Protein 4PN1 (pdb70)

GO terms:
  GO:0016887 ATP hydrolysis activity (F, IDA)
  GO:0006370 7-methylguanosine mRNA capping (P, IDA)
  GO:0140818 mRNA 5'-triphosphate monophosphatase activity (F, IDA)
  GO:0005634 nucleus (C, HDA)
  GO:0099122 RNA polymerase II C-terminal domain binding (F, IPI)
  GO:0005515 protein binding (F, IPI)

Nearest PDB structures (foldseek):
  4pn1-assembly3_D  TM=1.004E+00  e=8.552E-49  Schizosaccharomyces pombe
  4pn1-assembly1_B  TM=9.919E-01  e=5.821E-44  Schizosaccharomyces pombe
  4pn1-assembly3_A  TM=9.930E-01  e=5.746E-43  Schizosaccharomyces pombe
  4pn0-assembly1_A  TM=9.815E-01  e=4.346E-42  Schizosaccharomyces pombe
  4pn0-assembly2_D  TM=9.730E-01  e=9.659E-42  Schizosaccharomyces pombe

B-factor: mean 56.21, std 18.51, range [17.4, 151.61]

Foldseek 3Di:
DDAPDPVSDDDFDPVLVVVLVVCLCCLPVVDFDQKWKKKKWWFKAAQPVRHGDDDPDAFWAKDDPVDDRRIDTDFFDDPVLLVLLVVVVVVVQVVQVDPPHQHKDKDKAKWKWFWFCDDPPHIWIWIAGPPPRHTDAIWDKAWDDWIWIDGVVFPITMIITMMHTGGDDDDDPPGHTPAMWIKIWIWMAGPQWIKIWMWIWGDDPPDDIDIGTMIMITRRCSVVLSVQSVVVVVPNNVVNSVVSVVSVVVVVVSRRRDD/DDDDPDAPDPVSDDDFDPVLVVVLVVVLCCLPVVDFDQKWKKKWWWFKAQQVPRHGDDDPDAFWDKDDPVDCRRIDTDFFDDPVLLVLLVVVVVVVQVVQVDPPHQHKDKDKFKWKWFWADDCQIWIWIFGPPPTDTPATWRKAWDDKIWIDGVVFPITMIITMMRTHGDDDDPDPDHTPAMKMKIWIWMAGPQWIKIWMWIWGPDPPDHIDIGTMIMITRRCSVVLSVQSVVVVVPPNVVNSVVSVVSVVVVVVSRRRDD/DDAPDPVSDDDFDPVLVVVLVVVLCCLPVVDFPAKWKKKWWWFKAAQPVRHGDDDPDAFKDWDDPVDCRRIDTGQFDDPVLLVLLVVVVVVVQVVQVDPPHQHKDKDKAKKKWFWAADPDPDGWIWIWIAGPPPRDTPATWIKAWDDWIWIDGVVFPITMIITMMHTHGDDDDDPPGDTPAMKIKIWIWMAGPQKIWIWIWICGVPDIGTIIMITRRDSVVLSVLSVVVVVPPNVVNSVVVVVRVVVVVVSRRRDD/DDDPDAPDPVSDDDFDPVLVVVLVVVLCCPPVVDADAKWKKKWWWFKAQQVVRHGDDDPDAFWAKDDPVDDRNIDTGFFDDVVLLVLLVVVVVVVQVVQVDPPHPHKDKDKFKKKWFWADDVPPWIWIWIAGPVPGDTPATWTKDWDDWIWIDGVVFDTTMIITMMHTHGDDDDPDDDHTPAMKMKTWIWMADPQWIWIFIWIDSPIGTIIMITRRCSPVQSVLSVVVVVPNNVVNSVVSVVRVVVVVVSRRRDD/DDDPVD/DDDPVD/DDDPVD/DDDPVD

Radius of gyration: 42.87 Å; Cα contacts (8 Å, |Δi|>4): 2203; chains: 8; bounding box: 129×79×112 Å

InterPro domains:
  IPR004206 mRNA triphosphatase Cet1-like [PF02940] (55-263)
  IPR004206 mRNA triphosphatase Cet1-like [cd07470] (59-298)
  IPR033469 CYTH-like domain superfamily [SSF55154] (10-302)
  IPR037009 mRNA triphosphatase Cet1-like superfamily [G3DSA:3.20.100.10] (40-303)
  IPR040343 RNA 5'-triphosphatase Cet1/Ctl1 [PTHR28118] (26-302)

CATH classification: 3.20.100.10

Solvent-accessible surface area: 50497 Å² total; per-residue (Å²): 172,122,2,90,1,1,47,52,123,107,44,42,60,18,14,0,74,2,1,2,34,2,1,13,30,36,1,28,56,108,91,14,142,69,11,30,0,11,0,31,0,0,36,0,16,25,56,125,84,97,99,73,11,117,25,21,2,6,3,11,0,0,8,10,61,100,73,135,37,121,37,90,31,56,13,45,18,79,59,85,38,19,126,79,1,47,97,38,0,48,84,4,15,104,46,0,34,122,107,16,30,25,26,2,19,16,124,17,22,25,11,23,7,26,34,25,98,23,162,135,110,103,65,18,39,0,2,33,30,52,21,67,93,120,65,79,33,16,10,66,52,144,123,43,13,44,1,48,0,14,0,43,70,20,42,5,0,0,26,0,2,0,2,27,41,75,82,49,95,100,20,78,84,153,74,155,42,73,62,68,60,76,29,41,54,13,6,1,43,0,38,88,0,79,0,5,2,1,72,16,34,54,113,66,135,115,168,127,72,88,90,103,12,12,0,8,0,16,5,38,42,33,78,52,2,66,68,55,0,82,92,15,113,111,57,108,60,41,17,1,22,123,27,0,49,14,1,0,18,0,0,22,9,0,1,80,44,71,107,149,92,20,44,137,108,5,100,2,1,41,56,118,111,44,42,57,17,13,0,84,4,2,1,34,2,1,13,28,37,2,30,58,103,90,12,135,65,13,27,1,11,0,36,0,0,32,0,18,26,60,139,80,116,102,74,14,119,26,22,2,5,2,12,0,0,8,11,65,104,73,125,34,125,38,102,27,57,10,45,15,84,58,78,38,12,126,80,0,42,92,44,0,40,87,6,48,129,50,0,93,123,133,72,50,53,77,10,54,100,128,102,37,102,15,22,7,22,31,24,92,43,211,138,115,17,48,2,2,46,26,86,95,90,88,107,68,90,34,18,10,74,83,138,123,40,19,42,2,52,0,14,0,43,63,19,42,4,0,0,24,2,2,0,2,23,49,84,81,49,98,104,25,112,57,165,79,153,58,65,56,65,64,78,36,13,47,11,6,1,46,2,35,90,0,72,0,6,3,2,74,11,41,51,111,65,135,117,169,128,82,90,90,93,18,11,0,16,0,26,7,37,44,36,77,54,2,63,76,47,0,80,78,13,114,113,56,108,70,57,12,2,25,136,25,0,49,16,2,0,20,0,0,26,9,0,1,80,39,67,107,175,124,5,94,2,0,44,58,124,108,42,41,61,20,13,0,77,2,1,2,31,2,0,13,32,40,1,33,53,114,88,14,141,65,14,29,1,12,0,33,0,0,29,0,18,28,68,118,85,99,99,66,10,131,24,16,4,6,4,12,0,0,10,11,67,105,71,127,33,115,41,97,22,50,6,42,12,80,62,84,39,18,123,83,0,47,94,40,0,46,83,4,14,96,50,0,34,108,130,31,30,21,26,1,20,15,126,14,22,19,8,22,0,23,36,27,76,28,190,71,160,34,183,8,59,32,37,1,1,41,40,50,22,63,76,135,69,79,32,18,14,40,61,100,117,55,15,43,1,51,0,11,0,43,61,23,37,5,0,0,34,0,4,0,3,34,43,76,82,40,98,113,37,77,81,156,95,152,50,67,54,45,48,66,10,43,55,16,6,1,45,1,39,88,0,71,0,6,2,4,60,11,32,75,118,139,92,94,92,15,16,0,11,0,19,8,39,44,36,79,60,2,62,68,50,0,78,85,14,118,110,53,116,62,40,18,2,23,128,29,0,50,16,1,0,20,0,0,26,9,0,1,81,42,66,118,134,26,54,139,106,4,98,3,0,49,58,120,110,44,45,61,21,11,1,77,1,2,2,33,2,1,11,26,38,1,35,53,116,90,11,145,73,14,33,1,6,0,22,0,0,31,0,19,17,86,117,79,100,98,66,20,124,22,17,3,5,3,13,0,0,9,10,69,103,77,143,38,131,40,100,26,55,6,41,11,85,55,89,42,11,123,80,0,43,88,39,0,36,87,3,48,132,44,1,90,129,134,74,46,47,86,11,52,98,127,103,39,110,10,14,5,22,28,22,70,34,193,113,171,62,87,16,36,3,1,53,29,98,103,87,106,115,71,96,29,20,10,70,88,124,123,45,16,38,1,49,0,10,0,44,57,26,39,6,0,0,22,2,2,0,1,22,40,89,76,38,97,108,29,83,81,162,70,150,26,63,74,52,69,77,28,16,44,13,5,1,51,1,38,85,0,75,1,8,2,4,74,11,50,101,138,105,98,14,26,0,17,0,21,7,39,45,37,80,57,3,74,68,51,0,73,79,16,115,106,62,109,62,50,19,1,26,138,29,0,49,15,2,0,18,0,0,26,8,0,1,80,44,66,114,93,90,6,103,33,65,104,84,4,99,30,68,101,86,4,96,31,76,98,86,8,99,34,69

Structure (mmCIF, N/CA/C/O backbone):
data_4PN1
#
_entry.id   4PN1
#
_cell.length_a   95.603
_cell.length_b   251.542
_cell.length_c   75.397
_cell.angle_alpha   90.00
_cell.angle_beta   90.00
_cell.angle_gamma   90.00
#
_symmetry.space_group_name_H-M   'P 21 21 2'
#
loop_
_entity.id
_entity.type
_entity.pdbx_description
1 polymer 'mRNA-capping enzyme subunit beta'
2 polymer 'Synthetic peptide'
3 non-polymer 'FORMIC ACID'
4 non-polymer 1,2-ETHANEDIOL
5 water water
#
loop_
_atom_site.group_PDB
_atom_site.id
_atom_site.type_symbol
_atom_site.label_atom_id
_atom_site.label_alt_id
_atom_site.label_comp_id
_atom_site.label_asym_id
_atom_site.label_entity_id
_atom_site.label_seq_id
_atom_site.pdbx_PDB_ins_code
_atom_site.Cartn_x
_atom_site.Cartn_y
_atom_site.Cartn_z
_atom_site.occupancy
_atom_site.B_iso_or_equiv
_atom_site.auth_seq_id
_atom_site.auth_comp_id
_atom_site.auth_asym_id
_atom_site.auth_atom_id
_atom_site.pdbx_PDB_model_num
ATOM 1 N N . LYS A 1 44 ? 110.966 21.892 198.483 1.00 85.46 43 LYS A N 1
ATOM 2 C CA . LYS A 1 44 ? 110.775 22.566 197.203 1.00 92.93 43 LYS A CA 1
ATOM 3 C C . LYS A 1 44 ? 110.821 24.084 197.389 1.00 89.48 43 LYS A C 1
ATOM 4 O O . LYS A 1 44 ? 110.499 24.597 198.460 1.00 86.81 43 LYS A O 1
ATOM 10 N N . ILE A 1 45 ? 111.245 24.792 196.346 1.00 82.52 44 ILE A N 1
ATOM 11 C CA . ILE A 1 45 ? 111.340 26.248 196.376 1.00 64.64 44 ILE A CA 1
ATOM 12 C C . ILE A 1 45 ? 110.793 26.831 195.078 1.00 73.55 44 ILE A C 1
ATOM 13 O O . ILE A 1 45 ? 111.092 26.332 193.994 1.00 80.04 44 ILE A O 1
ATOM 18 N N . GLU A 1 46 ? 109.981 27.878 195.192 1.00 61.77 45 GLU A N 1
ATOM 19 C CA . GLU A 1 46 ? 109.446 28.564 194.021 1.00 50.77 45 GLU A CA 1
ATOM 20 C C . GLU A 1 46 ? 110.037 29.972 193.892 1.00 54.97 45 GLU A C 1
ATOM 21 O O . GLU A 1 46 ? 110.355 30.613 194.895 1.00 56.38 45 GLU A O 1
ATOM 27 N N . MET A 1 47 ? 110.191 30.440 192.654 1.00 55.13 46 MET A N 1
ATOM 28 C CA . MET A 1 47 ? 110.775 31.754 192.375 1.00 38.62 46 MET 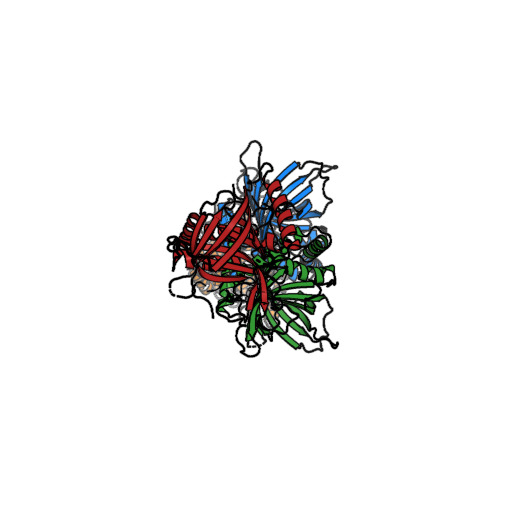A CA 1
ATOM 29 C C . MET A 1 47 ? 109.980 32.881 193.016 1.00 64.01 46 MET A C 1
ATOM 30 O O . MET A 1 47 ? 110.538 33.905 193.412 1.00 62.39 46 MET A O 1
ATOM 35 N N . ASN A 1 48 ? 108.669 32.687 193.079 1.00 59.88 47 ASN A N 1
ATOM 36 C CA . ASN A 1 48 ? 107.739 33.662 193.625 1.00 38.15 47 ASN A CA 1
ATOM 37 C C . ASN A 1 48 ? 106.398 32.970 193.822 1.00 55.05 47 ASN A C 1
ATOM 38 O O . ASN A 1 48 ? 106.256 31.794 193.486 1.00 56.23 47 ASN A O 1
ATOM 43 N N . PHE A 1 49 ? 105.410 33.681 194.353 1.00 54.35 48 PHE A N 1
ATOM 44 C CA . PHE A 1 49 ? 104.138 33.035 194.667 1.00 42.82 48 PHE A CA 1
ATOM 45 C C . PHE A 1 49 ? 103.323 32.638 193.431 1.00 48.30 48 PHE A C 1
ATOM 46 O O . PHE A 1 49 ? 102.255 32.037 193.552 1.00 49.70 48 PHE A O 1
ATOM 54 N N . LEU A 1 50 ? 103.830 32.975 192.249 1.00 45.63 49 LEU A N 1
ATOM 55 C CA . LEU A 1 50 ? 103.199 32.563 190.999 1.00 54.50 49 LEU A CA 1
ATOM 56 C C . LEU A 1 50 ? 103.884 31.331 190.417 1.00 55.95 49 LEU A C 1
ATOM 57 O O . LEU A 1 50 ? 103.307 30.620 189.592 1.00 49.35 49 LEU A O 1
ATOM 62 N N . ASN A 1 51 ? 105.119 31.094 190.855 1.00 59.18 50 ASN A N 1
ATOM 63 C CA . ASN A 1 51 ? 105.963 30.024 190.324 1.00 57.06 50 ASN A CA 1
ATOM 64 C C . ASN A 1 51 ? 106.173 30.130 188.811 1.00 55.74 50 ASN A C 1
ATOM 65 O O . ASN A 1 51 ? 106.380 29.128 188.126 1.00 71.57 50 ASN A O 1
ATOM 70 N N . LYS A 1 52 ? 106.104 31.354 188.298 1.00 59.99 51 LYS A N 1
ATOM 71 C CA . LYS A 1 52 ? 106.445 31.632 186.908 1.00 58.86 51 LYS A CA 1
ATOM 72 C C . LYS A 1 52 ? 107.380 32.834 186.855 1.00 59.81 51 LYS A C 1
ATOM 73 O O . LYS A 1 52 ? 107.178 33.814 187.572 1.00 58.41 51 LYS A O 1
ATOM 79 N N . PRO A 1 53 ? 108.420 32.755 186.013 1.00 72.62 52 PRO A N 1
ATOM 80 C CA . PRO A 1 53 ? 109.422 33.823 185.947 1.00 68.22 52 PRO A CA 1
ATOM 81 C C . PRO A 1 53 ? 108.809 35.121 185.438 1.00 54.02 52 PRO A C 1
ATOM 82 O O . PRO A 1 53 ? 107.874 35.085 184.637 1.00 49.89 52 PRO A O 1
ATOM 86 N N . ILE A 1 54 ? 109.320 36.253 185.911 1.00 51.00 53 ILE A N 1
ATOM 87 C CA . ILE A 1 54 ? 108.800 37.547 185.483 1.00 56.22 53 ILE A CA 1
ATOM 88 C C . ILE A 1 54 ? 109.879 38.444 184.878 1.00 48.37 53 ILE A C 1
ATOM 89 O O . ILE A 1 54 ? 111.044 38.410 185.279 1.00 52.23 53 ILE A O 1
ATOM 94 N N . VAL A 1 55 ? 109.470 39.244 183.903 1.00 48.55 54 VAL A N 1
ATOM 95 C CA . VAL A 1 55 ? 110.378 40.134 183.199 1.00 50.37 54 VAL A CA 1
ATOM 96 C C . VAL A 1 55 ? 110.730 41.338 184.057 1.00 55.54 54 VAL A C 1
ATOM 97 O O . VAL A 1 55 ? 109.839 42.016 184.572 1.00 44.67 54 VAL A O 1
ATOM 101 N N . PRO A 1 56 ? 112.035 41.607 184.219 1.00 51.81 55 PRO A N 1
ATOM 102 C CA . PRO A 1 56 ? 112.481 42.809 184.928 1.00 47.35 55 PRO A CA 1
ATOM 103 C C . PRO A 1 56 ? 111.983 44.057 184.211 1.00 44.28 55 PRO A C 1
ATOM 104 O O . PRO A 1 56 ? 111.726 44.009 183.007 1.00 37.07 55 PRO A O 1
ATOM 108 N N . ASP A 1 57 ? 111.841 45.153 184.946 1.00 40.08 56 ASP A N 1
ATOM 109 C CA . ASP A 1 57 ? 111.318 46.391 184.384 1.00 31.49 56 ASP A CA 1
ATOM 110 C C . ASP A 1 57 ? 112.198 46.896 183.242 1.00 42.50 56 ASP A C 1
ATOM 111 O O . ASP A 1 57 ? 111.695 47.328 182.203 1.00 37.97 56 ASP A O 1
ATOM 116 N N . THR A 1 58 ? 113.511 46.822 183.436 1.00 38.00 57 THR A N 1
ATOM 117 C CA . THR A 1 58 ? 114.469 47.309 182.447 1.00 40.25 57 THR A CA 1
ATOM 118 C C . THR A 1 58 ? 114.415 46.501 181.151 1.00 41.18 57 THR A C 1
ATOM 119 O O . THR A 1 58 ? 114.460 47.064 180.056 1.00 38.68 57 THR A O 1
ATOM 123 N N . THR A 1 59 ? 114.312 45.181 181.280 1.00 45.96 58 THR A N 1
ATOM 124 C CA . THR A 1 59 ? 114.252 44.299 180.118 1.00 41.58 58 THR A CA 1
ATOM 125 C C . THR A 1 59 ? 113.025 44.588 179.259 1.00 39.54 58 THR A C 1
ATOM 126 O O . THR A 1 59 ? 113.108 44.609 178.032 1.00 39.78 58 THR A O 1
ATOM 130 N N . LYS A 1 60 ? 111.890 44.818 179.912 1.00 47.31 59 LYS A N 1
ATOM 131 C CA . LYS A 1 60 ? 110.645 45.118 179.210 1.00 40.83 59 LYS A CA 1
ATOM 132 C C . LYS A 1 60 ? 110.742 46.414 178.411 1.00 45.06 59 LYS A C 1
ATOM 133 O O . LYS A 1 60 ? 110.349 46.463 177.245 1.00 50.26 59 LYS A O 1
ATOM 139 N N . VAL A 1 61 ? 111.269 47.458 179.042 1.00 41.68 60 VAL A N 1
ATOM 140 C CA . VAL A 1 61 ? 111.393 48.764 178.400 1.00 45.13 60 VAL A CA 1
ATOM 141 C C . VAL A 1 61 ? 112.309 48.725 177.178 1.00 44.32 60 VAL A C 1
ATOM 142 O O . VAL A 1 61 ? 111.954 49.226 176.110 1.00 41.53 60 VAL A O 1
ATOM 146 N N . ILE A 1 62 ? 113.486 48.128 177.342 1.00 39.69 61 ILE A N 1
ATOM 147 C CA . ILE A 1 62 ? 114.429 47.968 176.239 1.00 44.02 61 ILE A CA 1
ATOM 148 C C . ILE A 1 62 ? 113.809 47.145 175.110 1.00 43.73 61 ILE A C 1
ATOM 149 O O . ILE A 1 62 ? 114.009 47.441 173.930 1.00 38.38 61 ILE A O 1
ATOM 154 N N . SER A 1 63 ? 113.041 46.123 175.478 1.00 39.65 62 SER A N 1
ATOM 155 C CA . SER A 1 63 ? 112.362 45.285 174.495 1.00 39.81 62 SER A CA 1
ATOM 156 C C . SER A 1 63 ? 111.353 46.084 173.675 1.00 45.60 62 SER A C 1
ATOM 157 O O . SER A 1 63 ? 111.235 45.886 172.466 1.00 43.07 62 SER A O 1
ATOM 160 N N . ASN A 1 64 ? 110.630 46.984 174.337 1.00 49.88 63 ASN A N 1
ATOM 161 C CA . ASN A 1 64 ? 109.717 47.891 173.648 1.00 49.58 63 ASN A CA 1
ATOM 162 C C . ASN A 1 64 ? 110.483 48.777 172.679 1.00 54.41 63 ASN A C 1
ATOM 163 O O . ASN A 1 64 ? 110.058 48.997 171.544 1.00 56.19 63 ASN A O 1
ATOM 168 N N . PHE A 1 65 ? 111.620 49.278 173.151 1.00 52.53 64 PHE A N 1
ATOM 169 C CA . PHE A 1 65 ? 112.494 50.146 172.374 1.00 51.45 64 PHE A CA 1
ATOM 170 C C . PHE A 1 65 ? 112.973 49.457 171.097 1.00 52.88 64 PHE A C 1
ATOM 171 O O . PHE A 1 65 ? 112.964 50.052 170.017 1.00 54.04 64 PHE A O 1
ATOM 179 N N . LEU A 1 66 ? 113.375 48.197 171.224 1.00 39.06 65 LEU A N 1
ATOM 180 C CA . LEU A 1 66 ? 113.853 47.429 170.080 1.00 44.13 65 LEU A CA 1
ATOM 181 C C . LEU A 1 66 ? 112.711 47.031 169.148 1.00 51.63 65 LEU A C 1
ATOM 182 O O . LEU A 1 66 ? 112.859 47.066 167.927 1.00 51.19 65 LEU A O 1
ATOM 187 N N . THR A 1 67 ? 111.575 46.655 169.729 1.00 48.93 66 THR A N 1
ATOM 188 C CA . THR A 1 67 ? 110.407 46.251 168.950 1.00 51.77 66 THR A CA 1
ATOM 189 C C . THR A 1 67 ? 109.918 47.391 168.058 1.00 50.04 66 THR A C 1
ATOM 190 O O . THR A 1 67 ? 109.422 47.162 166.955 1.00 49.94 66 THR A O 1
ATOM 194 N N . HIS A 1 68 ? 110.077 48.621 168.536 1.00 55.65 67 HIS A N 1
ATOM 195 C CA . HIS A 1 68 ? 109.642 49.795 167.787 1.00 50.27 67 HIS A CA 1
ATOM 196 C C . HIS A 1 68 ? 110.403 49.958 166.478 1.00 50.40 67 HIS A C 1
ATOM 197 O O . HIS A 1 68 ? 109.806 50.193 165.429 1.00 63.25 67 HIS A O 1
ATOM 204 N N . TYR A 1 69 ? 111.724 49.833 166.544 1.00 53.93 68 TYR A N 1
ATOM 205 C CA . TYR A 1 69 ? 112.567 50.082 165.381 1.00 53.27 68 TYR A CA 1
ATOM 206 C C . TYR A 1 69 ? 112.861 48.818 164.582 1.00 42.71 68 TYR A C 1
ATOM 207 O O . TYR A 1 69 ? 113.449 48.878 163.503 1.00 50.93 68 TYR A O 1
ATOM 216 N N . LEU A 1 70 ? 112.445 47.675 165.112 1.00 52.41 69 LEU A N 1
ATOM 217 C CA . LEU A 1 70 ? 112.533 46.426 164.369 1.00 55.90 69 LEU A CA 1
ATOM 218 C C . LEU A 1 70 ? 111.219 46.131 163.649 1.00 60.92 69 LEU A C 1
ATOM 219 O O . LEU A 1 70 ? 111.218 45.572 162.553 1.00 62.78 69 LEU A O 1
ATOM 224 N N . ILE A 1 71 ? 110.104 46.521 164.264 1.00 56.92 70 ILE A N 1
ATOM 225 C CA . ILE A 1 71 ? 108.786 46.150 163.752 1.00 58.73 70 ILE A CA 1
ATOM 226 C C . ILE A 1 71 ? 107.877 47.325 163.374 1.00 65.74 70 ILE A C 1
ATOM 227 O O . ILE A 1 71 ? 107.521 47.479 162.206 1.00 61.80 70 ILE A O 1
ATOM 232 N N . THR A 1 72 ? 107.495 48.138 164.356 1.00 52.54 71 THR A N 1
ATOM 233 C CA . THR A 1 72 ? 106.501 49.192 164.134 1.00 59.32 71 THR A CA 1
ATOM 234 C C . THR A 1 72 ? 106.976 50.247 163.135 1.00 58.78 71 THR A C 1
ATOM 235 O O . THR A 1 72 ? 106.257 50.599 162.200 1.00 63.75 71 THR A O 1
ATOM 239 N N . GLU A 1 73 ? 108.187 50.751 163.343 1.00 63.54 72 GLU A N 1
ATOM 240 C CA . GLU A 1 73 ? 108.813 51.675 162.405 1.00 67.44 72 GLU A CA 1
ATOM 241 C C . GLU A 1 73 ? 110.138 51.073 161.959 1.00 61.78 72 GLU A C 1
ATOM 242 O O . GLU A 1 73 ? 111.201 51.568 162.325 1.00 65.08 72 GLU A O 1
ATOM 248 N N . PRO A 1 74 ? 110.073 50.003 161.151 1.00 68.07 73 PRO A N 1
ATOM 249 C CA . PRO A 1 74 ? 111.230 49.143 160.880 1.00 72.72 73 PRO A CA 1
ATOM 250 C C . PRO A 1 74 ? 112.383 49.843 160.168 1.00 69.61 73 PRO A C 1
ATOM 251 O O . PRO A 1 74 ? 112.173 50.621 159.236 1.00 63.09 73 PRO A O 1
ATOM 255 N N . VAL A 1 75 ? 113.596 49.559 160.631 1.00 55.70 74 VAL A N 1
ATOM 256 C CA . VAL A 1 75 ? 114.810 50.025 159.982 1.00 53.31 74 VAL A CA 1
ATOM 257 C C . VAL A 1 75 ? 115.333 48.903 159.093 1.00 58.31 74 VAL A C 1
ATOM 258 O O . VAL A 1 75 ? 115.407 47.751 159.520 1.00 63.37 74 VAL A O 1
ATOM 262 N N . GLU A 1 76 ? 115.683 49.239 157.856 1.00 62.57 75 GLU A N 1
ATOM 263 C CA . GLU A 1 76 ? 116.122 48.239 156.888 1.00 76.50 75 GLU A CA 1
ATOM 264 C C . GLU A 1 76 ? 117.417 47.548 157.309 1.00 74.25 75 GLU A C 1
ATOM 265 O O . GLU A 1 76 ? 117.409 46.384 157.710 1.00 66.27 75 GLU A O 1
ATOM 271 N N . HIS A 1 77 ? 118.527 48.272 157.216 1.00 65.86 76 HIS A N 1
ATOM 272 C CA . HIS A 1 77 ? 119.832 47.722 157.559 1.00 55.62 76 HIS A CA 1
ATOM 273 C C . HIS A 1 77 ? 120.215 48.137 158.973 1.00 64.89 76 HIS A C 1
ATOM 274 O O . HIS A 1 77 ? 121.170 48.886 159.178 1.00 59.31 76 HIS A O 1
ATOM 281 N N . VAL A 1 78 ? 119.463 47.635 159.947 1.00 61.44 77 VAL A N 1
ATOM 282 C CA . VAL A 1 78 ? 119.595 48.069 161.333 1.00 59.23 77 VAL A CA 1
ATOM 283 C C . VAL A 1 78 ? 120.769 47.410 162.062 1.00 59.53 77 VAL A C 1
ATOM 284 O O . VAL A 1 78 ? 121.048 46.224 161.881 1.00 61.32 77 VAL A O 1
ATOM 288 N N . GLU A 1 79 ? 121.463 48.202 162.872 1.00 52.36 78 GLU A N 1
ATOM 289 C CA . GLU A 1 79 ? 122.495 47.693 163.760 1.00 46.12 78 GLU A CA 1
ATOM 290 C C . GLU A 1 79 ? 122.155 48.110 165.186 1.00 55.27 78 GLU A C 1
ATOM 291 O O . GLU A 1 79 ? 121.882 49.283 165.446 1.00 51.41 78 GLU A O 1
ATOM 297 N N . ILE A 1 80 ? 122.167 47.154 166.108 1.00 46.35 79 ILE A N 1
ATOM 298 C CA . ILE A 1 80 ? 121.823 47.439 167.496 1.00 48.72 79 ILE A CA 1
ATOM 299 C C . ILE A 1 80 ? 122.975 47.114 168.439 1.00 37.36 79 ILE A C 1
ATOM 300 O O . ILE A 1 80 ? 123.175 45.959 168.812 1.00 47.26 79 ILE A O 1
ATOM 305 N N . GLU A 1 81 ? 123.732 48.136 168.824 1.00 43.67 80 GLU A N 1
ATOM 306 C CA . GLU A 1 81 ? 124.875 47.938 169.706 1.00 45.49 80 GLU A CA 1
ATOM 307 C C . GLU A 1 81 ? 124.800 48.794 170.959 1.00 42.87 80 GLU A C 1
ATOM 308 O O . GLU A 1 81 ? 124.091 49.798 171.001 1.00 38.48 80 GLU A O 1
ATOM 314 N N . ALA A 1 82 ? 125.541 48.380 171.980 1.00 43.54 81 ALA A N 1
ATOM 315 C CA . ALA A 1 82 ? 125.684 49.162 173.197 1.00 33.59 81 ALA A CA 1
ATOM 316 C C . ALA A 1 82 ? 127.165 49.382 173.464 1.00 36.76 81 ALA A C 1
ATOM 317 O O . ALA A 1 82 ? 127.963 48.453 173.364 1.00 35.61 81 ALA A O 1
ATOM 319 N N . LYS A 1 83 ? 127.534 50.614 173.791 1.00 32.67 82 LYS A N 1
ATOM 320 C CA . LYS A 1 83 ? 128.924 50.919 174.102 1.00 36.08 82 LYS A CA 1
ATOM 321 C C . LYS A 1 83 ? 129.097 51.355 175.549 1.00 33.30 82 LYS A C 1
ATOM 322 O O . LYS A 1 83 ? 128.221 51.998 176.124 1.00 33.27 82 LYS A O 1
ATOM 328 N N . LEU A 1 84 ? 130.233 50.987 176.131 1.00 34.81 83 LEU A N 1
ATOM 329 C CA . LEU A 1 84 ? 130.596 51.433 177.468 1.00 36.08 83 LEU A CA 1
ATOM 330 C C . LEU A 1 84 ? 131.225 52.816 177.381 1.00 36.62 83 LEU A C 1
ATOM 331 O O . LEU A 1 84 ? 132.063 53.074 176.517 1.00 35.94 83 LEU A O 1
ATOM 336 N N . GLY A 1 85 ? 130.818 53.709 178.272 1.00 33.64 84 GLY A N 1
ATOM 337 C CA . GLY A 1 85 ? 131.364 55.048 178.271 1.00 34.63 84 GLY A CA 1
ATOM 338 C C . GLY A 1 85 ? 131.033 55.839 179.515 1.00 39.08 84 GLY A C 1
ATOM 339 O O . GLY A 1 85 ? 130.803 55.277 180.587 1.00 38.12 84 GLY A O 1
ATOM 340 N N . THR A 1 86 ? 131.015 57.158 179.365 1.00 36.18 85 THR A N 1
ATOM 341 C CA . THR A 1 86 ? 130.740 58.055 180.475 1.00 33.17 85 THR A CA 1
ATOM 342 C C . THR A 1 86 ? 129.621 59.019 180.104 1.00 41.21 85 THR A C 1
ATOM 343 O O . THR A 1 86 ? 129.611 59.581 179.009 1.00 41.55 85 THR A O 1
ATOM 347 N N . LEU A 1 87 ? 128.671 59.198 181.016 1.00 43.72 86 LEU A N 1
ATOM 348 C CA . LEU A 1 87 ? 127.603 60.167 180.819 1.00 50.02 86 LEU A CA 1
ATOM 349 C C . LEU A 1 87 ? 128.060 61.515 181.367 1.00 45.24 86 LEU A C 1
ATOM 350 O O . LEU A 1 87 ? 128.266 61.665 182.570 1.00 42.02 86 LEU A O 1
ATOM 355 N N . ILE A 1 88 ? 128.234 62.488 180.479 1.00 41.70 87 ILE A N 1
ATOM 356 C CA . ILE A 1 88 ? 128.790 63.781 180.865 1.00 49.71 87 ILE A CA 1
ATOM 357 C C . ILE A 1 88 ? 127.716 64.847 181.034 1.00 52.40 87 ILE A C 1
ATOM 358 O O . ILE A 1 88 ? 126.889 65.051 180.145 1.00 41.28 87 ILE A O 1
ATOM 363 N N . ASP A 1 89 ? 127.734 65.521 182.181 1.00 55.90 88 ASP A N 1
ATOM 364 C CA . ASP A 1 89 ? 126.845 66.650 182.428 1.00 54.49 88 ASP A CA 1
ATOM 365 C C . ASP A 1 89 ? 127.422 67.889 181.749 1.00 51.54 88 ASP A C 1
ATOM 366 O O . ASP A 1 89 ? 128.552 68.282 182.025 1.00 49.69 88 ASP A O 1
ATOM 371 N N . LEU A 1 90 ? 126.640 68.500 180.865 1.00 55.11 89 LEU A N 1
ATOM 372 C CA . LEU A 1 90 ? 127.121 69.609 180.042 1.00 41.43 89 LEU A CA 1
ATOM 373 C C . LEU A 1 90 ? 127.487 70.856 180.844 1.00 54.63 89 LEU A C 1
ATOM 374 O O . LEU A 1 90 ? 128.241 71.705 180.369 1.00 71.50 89 LEU A O 1
ATOM 379 N N . GLU A 1 91 ? 126.957 70.963 182.059 1.00 64.52 90 GLU A N 1
ATOM 380 C CA . GLU A 1 91 ? 127.241 72.110 182.914 1.00 53.62 90 GLU A CA 1
ATOM 381 C C . GLU A 1 91 ? 128.566 71.939 183.655 1.00 56.02 90 GLU A C 1
ATOM 382 O O . GLU A 1 91 ? 129.452 72.786 183.561 1.00 70.68 90 GLU A O 1
ATOM 388 N N . THR A 1 92 ? 128.693 70.834 184.384 1.00 63.19 91 THR A N 1
ATOM 389 C CA . THR A 1 92 ? 129.874 70.580 185.206 1.00 60.56 91 THR A CA 1
ATOM 390 C C . THR A 1 92 ? 131.015 69.963 184.403 1.00 58.31 91 THR A C 1
ATOM 391 O O . THR A 1 92 ? 132.158 69.928 184.862 1.00 61.52 91 THR A O 1
ATOM 395 N N . GLN A 1 93 ? 130.689 69.461 183.214 1.00 56.16 92 GLN A N 1
ATOM 396 C CA . GLN A 1 93 ? 131.659 68.827 182.317 1.00 59.38 92 GLN A CA 1
ATOM 397 C C . GLN A 1 93 ? 132.299 67.564 182.904 1.00 44.02 92 GLN A C 1
ATOM 398 O O . GLN A 1 93 ? 133.251 67.022 182.344 1.00 45.61 92 GLN A O 1
ATOM 404 N N . ASN A 1 94 ? 131.767 67.100 184.031 1.00 51.45 93 ASN A N 1
ATOM 405 C CA . ASN A 1 94 ? 132.209 65.850 184.637 1.00 52.19 93 ASN A CA 1
ATOM 406 C C . ASN A 1 94 ? 131.180 64.755 184.394 1.00 51.98 93 ASN A C 1
ATOM 407 O O . ASN A 1 94 ? 130.277 64.916 183.571 1.00 51.77 93 ASN A O 1
ATOM 412 N N . ARG A 1 95 ? 131.311 63.641 185.108 1.00 30.62 94 ARG A N 1
ATOM 413 C CA . ARG A 1 95 ? 130.353 62.555 184.952 1.00 43.63 94 ARG A CA 1
ATOM 414 C C . ARG A 1 95 ? 128.998 62.982 185.497 1.00 50.98 94 ARG A C 1
ATOM 415 O O . ARG A 1 95 ? 128.921 63.708 186.490 1.00 50.47 94 ARG A O 1
ATOM 423 N N . PHE A 1 96 ? 127.936 62.535 184.834 1.00 52.35 95 PHE A N 1
ATOM 424 C CA . PHE A 1 96 ? 126.572 62.861 185.231 1.00 37.65 95 PHE A CA 1
ATOM 425 C C . PHE A 1 96 ? 126.285 62.397 186.656 1.00 45.80 95 PHE A C 1
ATOM 426 O O . PHE A 1 96 ? 126.763 61.347 187.086 1.00 47.09 95 PHE A O 1
ATOM 434 N N . GLU A 1 97 ? 125.514 63.197 187.386 1.00 53.49 96 GLU A N 1
ATOM 435 C CA . GLU A 1 97 ? 125.218 62.927 188.787 1.00 51.08 96 GLU A CA 1
ATOM 436 C C . GLU A 1 97 ? 123.709 62.865 188.977 1.00 54.36 96 GLU A C 1
ATOM 437 O O . GLU A 1 97 ? 122.993 63.786 188.586 1.00 54.01 96 GLU A O 1
ATOM 443 N N . PHE A 1 98 ? 123.227 61.781 189.577 1.00 65.45 97 PHE A N 1
ATOM 444 C CA . PHE A 1 98 ? 121.790 61.543 189.680 1.00 62.68 97 PHE A CA 1
ATOM 445 C C . PHE A 1 98 ? 121.455 60.804 190.974 1.00 56.07 97 PHE A C 1
ATOM 446 O O . PHE A 1 98 ? 122.080 59.794 191.294 1.00 57.72 97 PHE A O 1
ATOM 454 N N . PRO A 1 99 ? 120.458 61.304 191.721 1.00 51.32 98 PRO A N 1
ATOM 455 C CA . PRO A 1 99 ? 120.093 60.735 193.027 1.00 58.00 98 PRO A CA 1
ATOM 456 C C . PRO A 1 99 ? 119.399 59.368 192.947 1.00 45.99 98 PRO A C 1
ATOM 457 O O . PRO A 1 99 ? 118.373 59.156 193.594 1.00 55.77 98 PRO A O 1
ATOM 461 N N . VAL A 1 100 ? 119.966 58.454 192.167 1.00 49.17 99 VAL A N 1
ATOM 462 C CA . VAL A 1 100 ? 119.473 57.084 192.089 1.00 41.52 99 VAL A CA 1
ATOM 463 C C . VAL A 1 100 ? 120.581 56.135 192.539 1.00 40.25 99 VAL A C 1
ATOM 464 O O . VAL A 1 100 ? 121.748 56.519 192.578 1.00 39.44 99 VAL A O 1
ATOM 468 N N . MET A 1 101 ? 120.222 54.900 192.878 1.00 39.89 100 MET A N 1
ATOM 469 C CA . MET A 1 101 ? 121.197 53.962 193.435 1.00 31.19 100 MET A CA 1
ATOM 470 C C . MET A 1 101 ? 121.351 52.668 192.640 1.00 39.66 100 MET A C 1
ATOM 471 O O . MET A 1 101 ? 121.888 51.684 193.150 1.00 46.81 100 MET A O 1
ATOM 476 N N . ASN A 1 102 ? 120.885 52.665 191.396 1.00 40.79 101 ASN A N 1
ATOM 477 C CA . ASN A 1 102 ? 120.964 51.468 190.565 1.00 38.46 101 ASN A CA 1
ATOM 478 C C . ASN A 1 102 ? 120.907 51.792 189.079 1.00 35.87 101 ASN A C 1
ATOM 479 O O . ASN A 1 102 ? 120.555 52.909 188.695 1.00 34.85 101 ASN A O 1
ATOM 484 N N . GLU A 1 103 ? 121.253 50.806 188.255 1.00 31.28 102 GLU A N 1
ATOM 485 C CA . GLU A 1 103 ? 121.199 50.944 186.804 1.00 33.08 102 GLU A CA 1
ATOM 486 C C . GLU A 1 103 ? 119.815 51.402 186.375 1.00 39.59 102 GLU A C 1
ATOM 487 O O . GLU A 1 103 ? 118.835 50.674 186.530 1.00 51.57 102 GLU A O 1
ATOM 493 N N . THR A 1 104 ? 119.738 52.615 185.840 1.00 32.56 103 THR A N 1
ATOM 494 C CA . THR A 1 104 ? 118.452 53.194 185.478 1.00 45.57 103 THR A CA 1
ATOM 495 C C . THR A 1 104 ? 118.454 53.817 184.083 1.00 43.72 103 THR A C 1
ATOM 496 O O . THR A 1 104 ? 119.380 54.537 183.706 1.00 41.35 103 THR A O 1
ATOM 500 N N . ILE A 1 105 ? 117.411 53.519 183.318 1.00 36.72 104 ILE A N 1
ATOM 501 C CA . ILE A 1 105 ? 117.230 54.111 182.001 1.00 43.35 104 ILE A CA 1
ATOM 502 C C . ILE A 1 105 ? 116.778 55.560 182.150 1.00 44.33 104 ILE A C 1
ATOM 503 O O . ILE A 1 105 ? 115.915 55.863 182.971 1.00 44.83 104 ILE A O 1
ATOM 508 N N . LEU A 1 106 ? 117.367 56.454 181.365 1.00 40.33 105 LEU A N 1
ATOM 509 C CA . LEU A 1 106 ? 116.954 57.852 181.371 1.00 37.08 105 LEU A CA 1
ATOM 510 C C . LEU A 1 106 ? 115.866 58.092 180.327 1.00 44.30 105 LEU A C 1
ATOM 511 O O . LEU A 1 106 ? 115.943 57.580 179.211 1.00 41.28 105 LEU A O 1
ATOM 516 N N . ASN A 1 107 ? 114.853 58.869 180.698 1.00 36.57 106 ASN A N 1
ATOM 517 C CA . ASN A 1 107 ? 113.769 59.201 179.781 1.00 43.52 106 ASN A CA 1
ATOM 518 C C . ASN A 1 107 ? 114.244 60.189 178.719 1.00 46.32 106 ASN A C 1
ATOM 519 O O . ASN A 1 107 ? 114.575 61.330 179.033 1.00 42.05 106 ASN A O 1
ATOM 524 N N . PRO A 1 108 ? 114.273 59.748 177.453 1.00 45.13 107 PRO A N 1
ATOM 525 C CA . PRO A 1 108 ? 114.784 60.568 176.350 1.00 45.48 107 PRO A CA 1
ATOM 526 C C . PRO A 1 108 ? 113.908 61.780 176.032 1.00 65.98 107 PRO A C 1
ATOM 527 O O . PRO A 1 108 ? 114.352 62.672 175.308 1.00 68.82 107 PRO A O 1
ATOM 531 N N . GLU A 1 109 ? 112.689 61.815 176.564 1.00 56.72 108 GLU A N 1
ATOM 532 C CA . GLU A 1 109 ? 111.772 62.920 176.291 1.00 62.73 108 GLU A CA 1
ATOM 533 C C . GLU A 1 109 ? 112.091 64.159 177.126 1.00 66.27 108 GLU A C 1
ATOM 534 O O . GLU A 1 109 ? 111.561 65.241 176.877 1.00 69.72 108 GLU A O 1
ATOM 540 N N . PHE A 1 110 ? 112.960 63.994 178.117 1.00 60.66 109 PHE A N 1
ATOM 541 C CA . PHE A 1 110 ? 113.404 65.112 178.937 1.00 52.42 109 PHE A CA 1
ATOM 542 C C . PHE A 1 110 ? 114.741 65.640 178.427 1.00 67.42 109 PHE A C 1
ATOM 543 O O . PHE A 1 110 ? 115.525 64.899 177.832 1.00 69.86 109 PHE A O 1
ATOM 551 N N . ASN A 1 111 ? 114.993 66.924 178.660 1.00 71.61 110 ASN A N 1
ATOM 552 C CA . ASN A 1 111 ? 116.270 67.538 178.315 1.00 47.54 110 ASN A CA 1
ATOM 553 C C . ASN A 1 111 ? 117.176 67.631 179.543 1.00 62.50 110 ASN A C 1
ATOM 554 O O . ASN A 1 111 ? 117.075 68.572 180.333 1.00 52.76 110 ASN A O 1
ATOM 559 N N . LEU A 1 112 ? 118.064 66.650 179.693 1.00 56.69 111 LEU A N 1
ATOM 560 C CA . LEU A 1 112 ? 118.888 66.535 180.897 1.00 66.67 111 LEU A CA 1
ATOM 561 C C . LEU A 1 112 ? 120.244 67.249 180.827 1.00 65.29 111 LEU A C 1
ATOM 562 O O . LEU A 1 112 ? 121.024 67.179 181.780 1.00 54.75 111 LEU A O 1
ATOM 567 N N . ARG A 1 113 ? 120.504 67.957 179.727 1.00 67.87 112 ARG A N 1
ATOM 568 C CA . ARG A 1 113 ? 121.804 68.600 179.504 1.00 69.02 112 ARG A CA 1
ATOM 569 C C . ARG A 1 113 ? 122.936 67.597 179.678 1.00 61.35 112 ARG A C 1
ATOM 570 O O . ARG A 1 113 ? 123.753 67.719 180.591 1.00 63.09 112 ARG A O 1
ATOM 578 N N . THR A 1 114 ? 122.976 66.601 178.802 1.00 54.75 113 THR A N 1
ATOM 579 C CA . THR A 1 114 ? 123.940 65.521 178.949 1.00 58.72 113 THR A CA 1
ATOM 580 C C . THR A 1 114 ? 124.499 65.048 177.605 1.00 55.15 113 THR A C 1
ATOM 581 O O . THR A 1 114 ? 123.821 65.108 176.577 1.00 54.73 113 THR A O 1
ATOM 585 N N . ARG A 1 115 ? 125.751 64.602 177.620 1.00 41.02 114 ARG A N 1
ATOM 586 C CA . ARG A 1 115 ? 126.366 63.999 176.444 1.00 44.86 114 ARG A CA 1
ATOM 587 C C . ARG A 1 115 ? 127.097 62.725 176.848 1.00 49.97 114 ARG A C 1
ATOM 588 O O . ARG A 1 115 ? 127.466 62.551 178.012 1.00 43.37 114 ARG A O 1
ATOM 596 N N . PHE A 1 116 ? 127.303 61.837 175.882 1.00 44.06 115 PHE A N 1
ATOM 597 C CA . PHE A 1 116 ? 127.906 60.539 176.155 1.00 44.94 115 PHE A CA 1
ATOM 598 C C . PHE A 1 116 ? 129.289 60.423 175.524 1.00 34.82 115 PHE A C 1
ATOM 599 O O . PHE A 1 116 ? 129.459 60.679 174.334 1.00 42.39 115 PHE A O 1
ATOM 607 N N . GLU A 1 117 ? 130.273 60.040 176.331 1.00 34.72 116 GLU A N 1
ATOM 608 C CA . GLU A 1 117 ? 131.635 59.844 175.846 1.00 37.19 116 GLU A CA 1
ATOM 609 C C . GLU A 1 117 ? 131.970 58.365 175.712 1.00 35.95 116 GLU A C 1
ATOM 610 O O . GLU A 1 117 ? 132.168 57.672 176.709 1.00 29.03 116 GLU A O 1
ATOM 616 N N . SER A 1 118 ? 132.036 57.886 174.475 1.00 38.72 117 SER A N 1
ATOM 617 C CA . SER A 1 118 ? 132.421 56.506 174.217 1.00 42.12 117 SER A CA 1
ATOM 618 C C . SER A 1 118 ? 133.939 56.384 174.209 1.00 39.72 117 SER A C 1
ATOM 619 O O . SER A 1 118 ? 134.571 56.468 173.156 1.00 38.05 117 SER A O 1
ATOM 622 N N . ASP A 1 119 ? 134.516 56.189 175.390 1.00 39.74 118 ASP A N 1
ATOM 623 C CA . ASP A 1 119 ? 135.963 56.111 175.539 1.00 42.39 118 ASP A CA 1
ATOM 624 C C . ASP A 1 119 ? 136.316 55.582 176.923 1.00 40.91 118 ASP A C 1
ATOM 625 O O . ASP A 1 119 ? 135.488 55.598 177.835 1.00 42.06 118 ASP A O 1
ATOM 630 N N . MET A 1 120 ? 137.551 55.113 177.068 1.00 30.78 119 MET A N 1
ATOM 631 C CA . MET A 1 120 ? 138.076 54.704 178.364 1.00 39.99 119 MET A CA 1
ATOM 632 C C . MET A 1 120 ? 139.598 54.762 178.338 1.00 39.79 119 MET A C 1
ATOM 633 O O . MET A 1 120 ? 140.201 54.925 177.276 1.00 50.55 119 MET A O 1
ATOM 638 N N . THR A 1 121 ? 140.220 54.644 179.505 1.00 37.64 120 THR A N 1
ATOM 639 C CA . THR A 1 121 ? 141.675 54.672 179.580 1.00 34.05 120 THR A CA 1
ATOM 640 C C . THR A 1 121 ? 142.247 53.369 179.041 1.00 41.19 120 THR A C 1
ATOM 641 O O . THR A 1 121 ? 141.583 52.332 179.080 1.00 45.85 120 THR A O 1
ATOM 645 N N . ALA A 1 122 ? 143.476 53.424 178.536 1.00 52.92 121 ALA A N 1
ATOM 646 C CA . ALA A 1 122 ? 144.135 52.240 177.993 1.00 37.18 121 ALA A CA 1
ATOM 647 C C . ALA A 1 122 ? 144.299 51.147 179.051 1.00 37.64 121 ALA A C 1
ATOM 648 O O . ALA A 1 122 ? 144.293 49.958 178.733 1.00 50.54 121 ALA A O 1
ATOM 650 N N . SER A 1 123 ? 144.433 51.561 180.307 1.00 43.47 122 SER A N 1
ATOM 651 C CA . SER A 1 123 ? 144.511 50.635 181.431 1.00 44.03 122 SER A CA 1
ATOM 652 C C . SER A 1 123 ? 143.174 49.922 181.663 1.00 50.19 122 SER A C 1
ATOM 653 O O . SER A 1 123 ? 143.138 48.723 181.963 1.00 47.04 122 SER A O 1
ATOM 656 N N . GLU A 1 124 ? 142.078 50.662 181.516 1.00 46.17 123 GLU A N 1
ATOM 657 C CA . GLU A 1 124 ? 140.745 50.080 181.632 1.00 45.75 123 GLU A CA 1
ATOM 658 C C . GLU A 1 124 ? 140.487 49.110 180.483 1.00 46.41 123 GLU A C 1
ATOM 659 O O . GLU A 1 124 ? 139.872 48.059 180.665 1.00 34.69 123 GLU A O 1
ATOM 665 N N . HIS A 1 125 ? 140.968 49.477 179.300 1.00 41.64 124 HIS A N 1
ATOM 666 C CA . HIS A 1 125 ? 140.815 48.656 178.110 1.00 37.20 124 HIS A CA 1
ATOM 667 C C . HIS A 1 125 ? 141.579 47.341 178.255 1.00 44.92 124 HIS A C 1
ATOM 668 O O . HIS A 1 125 ? 141.089 46.280 177.867 1.00 40.73 124 HIS A O 1
ATOM 675 N N . LYS A 1 126 ? 142.780 47.418 178.823 1.00 44.15 125 LYS A N 1
ATOM 676 C CA . LYS A 1 126 ? 143.624 46.241 178.990 1.00 42.19 125 LYS A CA 1
ATOM 677 C C . LYS A 1 126 ? 143.065 45.298 180.052 1.00 47.04 125 LYS A C 1
ATOM 678 O O . LYS A 1 126 ? 143.208 44.080 179.947 1.00 45.92 125 LYS A O 1
ATOM 684 N N . TYR A 1 127 ? 142.431 45.869 181.071 1.00 45.81 126 TYR A N 1
ATOM 685 C CA . TYR A 1 127 ? 141.805 45.079 182.127 1.00 41.95 126 TYR A CA 1
ATOM 686 C C . TYR A 1 127 ? 140.687 44.225 181.540 1.00 55.13 126 TYR A C 1
ATOM 687 O O . TYR A 1 127 ? 140.612 43.022 181.795 1.00 45.60 126 TYR A O 1
ATOM 696 N N . LEU A 1 128 ? 139.826 44.859 180.750 1.00 42.12 127 LEU A N 1
ATOM 697 C CA . LEU A 1 128 ? 138.741 44.165 180.067 1.00 33.96 127 LEU A CA 1
ATOM 698 C C . LEU A 1 128 ? 139.274 43.144 179.064 1.00 36.61 127 LEU A C 1
ATOM 699 O O . LEU A 1 128 ? 138.686 42.078 178.883 1.00 39.22 127 LEU A O 1
ATOM 704 N N . ASN A 1 129 ? 140.386 43.473 178.414 1.00 39.96 128 ASN A N 1
ATOM 705 C CA . ASN A 1 129 ? 140.982 42.577 177.426 1.00 43.97 128 ASN A CA 1
ATOM 706 C C . ASN A 1 129 ? 141.469 41.277 178.058 1.00 42.02 128 ASN A C 1
ATOM 707 O O . ASN A 1 129 ? 141.332 40.203 177.475 1.00 45.18 128 ASN A O 1
ATOM 712 N N . GLU A 1 130 ? 142.029 41.382 179.258 1.00 42.23 129 GLU A N 1
ATOM 713 C CA . GLU A 1 130 ? 142.465 40.206 179.999 1.00 46.70 129 GLU A CA 1
ATOM 714 C C . GLU A 1 130 ? 141.273 39.415 180.533 1.00 46.07 129 GLU A C 1
ATOM 715 O O . GLU A 1 130 ? 141.309 38.185 180.586 1.00 52.80 129 GLU A O 1
ATOM 721 N N . PHE A 1 131 ? 140.218 40.125 180.924 1.00 47.48 130 PHE A N 1
ATOM 722 C CA . PHE A 1 131 ? 139.014 39.481 181.439 1.00 29.47 130 PHE A CA 1
ATOM 723 C C . PHE A 1 131 ? 138.304 38.689 180.348 1.00 39.34 130 PHE A C 1
ATOM 724 O O . PHE A 1 131 ? 137.932 37.533 180.551 1.00 43.94 130 PHE A O 1
ATOM 732 N N . LEU A 1 132 ? 138.114 39.317 179.192 1.00 38.00 131 LEU A N 1
ATOM 733 C CA . LEU A 1 132 ? 137.473 38.652 178.065 1.00 38.32 131 LEU A CA 1
ATOM 734 C C . LEU A 1 132 ? 138.296 37.461 177.582 1.00 42.70 131 LEU A C 1
ATOM 735 O O . LEU A 1 132 ? 137.742 36.456 177.144 1.00 42.38 131 LEU A O 1
ATOM 740 N N . ASN A 1 133 ? 139.618 37.573 177.667 1.00 44.56 132 ASN A N 1
ATOM 741 C CA . ASN A 1 133 ? 140.490 36.461 177.310 1.00 46.68 132 ASN A CA 1
ATOM 742 C C . ASN A 1 133 ? 140.320 35.274 178.249 1.00 45.72 132 ASN A C 1
ATOM 743 O O . ASN A 1 133 ? 140.285 34.125 177.809 1.00 40.61 132 ASN A O 1
ATOM 748 N N . GLN A 1 134 ? 140.214 35.553 179.544 1.00 39.02 133 GLN A N 1
ATOM 749 C CA . GLN A 1 134 ? 139.993 34.495 180.519 1.00 40.25 133 GLN A CA 1
ATOM 750 C C . GLN A 1 134 ? 138.627 33.856 180.298 1.00 49.45 133 GLN A C 1
ATOM 751 O O . GLN A 1 134 ? 138.483 32.635 180.377 1.00 46.54 133 GLN A O 1
ATOM 757 N N . ALA A 1 135 ? 137.632 34.690 180.012 1.00 50.54 134 ALA A N 1
ATOM 758 C CA . ALA A 1 135 ? 136.291 34.212 179.699 1.00 44.54 134 ALA A CA 1
ATOM 759 C C . ALA A 1 135 ? 136.306 33.409 178.404 1.00 48.14 134 ALA A C 1
ATOM 760 O O . ALA A 1 135 ? 135.578 32.426 178.261 1.00 60.50 134 ALA A O 1
ATOM 762 N N . PHE A 1 136 ? 137.144 33.837 177.465 1.00 43.39 135 PHE A N 1
ATOM 763 C CA . PHE A 1 136 ? 137.311 33.139 176.193 1.00 54.72 135 PHE A CA 1
ATOM 764 C C . PHE A 1 136 ? 137.881 31.740 176.401 1.00 58.35 135 PHE A C 1
ATOM 765 O O . PHE A 1 136 ? 137.370 30.765 175.848 1.00 47.79 135 PHE A O 1
ATOM 773 N N . ARG A 1 137 ? 138.941 31.648 177.198 1.00 46.42 136 ARG A N 1
ATOM 774 C CA . ARG A 1 137 ? 139.591 30.368 177.462 1.00 44.79 136 ARG A CA 1
ATOM 775 C C . ARG A 1 137 ? 138.692 29.415 178.246 1.00 47.82 136 ARG A C 1
ATOM 776 O O . ARG A 1 137 ? 138.656 28.217 177.965 1.00 49.54 136 ARG A O 1
ATOM 784 N N . ASP A 1 138 ? 137.964 29.952 179.220 1.00 53.50 137 ASP A N 1
ATOM 785 C CA . ASP A 1 138 ? 137.068 29.144 180.044 1.00 48.24 137 ASP A CA 1
ATOM 786 C C . ASP A 1 138 ? 135.926 28.527 179.240 1.00 51.05 137 ASP A C 1
ATOM 787 O O . ASP A 1 138 ? 135.452 27.438 179.560 1.00 49.73 137 ASP A O 1
ATOM 792 N N . SER A 1 139 ? 135.487 29.224 178.197 1.00 50.24 138 SER A N 1
ATOM 793 C CA . SER A 1 139 ? 134.341 28.774 177.415 1.00 49.40 138 SER A CA 1
ATOM 794 C C . SER A 1 139 ? 134.697 27.621 176.483 1.00 56.38 138 SER A C 1
ATOM 795 O O . SER A 1 139 ? 133.820 27.031 175.855 1.00 59.05 138 SER A O 1
ATOM 798 N N . GLN A 1 140 ? 135.985 27.304 176.393 1.00 56.16 139 GLN A N 1
ATOM 799 C CA . GLN A 1 140 ? 136.435 26.211 175.540 1.00 57.37 139 GLN A CA 1
ATOM 800 C C . GLN A 1 140 ? 136.430 24.892 176.302 1.00 52.40 139 GLN A C 1
ATOM 801 O O . GLN A 1 140 ? 136.567 23.820 175.713 1.00 66.81 139 GLN A O 1
ATOM 807 N N . LYS A 1 141 ? 136.270 24.986 177.618 1.00 46.92 140 LYS A N 1
ATOM 808 C CA . LYS A 1 141 ? 136.213 23.817 178.486 1.00 50.46 140 LYS A CA 1
ATOM 809 C C . LYS A 1 141 ? 134.993 22.956 178.162 1.00 55.01 140 LYS A C 1
ATOM 810 O O . LYS A 1 141 ? 134.040 23.438 177.549 1.00 47.02 140 LYS A O 1
ATOM 816 N N . PRO A 1 142 ? 135.028 21.670 178.554 1.00 59.76 141 PRO A N 1
ATOM 817 C CA . PRO A 1 142 ? 133.887 20.771 178.346 1.00 57.00 141 PRO A CA 1
ATOM 818 C C . PRO A 1 142 ? 132.599 21.298 178.969 1.00 48.07 141 PRO A C 1
ATOM 819 O O . PRO A 1 142 ? 132.638 21.920 180.030 1.00 52.10 141 PRO A O 1
ATOM 823 N N . GLY A 1 143 ? 131.475 21.054 178.301 1.00 58.92 142 GLY A N 1
ATOM 824 C CA . GLY A 1 143 ? 130.171 21.427 178.820 1.00 56.56 142 GLY A CA 1
ATOM 825 C C . GLY A 1 143 ? 129.807 22.887 178.630 1.00 48.70 142 GLY A C 1
ATOM 826 O O . GLY A 1 143 ? 128.764 23.338 179.102 1.00 65.78 142 GLY A O 1
ATOM 827 N N . ARG A 1 144 ? 130.664 23.628 177.937 1.00 42.43 143 ARG A N 1
ATOM 828 C CA . ARG A 1 144 ? 130.434 25.051 177.713 1.00 48.05 143 ARG A CA 1
ATOM 829 C C . ARG A 1 144 ? 130.065 25.344 176.262 1.00 54.10 143 ARG A C 1
ATOM 830 O O . ARG A 1 144 ? 130.487 24.634 175.348 1.00 47.96 143 ARG A O 1
ATOM 838 N N . LEU A 1 145 ? 129.263 26.385 176.061 1.00 40.25 144 LEU A N 1
ATOM 839 C CA . LEU A 1 145 ? 129.052 26.939 174.729 1.00 50.50 144 LEU A CA 1
ATOM 840 C C . LEU A 1 145 ? 130.205 27.888 174.428 1.00 47.30 144 LEU A C 1
ATOM 841 O O . LEU A 1 145 ? 130.322 28.944 175.048 1.00 62.63 144 LEU A O 1
ATOM 846 N N . PRO A 1 146 ? 131.068 27.508 173.476 1.00 45.95 145 PRO A N 1
ATOM 847 C CA . PRO A 1 146 ? 132.352 28.185 173.265 1.00 53.19 145 PRO A CA 1
ATOM 848 C C . PRO A 1 146 ? 132.264 29.565 172.618 1.00 46.16 145 PRO A C 1
ATOM 849 O O . PRO A 1 146 ? 131.295 29.890 171.929 1.00 34.52 145 PRO A O 1
ATOM 853 N N . PHE A 1 147 ? 133.298 30.365 172.862 1.00 53.13 146 PHE A N 1
ATOM 854 C CA . PHE A 1 147 ? 133.463 31.673 172.244 1.00 40.79 146 PHE A CA 1
ATOM 855 C C . PHE A 1 147 ? 134.032 31.528 170.839 1.00 37.65 146 PHE A C 1
ATOM 856 O O . PHE A 1 147 ? 134.678 30.531 170.517 1.00 47.76 146 PHE A O 1
ATOM 864 N N . ALA A 1 148 ? 133.798 32.534 170.007 1.00 31.58 147 ALA A N 1
ATOM 865 C CA . ALA A 1 148 ? 134.495 32.644 168.734 1.00 40.90 147 ALA A CA 1
ATOM 866 C C . ALA A 1 148 ? 135.398 33.871 168.801 1.00 42.69 147 ALA A C 1
ATOM 867 O O . ALA A 1 148 ? 135.173 34.763 169.617 1.00 47.39 147 ALA A O 1
ATOM 869 N N . TYR A 1 149 ? 136.420 33.915 167.952 1.00 41.68 148 TYR A N 1
ATOM 870 C CA . TYR A 1 149 ? 137.370 35.023 167.967 1.00 34.87 148 TYR A CA 1
ATOM 871 C C . TYR A 1 149 ? 137.662 35.523 166.554 1.00 38.64 148 TYR A C 1
ATOM 872 O O . TYR A 1 149 ? 137.696 34.745 165.600 1.00 43.43 148 TYR A O 1
ATOM 881 N N . LYS A 1 150 ? 137.872 36.827 166.431 1.00 42.29 149 LYS A N 1
ATOM 882 C CA . LYS A 1 150 ? 138.116 37.457 165.141 1.00 43.04 149 LYS A CA 1
ATOM 883 C C . LYS A 1 150 ? 138.816 38.792 165.359 1.00 49.45 149 LYS A C 1
ATOM 884 O O . LYS A 1 150 ? 138.222 39.733 165.883 1.00 51.54 149 LYS A O 1
ATOM 890 N N . HIS A 1 151 ? 140.082 38.867 164.963 1.00 52.88 150 HIS A N 1
ATOM 891 C CA . HIS A 1 151 ? 140.873 40.077 165.154 1.00 44.07 150 HIS A CA 1
ATOM 892 C C . HIS A 1 151 ? 141.065 40.808 163.827 1.00 40.85 150 HIS A C 1
ATOM 893 O O . HIS A 1 151 ? 141.718 40.302 162.917 1.00 51.52 150 HIS A O 1
ATOM 900 N N . THR A 1 152 ? 140.487 41.999 163.722 1.00 48.20 151 THR A N 1
ATOM 901 C CA . THR A 1 152 ? 140.538 42.771 162.485 1.00 39.60 151 THR A CA 1
ATOM 902 C C . THR A 1 152 ? 141.382 44.031 162.650 1.00 38.71 151 THR A C 1
ATOM 903 O O . THR A 1 152 ? 141.251 44.748 163.640 1.00 49.89 151 THR A O 1
ATOM 907 N N . LYS A 1 153 ? 142.258 44.285 161.683 1.00 49.37 152 LYS A N 1
ATOM 908 C CA . LYS A 1 153 ? 143.040 45.517 161.648 1.00 35.10 152 LYS A CA 1
ATOM 909 C C . LYS A 1 153 ? 142.699 46.294 160.382 1.00 35.77 152 LYS A C 1
ATOM 910 O O . LYS A 1 153 ? 143.114 45.920 159.284 1.00 53.83 152 LYS A O 1
ATOM 916 N N . GLN A 1 154 ? 141.942 47.375 160.538 1.00 34.13 153 GLN A N 1
ATOM 917 C CA . GLN A 1 154 ? 141.345 48.046 159.388 1.00 44.16 153 GLN A CA 1
ATOM 918 C C . GLN A 1 154 ? 141.666 49.537 159.258 1.00 47.68 153 GLN A C 1
ATOM 919 O O . GLN A 1 154 ? 142.182 50.162 160.186 1.00 38.77 153 GLN A O 1
ATOM 925 N N . VAL A 1 155 ? 141.347 50.089 158.089 1.00 51.04 154 VAL A N 1
ATOM 926 C CA . VAL A 1 155 ? 141.506 51.515 157.820 1.00 48.75 154 VAL A CA 1
ATOM 927 C C . VAL A 1 155 ? 140.159 52.141 157.476 1.00 51.28 154 VAL A C 1
ATOM 928 O O . VAL A 1 155 ? 139.468 51.678 156.568 1.00 58.90 154 VAL A O 1
ATOM 932 N N . ASP A 1 156 ? 139.787 53.191 158.201 1.00 48.70 155 ASP A N 1
ATOM 933 C CA . ASP A 1 156 ? 138.543 53.903 157.924 1.00 46.13 155 ASP A CA 1
ATOM 934 C C . ASP A 1 156 ? 138.798 55.148 157.082 1.00 52.68 155 ASP A C 1
ATOM 935 O O . ASP A 1 156 ? 139.560 56.029 157.479 1.00 61.11 155 ASP A O 1
ATOM 940 N N . LEU A 1 157 ? 138.158 55.213 155.918 1.00 49.25 156 LEU A N 1
ATOM 941 C CA . LEU A 1 157 ? 138.281 56.366 155.032 1.00 48.93 156 LEU A CA 1
ATOM 942 C C . LEU A 1 157 ? 136.912 56.993 154.762 1.00 64.17 156 LEU A C 1
ATOM 943 O O . LEU A 1 157 ? 136.002 56.326 154.270 1.00 61.85 156 LEU A O 1
ATOM 948 N N . PHE A 1 158 ? 136.774 58.276 155.084 1.00 57.43 157 PHE A N 1
ATOM 949 C CA . PHE A 1 158 ? 135.492 58.966 154.960 1.00 58.24 157 PHE A CA 1
ATOM 950 C C . PHE A 1 158 ? 135.442 59.885 153.744 1.00 59.04 157 PHE A C 1
ATOM 951 O O . PHE A 1 158 ? 136.314 60.730 153.559 1.00 62.78 157 PHE A O 1
ATOM 959 N N . TYR A 1 159 ? 134.410 59.717 152.923 1.00 72.47 158 TYR A N 1
ATOM 960 C CA . TYR A 1 159 ? 134.280 60.478 151.685 1.00 75.07 158 TYR A CA 1
ATOM 961 C C . TYR A 1 159 ? 133.080 61.420 151.704 1.00 77.49 158 TYR A C 1
ATOM 962 O O . TYR A 1 159 ? 132.177 61.282 152.532 1.00 76.54 158 TYR A O 1
ATOM 971 N N . GLU A 1 160 ? 133.084 62.376 150.779 1.00 83.49 159 GLU A N 1
ATOM 972 C CA . GLU A 1 160 ? 132.008 63.351 150.662 1.00 89.79 159 GLU A CA 1
ATOM 973 C C . GLU A 1 160 ? 130.943 62.885 149.683 1.00 99.52 159 GLU A C 1
ATOM 974 O O . GLU A 1 160 ? 131.188 62.029 148.833 1.00 88.65 159 GLU A O 1
ATOM 980 N N . THR A 1 161 ? 129.758 63.469 149.811 1.00 106.29 160 THR A N 1
ATOM 981 C CA . THR A 1 161 ? 128.659 63.204 148.897 1.00 117.20 160 THR A CA 1
ATOM 982 C C . THR A 1 161 ? 128.198 64.506 148.265 1.00 124.75 160 THR A C 1
ATOM 983 O O . THR A 1 161 ? 128.804 65.556 148.472 1.00 120.71 160 THR A O 1
ATOM 987 N N . GLU A 1 162 ? 127.113 64.433 147.506 1.00 129.59 161 GLU A N 1
ATOM 988 C CA . GLU A 1 162 ? 126.596 65.592 146.794 1.00 122.33 161 GLU A CA 1
ATOM 989 C C . GLU A 1 162 ? 125.605 66.381 147.647 1.00 122.97 161 GLU A C 1
ATOM 990 O O . GLU A 1 162 ? 125.826 67.557 147.942 1.00 126.08 161 GLU A O 1
ATOM 996 N N . ASP A 1 163 ? 124.514 65.732 148.039 1.00 117.93 162 ASP A N 1
ATOM 997 C CA . ASP A 1 163 ? 123.543 66.353 148.931 1.00 130.69 162 ASP A CA 1
ATOM 998 C C . ASP A 1 163 ? 124.032 66.244 150.369 1.00 129.94 162 ASP A C 1
ATOM 999 O O . ASP A 1 163 ? 123.770 65.254 151.054 1.00 118.44 162 ASP A O 1
ATOM 1004 N N . ASN A 1 164 ? 124.750 67.268 150.819 1.00 128.65 163 ASN A N 1
ATOM 1005 C CA . ASN A 1 164 ? 125.354 67.255 152.145 1.00 120.39 163 ASN A CA 1
ATOM 1006 C C . ASN A 1 164 ? 124.444 67.844 153.218 1.00 116.18 163 ASN A C 1
ATOM 1007 O O . ASN A 1 164 ? 123.994 67.134 154.117 1.00 112.46 163 ASN A O 1
ATOM 1012 N N . ASP A 1 167 ? 125.392 62.585 155.134 1.00 97.12 166 ASP A N 1
ATOM 1013 C CA . ASP A 1 167 ? 126.380 63.227 154.276 1.00 111.94 166 ASP A CA 1
ATOM 1014 C C . ASP A 1 167 ? 127.776 62.653 154.500 1.00 126.05 166 ASP A C 1
ATOM 1015 O O . ASP A 1 167 ? 128.769 63.381 154.494 1.00 126.31 166 ASP A O 1
ATOM 1020 N N . LYS A 1 168 ? 127.843 61.341 154.690 1.00 110.94 167 LYS A N 1
ATOM 1021 C CA . LYS A 1 168 ? 129.101 60.668 154.978 1.00 74.52 167 LYS A CA 1
ATOM 1022 C C . LYS A 1 168 ? 129.153 59.300 154.315 1.00 72.80 167 LYS A C 1
ATOM 1023 O O . LYS A 1 168 ? 128.160 58.576 154.295 1.00 75.02 167 LYS A O 1
ATOM 1029 N N . ILE A 1 169 ? 130.311 58.947 153.771 1.00 76.86 168 ILE A N 1
ATOM 1030 C CA . ILE A 1 169 ? 130.524 57.597 153.262 1.00 73.65 168 ILE A CA 1
ATOM 1031 C C . ILE A 1 169 ? 131.760 56.991 153.905 1.00 57.17 168 ILE A C 1
ATOM 1032 O O . ILE A 1 169 ? 132.874 57.473 153.702 1.00 59.75 168 ILE A O 1
ATOM 1037 N N . ARG A 1 170 ? 131.560 55.939 154.690 1.00 55.56 169 ARG A N 1
ATOM 1038 C CA . ARG A 1 170 ? 132.677 55.258 155.328 1.00 55.92 169 ARG A CA 1
ATOM 1039 C C . ARG A 1 170 ? 133.123 54.048 154.520 1.00 54.71 169 ARG A C 1
ATOM 1040 O O . ARG A 1 170 ? 132.337 53.139 154.252 1.00 51.88 169 ARG A O 1
ATOM 1048 N N . VAL A 1 171 ? 134.392 54.047 154.132 1.00 52.72 170 VAL A N 1
ATOM 1049 C CA . VAL A 1 171 ? 134.977 52.909 153.443 1.00 51.79 170 VAL A CA 1
ATOM 1050 C C . VAL A 1 171 ? 136.015 52.249 154.338 1.00 59.12 170 VAL A C 1
ATOM 1051 O O . VAL A 1 171 ? 137.059 52.833 154.628 1.00 56.51 170 VAL A O 1
ATOM 1055 N N . SER A 1 172 ? 135.718 51.035 154.786 1.00 63.88 171 SER A N 1
ATOM 1056 C CA . SER A 1 172 ? 136.647 50.289 155.624 1.00 48.54 171 SER A CA 1
ATOM 1057 C C . SER A 1 172 ? 137.467 49.325 154.771 1.00 56.14 171 SER A C 1
ATOM 1058 O O . SER A 1 172 ? 136.951 48.727 153.827 1.00 49.87 171 SER A O 1
ATOM 1061 N N . LYS A 1 173 ? 138.750 49.191 155.097 1.00 62.57 172 LYS A N 1
ATOM 1062 C CA . LYS A 1 173 ? 139.657 48.332 154.339 1.00 53.96 172 LYS A CA 1
ATOM 1063 C C . LYS A 1 173 ? 140.650 47.650 155.264 1.00 56.97 172 LYS A C 1
ATOM 1064 O O . LYS A 1 173 ? 140.904 48.134 156.362 1.00 57.86 172 LYS A O 1
ATOM 1070 N N . ASN A 1 174 ? 141.216 46.533 154.815 1.00 52.29 173 ASN A N 1
ATOM 1071 C CA . ASN A 1 174 ? 142.279 45.874 155.562 1.00 57.30 173 ASN A CA 1
ATOM 1072 C C . ASN A 1 174 ? 143.549 46.713 155.536 1.00 58.66 173 ASN A C 1
ATOM 1073 O O . ASN A 1 174 ? 143.842 47.370 154.539 1.00 66.28 173 ASN A O 1
ATOM 1078 N N . GLN A 1 175 ? 144.298 46.701 156.632 1.00 51.08 174 GLN A N 1
ATOM 1079 C CA . GLN A 1 175 ? 145.594 47.363 156.659 1.00 38.29 174 GLN A CA 1
ATOM 1080 C C . GLN A 1 175 ? 146.596 46.515 155.887 1.00 54.84 174 GLN A C 1
ATOM 1081 O O . GLN A 1 175 ? 147.563 47.027 155.321 1.00 82.25 174 GLN A O 1
ATOM 1087 N N . SER A 1 176 ? 146.343 45.211 155.860 1.00 59.02 175 SER A N 1
ATOM 1088 C CA . SER A 1 176 ? 147.230 44.262 155.200 1.00 65.89 175 SER A CA 1
ATOM 1089 C C . SER A 1 176 ? 147.191 44.371 153.676 1.00 62.33 175 SER A C 1
ATOM 1090 O O . SER A 1 176 ? 148.111 44.912 153.063 1.00 67.15 175 SER A O 1
ATOM 1093 N N . ASP A 1 177 ? 146.126 43.854 153.071 1.00 57.90 176 ASP A N 1
ATOM 1094 C CA . ASP A 1 177 ? 146.030 43.789 151.615 1.00 68.32 176 ASP A CA 1
ATOM 1095 C C . ASP A 1 177 ? 145.187 44.910 151.006 1.00 67.64 176 ASP A C 1
ATOM 1096 O O . ASP A 1 177 ? 144.907 44.901 149.807 1.00 79.06 176 ASP A O 1
ATOM 1101 N N . ASN A 1 178 ? 144.777 45.861 151.842 1.00 66.76 177 ASN A N 1
ATOM 1102 C CA . ASN A 1 178 ? 144.013 47.029 151.401 1.00 68.73 177 ASN A CA 1
ATOM 1103 C C . ASN A 1 178 ? 142.686 46.682 150.715 1.00 64.75 177 ASN A C 1
ATOM 1104 O O . ASN A 1 178 ? 142.126 47.493 149.977 1.00 62.83 177 ASN A O 1
ATOM 1109 N N . GLN A 1 179 ? 142.185 45.478 150.972 1.00 63.90 178 GLN A N 1
ATOM 1110 C CA . GLN A 1 179 ? 140.957 45.000 150.345 1.00 66.64 178 GLN A CA 1
ATOM 1111 C C . GLN A 1 179 ? 139.732 45.542 151.081 1.00 60.24 178 GLN A C 1
ATOM 1112 O O . GLN A 1 179 ? 139.682 45.522 152.313 1.00 68.39 178 GLN A O 1
ATOM 1118 N N . VAL A 1 180 ? 138.755 46.029 150.317 1.00 55.08 179 VAL A N 1
ATOM 1119 C CA . VAL A 1 180 ? 137.549 46.644 150.876 1.00 57.31 179 VAL A CA 1
ATOM 1120 C C . VAL A 1 180 ? 136.780 45.691 151.789 1.00 59.01 179 VAL A C 1
ATOM 1121 O O . VAL A 1 180 ? 136.470 44.562 151.411 1.00 65.15 179 VAL A O 1
ATOM 1125 N N . LEU A 1 181 ? 136.482 46.166 152.995 1.00 62.35 180 LEU A N 1
ATOM 1126 C CA . LEU A 1 181 ? 135.781 45.383 154.004 1.00 47.68 180 LEU A CA 1
ATOM 1127 C C . LEU A 1 181 ? 134.312 45.782 154.055 1.00 50.03 180 LEU A C 1
ATOM 1128 O O . LEU A 1 181 ? 133.433 44.942 154.251 1.00 58.86 180 LEU A O 1
ATOM 1133 N N . ALA A 1 182 ? 134.059 47.074 153.879 1.00 53.60 181 ALA A N 1
ATOM 1134 C CA . ALA A 1 182 ? 132.712 47.620 153.949 1.00 39.67 181 ALA A CA 1
ATOM 1135 C C . ALA A 1 182 ? 132.667 48.993 153.294 1.00 49.52 181 ALA A C 1
ATOM 1136 O O . ALA A 1 182 ? 133.667 49.711 153.271 1.00 51.89 181 ALA A O 1
ATOM 1138 N N . CYS A 1 183 ? 131.504 49.352 152.761 1.00 42.77 182 CYS A N 1
ATOM 1139 C CA . CYS A 1 183 ? 131.300 50.665 152.162 1.00 57.03 182 CYS A CA 1
ATOM 1140 C C . CYS A 1 183 ? 129.864 51.109 152.406 1.00 59.59 182 CYS A C 1
ATOM 1141 O O . CYS A 1 183 ? 128.963 50.777 15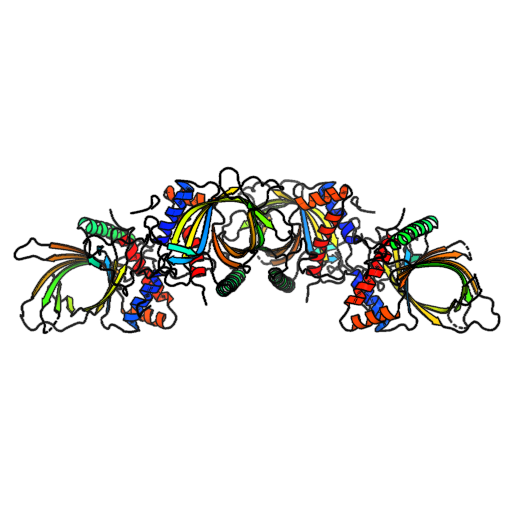1.636 1.00 60.98 182 CYS A O 1
ATOM 1144 N N . VAL A 1 184 ? 129.654 51.859 153.482 1.00 50.57 183 VAL A N 1
ATOM 1145 C CA . VAL A 1 184 ? 128.304 52.156 153.940 1.00 51.89 183 VAL A CA 1
ATOM 1146 C C . VAL A 1 184 ? 128.053 53.637 154.184 1.00 59.57 183 VAL A C 1
ATOM 1147 O O . VAL A 1 184 ? 128.977 54.449 154.196 1.00 63.93 183 VAL A O 1
ATOM 1151 N N . LYS A 1 185 ? 126.781 53.969 154.374 1.00 61.91 184 LYS A N 1
ATOM 1152 C CA . LYS A 1 185 ? 126.375 55.280 154.856 1.00 62.33 184 LYS A CA 1
ATOM 1153 C C . LYS A 1 185 ? 125.540 55.073 156.115 1.00 67.11 184 LYS A C 1
ATOM 1154 O O . LYS A 1 185 ? 124.343 54.791 156.042 1.00 64.33 184 LYS A O 1
ATOM 1160 N N . LYS A 1 186 ? 126.187 55.200 157.268 1.00 66.37 185 LYS A N 1
ATOM 1161 C CA . LYS A 1 186 ? 125.563 54.888 158.548 1.00 52.71 185 LYS A CA 1
ATOM 1162 C C . LYS A 1 186 ? 124.935 56.125 159.182 1.00 51.98 185 LYS A C 1
ATOM 1163 O O . LYS A 1 186 ? 125.582 57.162 159.316 1.00 60.21 185 LYS A O 1
ATOM 1169 N N . ARG A 1 187 ? 123.668 56.003 159.568 1.00 57.03 186 ARG A N 1
ATOM 1170 C CA . ARG A 1 187 ? 122.934 57.101 160.187 1.00 58.84 186 ARG A CA 1
ATOM 1171 C C . ARG A 1 187 ? 122.392 56.691 161.555 1.00 58.99 186 ARG A C 1
ATOM 1172 O O . ARG A 1 187 ? 121.805 55.620 161.703 1.00 59.62 186 ARG A O 1
ATOM 1180 N N . ARG A 1 188 ? 122.597 57.545 162.553 1.00 49.26 187 ARG A N 1
ATOM 1181 C CA . ARG A 1 188 ? 122.086 57.283 163.893 1.00 47.09 187 ARG A CA 1
ATOM 1182 C C . ARG A 1 188 ? 120.577 57.496 163.924 1.00 51.25 187 ARG A C 1
ATOM 1183 O O . ARG A 1 188 ? 120.078 58.513 163.444 1.00 66.69 187 ARG A O 1
ATOM 1191 N N . VAL A 1 189 ? 119.852 56.536 164.489 1.00 51.36 188 VAL A N 1
ATOM 1192 C CA . VAL A 1 189 ? 118.393 56.592 164.508 1.00 36.11 188 VAL A CA 1
ATOM 1193 C C . VAL A 1 189 ? 117.838 56.934 165.889 1.00 32.38 188 VAL A C 1
ATOM 1194 O O . VAL A 1 189 ? 117.059 57.874 166.036 1.00 38.51 188 VAL A O 1
ATOM 1198 N N . ALA A 1 190 ? 118.239 56.170 166.899 1.00 41.20 189 ALA A N 1
ATOM 1199 C CA . ALA A 1 190 ? 117.744 56.393 168.251 1.00 38.57 189 ALA A CA 1
ATOM 1200 C C . ALA A 1 190 ? 118.772 56.013 169.305 1.00 38.13 189 ALA A C 1
ATOM 1201 O O . ALA A 1 190 ? 119.560 55.086 169.115 1.00 45.87 189 ALA A O 1
ATOM 1203 N N . ASP A 1 191 ? 118.754 56.735 170.419 1.00 42.13 190 ASP A N 1
ATOM 1204 C CA . ASP A 1 191 ? 119.663 56.460 171.523 1.00 38.76 190 ASP A CA 1
ATOM 1205 C C . ASP A 1 191 ? 118.900 56.233 172.821 1.00 30.84 190 ASP A C 1
ATOM 1206 O O . ASP A 1 191 ? 117.782 56.716 172.989 1.00 47.56 190 ASP A O 1
ATOM 1211 N N . LEU A 1 192 ? 119.513 55.488 173.732 1.00 34.08 191 LEU A N 1
ATOM 1212 C CA . LEU A 1 192 ? 118.915 55.199 175.026 1.00 33.85 191 LEU A CA 1
ATOM 1213 C C . LEU A 1 192 ? 120.029 54.997 176.044 1.00 39.27 191 LEU A C 1
ATOM 1214 O O . LEU A 1 192 ? 120.789 54.032 175.960 1.00 45.37 191 LEU A O 1
ATOM 1219 N N . PHE A 1 193 ? 120.129 55.913 177.001 1.00 41.03 192 PHE A N 1
ATOM 1220 C CA . PHE A 1 193 ? 121.230 55.896 177.957 1.00 42.61 192 PHE A CA 1
ATOM 1221 C C . PHE A 1 193 ? 120.824 55.267 179.283 1.00 39.03 192 PHE A C 1
ATOM 1222 O O . PHE A 1 193 ? 119.702 55.452 179.755 1.00 49.99 192 PHE A O 1
ATOM 1230 N N . LEU A 1 194 ? 121.748 54.521 179.880 1.00 29.88 193 LEU A N 1
ATOM 1231 C CA . LEU A 1 194 ? 121.526 53.936 181.193 1.00 28.05 193 LEU A CA 1
ATOM 1232 C C . LEU A 1 194 ? 122.580 54.429 182.175 1.00 32.14 193 LEU A C 1
ATOM 1233 O O . LEU A 1 194 ? 123.761 54.117 182.044 1.00 40.59 193 LEU A O 1
ATOM 1238 N N . TYR A 1 195 ? 122.143 55.215 183.150 1.00 39.09 194 TYR A N 1
ATOM 1239 C CA . TYR A 1 195 ? 123.027 55.714 184.192 1.00 37.04 194 TYR A CA 1
ATOM 1240 C C . TYR A 1 195 ? 123.299 54.610 185.207 1.00 38.41 194 TYR A C 1
ATOM 1241 O O . TYR A 1 195 ? 122.368 54.023 185.760 1.00 35.17 194 TYR A O 1
ATOM 1250 N N . CYS A 1 196 ? 124.576 54.327 185.445 1.00 33.05 195 CYS A N 1
ATOM 1251 C CA . CYS A 1 196 ? 124.969 53.209 186.297 1.00 39.34 195 CYS A CA 1
ATOM 1252 C C . CYS A 1 196 ? 125.912 53.657 187.409 1.00 43.22 195 CYS A C 1
ATOM 1253 O O . CYS A 1 196 ? 127.129 53.529 187.285 1.00 45.53 195 CYS A O 1
ATOM 1256 N N . PRO A 1 197 ? 125.345 54.175 188.508 1.00 40.91 196 PRO A N 1
ATOM 1257 C CA . PRO A 1 197 ? 126.103 54.801 189.599 1.00 42.26 196 PRO A CA 1
ATOM 1258 C C . PRO A 1 197 ? 127.085 53.881 190.333 1.00 29.22 196 PRO A C 1
ATOM 1259 O O . PRO A 1 197 ? 128.086 54.373 190.851 1.00 50.67 196 PRO A O 1
ATOM 1263 N N . ASN A 1 198 ? 126.814 52.581 190.380 1.00 42.52 197 ASN A N 1
ATOM 1264 C CA . ASN A 1 198 ? 127.681 51.661 191.119 1.00 43.73 197 ASN A CA 1
ATOM 1265 C C . ASN A 1 198 ? 128.888 51.175 190.318 1.00 37.67 197 ASN A C 1
ATOM 1266 O O . ASN A 1 198 ? 129.728 50.436 190.833 1.00 45.37 197 ASN A O 1
ATOM 1271 N N . ASP A 1 199 ? 128.973 51.597 189.061 1.00 28.06 198 ASP A N 1
ATOM 1272 C CA . ASP A 1 199 ? 130.038 51.146 188.173 1.00 27.40 198 ASP A CA 1
ATOM 1273 C C . ASP A 1 199 ? 130.833 52.313 187.595 1.00 43.55 198 ASP A C 1
ATOM 1274 O O . ASP A 1 199 ? 130.449 53.476 187.735 1.00 46.47 198 ASP A O 1
ATOM 1279 N N . ALA A 1 200 ? 131.944 51.993 186.942 1.00 44.73 199 ALA A N 1
ATOM 1280 C CA . ALA A 1 200 ? 132.817 53.013 186.377 1.00 42.42 199 ALA A CA 1
ATOM 1281 C C . ALA A 1 200 ? 132.323 53.490 185.015 1.00 43.00 199 ALA A C 1
ATOM 1282 O O . ALA A 1 200 ? 132.767 54.524 184.516 1.00 50.23 199 ALA A O 1
ATOM 1284 N N . PHE A 1 201 ? 131.404 52.737 184.419 1.00 49.69 200 PHE A N 1
ATOM 1285 C CA . PHE A 1 201 ? 130.912 53.055 183.083 1.00 46.01 200 PHE A CA 1
ATOM 1286 C C . PHE A 1 201 ? 129.409 53.298 183.054 1.00 31.74 200 PHE A C 1
ATOM 1287 O O . PHE A 1 201 ? 128.681 52.865 183.944 1.00 42.28 200 PHE A O 1
ATOM 1295 N N . ASP A 1 202 ? 128.961 53.994 182.015 1.00 43.18 201 ASP A N 1
ATOM 1296 C CA . ASP A 1 202 ? 127.542 54.126 181.707 1.00 39.62 201 ASP A CA 1
ATOM 1297 C C . ASP A 1 202 ? 127.306 53.544 180.316 1.00 39.56 201 ASP A C 1
ATOM 1298 O O . ASP A 1 202 ? 128.235 53.446 179.513 1.00 41.37 201 ASP A O 1
ATOM 1303 N N . ILE A 1 203 ? 126.068 53.161 180.025 1.00 31.70 202 ILE A N 1
ATOM 1304 C CA . ILE A 1 203 ? 125.772 52.454 178.783 1.00 33.59 202 ILE A CA 1
ATOM 1305 C C . ILE A 1 203 ? 124.944 53.293 177.815 1.00 40.01 202 ILE A C 1
ATOM 1306 O O . ILE A 1 203 ? 124.042 54.022 178.225 1.00 40.80 202 ILE A O 1
ATOM 1311 N N . ARG A 1 204 ? 125.266 53.189 176.528 1.00 42.01 203 ARG A N 1
ATOM 1312 C CA . ARG A 1 204 ? 124.475 53.821 175.481 1.00 34.02 203 ARG A CA 1
ATOM 1313 C C . ARG A 1 204 ? 124.037 52.794 174.439 1.00 37.42 203 ARG A C 1
ATOM 1314 O O . ARG A 1 204 ? 124.829 52.382 173.592 1.00 47.57 203 ARG A O 1
ATOM 1322 N N . ILE A 1 205 ? 122.778 52.375 174.508 1.00 49.54 204 ILE A N 1
ATOM 1323 C CA . ILE A 1 205 ? 122.233 51.474 173.501 1.00 40.57 204 ILE A CA 1
ATOM 1324 C C . ILE A 1 205 ? 121.878 52.278 172.258 1.00 44.67 204 ILE A C 1
ATOM 1325 O O . ILE A 1 205 ? 121.151 53.270 172.335 1.00 45.55 204 ILE A O 1
ATOM 1330 N N . SER A 1 206 ? 122.402 51.853 171.114 1.00 40.55 205 SER A N 1
ATOM 1331 C CA . SER A 1 206 ? 122.235 52.612 169.880 1.00 43.81 205 SER A CA 1
ATOM 1332 C C . SER A 1 206 ? 121.561 51.816 168.780 1.00 45.53 205 SER A C 1
ATOM 1333 O O . SER A 1 206 ? 121.864 50.643 168.566 1.00 48.22 205 SER A O 1
ATOM 1336 N N . ILE A 1 207 ? 120.648 52.476 168.080 1.00 34.18 206 ILE A N 1
ATOM 1337 C CA . ILE A 1 207 ? 120.041 51.912 166.890 1.00 38.86 206 ILE A CA 1
ATOM 1338 C C . ILE A 1 207 ? 120.450 52.755 165.693 1.00 48.72 206 ILE A C 1
ATOM 1339 O O . ILE A 1 207 ? 120.213 53.963 165.660 1.00 54.13 206 ILE A O 1
ATOM 1344 N N . SER A 1 208 ? 121.087 52.115 164.721 1.00 55.34 207 SER A N 1
ATOM 1345 C CA . SER A 1 208 ? 121.600 52.824 163.559 1.00 55.05 207 SER A CA 1
ATOM 1346 C C . SER A 1 208 ? 121.120 52.182 162.267 1.00 54.41 207 SER A C 1
ATOM 1347 O O . SER A 1 208 ? 120.761 51.005 162.240 1.00 45.67 207 SER A O 1
ATOM 1350 N N . ASP A 1 209 ? 121.110 52.971 161.199 1.00 52.07 208 ASP A N 1
ATOM 1351 C CA . ASP A 1 209 ? 120.782 52.474 159.871 1.00 45.93 208 ASP A CA 1
ATOM 1352 C C . ASP A 1 209 ? 122.047 52.503 159.022 1.00 50.32 208 ASP A C 1
ATOM 1353 O O . ASP A 1 209 ? 122.520 53.570 158.637 1.00 56.15 208 ASP A O 1
ATOM 1358 N N . GLU A 1 210 ? 122.597 51.326 158.744 1.00 60.66 209 GLU A N 1
ATOM 1359 C CA . GLU A 1 210 ? 123.872 51.218 158.042 1.00 55.05 209 GLU A CA 1
ATOM 1360 C C . GLU A 1 210 ? 123.673 50.764 156.596 1.00 53.23 209 GLU A C 1
ATOM 1361 O O . GLU A 1 210 ? 123.757 49.576 156.290 1.00 48.18 209 GLU A O 1
ATOM 1367 N N . LEU A 1 211 ? 123.417 51.724 155.713 1.00 64.48 210 LEU A N 1
ATOM 1368 C CA . LEU A 1 211 ? 123.075 51.434 154.322 1.00 66.66 210 LEU A CA 1
ATOM 1369 C C . LEU A 1 211 ? 124.296 51.194 153.437 1.00 70.72 210 LEU A C 1
ATOM 1370 O O . LEU A 1 211 ? 125.123 52.089 153.262 1.00 70.92 210 LEU A O 1
ATOM 1375 N N . PRO A 1 212 ? 124.406 49.980 152.871 1.00 72.69 211 PRO A N 1
ATOM 1376 C CA . PRO A 1 212 ? 125.459 49.661 151.900 1.00 63.81 211 PRO A CA 1
ATOM 1377 C C . PRO A 1 212 ? 125.309 50.520 150.648 1.00 65.08 211 PRO A C 1
ATOM 1378 O O . PRO A 1 212 ? 124.238 50.549 150.041 1.00 67.91 211 PRO A O 1
ATOM 1382 N N . VAL A 1 213 ? 126.378 51.214 150.274 1.00 71.82 212 VAL A N 1
ATOM 1383 C CA . VAL A 1 213 ? 126.330 52.182 149.187 1.00 53.97 212 VAL A CA 1
ATOM 1384 C C . VAL A 1 213 ? 127.412 51.861 148.151 1.00 74.25 212 VAL A C 1
ATOM 1385 O O . VAL A 1 213 ? 128.299 51.046 148.408 1.00 71.16 212 VAL A O 1
ATOM 1389 N N . SER A 1 214 ? 127.330 52.487 146.980 1.00 74.62 213 SER A N 1
ATOM 1390 C CA . SER A 1 214 ? 128.316 52.274 145.925 1.00 76.47 213 SER A CA 1
ATOM 1391 C C . SER A 1 214 ? 129.631 52.988 146.228 1.00 88.30 213 SER A C 1
ATOM 1392 O O . SER A 1 214 ? 129.638 54.084 146.791 1.00 82.11 213 SER A O 1
ATOM 1395 N N . MET A 1 215 ? 130.737 52.354 145.848 1.00 89.84 214 MET A N 1
ATOM 1396 C CA . MET A 1 215 ? 132.075 52.890 146.090 1.00 80.77 214 MET A CA 1
ATOM 1397 C C . MET A 1 215 ? 132.286 54.257 145.450 1.00 82.73 214 MET A C 1
ATOM 1398 O O . MET A 1 215 ? 131.796 54.517 144.351 1.00 93.40 214 MET A O 1
ATOM 1403 N N . PRO A 1 216 ? 133.011 55.143 146.149 1.00 89.89 215 PRO A N 1
ATOM 1404 C CA . PRO A 1 216 ? 133.410 56.444 145.606 1.00 89.51 215 PRO A CA 1
ATOM 1405 C C . PRO A 1 216 ? 134.439 56.280 144.494 1.00 93.37 215 PRO A C 1
ATOM 1406 O O . PRO A 1 216 ? 135.206 55.316 144.507 1.00 70.58 215 PRO A O 1
ATOM 1410 N N . SER A 1 217 ? 134.449 57.212 143.545 1.00 105.29 216 SER A N 1
ATOM 1411 C CA . SER A 1 217 ? 135.422 57.188 142.461 1.00 105.40 216 SER A CA 1
ATOM 1412 C C . SER A 1 217 ? 136.833 57.313 143.024 1.00 104.00 216 SER A C 1
ATOM 1413 O O . SER A 1 217 ? 137.063 58.053 143.980 1.00 118.43 216 SER A O 1
ATOM 1416 N N . GLY A 1 218 ? 137.776 56.593 142.426 1.00 91.95 217 GLY A N 1
ATOM 1417 C CA . GLY A 1 218 ? 139.147 56.582 142.903 1.00 103.49 217 GLY A CA 1
ATOM 1418 C C . GLY A 1 218 ? 139.876 57.906 142.756 1.00 107.01 217 GLY A C 1
ATOM 1419 O O . GLY A 1 218 ? 141.046 58.019 143.121 1.00 80.03 217 GLY A O 1
ATOM 1420 N N . ASN A 1 219 ? 139.186 58.911 142.226 1.00 117.23 218 ASN A N 1
ATOM 1421 C CA . ASN A 1 219 ? 139.787 60.220 142.005 1.00 122.80 218 ASN A CA 1
ATOM 1422 C C . ASN A 1 219 ? 139.270 61.312 142.940 1.00 117.26 218 ASN A C 1
ATOM 1423 O O . ASN A 1 219 ? 139.624 62.481 142.790 1.00 113.29 218 ASN A O 1
ATOM 1428 N N . GLN A 1 220 ? 138.432 60.934 143.901 1.00 107.93 219 GLN A N 1
ATOM 1429 C CA . GLN A 1 220 ? 138.010 61.875 144.935 1.00 110.65 219 GLN A CA 1
ATOM 1430 C C . GLN A 1 220 ? 138.640 61.527 146.284 1.00 101.21 219 GLN A C 1
ATOM 1431 O O . GLN A 1 220 ? 138.668 60.365 146.689 1.00 96.50 219 GLN A O 1
ATOM 1437 N N . GLN A 1 221 ? 139.150 62.549 146.964 1.00 87.18 220 GLN A N 1
ATOM 1438 C CA . GLN A 1 221 ? 139.937 62.374 148.182 1.00 79.96 220 GLN A CA 1
ATOM 1439 C C . GLN A 1 221 ? 139.066 62.226 149.428 1.00 90.98 220 GLN A C 1
ATOM 1440 O O . GLN A 1 221 ? 138.046 62.903 149.561 1.00 92.47 220 GLN A O 1
ATOM 1446 N N . PRO A 1 222 ? 139.466 61.329 150.344 1.00 79.96 221 PRO A N 1
ATOM 1447 C CA . PRO A 1 222 ? 138.792 61.185 151.640 1.00 79.26 221 PRO A CA 1
ATOM 1448 C C . PRO A 1 222 ? 138.949 62.419 152.532 1.00 71.40 221 PRO A C 1
ATOM 1449 O O . PRO A 1 222 ? 140.011 63.044 152.551 1.00 63.75 221 PRO A O 1
ATOM 1453 N N . SER A 1 223 ? 137.890 62.758 153.262 1.00 64.60 222 SER A N 1
ATOM 1454 C CA . SER A 1 223 ? 137.905 63.901 154.168 1.00 61.26 222 SER A CA 1
ATOM 1455 C C . SER A 1 223 ? 138.569 63.544 155.491 1.00 67.47 222 SER A C 1
ATOM 1456 O O . SER A 1 223 ? 139.050 64.418 156.212 1.00 73.68 222 SER A O 1
ATOM 1459 N N . LEU A 1 224 ? 138.587 62.254 155.808 1.00 71.04 223 LEU A N 1
ATOM 1460 C CA . LEU A 1 224 ? 139.187 61.781 157.049 1.00 55.47 223 LEU A CA 1
ATOM 1461 C C . LEU A 1 224 ? 139.709 60.354 156.904 1.00 57.63 223 LEU A C 1
ATOM 1462 O O . LEU A 1 224 ? 139.109 59.527 156.216 1.00 59.99 223 LEU A O 1
ATOM 1467 N N . THR A 1 225 ? 140.834 60.080 157.557 1.00 52.54 224 THR A N 1
ATOM 1468 C CA . THR A 1 225 ? 141.472 58.771 157.503 1.00 44.45 224 THR A CA 1
ATOM 1469 C C . THR A 1 225 ? 142.008 58.385 158.876 1.00 54.12 224 THR A C 1
ATOM 1470 O O . THR A 1 225 ? 142.799 59.118 159.472 1.00 66.35 224 THR A O 1
ATOM 1474 N N . ARG A 1 226 ? 141.571 57.234 159.377 1.00 37.62 225 ARG A N 1
ATOM 1475 C CA . ARG A 1 226 ? 142.003 56.760 160.688 1.00 42.04 225 ARG A CA 1
ATOM 1476 C C . ARG A 1 226 ? 142.189 55.246 160.704 1.00 38.66 225 ARG A C 1
ATOM 1477 O O . ARG A 1 226 ? 141.707 54.543 159.817 1.00 56.45 225 ARG A O 1
ATOM 1485 N N . LEU A 1 227 ? 142.895 54.751 161.716 1.00 34.08 226 LEU A N 1
ATOM 1486 C CA . LEU A 1 227 ? 143.143 53.321 161.854 1.00 44.26 226 LEU A CA 1
ATOM 1487 C C . LEU A 1 227 ? 142.273 52.725 162.953 1.00 51.84 226 LEU A C 1
ATOM 1488 O O . LEU A 1 227 ? 141.936 53.405 163.923 1.00 49.32 226 LEU A O 1
ATOM 1493 N N . LYS A 1 228 ? 141.911 51.454 162.802 1.00 45.64 227 LYS A N 1
ATOM 1494 C CA . LYS A 1 228 ? 141.049 50.802 163.781 1.00 44.32 227 LYS A CA 1
ATOM 1495 C C . LYS A 1 228 ? 141.427 49.344 164.051 1.00 45.28 227 LYS A C 1
ATOM 1496 O O . LYS A 1 228 ? 141.417 48.504 163.151 1.00 42.70 227 LYS A O 1
ATOM 1502 N N . ASP A 1 229 ? 141.760 49.061 165.306 1.00 48.57 228 ASP A N 1
ATOM 1503 C CA . ASP A 1 229 ? 142.074 47.708 165.744 1.00 47.94 228 ASP A CA 1
ATOM 1504 C C . ASP A 1 229 ? 140.846 47.120 166.427 1.00 47.59 228 ASP A C 1
ATOM 1505 O O . ASP A 1 229 ? 140.345 47.681 167.398 1.00 50.98 228 ASP A O 1
ATOM 1510 N N . ARG A 1 230 ? 140.360 45.992 165.917 1.00 58.73 229 ARG A N 1
ATOM 1511 C CA . ARG A 1 230 ? 139.103 45.418 166.390 1.00 50.31 229 ARG A CA 1
ATOM 1512 C C . ARG A 1 230 ? 139.250 43.965 166.844 1.00 41.72 229 ARG A C 1
ATOM 1513 O O . ARG A 1 230 ? 139.486 43.072 166.031 1.00 50.64 229 ARG A O 1
ATOM 1521 N N . VAL A 1 231 ? 139.103 43.737 168.146 1.00 44.42 230 VAL A N 1
ATOM 1522 C CA . VAL A 1 231 ? 139.182 42.393 168.715 1.00 38.46 230 VAL A CA 1
ATOM 1523 C C . VAL A 1 231 ? 137.786 41.861 169.038 1.00 45.95 230 VAL A C 1
ATOM 1524 O O . VAL A 1 231 ? 137.209 42.193 170.074 1.00 41.08 230 VAL A O 1
ATOM 1528 N N . GLY A 1 232 ? 137.248 41.033 168.149 1.00 44.43 231 GLY A N 1
ATOM 1529 C CA . GLY A 1 232 ? 135.882 40.562 168.284 1.00 46.07 231 GLY A CA 1
ATOM 1530 C C . GLY A 1 232 ? 135.720 39.201 168.936 1.00 39.03 231 GLY A C 1
ATOM 1531 O O . GLY A 1 232 ? 136.261 38.203 168.462 1.00 47.28 231 GLY A O 1
ATOM 1532 N N . TYR A 1 233 ? 134.973 39.171 170.036 1.00 32.97 232 TYR A N 1
ATOM 1533 C CA . TYR A 1 233 ? 134.560 37.921 170.662 1.00 43.27 232 TYR A CA 1
ATOM 1534 C C . TYR A 1 233 ? 133.088 37.687 170.352 1.00 41.88 232 TYR A C 1
ATOM 1535 O O . TYR A 1 233 ? 132.295 38.628 170.351 1.00 42.58 232 TYR A O 1
ATOM 1544 N N . VAL A 1 234 ? 132.720 36.439 170.086 1.00 38.32 233 VAL A N 1
ATOM 1545 C CA . VAL A 1 234 ? 131.317 36.101 169.864 1.00 44.96 233 VAL A CA 1
ATOM 1546 C C . VAL A 1 234 ? 130.893 34.948 170.767 1.00 43.55 233 VAL A C 1
ATOM 1547 O O . VAL A 1 234 ? 131.586 33.935 170.863 1.00 38.11 233 VAL A O 1
ATOM 1551 N N . HIS A 1 235 ? 129.757 35.115 171.436 1.00 44.84 234 HIS A N 1
ATOM 1552 C CA . HIS A 1 235 ? 129.196 34.064 172.273 1.00 38.56 234 HIS A CA 1
ATOM 1553 C C . HIS A 1 235 ? 127.682 34.044 172.124 1.00 38.88 234 HIS A C 1
ATOM 1554 O O . HIS A 1 235 ? 127.007 35.002 172.502 1.00 34.36 234 HIS A O 1
ATOM 1561 N N . GLN A 1 236 ? 127.162 32.953 171.567 1.00 41.80 235 GLN A N 1
ATOM 1562 C CA . GLN A 1 236 ? 125.734 32.816 171.280 1.00 33.27 235 GLN A CA 1
ATOM 1563 C C . GLN A 1 236 ? 125.234 33.958 170.398 1.00 40.02 235 GLN A C 1
ATOM 1564 O O . GLN A 1 236 ? 124.175 34.537 170.647 1.00 38.51 235 GLN A O 1
ATOM 1570 N N . GLU A 1 237 ? 126.020 34.279 169.375 1.00 37.77 236 GLU A N 1
ATOM 1571 C CA . GLU A 1 237 ? 125.693 35.333 168.413 1.00 50.48 236 GLU A CA 1
ATOM 1572 C C . GLU A 1 237 ? 125.591 36.741 169.019 1.00 43.74 236 GLU A C 1
ATOM 1573 O O . GLU A 1 237 ? 125.032 37.651 168.404 1.00 50.14 236 GLU A O 1
ATOM 1579 N N . ILE A 1 238 ? 126.139 36.918 170.217 1.00 36.04 237 ILE A N 1
ATOM 1580 C CA . ILE A 1 238 ? 126.254 38.244 170.814 1.00 42.55 237 ILE A CA 1
ATOM 1581 C C . ILE A 1 238 ? 127.675 38.759 170.612 1.00 44.00 237 ILE A C 1
ATOM 1582 O O . ILE A 1 238 ? 128.612 38.268 171.239 1.00 45.73 237 ILE A O 1
ATOM 1587 N N . LYS A 1 239 ? 127.830 39.742 169.730 1.00 47.04 238 LYS A N 1
ATOM 1588 C CA . LYS A 1 239 ? 129.150 40.249 169.360 1.00 37.98 238 LYS A CA 1
ATOM 1589 C C . LYS A 1 239 ? 129.724 41.227 170.385 1.00 41.81 238 LYS A C 1
ATOM 1590 O O . LYS A 1 239 ? 129.179 42.308 170.600 1.00 47.32 238 LYS A O 1
ATOM 1596 N N . ILE A 1 240 ? 130.831 40.838 171.010 1.00 28.16 239 ILE A N 1
ATOM 1597 C CA . ILE A 1 240 ? 131.546 41.716 171.925 1.00 36.36 239 ILE A CA 1
ATOM 1598 C C . ILE A 1 240 ? 132.829 42.213 171.268 1.00 37.46 239 ILE A C 1
ATOM 1599 O O . ILE A 1 240 ? 133.817 41.484 171.197 1.00 33.21 239 ILE A O 1
ATOM 1604 N N . ASP A 1 241 ? 132.813 43.451 170.784 1.00 42.21 240 ASP A N 1
ATOM 1605 C CA . ASP A 1 241 ? 133.984 44.015 170.118 1.00 42.53 240 ASP A CA 1
ATOM 1606 C C . ASP A 1 241 ? 134.774 44.976 171.004 1.00 44.69 240 ASP A C 1
ATOM 1607 O O . ASP A 1 241 ? 134.217 45.891 171.613 1.00 48.98 240 ASP A O 1
ATOM 1612 N N . LEU A 1 242 ? 136.080 44.749 171.064 1.00 46.80 241 LEU A N 1
ATOM 1613 C CA . LEU A 1 242 ? 136.990 45.591 171.823 1.00 46.93 241 LEU A CA 1
ATOM 1614 C C . LEU A 1 242 ? 137.839 46.369 170.825 1.00 48.74 241 LEU A C 1
ATOM 1615 O O . LEU A 1 242 ? 138.756 45.815 170.218 1.00 47.06 241 LEU A O 1
ATOM 1620 N N . THR A 1 243 ? 137.527 47.648 170.642 1.00 52.28 242 THR A N 1
ATOM 1621 C CA . THR A 1 243 ? 138.158 48.426 169.579 1.00 46.10 242 THR A CA 1
ATOM 1622 C C . THR A 1 243 ? 139.095 49.530 170.068 1.00 42.89 242 THR A C 1
ATOM 1623 O O . THR A 1 243 ? 138.950 50.051 171.174 1.00 49.48 242 THR A O 1
ATOM 1627 N N . LYS A 1 244 ? 140.058 49.872 169.219 1.00 45.49 243 LYS A N 1
ATOM 1628 C CA . LYS A 1 244 ? 141.031 50.915 169.507 1.00 37.34 243 LYS A CA 1
ATOM 1629 C C . LYS A 1 244 ? 141.212 51.774 168.266 1.00 39.67 243 LYS A C 1
ATOM 1630 O O . LYS A 1 244 ? 141.612 51.278 167.215 1.00 44.66 243 LYS A O 1
ATOM 1636 N N . THR A 1 245 ? 140.912 53.063 168.385 1.00 46.89 244 THR A N 1
ATOM 1637 C CA . THR A 1 245 ? 140.918 53.944 167.223 1.00 40.67 244 THR A CA 1
ATOM 1638 C C . THR A 1 245 ? 142.051 54.968 167.267 1.00 39.98 244 THR A C 1
ATOM 1639 O O . THR A 1 245 ? 142.137 55.783 168.186 1.00 43.92 244 THR A O 1
ATOM 1643 N N . THR A 1 246 ? 142.911 54.916 166.254 1.00 44.52 245 THR A N 1
ATOM 1644 C CA . THR A 1 246 ? 144.089 55.773 166.172 1.00 45.20 245 THR A CA 1
ATOM 1645 C C . THR A 1 246 ? 143.953 56.797 165.048 1.00 40.04 245 THR A C 1
ATOM 1646 O O . THR A 1 246 ? 143.777 56.432 163.886 1.00 40.81 245 THR A O 1
ATOM 1650 N N . GLN A 1 247 ? 144.043 58.077 165.395 1.00 42.59 246 GLN A N 1
ATOM 1651 C CA . GLN A 1 247 ? 143.881 59.142 164.408 1.00 52.01 246 GLN A CA 1
ATOM 1652 C C . GLN A 1 247 ? 145.046 60.132 164.401 1.00 54.59 246 GLN A C 1
ATOM 1653 O O . GLN A 1 247 ? 145.382 60.727 165.426 1.00 43.43 246 GLN A O 1
ATOM 1659 N N . ASN A 1 248 ? 145.656 60.297 163.231 1.00 52.79 247 ASN A N 1
ATOM 1660 C CA . ASN A 1 248 ? 146.753 61.241 163.058 1.00 47.97 247 ASN A CA 1
ATOM 1661 C C . ASN A 1 248 ? 146.268 62.682 163.023 1.00 44.66 247 ASN A C 1
ATOM 1662 O O . ASN A 1 248 ? 145.083 62.944 162.816 1.00 43.68 247 ASN A O 1
ATOM 1667 N N . ASP A 1 249 ? 147.198 63.610 163.222 1.00 49.19 248 ASP A N 1
ATOM 1668 C CA . ASP A 1 249 ? 146.920 65.033 163.079 1.00 36.06 248 ASP A CA 1
ATOM 1669 C C . ASP A 1 249 ? 148.175 65.745 162.580 1.00 54.54 248 ASP A C 1
ATOM 1670 O O . ASP A 1 249 ? 149.287 65.397 162.978 1.00 62.21 248 ASP A O 1
ATOM 1675 N N . PRO A 1 250 ? 147.999 66.731 161.686 1.00 47.42 249 PRO A N 1
ATOM 1676 C CA . PRO A 1 250 ? 149.102 67.541 161.157 1.00 41.23 249 PRO A CA 1
ATOM 1677 C C . PRO A 1 250 ? 149.768 68.404 162.222 1.00 39.02 249 PRO A C 1
ATOM 1678 O O . PRO A 1 250 ? 150.896 68.859 162.030 1.00 46.62 249 PRO A O 1
ATOM 1682 N N . VAL A 1 251 ? 149.077 68.622 163.334 1.00 40.26 250 VAL A N 1
ATOM 1683 C CA . VAL A 1 251 ? 149.554 69.550 164.350 1.00 44.28 250 VAL A CA 1
ATOM 1684 C C . VAL A 1 251 ? 149.678 68.886 165.713 1.00 39.24 250 VAL A C 1
ATOM 1685 O O . VAL A 1 251 ? 150.734 68.925 166.343 1.00 46.13 250 VAL A O 1
ATOM 1689 N N . TYR A 1 252 ? 148.590 68.272 166.160 1.00 43.62 251 TYR A N 1
ATOM 1690 C CA . TYR A 1 252 ? 148.529 67.716 167.503 1.00 31.82 251 TYR A CA 1
ATOM 1691 C C . TYR A 1 252 ? 148.949 66.250 167.560 1.00 34.38 251 TYR A C 1
ATOM 1692 O O . TYR A 1 252 ? 148.998 65.563 166.539 1.00 38.51 251 TYR A O 1
ATOM 1701 N N . ASP A 1 253 ? 149.264 65.786 168.763 1.00 31.37 252 ASP A N 1
ATOM 1702 C CA . ASP A 1 253 ? 149.701 64.411 168.964 1.00 41.23 252 ASP A CA 1
ATOM 1703 C C . ASP A 1 253 ? 148.626 63.424 168.535 1.00 40.93 252 ASP A C 1
ATOM 1704 O O . ASP A 1 253 ? 147.433 63.705 168.643 1.00 41.84 252 ASP A O 1
ATOM 1709 N N . THR A 1 254 ? 149.063 62.273 168.035 1.00 40.84 253 THR A N 1
ATOM 1710 C CA . THR A 1 254 ? 148.155 61.205 167.644 1.00 46.40 253 THR A CA 1
ATOM 1711 C C . THR A 1 254 ? 147.354 60.736 168.854 1.00 45.19 253 THR A C 1
ATOM 1712 O O . THR A 1 254 ? 147.913 60.511 169.927 1.00 45.44 253 THR A O 1
ATOM 1716 N N . THR A 1 255 ? 146.042 60.607 168.681 1.00 42.73 254 THR A N 1
ATOM 1717 C CA . THR A 1 255 ? 145.166 60.202 169.774 1.00 51.47 254 THR A CA 1
ATOM 1718 C C . THR A 1 255 ? 144.730 58.751 169.634 1.00 45.61 254 THR A C 1
ATOM 1719 O O . THR A 1 255 ? 144.715 58.199 168.533 1.00 41.52 254 THR A O 1
ATOM 1723 N N . GLU A 1 256 ? 144.381 58.139 170.759 1.00 43.73 255 GLU A N 1
ATOM 1724 C CA . GLU A 1 256 ? 143.900 56.764 170.767 1.00 40.92 255 GLU A CA 1
ATOM 1725 C C . GLU A 1 256 ? 142.629 56.633 171.597 1.00 41.51 255 GLU A C 1
ATOM 1726 O O . GLU A 1 256 ? 142.644 56.837 172.811 1.00 56.09 255 GLU A O 1
ATOM 1732 N N . ARG A 1 257 ? 141.530 56.297 170.930 1.00 34.63 256 ARG A N 1
ATOM 1733 C CA . ARG A 1 257 ? 140.258 56.072 171.605 1.00 40.28 256 ARG A CA 1
ATOM 1734 C C . ARG A 1 257 ? 140.039 54.581 171.874 1.00 47.96 256 ARG A C 1
ATOM 1735 O O . ARG A 1 257 ? 140.129 53.754 170.967 1.00 39.72 256 ARG A O 1
ATOM 1743 N N . HIS A 1 258 ? 139.761 54.244 173.130 1.00 42.72 257 HIS A N 1
ATOM 1744 C CA . HIS A 1 258 ? 139.565 52.856 173.536 1.00 41.86 257 HIS A CA 1
ATOM 1745 C C . HIS A 1 258 ? 138.095 52.583 173.854 1.00 38.14 257 HIS A C 1
ATOM 1746 O O . HIS A 1 258 ? 137.551 53.135 174.809 1.00 33.88 257 HIS A O 1
ATOM 1753 N N . GLU A 1 259 ? 137.458 51.725 173.062 1.00 39.28 258 GLU A N 1
ATOM 1754 C CA . GLU A 1 259 ? 136.027 51.469 173.217 1.00 42.01 258 GLU A CA 1
ATOM 1755 C C . GLU A 1 259 ? 135.694 49.994 173.445 1.00 44.63 258 GLU A C 1
ATOM 1756 O O . GLU A 1 259 ? 136.521 49.113 173.211 1.00 39.71 258 GLU A O 1
ATOM 1762 N N . LEU A 1 260 ? 134.473 49.743 173.910 1.00 46.88 259 LEU A N 1
ATOM 1763 C CA . LEU A 1 260 ? 133.924 48.393 173.993 1.00 31.59 259 LEU A CA 1
ATOM 1764 C C . LEU A 1 260 ? 132.484 48.426 173.499 1.00 36.04 259 LEU A C 1
ATOM 1765 O O . LEU A 1 260 ? 131.679 49.230 173.968 1.00 28.05 259 LEU A O 1
ATOM 1770 N N . GLU A 1 261 ? 132.157 47.547 172.560 1.00 36.35 260 GLU A N 1
ATOM 1771 C CA . GLU A 1 261 ? 130.792 47.469 172.057 1.00 32.57 260 GLU A CA 1
ATOM 1772 C C . GLU A 1 261 ? 130.220 46.055 172.102 1.00 43.44 260 GLU A C 1
ATOM 1773 O O . GLU A 1 261 ? 130.862 45.093 171.677 1.00 44.96 260 GLU A O 1
ATOM 1779 N N . VAL A 1 262 ? 129.009 45.950 172.639 1.00 36.99 261 VAL A N 1
ATOM 1780 C CA . VAL A 1 262 ? 128.246 44.710 172.640 1.00 35.17 261 VAL A CA 1
ATOM 1781 C C . VAL A 1 262 ? 127.094 44.873 171.656 1.00 38.48 261 VAL A C 1
ATOM 1782 O O . VAL A 1 262 ? 126.345 45.849 171.738 1.00 48.96 261 VAL A O 1
ATOM 1786 N N . GLU A 1 263 ? 126.945 43.937 170.724 1.00 24.38 262 GLU A N 1
ATOM 1787 C CA . GLU A 1 263 ? 125.852 44.042 169.758 1.00 43.00 262 GLU A CA 1
ATOM 1788 C C . GLU A 1 263 ? 125.219 42.715 169.355 1.00 48.91 262 GLU A C 1
ATOM 1789 O O . GLU A 1 263 ? 125.836 41.654 169.467 1.00 42.87 262 GLU A O 1
ATOM 1795 N N . PHE A 1 264 ? 123.975 42.795 168.891 1.00 43.51 263 PHE A N 1
ATOM 1796 C CA . PHE A 1 264 ? 123.253 41.633 168.392 1.00 40.69 263 PHE A CA 1
ATOM 1797 C C . PHE A 1 264 ? 123.807 41.225 167.031 1.00 56.42 263 PHE A C 1
ATOM 1798 O O . PHE A 1 264 ? 123.774 42.008 166.078 1.00 45.44 263 PHE A O 1
ATOM 1806 N N . GLY A 1 265 ? 124.305 39.996 166.942 1.00 47.96 264 GLY A N 1
ATOM 1807 C CA . GLY A 1 265 ? 124.899 39.499 165.714 1.00 47.43 264 GLY A CA 1
ATOM 1808 C C . GLY A 1 265 ? 123.897 38.879 164.759 1.00 51.83 264 GLY A C 1
ATOM 1809 O O . GLY A 1 265 ? 124.166 38.744 163.564 1.00 51.39 264 GLY A O 1
ATOM 1810 N N . ASN A 1 266 ? 122.737 38.501 165.285 1.00 41.88 265 ASN A N 1
ATOM 1811 C CA . ASN A 1 266 ? 121.698 37.881 164.472 1.00 51.73 265 ASN A CA 1
ATOM 1812 C C . ASN A 1 266 ? 120.428 38.728 164.423 1.00 59.98 265 ASN A C 1
ATOM 1813 O O . ASN A 1 266 ? 119.453 38.444 165.119 1.00 56.59 265 ASN A O 1
ATOM 1818 N N . ILE A 1 267 ? 120.446 39.764 163.590 1.00 50.81 266 ILE A N 1
ATOM 1819 C CA . ILE A 1 267 ? 119.330 40.700 163.502 1.00 52.47 266 ILE A CA 1
ATOM 1820 C C . ILE A 1 267 ? 118.062 40.049 162.948 1.00 59.50 266 ILE A C 1
ATOM 1821 O O . ILE A 1 267 ? 116.957 40.326 163.418 1.00 67.27 266 ILE A O 1
ATOM 1826 N N . ALA A 1 268 ? 118.227 39.176 161.959 1.00 65.72 267 ALA A N 1
ATOM 1827 C CA . ALA A 1 268 ? 117.093 38.489 161.346 1.00 57.96 267 ALA A CA 1
ATOM 1828 C C . ALA A 1 268 ? 116.317 37.660 162.367 1.00 60.53 267 ALA A C 1
ATOM 1829 O O . ALA A 1 268 ? 115.086 37.683 162.391 1.00 58.99 267 ALA A O 1
ATOM 1831 N N . ASP A 1 269 ? 117.042 36.933 163.211 1.00 57.28 268 ASP A N 1
ATOM 1832 C CA . ASP A 1 269 ? 116.418 36.130 164.255 1.00 59.37 268 ASP A CA 1
ATOM 1833 C C . ASP A 1 269 ? 115.804 37.013 165.336 1.00 62.64 268 ASP A C 1
ATOM 1834 O O . ASP A 1 269 ? 114.742 36.700 165.874 1.00 58.12 268 ASP A O 1
ATOM 1839 N N . LEU A 1 270 ? 116.476 38.118 165.648 1.00 64.61 269 LEU A N 1
ATOM 1840 C CA . LEU A 1 270 ? 115.976 39.065 166.639 1.00 56.37 269 LEU A CA 1
ATOM 1841 C C . LEU A 1 270 ? 114.692 39.725 166.153 1.00 58.55 269 LEU A C 1
ATOM 1842 O O . LEU A 1 270 ? 113.764 39.948 166.933 1.00 52.91 269 LEU A O 1
ATOM 1847 N N . ARG A 1 271 ? 114.651 40.038 164.861 1.00 52.96 270 ARG A N 1
ATOM 1848 C CA . ARG A 1 271 ? 113.465 40.612 164.236 1.00 57.94 270 ARG A CA 1
ATOM 1849 C C . ARG A 1 271 ? 112.289 39.657 164.379 1.00 61.46 270 ARG A C 1
ATOM 1850 O O . ARG A 1 271 ? 111.160 40.073 164.640 1.00 53.82 270 ARG A O 1
ATOM 1858 N N . ASP A 1 272 ? 112.571 38.370 164.205 1.00 55.69 271 ASP A N 1
ATOM 1859 C CA . ASP A 1 272 ? 111.562 37.332 164.342 1.00 62.75 271 ASP A CA 1
ATOM 1860 C C . ASP A 1 272 ? 111.007 37.296 165.763 1.00 65.92 271 ASP A C 1
ATOM 1861 O O . ASP A 1 272 ? 109.793 37.223 165.962 1.00 63.36 271 ASP A O 1
ATOM 1866 N N . ARG A 1 273 ? 111.903 37.355 166.744 1.00 60.77 272 ARG A N 1
ATOM 1867 C CA . ARG A 1 273 ? 111.513 37.358 168.150 1.00 60.76 272 ARG A CA 1
ATOM 1868 C C . ARG A 1 273 ? 110.659 38.577 168.491 1.00 62.21 272 ARG A C 1
ATOM 1869 O O . ARG A 1 273 ? 109.752 38.497 169.319 1.00 63.58 272 ARG A O 1
ATOM 1877 N N . ALA A 1 274 ? 110.958 39.702 167.847 1.00 57.99 273 ALA A N 1
ATOM 1878 C CA . ALA A 1 274 ? 110.244 40.950 168.101 1.00 64.54 273 ALA A CA 1
ATOM 1879 C C . ALA A 1 274 ? 108.845 40.923 167.499 1.00 63.11 273 ALA A C 1
ATOM 1880 O O . ALA A 1 274 ? 107.894 41.423 168.101 1.00 60.19 273 ALA A O 1
ATOM 1882 N N . GLN A 1 275 ? 108.726 40.341 166.309 1.00 66.57 274 GLN A N 1
ATOM 1883 C CA . GLN A 1 275 ? 107.437 40.214 165.639 1.00 60.21 274 GLN A CA 1
ATOM 1884 C C . GLN A 1 275 ? 106.492 39.356 166.474 1.00 60.20 274 GLN A C 1
ATOM 1885 O O . GLN A 1 275 ? 105.296 39.634 166.559 1.00 56.98 274 GLN A O 1
ATOM 1891 N N . LYS A 1 276 ? 107.041 38.316 167.094 1.00 59.63 275 LYS A N 1
ATOM 1892 C CA . LYS A 1 276 ? 106.271 37.452 167.981 1.00 60.02 275 LYS A CA 1
ATOM 1893 C C . LYS A 1 276 ? 105.810 38.212 169.220 1.00 63.26 275 LYS A C 1
ATOM 1894 O O . LYS A 1 276 ? 104.689 38.025 169.692 1.00 68.34 275 LYS A O 1
ATOM 1900 N N . ALA A 1 277 ? 106.685 39.065 169.742 1.00 67.53 276 ALA A N 1
ATOM 1901 C CA . ALA A 1 277 ? 106.390 39.849 170.937 1.00 61.46 276 ALA A CA 1
ATOM 1902 C C . ALA A 1 277 ? 105.230 40.802 170.691 1.00 72.85 276 ALA A C 1
ATOM 1903 O O . ALA A 1 277 ? 104.376 40.997 171.557 1.00 76.46 276 ALA A O 1
ATOM 1905 N N . LYS A 1 278 ? 105.207 41.390 169.500 1.00 75.60 277 LYS A N 1
ATOM 1906 C CA . LYS A 1 278 ? 104.138 42.295 169.102 1.00 63.35 277 LYS A CA 1
ATOM 1907 C C . LYS A 1 278 ? 102.827 41.526 168.967 1.00 77.47 277 LYS A C 1
ATOM 1908 O O . LYS A 1 278 ? 101.746 42.112 169.014 1.00 86.02 277 LYS A O 1
ATOM 1914 N N . ASP A 1 279 ? 102.933 40.209 168.808 1.00 74.65 278 ASP A N 1
ATOM 1915 C CA . ASP A 1 279 ? 101.765 39.357 168.610 1.00 68.72 278 ASP A CA 1
ATOM 1916 C C . ASP A 1 279 ? 101.434 38.495 169.827 1.00 71.26 278 ASP A C 1
ATOM 1917 O O . ASP A 1 279 ? 100.705 37.509 169.714 1.00 79.36 278 ASP A O 1
ATOM 1922 N N . GLY A 1 280 ? 101.968 38.862 170.987 1.00 62.97 279 GLY A N 1
ATOM 1923 C CA . GLY A 1 280 ? 101.639 38.165 172.219 1.00 73.82 279 GLY A CA 1
ATOM 1924 C C . GLY A 1 280 ? 102.759 37.314 172.790 1.00 69.34 279 GLY A C 1
ATOM 1925 O O . GLY A 1 280 ? 103.028 37.360 173.990 1.00 90.94 279 GLY A O 1
ATOM 1926 N N . MET A 1 281 ? 103.405 36.529 171.933 1.00 65.83 280 MET A N 1
ATOM 1927 C CA . MET A 1 281 ? 104.513 35.675 172.354 1.00 73.10 280 MET A CA 1
ATOM 1928 C C . MET A 1 281 ? 105.786 36.500 172.541 1.00 71.01 280 MET A C 1
ATOM 1929 O O . MET A 1 281 ? 106.597 36.624 171.625 1.00 71.35 280 MET A O 1
ATOM 1934 N N . GLU A 1 282 ? 105.959 37.062 173.733 1.00 68.86 281 GLU A N 1
ATOM 1935 C CA . GLU A 1 282 ? 107.070 37.978 173.976 1.00 68.41 281 GLU A CA 1
ATOM 1936 C C . GLU A 1 282 ? 108.223 37.378 174.779 1.00 68.24 281 GLU A C 1
ATOM 1937 O O . GLU A 1 282 ? 109.264 38.013 174.941 1.00 72.13 281 GLU A O 1
ATOM 1943 N N . ALA A 1 283 ? 108.040 36.156 175.268 1.00 70.28 282 ALA A N 1
ATOM 1944 C CA . ALA A 1 283 ? 109.090 35.461 176.015 1.00 50.96 282 ALA A CA 1
ATOM 1945 C C . ALA A 1 283 ? 110.433 35.292 175.279 1.00 66.39 282 ALA A C 1
ATOM 1946 O O . ALA A 1 283 ? 111.486 35.513 175.880 1.00 59.14 282 ALA A O 1
ATOM 1948 N N . PRO A 1 284 ? 110.412 34.892 173.989 1.00 69.01 283 PRO A N 1
ATOM 1949 C CA . PRO A 1 284 ? 111.706 34.738 173.310 1.00 66.13 283 PRO A CA 1
ATOM 1950 C C . PRO A 1 284 ? 112.490 36.044 173.166 1.00 60.55 283 PRO A C 1
ATOM 1951 O O . PRO A 1 284 ? 113.719 36.013 173.207 1.00 52.68 283 PRO A O 1
ATOM 1955 N N . LEU A 1 285 ? 111.796 37.166 173.001 1.00 58.54 284 LEU A N 1
ATOM 1956 C CA . LEU A 1 285 ? 112.468 38.459 172.892 1.00 47.79 284 LEU A CA 1
ATOM 1957 C C . LEU A 1 285 ? 113.069 38.882 174.228 1.00 53.92 284 LEU A C 1
ATOM 1958 O O . LEU A 1 285 ? 114.181 39.407 174.279 1.00 48.35 284 LEU A O 1
ATOM 1963 N N . PHE A 1 286 ? 112.322 38.652 175.303 1.00 52.66 285 PHE A N 1
ATOM 1964 C CA . PHE A 1 286 ? 112.782 38.983 176.647 1.00 54.21 285 PHE A CA 1
ATOM 1965 C C . PHE A 1 286 ? 114.027 38.185 177.005 1.00 44.55 285 PHE A C 1
ATOM 1966 O O . PHE A 1 286 ? 114.970 38.715 177.587 1.00 51.77 285 PHE A O 1
ATOM 1974 N N . ARG A 1 287 ? 114.015 36.905 176.653 1.00 51.25 286 ARG A N 1
ATOM 1975 C CA . ARG A 1 287 ? 115.138 36.017 176.917 1.00 48.51 286 ARG A CA 1
ATOM 1976 C C . ARG A 1 287 ? 116.388 36.531 176.208 1.00 43.10 286 ARG A C 1
ATOM 1977 O O . ARG A 1 287 ? 117.485 36.523 176.767 1.00 46.36 286 ARG A O 1
ATOM 1985 N N . ARG A 1 288 ? 116.202 36.998 174.979 1.00 38.30 287 ARG A N 1
ATOM 1986 C CA . ARG A 1 288 ? 117.304 37.469 174.150 1.00 33.40 287 ARG A CA 1
ATOM 1987 C C . ARG A 1 288 ? 117.859 38.809 174.637 1.00 50.77 287 ARG A C 1
ATOM 1988 O O . ARG A 1 288 ? 119.074 38.996 174.718 1.00 48.91 287 ARG A O 1
ATOM 1996 N N . VAL A 1 289 ? 116.964 39.739 174.957 1.00 44.58 288 VAL A N 1
ATOM 1997 C CA . VAL A 1 289 ? 117.363 41.049 175.462 1.00 29.35 288 VAL A CA 1
ATOM 1998 C C . VAL A 1 289 ? 118.002 40.922 176.844 1.00 46.23 288 VAL A C 1
ATOM 1999 O O . VAL A 1 289 ? 118.956 41.636 177.167 1.00 37.43 288 VAL A O 1
ATOM 2003 N N . GLN A 1 290 ? 117.483 39.998 177.648 1.00 40.69 289 GLN A N 1
ATOM 2004 C CA . GLN A 1 290 ? 118.043 39.738 178.971 1.00 46.08 289 GLN A CA 1
ATOM 2005 C C . GLN A 1 290 ? 119.492 39.266 178.863 1.00 41.36 289 GLN A C 1
ATOM 2006 O O . GLN A 1 290 ? 120.342 39.660 179.660 1.00 42.96 289 GLN A O 1
ATOM 2012 N N . LEU A 1 291 ? 119.764 38.424 177.870 1.00 38.05 290 LEU A N 1
ATOM 2013 C CA . LEU A 1 291 ? 121.113 37.921 177.637 1.00 41.11 290 LEU A CA 1
ATOM 2014 C C . LEU A 1 291 ? 122.053 39.054 177.250 1.00 45.15 290 LEU A C 1
ATOM 2015 O O . LEU A 1 291 ? 123.155 39.170 177.788 1.00 38.82 290 LEU A O 1
ATOM 2020 N N . PHE A 1 292 ? 121.607 39.877 176.305 1.00 35.38 291 PHE A N 1
ATOM 2021 C CA . PHE A 1 292 ? 122.357 41.044 175.857 1.00 41.10 291 PHE A CA 1
ATOM 2022 C C . PHE A 1 292 ? 122.743 41.916 177.040 1.00 42.52 291 PHE A C 1
ATOM 2023 O O . PHE A 1 292 ? 123.921 42.204 177.251 1.00 43.05 291 PHE A O 1
ATOM 2031 N N . MET A 1 293 ? 121.740 42.319 177.815 1.00 39.44 292 MET A N 1
ATOM 2032 C CA . MET A 1 293 ? 121.954 43.199 178.958 1.00 31.46 292 MET A CA 1
ATOM 2033 C C . MET A 1 293 ? 122.827 42.569 180.037 1.00 36.77 292 MET A C 1
ATOM 2034 O O . MET A 1 293 ? 123.642 43.253 180.652 1.00 40.25 292 MET A O 1
ATOM 2039 N N . ASP A 1 294 ? 122.661 41.270 180.262 1.00 35.79 293 ASP A N 1
ATOM 2040 C CA . ASP A 1 294 ? 123.454 40.578 181.273 1.00 38.34 293 ASP A CA 1
ATOM 2041 C C . ASP A 1 294 ? 124.933 40.531 180.905 1.00 35.46 293 ASP A C 1
ATOM 2042 O O . ASP A 1 294 ? 125.795 40.654 181.772 1.00 43.35 293 ASP A O 1
ATOM 2047 N N . ASN A 1 295 ? 125.225 40.355 179.620 1.00 37.78 294 ASN A N 1
ATOM 2048 C CA . ASN A 1 295 ? 126.602 40.411 179.145 1.00 35.00 294 ASN A CA 1
ATOM 2049 C C . ASN A 1 295 ? 127.176 41.812 179.308 1.00 42.60 294 ASN A C 1
ATOM 2050 O O . ASN A 1 295 ? 128.341 41.979 179.670 1.00 43.53 294 ASN A O 1
ATOM 2055 N N . VAL A 1 296 ? 126.345 42.816 179.040 1.00 40.24 295 VAL A N 1
ATOM 2056 C CA . VAL A 1 296 ? 126.735 44.211 179.203 1.00 35.79 295 VAL A CA 1
ATOM 2057 C C . VAL A 1 296 ? 127.028 44.533 180.667 1.00 32.58 295 VAL A C 1
ATOM 2058 O O . VAL A 1 296 ? 128.020 45.191 180.984 1.00 38.01 295 VAL A O 1
ATOM 2062 N N . ARG A 1 297 ? 126.165 44.054 181.558 1.00 35.81 296 ARG A N 1
ATOM 2063 C CA . ARG A 1 297 ? 126.326 44.301 182.987 1.00 39.46 296 ARG A CA 1
ATOM 2064 C C . ARG A 1 297 ? 127.592 43.649 183.542 1.00 47.78 296 ARG A C 1
ATOM 2065 O O . ARG A 1 297 ? 128.280 44.234 184.379 1.00 38.25 296 ARG A O 1
ATOM 2073 N N . ILE A 1 298 ? 127.894 42.443 183.069 1.00 33.72 297 ILE A N 1
ATOM 2074 C CA . ILE A 1 298 ? 129.107 41.740 183.478 1.00 28.90 297 ILE A CA 1
ATOM 2075 C C . ILE A 1 298 ? 130.348 42.564 183.147 1.00 41.68 297 ILE A C 1
ATOM 2076 O O . ILE A 1 298 ? 131.216 42.766 183.997 1.00 43.91 297 ILE A O 1
ATOM 2081 N N . LEU A 1 299 ? 130.415 43.046 181.910 1.00 35.75 298 LEU A N 1
ATOM 2082 C CA . LEU A 1 299 ? 131.540 43.855 181.450 1.00 46.19 298 LEU A CA 1
ATOM 2083 C C . LEU A 1 299 ? 131.617 45.206 182.162 1.00 35.82 298 LEU A C 1
ATOM 2084 O O . LEU A 1 299 ? 132.702 45.728 182.409 1.00 41.19 298 LEU A O 1
ATOM 2089 N N . ARG A 1 300 ? 130.457 45.761 182.491 1.00 51.33 299 ARG A N 1
ATOM 2090 C CA . ARG A 1 300 ? 130.375 47.082 183.104 1.00 48.48 299 ARG A CA 1
ATOM 2091 C C . ARG A 1 300 ? 130.894 47.084 184.543 1.00 39.58 299 ARG A C 1
ATOM 2092 O O . ARG A 1 300 ? 131.388 48.100 185.034 1.00 54.99 299 ARG A O 1
ATOM 2100 N N . ARG A 1 301 ? 130.780 45.943 185.213 1.00 37.99 300 ARG A N 1
ATOM 2101 C CA . ARG A 1 301 ? 131.198 45.826 186.606 1.00 50.52 300 ARG A CA 1
ATOM 2102 C C . ARG A 1 301 ? 132.683 45.497 186.721 1.00 48.57 300 ARG A C 1
ATOM 2103 O O . ARG A 1 301 ? 133.299 45.707 187.768 1.00 45.34 300 ARG A O 1
ATOM 2111 N N . GLU A 1 302 ? 133.254 44.984 185.638 1.00 43.32 301 GLU A N 1
ATOM 2112 C CA . GLU A 1 302 ? 134.658 44.602 185.627 1.00 51.64 301 GLU A CA 1
ATOM 2113 C C . GLU A 1 302 ? 135.551 45.836 185.584 1.00 54.03 301 GLU A C 1
ATOM 2114 O O . GLU A 1 302 ? 135.678 46.485 184.546 1.00 59.52 301 GLU A O 1
ATOM 2120 N N . HIS A 1 303 ? 136.160 46.157 186.720 1.00 55.15 302 HIS A N 1
ATOM 2121 C CA . HIS A 1 303 ? 137.062 47.297 186.816 1.00 49.07 302 HIS A CA 1
ATOM 2122 C C . HIS A 1 303 ? 138.062 47.077 187.948 1.00 68.51 302 HIS A C 1
ATOM 2123 O O . HIS A 1 303 ? 137.747 46.428 188.945 1.00 73.62 302 HIS A O 1
ATOM 2130 N N . SER A 1 304 ? 139.266 47.616 187.788 1.00 77.99 303 SER A N 1
ATOM 2131 C CA . SER A 1 304 ? 140.324 47.442 188.779 1.00 68.86 303 SER A CA 1
ATOM 2132 C C . SER A 1 304 ? 139.999 48.143 190.096 1.00 67.20 303 SER A C 1
ATOM 2133 O O . SER A 1 304 ? 139.442 49.241 190.107 1.00 78.34 303 SER A O 1
ATOM 2136 N N . VAL B 1 40 ? 129.538 14.791 179.672 1.00 89.11 39 VAL B N 1
ATOM 2137 C CA . VAL B 1 40 ? 129.078 16.113 180.085 1.00 106.50 39 VAL B CA 1
ATOM 2138 C C . VAL B 1 40 ? 128.291 16.807 178.972 1.00 99.15 39 VAL B C 1
ATOM 2139 O O . VAL B 1 40 ? 128.828 17.112 177.906 1.00 94.53 39 VAL B O 1
ATOM 2143 N N . ALA B 1 41 ? 127.011 17.048 179.230 1.00 93.31 40 ALA B N 1
ATOM 2144 C CA . ALA B 1 41 ? 126.115 17.603 178.222 1.00 89.41 40 ALA B CA 1
ATOM 2145 C C . ALA B 1 41 ? 126.419 19.064 177.906 1.00 78.18 40 ALA B C 1
ATOM 2146 O O . ALA B 1 41 ? 126.941 19.800 178.744 1.00 82.28 40 ALA B O 1
ATOM 2148 N N . VAL B 1 42 ? 126.093 19.470 176.685 1.00 58.62 41 VAL B N 1
ATOM 2149 C CA . VAL B 1 42 ? 126.181 20.866 176.284 1.00 67.01 41 VAL B CA 1
ATOM 2150 C C . VAL B 1 42 ? 124.799 21.503 176.375 1.00 70.77 41 VAL B C 1
ATOM 2151 O O . VAL B 1 42 ? 123.840 20.994 175.793 1.00 74.98 41 VAL B O 1
ATOM 2155 N N . PRO B 1 43 ? 124.690 22.616 177.116 1.00 64.40 42 PRO B N 1
ATOM 2156 C CA . PRO B 1 43 ? 123.408 23.303 177.308 1.00 54.84 42 PRO B CA 1
ATOM 2157 C C . PRO B 1 43 ? 122.839 23.823 175.993 1.00 60.94 42 PRO B C 1
ATOM 2158 O O . PRO B 1 43 ? 123.580 23.988 175.025 1.00 68.53 42 PRO B O 1
ATOM 2162 N N . LYS B 1 44 ? 121.534 24.067 175.961 1.00 63.03 43 LYS B N 1
ATOM 2163 C CA . LYS B 1 44 ? 120.897 24.623 174.776 1.00 64.83 43 LYS B CA 1
ATOM 2164 C C . LYS B 1 44 ? 121.244 26.105 174.680 1.00 72.19 43 LYS B C 1
ATOM 2165 O O . LYS B 1 44 ? 121.580 26.610 173.608 1.00 59.30 43 LYS B O 1
ATOM 2171 N N . ILE B 1 45 ? 121.155 26.793 175.815 1.00 59.95 44 ILE B N 1
ATOM 2172 C CA . ILE B 1 45 ? 121.560 28.190 175.924 1.00 59.03 44 ILE B CA 1
ATOM 2173 C C . ILE B 1 45 ? 122.255 28.412 177.261 1.00 59.31 44 ILE B C 1
ATOM 2174 O O . ILE B 1 45 ? 122.126 27.599 178.177 1.00 57.02 44 ILE B O 1
ATOM 2179 N N . GLU B 1 46 ? 122.993 29.513 177.368 1.00 55.69 45 GLU B N 1
ATOM 2180 C CA . GLU B 1 46 ? 123.605 29.912 178.631 1.00 44.50 45 GLU B CA 1
ATOM 2181 C C . GLU B 1 46 ? 123.091 31.289 179.045 1.00 51.63 45 GLU B C 1
ATOM 2182 O O . GLU B 1 46 ? 122.773 32.119 178.193 1.00 54.31 45 GLU B O 1
ATOM 2188 N N . MET B 1 47 ? 123.006 31.527 180.350 1.00 48.80 46 MET B N 1
ATOM 2189 C CA . MET B 1 47 ? 122.421 32.765 180.865 1.00 54.28 46 MET B CA 1
ATOM 2190 C C . MET B 1 47 ? 123.269 33.998 180.540 1.00 46.30 46 MET B C 1
ATOM 2191 O O . MET B 1 47 ? 122.753 35.111 180.454 1.00 47.49 46 MET B O 1
ATOM 2196 N N . ASN B 1 48 ? 124.569 33.780 180.361 1.00 52.99 47 ASN B N 1
ATOM 2197 C CA . ASN B 1 48 ? 125.510 34.824 179.968 1.00 46.36 47 ASN B CA 1
ATOM 2198 C C . ASN B 1 48 ? 126.839 34.183 179.577 1.00 51.49 47 ASN B C 1
ATOM 2199 O O . ASN B 1 48 ? 126.983 32.963 179.666 1.00 51.08 47 ASN B O 1
ATOM 2204 N N . PHE B 1 49 ? 127.813 34.985 179.154 1.00 46.77 48 PHE B N 1
ATOM 2205 C CA . PHE B 1 49 ? 129.063 34.408 178.656 1.00 51.23 48 PHE B CA 1
ATOM 2206 C C . PHE B 1 49 ? 129.958 33.798 179.742 1.00 42.46 48 PHE B C 1
ATOM 2207 O O . PHE B 1 49 ? 130.920 33.094 179.433 1.00 35.62 48 PHE B O 1
ATOM 2215 N N . LEU B 1 50 ? 129.641 34.068 181.004 1.00 40.84 49 LEU B N 1
ATOM 2216 C CA . LEU B 1 50 ? 130.357 33.443 182.112 1.00 51.18 49 LEU B CA 1
ATOM 2217 C C . LEU B 1 50 ? 129.692 32.133 182.517 1.00 51.32 49 LEU B C 1
ATOM 2218 O O . LEU B 1 50 ? 130.311 31.287 183.166 1.00 48.90 49 LEU B O 1
ATOM 2223 N N . ASN B 1 51 ? 128.431 31.977 182.123 1.00 52.97 50 ASN B N 1
ATOM 2224 C CA . ASN B 1 51 ? 127.608 30.841 182.533 1.00 60.58 50 ASN B CA 1
ATOM 2225 C C . ASN B 1 51 ? 127.511 30.726 184.058 1.00 59.00 50 ASN B C 1
ATOM 2226 O O . ASN B 1 51 ? 127.523 29.633 184.624 1.00 66.92 50 ASN B O 1
ATOM 2231 N N . LYS B 1 52 ? 127.428 31.879 184.713 1.00 56.35 51 LYS B N 1
ATOM 2232 C CA . LYS B 1 52 ? 127.178 31.944 186.147 1.00 60.55 51 LYS B CA 1
ATOM 2233 C C . LYS B 1 52 ? 126.209 33.092 186.419 1.00 57.29 51 LYS B C 1
ATOM 2234 O O . LYS B 1 52 ? 126.290 34.140 185.779 1.00 56.48 51 LYS B O 1
ATOM 2240 N N . PRO B 1 53 ? 125.273 32.893 187.360 1.00 62.09 52 PRO B N 1
ATOM 2241 C CA . PRO B 1 53 ? 124.226 33.889 187.610 1.00 56.79 52 PRO B CA 1
ATOM 2242 C C . PRO B 1 53 ? 124.789 35.180 188.192 1.00 49.31 52 PRO B C 1
ATOM 2243 O O . PRO B 1 53 ? 125.667 35.133 189.053 1.00 45.07 52 PRO B O 1
ATOM 2247 N N . ILE B 1 54 ? 124.293 36.319 187.721 1.00 54.74 53 ILE B N 1
ATOM 2248 C CA . ILE B 1 54 ? 124.728 37.603 188.257 1.00 50.15 53 ILE B CA 1
ATOM 2249 C C . ILE B 1 54 ? 123.603 38.287 189.028 1.00 49.70 53 ILE B C 1
ATOM 2250 O O . ILE B 1 54 ? 122.426 38.158 188.687 1.00 56.47 53 ILE B O 1
ATOM 2255 N N . VAL B 1 55 ? 123.978 39.003 190.081 1.00 47.03 54 VAL B N 1
ATOM 2256 C CA . VAL B 1 55 ? 123.018 39.721 190.902 1.00 43.86 54 VAL B CA 1
ATOM 2257 C C . VAL B 1 55 ? 122.638 41.029 190.227 1.00 50.52 54 VAL B C 1
ATOM 2258 O O . VAL B 1 55 ? 123.497 41.721 189.684 1.00 57.68 54 VAL B O 1
ATOM 2262 N N . PRO B 1 56 ? 121.341 41.366 190.240 1.00 43.44 55 PRO B N 1
ATOM 2263 C CA . PRO B 1 56 ? 120.900 42.680 189.761 1.00 45.60 55 PRO B CA 1
ATOM 2264 C C . PRO B 1 56 ? 121.360 43.790 190.704 1.00 45.64 55 PRO B C 1
ATOM 2265 O O . PRO B 1 56 ? 121.539 43.545 191.898 1.00 38.76 55 PRO B O 1
ATOM 2269 N N . ASP B 1 57 ? 121.548 44.991 190.167 1.00 50.96 56 ASP B N 1
ATOM 2270 C CA . ASP B 1 57 ? 121.991 46.139 190.954 1.00 43.32 56 ASP B CA 1
ATOM 2271 C C . ASP B 1 57 ? 121.062 46.416 192.133 1.00 49.53 56 ASP B C 1
ATOM 2272 O O . ASP B 1 57 ? 121.517 46.608 193.262 1.00 37.12 56 ASP B O 1
ATOM 2277 N N . THR B 1 58 ? 119.761 46.437 191.853 1.00 53.06 57 THR B N 1
ATOM 2278 C CA . THR B 1 58 ? 118.739 46.705 192.861 1.00 35.46 57 THR B CA 1
ATOM 2279 C C . THR B 1 58 ? 118.804 45.715 194.022 1.00 42.64 57 THR B C 1
ATOM 2280 O O . THR B 1 58 ? 118.748 46.106 195.189 1.00 40.29 57 THR B O 1
ATOM 2284 N N . THR B 1 59 ? 118.936 44.434 193.694 1.00 47.98 58 THR B N 1
ATOM 2285 C CA . THR B 1 59 ? 118.985 43.382 194.702 1.00 35.09 58 THR B CA 1
ATOM 2286 C C . THR B 1 59 ? 120.230 43.503 195.576 1.00 45.12 58 THR B C 1
ATOM 2287 O O . THR B 1 59 ? 120.181 43.253 196.781 1.00 47.84 58 THR B O 1
ATOM 2291 N N . LYS B 1 60 ? 121.342 43.894 194.963 1.00 52.46 59 LYS B N 1
ATOM 2292 C CA . LYS B 1 60 ? 122.590 44.092 195.690 1.00 43.80 59 LYS B CA 1
ATOM 2293 C C . LYS B 1 60 ? 122.459 45.236 196.692 1.00 53.28 59 LYS B C 1
ATOM 2294 O O . LYS B 1 60 ? 122.847 45.103 197.854 1.00 42.88 59 LYS B O 1
ATOM 2300 N N . VAL B 1 61 ? 121.901 46.355 196.237 1.00 37.18 60 VAL B N 1
ATOM 2301 C CA . VAL B 1 61 ? 121.734 47.535 197.080 1.00 42.02 60 VAL B CA 1
ATOM 2302 C C . VAL B 1 61 ? 120.819 47.279 198.279 1.00 49.68 60 VAL B C 1
ATOM 2303 O O . VAL B 1 61 ? 121.181 47.578 199.417 1.00 50.95 60 VAL B O 1
ATOM 2307 N N . ILE B 1 62 ? 119.637 46.728 198.017 1.00 45.57 61 ILE B N 1
ATOM 2308 C CA . ILE B 1 62 ? 118.689 46.393 199.077 1.00 43.77 61 ILE B CA 1
ATOM 2309 C C . ILE B 1 62 ? 119.320 45.452 200.104 1.00 51.55 61 ILE B C 1
ATOM 2310 O O . ILE B 1 62 ? 119.131 45.616 201.312 1.00 47.57 61 ILE B O 1
ATOM 2315 N N . SER B 1 63 ? 120.087 44.483 199.613 1.00 52.27 62 SER B N 1
ATOM 2316 C CA . SER B 1 63 ? 120.740 43.497 200.469 1.00 47.28 62 SER B CA 1
ATOM 2317 C C . SER B 1 63 ? 121.740 44.139 201.429 1.00 58.29 62 SER B C 1
ATOM 2318 O O . SER B 1 63 ? 121.920 43.668 202.552 1.00 56.44 62 SER B O 1
ATOM 2321 N N . ASN B 1 64 ? 122.390 45.210 200.982 1.00 52.39 63 ASN B N 1
ATOM 2322 C CA . ASN B 1 64 ? 123.294 45.966 201.842 1.00 58.79 63 ASN B CA 1
ATOM 2323 C C . ASN B 1 64 ? 122.510 46.701 202.919 1.00 59.96 63 ASN B C 1
ATOM 2324 O O . ASN B 1 64 ? 122.902 46.731 204.087 1.00 62.41 63 ASN B O 1
ATOM 2329 N N . PHE B 1 65 ? 121.397 47.293 202.501 1.00 55.42 64 PHE B N 1
ATOM 2330 C CA . PHE B 1 65 ? 120.526 48.056 203.383 1.00 50.75 64 PHE B CA 1
ATOM 2331 C C . PHE B 1 65 ? 119.972 47.178 204.501 1.00 44.54 64 PHE B C 1
ATOM 2332 O O . PHE B 1 65 ? 119.920 47.592 205.660 1.00 52.53 64 PHE B O 1
ATOM 2340 N N . LEU B 1 66 ? 119.574 45.960 204.150 1.00 29.92 65 LEU B N 1
ATOM 2341 C CA . LEU B 1 66 ? 119.043 45.020 205.129 1.00 50.23 65 LEU B CA 1
ATOM 2342 C C . LEU B 1 66 ? 120.145 44.503 206.048 1.00 59.22 65 LEU B C 1
ATOM 2343 O O . LEU B 1 66 ? 119.950 44.390 207.259 1.00 58.89 65 LEU B O 1
ATOM 2348 N N . THR B 1 67 ? 121.300 44.193 205.467 1.00 53.37 66 THR B N 1
ATOM 2349 C CA . THR B 1 67 ? 122.428 43.668 206.231 1.00 56.59 66 THR B CA 1
ATOM 2350 C C . THR B 1 67 ? 122.905 44.671 207.277 1.00 54.81 66 THR B C 1
ATOM 2351 O O . THR B 1 67 ? 123.290 44.293 208.383 1.00 61.49 66 THR B O 1
ATOM 2355 N N . HIS B 1 68 ? 122.865 45.952 206.925 1.00 50.81 67 HIS B N 1
ATOM 2356 C CA . HIS B 1 68 ? 123.318 47.006 207.826 1.00 59.80 67 HIS B CA 1
ATOM 2357 C C . HIS B 1 68 ? 122.494 47.075 209.103 1.00 63.64 67 HIS B C 1
ATOM 2358 O O . HIS B 1 68 ? 123.035 47.281 210.189 1.00 70.95 67 HIS B O 1
ATOM 2365 N N . TYR B 1 69 ? 121.183 46.909 208.970 1.00 53.63 68 TYR B N 1
ATOM 2366 C CA . TYR B 1 69 ? 120.291 47.032 210.115 1.00 53.71 68 TYR B CA 1
ATOM 2367 C C . TYR B 1 69 ? 119.974 45.682 210.750 1.00 56.73 68 TYR B C 1
ATOM 2368 O O . TYR B 1 69 ? 119.234 45.604 211.729 1.00 69.76 68 TYR B O 1
ATOM 2377 N N . LEU B 1 70 ? 120.552 44.624 210.193 1.00 48.24 69 LEU B N 1
ATOM 2378 C CA . LEU B 1 70 ? 120.438 43.296 210.781 1.00 57.23 69 LEU B CA 1
ATOM 2379 C C . LEU B 1 70 ? 121.737 42.877 211.472 1.00 72.12 69 LEU B C 1
ATOM 2380 O O . LEU B 1 70 ? 121.714 42.306 212.563 1.00 58.80 69 LEU B O 1
ATOM 2385 N N . ILE B 1 71 ? 122.867 43.171 210.835 1.00 63.46 70 ILE B N 1
ATOM 2386 C CA . ILE B 1 71 ? 124.162 42.693 211.311 1.00 50.30 70 ILE B CA 1
ATOM 2387 C C . ILE B 1 71 ? 125.085 43.808 211.802 1.00 62.17 70 ILE B C 1
ATOM 2388 O O . ILE B 1 71 ? 125.569 43.765 212.933 1.00 63.98 70 ILE B O 1
ATOM 2393 N N . THR B 1 72 ? 125.328 44.795 210.943 1.00 58.75 71 THR B N 1
ATOM 2394 C CA . THR B 1 72 ? 126.252 45.888 211.243 1.00 54.34 71 THR B CA 1
ATOM 2395 C C . THR B 1 72 ? 125.823 46.694 212.466 1.00 63.60 71 THR B C 1
ATOM 2396 O O . THR B 1 72 ? 126.511 46.704 213.486 1.00 65.25 71 THR B O 1
ATOM 2400 N N . GLU B 1 73 ? 124.690 47.378 212.349 1.00 74.92 72 GLU B N 1
ATOM 2401 C CA . GLU B 1 73 ? 124.103 48.104 213.466 1.00 55.45 72 GLU B CA 1
ATOM 2402 C C . GLU B 1 73 ? 122.771 47.444 213.802 1.00 69.59 72 GLU B C 1
ATOM 2403 O O . GLU B 1 73 ? 121.713 47.976 213.467 1.00 75.15 72 GLU B O 1
ATOM 2409 N N . PRO B 1 74 ? 122.822 46.281 214.473 1.00 61.47 73 PRO B N 1
ATOM 2410 C CA . PRO B 1 74 ? 121.657 45.402 214.622 1.00 65.80 73 PRO B CA 1
ATOM 2411 C C . PRO B 1 74 ? 120.480 46.028 215.367 1.00 63.43 73 PRO B C 1
ATOM 2412 O O . PRO B 1 74 ? 120.646 46.586 216.453 1.00 56.59 73 PRO B O 1
ATOM 2416 N N . VAL B 1 75 ? 119.300 45.935 214.763 1.00 57.71 74 VAL B N 1
ATOM 2417 C CA . VAL B 1 75 ? 118.056 46.321 215.413 1.00 61.31 74 VAL B CA 1
ATOM 2418 C C . VAL B 1 75 ? 117.473 45.085 216.087 1.00 60.73 74 VAL B C 1
ATOM 2419 O O . VAL B 1 75 ? 117.331 44.039 215.453 1.00 56.42 74 VAL B O 1
ATOM 2423 N N . GLU B 1 76 ? 117.143 45.199 217.370 1.00 57.25 75 GLU B N 1
ATOM 2424 C CA . GLU B 1 76 ? 116.748 44.033 218.158 1.00 69.05 75 GLU B CA 1
ATOM 2425 C C . GLU B 1 76 ? 115.422 43.412 217.722 1.00 66.12 75 GLU B C 1
ATOM 2426 O O . GLU B 1 76 ? 115.380 42.259 217.297 1.00 65.67 75 GLU B O 1
ATOM 2432 N N . HIS B 1 77 ? 114.342 44.175 217.837 1.00 65.38 76 HIS B N 1
ATOM 2433 C CA . HIS B 1 77 ? 113.024 43.683 217.457 1.00 64.13 76 HIS B CA 1
ATOM 2434 C C . HIS B 1 77 ? 112.646 44.226 216.086 1.00 67.36 76 HIS B C 1
ATOM 2435 O O . HIS B 1 77 ? 111.676 44.969 215.940 1.00 60.21 76 HIS B O 1
ATOM 2442 N N . VAL B 1 78 ? 113.425 43.836 215.082 1.00 52.66 77 VAL B N 1
ATOM 2443 C CA . VAL B 1 78 ? 113.325 44.426 213.754 1.00 52.88 77 VAL B CA 1
ATOM 2444 C C . VAL B 1 78 ? 112.117 43.928 212.958 1.00 59.36 77 VAL B C 1
ATOM 2445 O O . VAL B 1 78 ? 111.780 42.741 212.975 1.00 61.84 77 VAL B O 1
ATOM 2449 N N . GLU B 1 79 ? 111.455 44.858 212.278 1.00 57.44 78 GLU B N 1
ATOM 2450 C CA . GLU B 1 79 ? 110.419 44.515 211.314 1.00 49.09 78 GLU B CA 1
ATOM 2451 C C . GLU B 1 79 ? 110.828 45.099 209.968 1.00 55.24 78 GLU B C 1
ATOM 2452 O O . GLU B 1 79 ? 111.207 46.269 209.885 1.00 53.73 78 GLU B O 1
ATOM 2458 N N . ILE B 1 80 ? 110.773 44.278 208.922 1.00 45.51 79 ILE B N 1
ATOM 2459 C CA . ILE B 1 80 ? 111.144 44.715 207.581 1.00 34.80 79 ILE B CA 1
ATOM 2460 C C . ILE B 1 80 ? 109.976 44.509 206.625 1.00 39.35 79 ILE B C 1
ATOM 2461 O O . ILE B 1 80 ? 109.622 43.375 206.304 1.00 43.74 79 ILE B O 1
ATOM 2466 N N . GLU B 1 81 ? 109.374 45.604 206.170 1.00 42.49 80 GLU B N 1
ATOM 2467 C CA . GLU B 1 81 ? 108.218 45.495 205.287 1.00 43.76 80 GLU B CA 1
ATOM 2468 C C . GLU B 1 81 ? 108.210 46.492 204.139 1.00 37.57 80 GLU B C 1
ATOM 2469 O O . GLU B 1 81 ? 108.880 47.525 204.180 1.00 49.01 80 GLU B O 1
ATOM 2475 N N . ALA B 1 82 ? 107.439 46.160 203.110 1.00 36.90 81 ALA B N 1
ATOM 2476 C CA . ALA B 1 82 ? 107.287 47.016 201.945 1.00 36.72 81 ALA B CA 1
ATOM 2477 C C . ALA B 1 82 ? 105.812 47.336 201.732 1.00 41.36 81 ALA B C 1
ATOM 2478 O O . ALA B 1 82 ? 104.963 46.443 201.736 1.00 40.98 81 ALA B O 1
ATOM 2480 N N . LYS B 1 83 ? 105.505 48.614 201.549 1.00 34.35 82 LYS B N 1
ATOM 2481 C CA . LYS B 1 83 ? 104.132 49.020 201.281 1.00 35.61 82 LYS B CA 1
ATOM 2482 C C . LYS B 1 83 ? 103.979 49.589 199.884 1.00 33.75 82 LYS B C 1
ATOM 2483 O O . LYS B 1 83 ? 104.830 50.346 199.422 1.00 38.40 82 LYS B O 1
ATOM 2489 N N . LEU B 1 84 ? 102.895 49.208 199.215 1.00 28.18 83 LEU B N 1
ATOM 2490 C CA . LEU B 1 84 ? 102.526 49.825 197.953 1.00 34.52 83 LEU B CA 1
ATOM 2491 C C . LEU B 1 84 ? 101.949 51.203 198.255 1.00 41.58 83 LEU B C 1
ATOM 2492 O O . LEU B 1 84 ? 101.271 51.387 199.266 1.00 41.86 83 LEU B O 1
ATOM 2497 N N . GLY B 1 85 ? 102.221 52.174 197.391 1.00 33.23 84 GLY B N 1
ATOM 2498 C CA . GLY B 1 85 ? 101.719 53.515 197.614 1.00 34.70 84 GLY B CA 1
ATOM 2499 C C . GLY B 1 85 ? 102.104 54.507 196.541 1.00 33.99 84 GLY B C 1
ATOM 2500 O O . GLY B 1 85 ? 102.193 54.166 195.363 1.00 34.57 84 GLY B O 1
ATOM 2501 N N . THR B 1 86 ? 102.341 55.745 196.960 1.00 38.03 85 THR B N 1
ATOM 2502 C CA . THR B 1 86 ? 102.583 56.836 196.029 1.00 35.18 85 THR B CA 1
ATOM 2503 C C . THR B 1 86 ? 103.624 57.804 196.577 1.00 40.09 85 THR B C 1
ATOM 2504 O O . THR B 1 86 ? 103.541 58.230 197.730 1.00 36.97 85 THR B O 1
ATOM 2508 N N . LEU B 1 87 ? 104.610 58.136 195.749 1.00 38.47 86 LEU B N 1
ATOM 2509 C CA . LEU B 1 87 ? 105.572 59.177 196.090 1.00 39.69 86 LEU B CA 1
ATOM 2510 C C . LEU B 1 87 ? 105.024 60.538 195.679 1.00 48.96 86 LEU B C 1
ATOM 2511 O O . LEU B 1 87 ? 104.779 60.791 194.499 1.00 43.35 86 LEU B O 1
ATOM 2516 N N . ILE B 1 88 ? 104.823 61.407 196.662 1.00 48.73 87 ILE B N 1
ATOM 2517 C CA . ILE B 1 88 ? 104.263 62.726 196.412 1.00 43.86 87 ILE B CA 1
ATOM 2518 C C . ILE B 1 88 ? 105.365 63.768 196.309 1.00 43.56 87 ILE B C 1
ATOM 2519 O O . ILE B 1 88 ? 106.282 63.795 197.129 1.00 34.75 87 ILE B O 1
ATOM 2524 N N . ASP B 1 89 ? 105.279 64.618 195.292 1.00 42.95 88 ASP B N 1
ATOM 2525 C CA . ASP B 1 89 ? 106.165 65.769 195.193 1.00 57.13 88 ASP B CA 1
ATOM 2526 C C . ASP B 1 89 ? 105.635 66.848 196.131 1.00 50.53 88 ASP B C 1
ATOM 2527 O O . ASP B 1 89 ? 104.511 67.320 195.967 1.00 42.71 88 ASP B O 1
ATOM 2532 N N . LEU B 1 90 ? 106.443 67.228 197.117 1.00 41.70 89 LEU B N 1
ATOM 2533 C CA . LEU B 1 90 ? 106.015 68.180 198.141 1.00 44.27 89 LEU B CA 1
ATOM 2534 C C . LEU B 1 90 ? 105.712 69.566 197.578 1.00 53.05 89 LEU B C 1
ATOM 2535 O O . LEU B 1 90 ? 105.082 70.390 198.241 1.00 55.24 89 LEU B O 1
ATOM 2540 N N . GLU B 1 91 ? 106.157 69.816 196.352 1.00 57.78 90 GLU B N 1
ATOM 2541 C CA . GLU B 1 91 ? 105.971 71.113 195.718 1.00 52.83 90 GLU B CA 1
ATOM 2542 C C . GLU B 1 91 ? 104.696 71.161 194.883 1.00 50.78 90 GLU B C 1
ATOM 2543 O O . GLU B 1 91 ? 104.109 72.226 194.696 1.00 83.56 90 GLU B O 1
ATOM 2549 N N . THR B 1 92 ? 104.268 70.005 194.387 1.00 57.58 91 THR B N 1
ATOM 2550 C CA . THR B 1 92 ? 103.113 69.939 193.499 1.00 53.17 91 THR B CA 1
ATOM 2551 C C . THR B 1 92 ? 101.954 69.153 194.104 1.00 54.48 91 THR B C 1
ATOM 2552 O O . THR B 1 92 ? 100.840 69.182 193.580 1.00 49.03 91 THR B O 1
ATOM 2556 N N . GLN B 1 93 ? 102.232 68.445 195.196 1.00 59.67 92 GLN B N 1
ATOM 2557 C CA . GLN B 1 93 ? 101.247 67.599 195.876 1.00 49.67 92 GLN B CA 1
ATOM 2558 C C . GLN B 1 93 ? 100.666 66.506 194.978 1.00 50.85 92 GLN B C 1
ATOM 2559 O O . GLN B 1 93 ? 99.655 65.891 195.313 1.00 69.34 92 GLN B O 1
ATOM 2565 N N . ASN B 1 94 ? 101.309 66.273 193.838 1.00 45.30 93 ASN B N 1
ATOM 2566 C CA . ASN B 1 94 ? 100.942 65.174 192.957 1.00 46.73 93 ASN B CA 1
ATOM 2567 C C . ASN B 1 94 ? 102.022 64.103 192.986 1.00 49.77 93 ASN B C 1
ATOM 2568 O O . ASN B 1 94 ? 103.022 64.247 193.694 1.00 46.33 93 ASN B O 1
ATOM 2573 N N . ARG B 1 95 ? 101.825 63.030 192.228 1.00 46.12 94 ARG B N 1
ATOM 2574 C CA . ARG B 1 95 ? 102.808 61.955 192.202 1.00 48.33 94 ARG B CA 1
ATOM 2575 C C . ARG B 1 95 ? 104.139 62.471 191.673 1.00 46.11 94 ARG B C 1
ATOM 2576 O O . ARG B 1 95 ? 104.180 63.267 190.737 1.00 54.92 94 ARG B O 1
ATOM 2584 N N . PHE B 1 96 ? 105.220 62.018 192.297 1.00 47.21 95 PHE B N 1
ATOM 2585 C CA . PHE B 1 96 ? 106.566 62.433 191.937 1.00 41.99 95 PHE B CA 1
ATOM 2586 C C . PHE B 1 96 ? 106.873 62.100 190.482 1.00 45.71 95 PHE B C 1
ATOM 2587 O O . PHE B 1 96 ? 106.432 61.074 189.964 1.00 40.73 95 PHE B O 1
ATOM 2595 N N . GLU B 1 97 ? 107.615 62.981 189.820 1.00 51.58 96 GLU B N 1
ATOM 2596 C CA . GLU B 1 97 ? 108.061 62.720 188.458 1.00 43.91 96 GLU B CA 1
ATOM 2597 C C . GLU B 1 97 ? 109.577 62.698 188.381 1.00 48.72 96 GLU B C 1
ATOM 2598 O O . GLU B 1 97 ? 110.258 63.451 189.075 1.00 66.87 96 GLU B O 1
ATOM 2604 N N . PHE B 1 98 ? 110.098 61.822 187.532 1.00 53.49 97 PHE B N 1
ATOM 2605 C CA . PHE B 1 98 ? 111.533 61.629 187.413 1.00 57.84 97 PHE B CA 1
ATOM 2606 C C . PHE B 1 98 ? 111.846 61.095 186.022 1.00 48.37 97 PHE B C 1
ATOM 2607 O O . PHE B 1 98 ? 111.147 60.212 185.522 1.00 49.33 97 PHE B O 1
ATOM 2615 N N . PRO B 1 99 ? 112.901 61.627 185.389 1.00 45.77 98 PRO B N 1
ATOM 2616 C CA . PRO B 1 99 ? 113.247 61.292 184.002 1.00 46.14 98 PRO B CA 1
ATOM 2617 C C . PRO B 1 99 ? 113.803 59.878 183.853 1.00 39.90 98 PRO B C 1
ATOM 2618 O O . PRO B 1 99 ? 114.742 59.670 183.085 1.00 57.60 98 PRO B O 1
ATOM 2622 N N . VAL B 1 100 ? 113.225 58.925 184.574 1.00 43.13 99 VAL B N 1
ATOM 2623 C CA . VAL B 1 100 ? 113.664 57.537 184.515 1.00 47.14 99 VAL B CA 1
ATOM 2624 C C . VAL B 1 100 ? 112.551 56.640 183.976 1.00 44.46 99 VAL B C 1
ATOM 2625 O O . VAL B 1 100 ? 111.370 56.968 184.085 1.00 53.78 99 VAL B O 1
ATOM 2629 N N . MET B 1 101 ? 112.930 55.507 183.394 1.00 39.45 100 MET B N 1
ATOM 2630 C CA . MET B 1 101 ? 111.960 54.646 182.727 1.00 43.96 100 MET B CA 1
ATOM 2631 C C . MET B 1 101 ? 111.869 53.246 183.327 1.00 47.47 100 MET B C 1
ATOM 2632 O O . MET B 1 101 ? 111.372 52.323 182.683 1.00 48.14 100 MET B O 1
ATOM 2637 N N . ASN B 1 102 ? 112.343 53.087 184.557 1.00 48.34 101 ASN B N 1
ATOM 2638 C CA . ASN B 1 102 ? 112.276 51.794 185.227 1.00 32.15 101 ASN B CA 1
ATOM 2639 C C . ASN B 1 102 ? 112.317 51.922 186.741 1.00 31.20 101 ASN B C 1
ATOM 2640 O O . ASN B 1 102 ? 112.622 52.989 187.274 1.00 41.63 101 ASN B O 1
ATOM 2645 N N . GLU B 1 103 ? 112.002 50.826 187.423 1.00 37.84 102 GLU B N 1
ATOM 2646 C CA . GLU B 1 103 ? 112.056 50.770 188.878 1.00 39.72 102 GLU B CA 1
ATOM 2647 C C . GLU B 1 103 ? 113.435 51.191 189.377 1.00 45.03 102 GLU B C 1
ATOM 2648 O O . GLU B 1 103 ? 114.432 50.515 189.119 1.00 46.55 102 GLU B O 1
ATOM 2654 N N . THR B 1 104 ? 113.488 52.313 190.086 1.00 35.01 103 THR B N 1
ATOM 2655 C CA . THR B 1 104 ? 114.757 52.850 190.563 1.00 37.20 103 THR B CA 1
ATOM 2656 C C . THR B 1 104 ? 114.741 53.171 192.056 1.00 35.23 103 THR B C 1
ATOM 2657 O O . THR B 1 104 ? 113.768 53.715 192.575 1.00 39.59 103 THR B O 1
ATOM 2661 N N . ILE B 1 105 ? 115.829 52.827 192.737 1.00 35.35 104 ILE B N 1
ATOM 2662 C CA . ILE B 1 105 ? 115.973 53.096 194.162 1.00 28.55 104 ILE B CA 1
ATOM 2663 C C . ILE B 1 105 ? 116.511 54.504 194.384 1.00 38.04 104 ILE B C 1
ATOM 2664 O O . ILE B 1 105 ? 117.678 54.775 194.100 1.00 43.24 104 ILE B O 1
ATOM 2669 N N . LEU B 1 106 ? 115.661 55.395 194.889 1.00 39.74 105 LEU B N 1
ATOM 2670 C CA . LEU B 1 106 ? 116.059 56.777 195.155 1.00 40.94 105 LEU B CA 1
ATOM 2671 C C . LEU B 1 106 ? 117.170 56.848 196.199 1.00 42.48 105 LEU B C 1
ATOM 2672 O O . LEU B 1 106 ? 117.191 56.067 197.150 1.00 50.26 105 LEU B O 1
ATOM 2677 N N . ASN B 1 107 ? 118.093 57.785 196.010 1.00 38.43 106 ASN B N 1
ATOM 2678 C CA . ASN B 1 107 ? 119.216 57.958 196.925 1.00 47.66 106 ASN B CA 1
ATOM 2679 C C . ASN B 1 107 ? 118.825 58.821 198.122 1.00 53.33 106 ASN B C 1
ATOM 2680 O O . ASN B 1 107 ? 118.490 59.995 197.963 1.00 56.13 106 ASN B O 1
ATOM 2685 N N . PRO B 1 108 ? 118.868 58.234 199.328 1.00 53.65 107 PRO B N 1
ATOM 2686 C CA . PRO B 1 108 ? 118.448 58.900 200.567 1.00 61.54 107 PRO B CA 1
ATOM 2687 C C . PRO B 1 108 ? 119.341 60.068 200.987 1.00 60.62 107 PRO B C 1
ATOM 2688 O O . PRO B 1 108 ? 118.869 60.954 201.698 1.00 76.07 107 PRO B O 1
ATOM 2692 N N . GLU B 1 109 ? 120.600 60.075 200.557 1.00 64.83 108 GLU B N 1
ATOM 2693 C CA . GLU B 1 109 ? 121.528 61.132 200.959 1.00 61.79 108 GLU B CA 1
ATOM 2694 C C . GLU B 1 109 ? 121.251 62.464 200.263 1.00 62.84 108 GLU B C 1
ATOM 2695 O O . GLU B 1 109 ? 121.862 63.483 200.586 1.00 61.19 108 GLU B O 1
ATOM 2701 N N . PHE B 1 110 ? 120.330 62.447 199.305 1.00 56.94 109 PHE B N 1
ATOM 2702 C CA . PHE B 1 110 ? 119.846 63.671 198.684 1.00 55.18 109 PHE B CA 1
ATOM 2703 C C . PHE B 1 110 ? 118.502 64.045 199.295 1.00 63.82 109 PHE B C 1
ATOM 2704 O O . PHE B 1 110 ? 117.811 63.198 199.862 1.00 59.39 109 PHE B O 1
ATOM 2712 N N . ASN B 1 111 ? 118.135 65.316 199.185 1.00 70.49 110 ASN B N 1
ATOM 2713 C CA . ASN B 1 111 ? 116.833 65.773 199.649 1.00 62.09 110 ASN B CA 1
ATOM 2714 C C . ASN B 1 111 ? 115.940 66.088 198.459 1.00 63.18 110 ASN B C 1
ATOM 2715 O O . ASN B 1 111 ? 115.962 67.200 197.934 1.00 59.56 110 ASN B O 1
ATOM 2720 N N . LEU B 1 112 ? 115.156 65.103 198.034 1.00 72.89 111 LEU B N 1
ATOM 2721 C CA . LEU B 1 112 ? 114.363 65.237 196.818 1.00 71.99 111 LEU B CA 1
ATOM 2722 C C . LEU B 1 112 ? 112.995 65.874 197.045 1.00 62.87 111 LEU B C 1
ATOM 2723 O O . LEU B 1 112 ? 112.193 65.964 196.113 1.00 62.17 111 LEU B O 1
ATOM 2728 N N . ARG B 1 113 ? 112.744 66.323 198.274 1.00 67.61 112 ARG B N 1
ATOM 2729 C CA . ARG B 1 113 ? 111.483 66.972 198.632 1.00 70.67 112 ARG B CA 1
ATOM 2730 C C . ARG B 1 113 ? 110.297 66.085 198.284 1.00 65.21 112 ARG B C 1
ATOM 2731 O O . ARG B 1 113 ? 109.539 66.374 197.357 1.00 64.16 112 ARG B O 1
ATOM 2739 N N . THR B 1 114 ? 110.146 65.000 199.032 1.00 62.81 113 THR B N 1
ATOM 2740 C CA . THR B 1 114 ? 109.141 63.999 198.714 1.00 52.06 113 THR B CA 1
ATOM 2741 C C . THR B 1 114 ? 108.607 63.303 199.961 1.00 48.15 113 THR B C 1
ATOM 2742 O O . THR B 1 114 ? 109.299 63.204 200.974 1.00 62.04 113 THR B O 1
ATOM 2746 N N . ARG B 1 115 ? 107.368 62.829 199.881 1.00 46.79 114 ARG B N 1
ATOM 2747 C CA . ARG B 1 115 ? 106.788 62.012 200.942 1.00 42.59 114 ARG B CA 1
ATOM 2748 C C . ARG B 1 115 ? 106.038 60.827 200.343 1.00 46.58 114 ARG B C 1
ATOM 2749 O O . ARG B 1 115 ? 105.679 60.837 199.164 1.00 45.94 114 ARG B O 1
ATOM 2757 N N . PHE B 1 116 ? 105.805 59.806 201.159 1.00 45.86 115 PHE B N 1
ATOM 2758 C CA . PHE B 1 116 ? 105.171 58.583 200.687 1.00 35.21 115 PHE B CA 1
ATOM 2759 C C . PHE B 1 116 ? 103.789 58.421 201.304 1.00 38.42 115 PHE B C 1
ATOM 2760 O O . PHE B 1 116 ? 103.641 58.428 202.525 1.00 45.08 115 PHE B O 1
ATOM 2768 N N . GLU B 1 117 ? 102.781 58.276 200.453 1.00 37.53 116 GLU B N 1
ATOM 2769 C CA . GLU B 1 117 ? 101.426 58.033 200.923 1.00 45.19 116 GLU B CA 1
ATOM 2770 C C . GLU B 1 117 ? 101.075 56.553 200.803 1.00 38.21 116 GLU B C 1
ATOM 2771 O O . GLU B 1 117 ? 100.953 56.018 199.700 1.00 41.67 116 GLU B O 1
ATOM 2777 N N . SER B 1 118 ? 100.931 55.893 201.946 1.00 30.71 117 SER B N 1
ATOM 2778 C CA . SER B 1 118 ? 100.508 54.500 201.968 1.00 41.67 117 SER B CA 1
ATOM 2779 C C . SER B 1 118 ? 98.992 54.423 201.864 1.00 35.15 117 SER B C 1
ATOM 2780 O O . SER B 1 118 ? 98.291 54.397 202.876 1.00 39.43 117 SER B O 1
ATOM 2783 N N . ASP B 1 119 ? 98.495 54.395 200.633 1.00 38.37 118 ASP B N 1
ATOM 2784 C CA . ASP B 1 119 ? 97.062 54.400 200.385 1.00 36.86 118 ASP B CA 1
ATOM 2785 C C . ASP B 1 119 ? 96.774 54.059 198.929 1.00 47.03 118 ASP B C 1
ATOM 2786 O O . ASP B 1 119 ? 97.591 54.318 198.043 1.00 49.93 118 ASP B O 1
ATOM 2791 N N . MET B 1 120 ? 95.607 53.473 198.694 1.00 35.02 119 MET B N 1
ATOM 2792 C CA . MET B 1 120 ? 95.125 53.204 197.347 1.00 37.54 119 MET B CA 1
ATOM 2793 C C . MET B 1 120 ? 93.607 53.265 197.384 1.00 38.76 119 MET B C 1
ATOM 2794 O O . MET B 1 120 ? 93.012 53.239 198.462 1.00 48.33 119 MET B O 1
ATOM 2799 N N . THR B 1 121 ? 92.974 53.361 196.219 1.00 35.86 120 THR B N 1
ATOM 2800 C CA . THR B 1 121 ? 91.517 53.396 196.175 1.00 41.49 120 THR B CA 1
ATOM 2801 C C . THR B 1 121 ? 90.955 52.034 196.551 1.00 36.88 120 THR B C 1
ATOM 2802 O O . THR B 1 121 ? 91.661 51.028 196.493 1.00 38.78 120 THR B O 1
ATOM 2806 N N . ALA B 1 122 ? 89.687 52.010 196.950 1.00 43.25 121 ALA B N 1
ATOM 2807 C CA . ALA B 1 122 ? 89.025 50.766 197.324 1.00 43.96 121 ALA B CA 1
ATOM 2808 C C . ALA B 1 122 ? 88.988 49.798 196.146 1.00 40.13 121 ALA B C 1
ATOM 2809 O O . ALA B 1 122 ? 89.107 48.586 196.321 1.00 47.06 121 ALA B O 1
ATOM 2811 N N . SER B 1 123 ? 88.830 50.347 194.947 1.00 40.88 122 SER B N 1
ATOM 2812 C CA . SER B 1 123 ? 88.808 49.548 193.728 1.00 35.11 122 SER B CA 1
ATOM 2813 C C . SER B 1 123 ? 90.154 48.871 193.476 1.00 50.24 122 SER B C 1
ATOM 2814 O O . SER B 1 123 ? 90.209 47.694 193.120 1.00 43.85 122 SER B O 1
ATOM 2817 N N . GLU B 1 124 ? 91.236 49.624 193.657 1.00 45.30 123 GLU B N 1
ATOM 2818 C CA . GLU B 1 124 ? 92.583 49.083 193.508 1.00 37.81 123 GLU B CA 1
ATOM 2819 C C . GLU B 1 124 ? 92.854 48.022 194.568 1.00 43.11 123 GLU B C 1
ATOM 2820 O O . GLU B 1 124 ? 93.525 47.024 194.309 1.00 46.48 123 GLU B O 1
ATOM 2826 N N . HIS B 1 125 ? 92.324 48.252 195.764 1.00 45.39 124 HIS B N 1
ATOM 2827 C CA . HIS B 1 125 ? 92.507 47.344 196.886 1.00 38.27 124 HIS B CA 1
ATOM 2828 C C . HIS B 1 125 ? 91.739 46.050 196.652 1.00 45.88 124 HIS B C 1
ATOM 2829 O O . HIS B 1 125 ? 92.186 44.970 197.037 1.00 48.80 124 HIS B O 1
ATOM 2836 N N . LYS B 1 126 ? 90.581 46.170 196.012 1.00 43.92 125 LYS B N 1
ATOM 2837 C CA . LYS B 1 126 ? 89.735 45.019 195.720 1.00 52.31 125 LYS B CA 1
ATOM 2838 C C . LYS B 1 126 ? 90.280 44.233 194.530 1.00 48.45 125 LYS B C 1
ATOM 2839 O O . LYS B 1 126 ? 90.219 43.003 194.505 1.00 47.55 125 LYS B O 1
ATOM 2845 N N . TYR B 1 127 ? 90.811 44.955 193.547 1.00 43.05 126 TYR B N 1
ATOM 2846 C CA . TYR B 1 127 ? 91.399 44.341 192.362 1.00 36.23 126 TYR B CA 1
ATOM 2847 C C . TYR B 1 127 ? 92.577 43.461 192.760 1.00 41.24 126 TYR B C 1
ATOM 2848 O O . TYR B 1 127 ? 92.729 42.346 192.260 1.00 47.64 126 TYR B O 1
ATOM 2857 N N . LEU B 1 128 ? 93.406 43.973 193.664 1.00 44.07 127 LEU B N 1
ATOM 2858 C CA . LEU B 1 128 ? 94.543 43.218 194.179 1.00 50.66 127 LEU B CA 1
ATOM 2859 C C . LEU B 1 128 ? 94.083 42.010 194.987 1.00 46.81 127 LEU B C 1
ATOM 2860 O O . LEU B 1 128 ? 94.739 40.969 194.994 1.00 41.14 127 LEU B O 1
ATOM 2865 N N . ASN B 1 129 ? 92.946 42.154 195.662 1.00 51.19 128 ASN B N 1
ATOM 2866 C CA . ASN B 1 129 ? 92.392 41.073 196.467 1.00 52.25 128 ASN B CA 1
ATOM 2867 C C . ASN B 1 129 ? 91.914 39.907 195.605 1.00 47.49 128 ASN B C 1
ATOM 2868 O O . ASN B 1 129 ? 92.125 38.743 195.948 1.00 39.60 128 ASN B O 1
ATOM 2873 N N . GLU B 1 130 ? 91.270 40.226 194.487 1.00 42.86 129 GLU B N 1
ATOM 2874 C CA . GLU B 1 130 ? 90.819 39.204 193.550 1.00 47.32 129 GLU B CA 1
ATOM 2875 C C . GLU B 1 130 ? 92.011 38.464 192.954 1.00 50.65 129 GLU B C 1
ATOM 2876 O O . GLU B 1 130 ? 91.973 37.245 192.778 1.00 44.26 129 GLU B O 1
ATOM 2882 N N . PHE B 1 131 ? 93.069 39.211 192.652 1.00 48.63 130 PHE B N 1
ATOM 2883 C CA . PHE B 1 131 ? 94.285 38.633 192.091 1.00 39.83 130 PHE B CA 1
ATOM 2884 C C . PHE B 1 131 ? 94.919 37.621 193.041 1.00 41.30 130 PHE B C 1
ATOM 2885 O O . PHE B 1 131 ? 95.319 36.535 192.626 1.00 41.27 130 PHE B O 1
ATOM 2893 N N . LEU B 1 132 ? 95.008 37.986 194.315 1.00 38.28 131 LEU B N 1
ATOM 2894 C CA . LEU B 1 132 ? 95.654 37.138 195.311 1.00 42.09 131 LEU B CA 1
ATOM 2895 C C . LEU B 1 132 ? 94.803 35.932 195.693 1.00 53.14 131 LEU B C 1
ATOM 2896 O O . LEU B 1 132 ? 95.335 34.869 196.012 1.00 50.10 131 LEU B O 1
ATOM 2901 N N . ASN B 1 133 ? 93.484 36.101 195.670 1.00 51.56 132 ASN B N 1
ATOM 2902 C CA . ASN B 1 133 ? 92.581 34.979 195.890 1.00 48.58 132 ASN B CA 1
ATOM 2903 C C . ASN B 1 133 ? 92.794 33.911 194.826 1.00 54.18 132 ASN B C 1
ATOM 2904 O O . ASN B 1 133 ? 92.744 32.716 195.113 1.00 58.99 132 ASN B O 1
ATOM 2909 N N . GLN B 1 134 ? 93.042 34.353 193.597 1.00 50.31 133 GLN B N 1
ATOM 2910 C CA . GLN B 1 134 ? 93.314 33.440 192.496 1.00 41.34 133 GLN B CA 1
ATOM 2911 C C . GLN B 1 134 ? 94.710 32.838 192.631 1.00 50.40 133 GLN B C 1
ATOM 2912 O O . GLN B 1 134 ? 94.929 31.675 192.297 1.00 53.02 133 GLN B O 1
ATOM 2918 N N . ALA B 1 135 ? 95.649 33.638 193.124 1.00 44.44 134 ALA B N 1
ATOM 2919 C CA . ALA B 1 135 ? 97.003 33.162 193.372 1.00 39.02 134 ALA B CA 1
ATOM 2920 C C . ALA B 1 135 ? 96.991 32.138 194.498 1.00 51.86 134 ALA B C 1
ATOM 2921 O O . ALA B 1 135 ? 97.797 31.208 194.516 1.00 64.03 134 ALA B O 1
ATOM 2923 N N . PHE B 1 136 ? 96.069 32.322 195.439 1.00 51.56 135 PHE B N 1
ATOM 2924 C CA . PHE B 1 136 ? 95.863 31.363 196.517 1.00 56.17 135 PHE B CA 1
ATOM 2925 C C . PHE B 1 136 ? 95.329 30.057 195.947 1.00 57.67 135 PHE B C 1
ATOM 2926 O O . PHE B 1 136 ? 95.891 28.987 196.185 1.00 46.84 135 PHE B O 1
ATOM 2934 N N . ARG B 1 137 ? 94.237 30.162 195.193 1.00 55.11 136 ARG B N 1
ATOM 2935 C CA . ARG B 1 137 ? 93.568 29.002 194.613 1.00 47.31 136 ARG B CA 1
ATOM 2936 C C . ARG B 1 137 ? 94.502 28.150 193.757 1.00 63.99 136 ARG B C 1
ATOM 2937 O O . ARG B 1 137 ? 94.414 26.923 193.766 1.00 68.87 136 ARG B O 1
ATOM 2945 N N . ASP B 1 138 ? 95.402 28.803 193.029 1.00 65.72 137 ASP B N 1
ATOM 2946 C CA . ASP B 1 138 ? 96.318 28.095 192.141 1.00 54.44 137 ASP B CA 1
ATOM 2947 C C . ASP B 1 138 ? 97.445 27.389 192.893 1.00 55.72 137 ASP B C 1
ATOM 2948 O O . ASP B 1 138 ? 97.975 26.383 192.422 1.00 66.10 137 ASP B O 1
ATOM 2953 N N . SER B 1 139 ? 97.806 27.910 194.061 1.00 49.56 138 SER B N 1
ATOM 2954 C CA . SER B 1 139 ? 98.875 27.308 194.854 1.00 52.52 138 SER B CA 1
ATOM 2955 C C . SER B 1 139 ? 98.386 26.080 195.616 1.00 52.31 138 SER B C 1
ATOM 2956 O O . SER B 1 139 ? 99.178 25.345 196.205 1.00 45.07 138 SER B O 1
ATOM 2959 N N . GLN B 1 140 ? 97.075 25.859 195.596 1.00 67.54 139 GLN B N 1
ATOM 2960 C CA . GLN B 1 140 ? 96.468 24.743 196.313 1.00 68.89 139 GLN B CA 1
ATOM 2961 C C . GLN B 1 140 ? 96.678 23.418 195.583 1.00 57.80 139 GLN B C 1
ATOM 2962 O O . GLN B 1 140 ? 96.449 22.344 196.143 1.00 70.70 139 GLN B O 1
ATOM 2968 N N . LYS B 1 141 ? 97.128 23.514 194.337 1.00 51.03 140 LYS B N 1
ATOM 2969 C CA . LYS B 1 141 ? 97.260 22.370 193.440 1.00 53.27 140 LYS B CA 1
ATOM 2970 C C . LYS B 1 141 ? 98.455 21.482 193.797 1.00 68.70 140 LYS B C 1
ATOM 2971 O O . LYS B 1 141 ? 99.298 21.882 194.599 1.00 58.66 140 LYS B O 1
ATOM 2977 N N . PRO B 1 142 ? 98.520 20.263 193.223 1.00 84.95 141 PRO B N 1
ATOM 2978 C CA . PRO B 1 142 ? 99.694 19.402 193.423 1.00 77.64 141 PRO B CA 1
ATOM 2979 C C . PRO B 1 142 ? 100.941 19.939 192.726 1.00 68.70 141 PRO B C 1
ATOM 2980 O O . PRO B 1 142 ? 100.858 20.434 191.601 1.00 54.83 141 PRO B O 1
ATOM 2984 N N . GLY B 1 143 ? 102.086 19.832 193.394 1.00 57.93 142 GLY B N 1
ATOM 2985 C CA . GLY B 1 143 ? 103.345 20.288 192.834 1.00 58.19 142 GLY B CA 1
ATOM 2986 C C . GLY B 1 143 ? 103.664 21.716 193.224 1.00 64.24 142 GLY B C 1
ATOM 2987 O O . GLY B 1 143 ? 104.793 22.180 193.061 1.00 76.84 142 GLY B O 1
ATOM 2988 N N . ARG B 1 144 ? 102.661 22.414 193.745 1.00 68.35 143 ARG B N 1
ATOM 2989 C CA . ARG B 1 144 ? 102.812 23.807 194.141 1.00 48.89 143 ARG B CA 1
ATOM 2990 C C . ARG B 1 144 ? 102.997 23.942 195.646 1.00 43.60 143 ARG B C 1
ATOM 2991 O O . ARG B 1 144 ? 102.361 23.230 196.423 1.00 46.07 143 ARG B O 1
ATOM 2999 N N . LEU B 1 145 ? 103.877 24.852 196.054 1.00 61.68 144 LEU B N 1
ATOM 3000 C CA . LEU B 1 145 ? 103.938 25.265 197.450 1.00 55.52 144 LEU B CA 1
ATOM 3001 C C . LEU B 1 145 ? 102.715 26.128 197.719 1.00 53.52 144 LEU B C 1
ATOM 3002 O O . LEU B 1 145 ? 102.523 27.155 197.070 1.00 61.58 144 LEU B O 1
ATOM 3007 N N . PRO B 1 146 ? 101.873 25.708 198.672 1.00 56.84 145 PRO B N 1
ATOM 3008 C CA . PRO B 1 146 ? 100.577 26.360 198.865 1.00 53.04 145 PRO B CA 1
ATOM 3009 C C . PRO B 1 146 ? 100.648 27.631 199.705 1.00 54.65 145 PRO B C 1
ATOM 3010 O O . PRO B 1 146 ? 101.498 27.764 200.584 1.00 50.58 145 PRO B O 1
ATOM 3014 N N . PHE B 1 147 ? 99.746 28.562 199.411 1.00 52.85 146 PHE B N 1
ATOM 3015 C CA . PHE B 1 147 ? 99.556 29.752 200.223 1.00 56.17 146 PHE B CA 1
ATOM 3016 C C . PHE B 1 147 ? 98.919 29.367 201.552 1.00 55.17 146 PHE B C 1
ATOM 3017 O O . PHE B 1 147 ? 98.261 28.333 201.660 1.00 60.19 146 PHE B O 1
ATOM 3025 N N . ALA B 1 148 ? 99.106 30.211 202.560 1.00 55.22 147 ALA B N 1
ATOM 3026 C CA . ALA B 1 148 ? 98.291 30.149 203.764 1.00 45.32 147 ALA B CA 1
ATOM 3027 C C . ALA B 1 148 ? 97.389 31.377 203.756 1.00 50.84 147 ALA B C 1
ATOM 3028 O O . ALA B 1 148 ? 97.716 32.381 203.125 1.00 53.63 147 ALA B O 1
ATOM 3030 N N . TYR B 1 149 ? 96.255 31.301 204.444 1.00 54.45 148 TYR B N 1
ATOM 3031 C CA . TYR B 1 149 ? 95.289 32.397 204.428 1.00 44.27 148 TYR B CA 1
ATOM 3032 C C . TYR B 1 149 ? 94.779 32.710 205.828 1.00 42.39 148 TYR B C 1
ATOM 3033 O O . TYR B 1 149 ? 94.661 31.821 206.670 1.00 50.99 148 TYR B O 1
ATOM 3042 N N . LYS B 1 150 ? 94.480 33.983 206.068 1.00 49.43 149 LYS B N 1
ATOM 3043 C CA . LYS B 1 150 ? 93.918 34.423 207.338 1.00 40.16 149 LYS B CA 1
ATOM 3044 C C . LYS B 1 150 ? 93.107 35.702 207.152 1.00 48.66 149 LYS B C 1
ATOM 3045 O O . LYS B 1 150 ? 93.492 36.582 206.384 1.00 58.48 149 LYS B O 1
ATOM 3051 N N . HIS B 1 151 ? 91.976 35.792 207.846 1.00 53.64 150 HIS B N 1
ATOM 3052 C CA . HIS B 1 151 ? 91.173 37.008 207.849 1.00 40.55 150 HIS B CA 1
ATOM 3053 C C . HIS B 1 151 ? 90.766 37.339 209.279 1.00 37.73 150 HIS B C 1
ATOM 3054 O O . HIS B 1 151 ? 90.002 36.603 209.899 1.00 48.30 150 HIS B O 1
ATOM 3061 N N . THR B 1 152 ? 91.296 38.438 209.807 1.00 37.86 151 THR B N 1
ATOM 3062 C CA . THR B 1 152 ? 90.980 38.863 211.166 1.00 41.68 151 THR B CA 1
ATOM 3063 C C . THR B 1 152 ? 90.628 40.342 211.213 1.00 45.48 151 THR B C 1
ATOM 3064 O O . THR B 1 152 ? 90.887 41.087 210.268 1.00 41.54 151 THR B O 1
ATOM 3068 N N . LYS B 1 153 ? 90.030 40.758 212.324 1.00 51.78 152 LYS B N 1
ATOM 3069 C CA . LYS B 1 153 ? 89.776 42.168 212.582 1.00 48.31 152 LYS B CA 1
ATOM 3070 C C . LYS B 1 153 ? 90.373 42.550 213.926 1.00 40.61 152 LYS B C 1
ATOM 3071 O O . LYS B 1 153 ? 90.276 41.796 214.892 1.00 52.32 152 LYS B O 1
ATOM 3077 N N . GLN B 1 154 ? 90.998 43.718 213.987 1.00 44.78 153 GLN B N 1
ATOM 3078 C CA . GLN B 1 154 ? 91.618 44.153 215.228 1.00 44.66 153 GLN B CA 1
ATOM 3079 C C . GLN B 1 154 ? 91.349 45.617 215.557 1.00 55.32 153 GLN B C 1
ATOM 3080 O O . GLN B 1 154 ? 90.856 46.378 214.724 1.00 40.32 153 GLN B O 1
ATOM 3086 N N . VAL B 1 155 ? 91.670 45.990 216.791 1.00 62.59 154 VAL B N 1
ATOM 3087 C CA . VAL B 1 155 ? 91.475 47.348 217.272 1.00 50.48 154 VAL B CA 1
ATOM 3088 C C . VAL B 1 155 ? 92.805 47.927 217.723 1.00 48.88 154 VAL B C 1
ATOM 3089 O O . VAL B 1 155 ? 93.473 47.359 218.586 1.00 58.11 154 VAL B O 1
ATOM 3093 N N . ASP B 1 156 ? 93.193 49.055 217.140 1.00 53.41 155 ASP B N 1
ATOM 3094 C CA . ASP B 1 156 ? 94.410 49.736 217.563 1.00 54.95 155 ASP B CA 1
ATOM 3095 C C . ASP B 1 156 ? 94.103 50.797 218.615 1.00 41.90 155 ASP B C 1
ATOM 3096 O O . ASP B 1 156 ? 93.296 51.696 218.389 1.00 51.73 155 ASP B O 1
ATOM 3101 N N . LEU B 1 157 ? 94.744 50.670 219.772 1.00 39.99 156 LEU B N 1
ATOM 3102 C CA . LEU B 1 157 ? 94.568 51.617 220.865 1.00 41.74 156 LEU B CA 1
ATOM 3103 C C . LEU B 1 157 ? 95.899 52.287 221.176 1.00 57.87 156 LEU B C 1
ATOM 3104 O O . LEU B 1 157 ? 96.895 51.609 221.425 1.00 60.20 156 LEU B O 1
ATOM 3109 N N . PHE B 1 158 ? 95.917 53.616 221.167 1.00 50.25 157 PHE B N 1
ATOM 3110 C CA . PHE B 1 158 ? 97.157 54.357 221.387 1.00 54.44 157 PHE B CA 1
ATOM 3111 C C . PHE B 1 158 ? 97.171 55.076 222.734 1.00 59.11 157 PHE B C 1
ATOM 3112 O O . PHE B 1 158 ? 96.172 55.668 223.140 1.00 57.73 157 PHE B O 1
ATOM 3120 N N . TYR B 1 159 ? 98.308 55.015 223.423 1.00 59.95 158 TYR B N 1
ATOM 3121 C CA . TYR B 1 159 ? 98.435 55.594 224.760 1.00 62.57 158 TYR B CA 1
ATOM 3122 C C . TYR B 1 159 ? 99.607 56.572 224.858 1.00 71.92 158 TYR B C 1
ATOM 3123 O O . TYR B 1 159 ? 100.510 56.558 224.020 1.00 74.17 158 TYR B O 1
ATOM 3132 N N . GLU B 1 160 ? 99.589 57.416 225.888 1.00 84.74 159 GLU B N 1
ATOM 3133 C CA . GLU B 1 160 ? 100.542 58.520 226.002 1.00 91.40 159 GLU B CA 1
ATOM 3134 C C . GLU B 1 160 ? 101.737 58.201 226.905 1.00 97.02 159 GLU B C 1
ATOM 3135 O O . GLU B 1 160 ? 101.717 57.228 227.660 1.00 86.96 159 GLU B O 1
ATOM 3141 N N . THR B 1 161 ? 102.769 59.038 226.823 1.00 105.81 160 THR B N 1
ATOM 3142 C CA . THR B 1 161 ? 104.021 58.823 227.548 1.00 106.60 160 THR B CA 1
ATOM 3143 C C . THR B 1 161 ? 104.718 60.132 227.924 1.00 120.97 160 THR B C 1
ATOM 3144 O O . THR B 1 161 ? 104.123 61.211 227.865 1.00 99.30 160 THR B O 1
ATOM 3148 N N . GLU B 1 162 ? 105.984 60.019 228.316 1.00 130.23 161 GLU B N 1
ATOM 3149 C CA . GLU B 1 162 ? 106.825 61.178 228.594 1.00 115.34 161 GLU B CA 1
ATOM 3150 C C . GLU B 1 162 ? 108.104 61.109 227.767 1.00 93.25 161 GLU B C 1
ATOM 3151 O O . GLU B 1 162 ? 109.011 60.337 228.078 1.00 83.07 161 GLU B O 1
ATOM 3157 N N . ASP B 1 167 ? 106.563 60.299 222.361 1.00 109.84 166 ASP B N 1
ATOM 3158 C CA . ASP B 1 167 ? 106.239 58.972 221.844 1.00 118.57 166 ASP B CA 1
ATOM 3159 C C . ASP B 1 167 ? 104.818 58.533 222.179 1.00 105.10 166 ASP B C 1
ATOM 3160 O O . ASP B 1 167 ? 104.065 59.255 222.835 1.00 104.46 166 ASP B O 1
ATOM 3165 N N . LYS B 1 168 ? 104.469 57.333 221.724 1.00 98.93 167 LYS B N 1
ATOM 3166 C CA . LYS B 1 168 ? 103.168 56.736 222.003 1.00 81.88 167 LYS B CA 1
ATOM 3167 C C . LYS B 1 168 ? 103.280 55.215 222.088 1.00 74.61 167 LYS B C 1
ATOM 3168 O O . LYS B 1 168 ? 104.198 54.619 221.525 1.00 75.76 167 LYS B O 1
ATOM 3174 N N . ILE B 1 169 ? 102.352 54.595 222.811 1.00 70.80 168 ILE B N 1
ATOM 3175 C CA . ILE B 1 169 ? 102.311 53.140 222.944 1.00 58.58 168 ILE B CA 1
ATOM 3176 C C . ILE B 1 169 ? 101.111 52.577 222.186 1.00 59.53 168 ILE B C 1
ATOM 3177 O O . ILE B 1 169 ? 100.014 53.130 222.258 1.00 55.77 168 ILE B O 1
ATOM 3182 N N . ARG B 1 170 ? 101.317 51.483 221.459 1.00 51.67 169 ARG B N 1
ATOM 3183 C CA . ARG B 1 170 ? 100.216 50.846 220.745 1.00 50.76 169 ARG B CA 1
ATOM 3184 C C . ARG B 1 170 ? 99.825 49.489 221.323 1.00 60.32 169 ARG B C 1
ATOM 3185 O O . ARG B 1 170 ? 100.660 48.597 221.476 1.00 62.93 169 ARG B O 1
ATOM 3193 N N . VAL B 1 171 ? 98.543 49.352 221.645 1.00 54.92 170 VAL B N 1
ATOM 3194 C CA . VAL B 1 171 ? 97.974 48.078 222.049 1.00 47.30 170 VAL B CA 1
ATOM 3195 C C . VAL B 1 171 ? 97.002 47.615 220.976 1.00 54.92 170 VAL B C 1
ATOM 3196 O O . VAL B 1 171 ? 96.022 48.298 220.677 1.00 59.55 170 VAL B O 1
ATOM 3200 N N . SER B 1 172 ? 97.288 46.460 220.386 1.00 66.32 171 SER B N 1
ATOM 3201 C CA . SER B 1 172 ? 96.394 45.870 219.400 1.00 61.82 171 SER B CA 1
ATOM 3202 C C . SER B 1 172 ? 95.605 44.732 220.029 1.00 65.53 171 SER B C 1
ATOM 3203 O O . SER B 1 172 ? 96.152 43.921 220.776 1.00 62.71 171 SER B O 1
ATOM 3206 N N . LYS B 1 173 ? 94.314 44.679 219.728 1.00 48.95 172 LYS B N 1
ATOM 3207 C CA . LYS B 1 173 ? 93.447 43.659 220.294 1.00 49.47 172 LYS B CA 1
ATOM 3208 C C . LYS B 1 173 ? 92.667 42.962 219.192 1.00 54.41 172 LYS B C 1
ATOM 3209 O O . LYS B 1 173 ? 92.286 43.587 218.210 1.00 58.03 172 LYS B O 1
ATOM 3215 N N . ASN B 1 174 ? 92.433 41.665 219.354 1.00 64.53 173 ASN B N 1
ATOM 3216 C CA . ASN B 1 174 ? 91.570 40.937 218.436 1.00 70.92 173 ASN B CA 1
ATOM 3217 C C . ASN B 1 174 ? 90.127 41.323 218.725 1.00 66.82 173 ASN B C 1
ATOM 3218 O O . ASN B 1 174 ? 89.632 41.088 219.822 1.00 79.57 173 ASN B O 1
ATOM 3223 N N . GLN B 1 175 ? 89.450 41.914 217.746 1.00 56.45 174 GLN B N 1
ATOM 3224 C CA . GLN B 1 175 ? 88.083 42.389 217.946 1.00 62.26 174 GLN B CA 1
ATOM 3225 C C . GLN B 1 175 ? 87.102 41.239 218.214 1.00 84.54 174 GLN B C 1
ATOM 3226 O O . GLN B 1 175 ? 85.950 41.464 218.584 1.00 68.24 174 GLN B O 1
ATOM 3232 N N . SER B 1 176 ? 87.573 40.008 218.037 1.00 82.54 175 SER B N 1
ATOM 3233 C CA . SER B 1 176 ? 86.737 38.826 218.194 1.00 85.96 175 SER B CA 1
ATOM 3234 C C . SER B 1 176 ? 86.641 38.384 219.650 1.00 90.26 175 SER B C 1
ATOM 3235 O O . SER B 1 176 ? 85.596 38.538 220.295 1.00 109.08 175 SER B O 1
ATOM 3238 N N . ASP B 1 177 ? 87.734 37.823 220.159 1.00 87.08 176 ASP B N 1
ATOM 3239 C CA . ASP B 1 177 ? 87.796 37.303 221.524 1.00 100.62 176 ASP B CA 1
ATOM 3240 C C . ASP B 1 177 ? 88.351 38.313 222.538 1.00 102.28 176 ASP B C 1
ATOM 3241 O O . ASP B 1 177 ? 88.232 38.095 223.740 1.00 111.02 176 ASP B O 1
ATOM 3246 N N . ASN B 1 178 ? 88.987 39.380 222.049 1.00 97.00 177 ASN B N 1
ATOM 3247 C CA . ASN B 1 178 ? 89.342 40.556 222.862 1.00 88.89 177 ASN B CA 1
ATOM 3248 C C . ASN B 1 178 ? 90.567 40.418 223.793 1.00 80.68 177 ASN B C 1
ATOM 3249 O O . ASN B 1 178 ? 90.668 41.120 224.815 1.00 85.74 177 ASN B O 1
ATOM 3254 N N . GLN B 1 179 ? 91.501 39.543 223.433 1.00 82.69 178 GLN B N 1
ATOM 3255 C CA . GLN B 1 179 ? 92.800 39.548 224.082 1.00 92.55 178 GLN B CA 1
ATOM 3256 C C . GLN B 1 179 ? 93.763 40.451 223.361 1.00 75.97 178 GLN B C 1
ATOM 3257 O O . GLN B 1 179 ? 93.474 40.922 222.264 1.00 70.04 178 GLN B O 1
ATOM 3263 N N . VAL B 1 180 ? 94.922 40.652 223.977 1.00 65.84 179 VAL B N 1
ATOM 3264 C CA . VAL B 1 180 ? 95.957 41.510 223.431 1.00 64.47 179 VAL B CA 1
ATOM 3265 C C . VAL B 1 180 ? 96.793 40.763 222.399 1.00 66.38 179 VAL B C 1
ATOM 3266 O O . VAL B 1 180 ? 97.411 39.748 222.712 1.00 78.44 179 VAL B O 1
ATOM 3270 N N . LEU B 1 181 ? 96.782 41.256 221.164 1.00 76.24 180 LEU B N 1
ATOM 3271 C CA . LEU B 1 181 ? 97.575 40.678 220.088 1.00 64.73 180 LEU B CA 1
ATOM 3272 C C . LEU B 1 181 ? 99.009 41.161 220.217 1.00 54.15 180 LEU B C 1
ATOM 3273 O O . LEU B 1 181 ? 99.955 40.387 220.078 1.00 73.77 180 LEU B O 1
ATOM 3278 N N . ALA B 1 182 ? 99.157 42.453 220.493 1.00 66.05 181 ALA B N 1
ATOM 3279 C CA . ALA B 1 182 ? 100.472 43.065 220.627 1.00 69.12 181 ALA B CA 1
ATOM 3280 C C . ALA B 1 182 ? 100.434 44.285 221.544 1.00 64.14 181 ALA B C 1
ATOM 3281 O O . ALA B 1 182 ? 99.391 44.918 221.713 1.00 63.14 181 ALA B O 1
ATOM 3283 N N . CYS B 1 183 ? 101.581 44.607 222.131 1.00 51.32 182 CYS B N 1
ATOM 3284 C CA . CYS B 1 183 ? 101.701 45.758 223.017 1.00 54.08 182 CYS B CA 1
ATOM 3285 C C . CYS B 1 183 ? 103.098 46.347 222.874 1.00 63.90 182 CYS B C 1
ATOM 3286 O O . CYS B 1 183 ? 103.993 46.038 223.660 1.00 73.22 182 CYS B O 1
ATOM 3289 N N . VAL B 1 184 ? 103.278 47.202 221.871 1.00 61.29 183 VAL B N 1
ATOM 3290 C CA . VAL B 1 184 ? 104.615 47.620 221.464 1.00 62.47 183 VAL B CA 1
ATOM 3291 C C . VAL B 1 184 ? 104.873 49.120 221.560 1.00 55.68 183 VAL B C 1
ATOM 3292 O O . VAL B 1 184 ? 103.996 49.899 221.933 1.00 68.30 183 VAL B O 1
ATOM 3296 N N . LYS B 1 185 ? 106.098 49.502 221.215 1.00 53.86 184 LYS B N 1
ATOM 3297 C CA . LYS B 1 185 ? 106.514 50.895 221.156 1.00 61.83 184 LYS B CA 1
ATOM 3298 C C . LYS B 1 185 ? 107.327 51.056 219.880 1.00 58.42 184 LYS B C 1
ATOM 3299 O O . LYS B 1 185 ? 108.532 51.304 219.918 1.00 73.00 184 LYS B O 1
ATOM 3305 N N . LYS B 1 186 ? 106.647 50.898 218.751 1.00 45.62 185 LYS B N 1
ATOM 3306 C CA . LYS B 1 186 ? 107.285 50.833 217.441 1.00 51.56 185 LYS B CA 1
ATOM 3307 C C . LYS B 1 186 ? 108.002 52.125 217.051 1.00 56.35 185 LYS B C 1
ATOM 3308 O O . LYS B 1 186 ? 107.456 53.218 217.195 1.00 59.30 185 LYS B O 1
ATOM 3314 N N . ARG B 1 187 ? 109.231 51.984 216.562 1.00 59.88 186 ARG B N 1
ATOM 3315 C CA . ARG B 1 187 ? 110.017 53.121 216.094 1.00 46.06 186 ARG B CA 1
ATOM 3316 C C . ARG B 1 187 ? 110.537 52.882 214.680 1.00 58.46 186 ARG B C 1
ATOM 3317 O O . ARG B 1 187 ? 111.121 51.836 214.391 1.00 55.64 186 ARG B O 1
ATOM 3325 N N . ARG B 1 188 ? 110.318 53.854 213.802 1.00 62.12 187 ARG B N 1
ATOM 3326 C CA . ARG B 1 188 ? 110.810 53.771 212.434 1.00 58.57 187 ARG B CA 1
ATOM 3327 C C . ARG B 1 188 ? 112.310 54.040 212.410 1.00 49.05 187 ARG B C 1
ATOM 3328 O O . ARG B 1 188 ? 112.763 55.102 212.837 1.00 57.50 187 ARG B O 1
ATOM 3336 N N . VAL B 1 189 ? 113.079 53.077 211.911 1.00 51.94 188 VAL B N 1
ATOM 3337 C CA . VAL B 1 189 ? 114.533 53.195 211.897 1.00 49.77 188 VAL B CA 1
ATOM 3338 C C . VAL B 1 189 ? 115.053 53.808 210.598 1.00 49.18 188 VAL B C 1
ATOM 3339 O O . VAL B 1 189 ? 115.806 54.780 210.625 1.00 55.71 188 VAL B O 1
ATOM 3343 N N . ALA B 1 190 ? 114.648 53.241 209.466 1.00 51.72 189 ALA B N 1
ATOM 3344 C CA . ALA B 1 190 ? 115.084 53.746 208.167 1.00 44.14 189 ALA B CA 1
ATOM 3345 C C . ALA B 1 190 ? 114.137 53.331 207.045 1.00 49.59 189 ALA B C 1
ATOM 3346 O O . ALA B 1 190 ? 113.472 52.298 207.129 1.00 56.01 189 ALA B O 1
ATOM 3348 N N . ASP B 1 191 ? 114.087 54.144 205.994 1.00 41.48 190 ASP B N 1
ATOM 3349 C CA . ASP B 1 191 ? 113.242 53.861 204.838 1.00 46.61 190 ASP B CA 1
ATOM 3350 C C . ASP B 1 191 ? 114.074 53.705 203.568 1.00 49.40 190 ASP B C 1
ATOM 3351 O O . ASP B 1 191 ? 115.285 53.926 203.576 1.00 57.33 190 ASP B O 1
ATOM 3356 N N . LEU B 1 192 ? 113.413 53.322 202.480 1.00 44.59 191 LEU B N 1
ATOM 3357 C CA . LEU B 1 192 ? 114.063 53.184 201.182 1.00 37.06 191 LEU B CA 1
ATOM 3358 C C . LEU B 1 192 ? 113.002 53.173 200.088 1.00 43.39 191 LEU B C 1
ATOM 3359 O O . LEU B 1 192 ? 112.201 52.244 200.000 1.00 46.31 191 LEU B O 1
ATOM 3364 N N . PHE B 1 193 ? 113.006 54.210 199.256 1.00 40.85 192 PHE B N 1
ATOM 3365 C CA . PHE B 1 193 ? 111.926 54.437 198.301 1.00 43.26 192 PHE B CA 1
ATOM 3366 C C . PHE B 1 193 ? 112.261 53.978 196.885 1.00 42.38 192 PHE B C 1
ATOM 3367 O O . PHE B 1 193 ? 113.339 54.262 196.365 1.00 50.32 192 PHE B O 1
ATOM 3375 N N . LEU B 1 194 ? 111.320 53.271 196.267 1.00 41.99 193 LEU B N 1
ATOM 3376 C CA . LEU B 1 194 ? 111.472 52.836 194.885 1.00 36.91 193 LEU B CA 1
ATOM 3377 C C . LEU B 1 194 ? 110.450 53.526 193.990 1.00 42.60 193 LEU B C 1
ATOM 3378 O O . LEU B 1 194 ? 109.246 53.307 194.122 1.00 40.62 193 LEU B O 1
ATOM 3383 N N . TYR B 1 195 ? 110.943 54.367 193.085 1.00 37.86 194 TYR B N 1
ATOM 3384 C CA . TYR B 1 195 ? 110.097 55.066 192.126 1.00 36.47 194 TYR B CA 1
ATOM 3385 C C . TYR B 1 195 ? 109.853 54.183 190.902 1.00 42.66 194 TYR B C 1
ATOM 3386 O O . TYR B 1 195 ? 110.799 53.715 190.267 1.00 38.47 194 TYR B O 1
ATOM 3395 N N . CYS B 1 196 ? 108.583 53.956 190.575 1.00 31.26 195 CYS B N 1
ATOM 3396 C CA . CYS B 1 196 ? 108.220 52.996 189.534 1.00 40.24 195 CYS B CA 1
ATOM 3397 C C . CYS B 1 196 ? 107.279 53.601 188.495 1.00 46.61 195 CYS B C 1
ATOM 3398 O O . CYS B 1 196 ? 106.064 53.428 188.577 1.00 40.53 195 CYS B O 1
ATOM 3401 N N . PRO B 1 197 ? 107.844 54.301 187.501 1.00 47.74 196 PRO B N 1
ATOM 3402 C CA . PRO B 1 197 ? 107.073 55.067 186.512 1.00 46.70 196 PRO B CA 1
ATOM 3403 C C . PRO B 1 197 ? 106.162 54.236 185.600 1.00 30.30 196 PRO B C 1
ATOM 3404 O O . PRO B 1 197 ? 105.276 54.803 184.963 1.00 47.19 196 PRO B O 1
ATOM 3408 N N . ASN B 1 198 ? 106.371 52.927 185.531 1.00 40.16 197 ASN B N 1
ATOM 3409 C CA . ASN B 1 198 ? 105.554 52.082 184.663 1.00 44.84 197 ASN B CA 1
ATOM 3410 C C . ASN B 1 198 ? 104.305 51.544 185.360 1.00 42.89 197 ASN B C 1
ATOM 3411 O O . ASN B 1 198 ? 103.375 51.068 184.709 1.00 53.64 197 ASN B O 1
ATOM 3416 N N . ASP B 1 199 ? 104.293 51.625 186.686 1.00 43.35 198 ASP B N 1
ATOM 3417 C CA . ASP B 1 199 ? 103.188 51.107 187.484 1.00 35.49 198 ASP B CA 1
ATOM 3418 C C . ASP B 1 199 ? 102.407 52.238 188.155 1.00 42.17 198 ASP B C 1
ATOM 3419 O O . ASP B 1 199 ? 102.827 53.396 188.137 1.00 31.24 198 ASP B O 1
ATOM 3424 N N . ALA B 1 200 ? 101.269 51.895 188.747 1.00 34.43 199 ALA B N 1
ATOM 3425 C CA . ALA B 1 200 ? 100.435 52.887 189.412 1.00 27.94 199 ALA B CA 1
ATOM 3426 C C . ALA B 1 200 ? 100.856 53.073 190.862 1.00 41.16 199 ALA B C 1
ATOM 3427 O O . ALA B 1 200 ? 100.364 53.967 191.549 1.00 53.10 199 ALA B O 1
ATOM 3429 N N . PHE B 1 201 ? 101.769 52.225 191.323 1.00 38.13 200 PHE B N 1
ATOM 3430 C CA . PHE B 1 201 ? 102.232 52.295 192.702 1.00 34.27 200 PHE B CA 1
ATOM 3431 C C . PHE B 1 201 ? 103.738 52.478 192.791 1.00 33.63 200 PHE B C 1
ATOM 3432 O O . PHE B 1 201 ? 104.490 51.984 191.951 1.00 41.90 200 PHE B O 1
ATOM 3440 N N . ASP B 1 202 ? 104.168 53.195 193.820 1.00 24.58 201 ASP B N 1
ATOM 3441 C CA . ASP B 1 202 ? 105.576 53.257 194.175 1.00 36.93 201 ASP B CA 1
ATOM 3442 C C . ASP B 1 202 ? 105.763 52.388 195.408 1.00 35.45 201 ASP B C 1
ATOM 3443 O O . ASP B 1 202 ? 104.788 51.985 196.041 1.00 43.50 201 ASP B O 1
ATOM 3448 N N . ILE B 1 203 ? 107.009 52.096 195.754 1.00 29.72 202 ILE B N 1
ATOM 3449 C CA . ILE B 1 203 ? 107.277 51.219 196.884 1.00 29.73 202 ILE B CA 1
ATOM 3450 C C . ILE B 1 203 ? 108.064 51.941 197.972 1.00 38.83 202 ILE B C 1
ATOM 3451 O O . ILE B 1 203 ? 108.910 52.789 197.681 1.00 44.39 202 ILE B O 1
ATOM 3456 N N . ARG B 1 204 ? 107.769 51.614 199.225 1.00 37.45 203 ARG B N 1
ATOM 3457 C CA . ARG B 1 204 ? 108.568 52.089 200.343 1.00 33.10 203 ARG B CA 1
ATOM 3458 C C . ARG B 1 204 ? 108.981 50.898 201.194 1.00 32.88 203 ARG B C 1
ATOM 3459 O O . ARG B 1 204 ? 108.128 50.248 201.803 1.00 52.74 203 ARG B O 1
ATOM 3467 N N . ILE B 1 205 ? 110.277 50.592 201.211 1.00 31.75 204 ILE B N 1
ATOM 3468 C CA . ILE B 1 205 ? 110.792 49.535 202.077 1.00 41.10 204 ILE B CA 1
ATOM 3469 C C . ILE B 1 205 ? 111.117 50.143 203.436 1.00 35.61 204 ILE B C 1
ATOM 3470 O O . ILE B 1 205 ? 111.812 51.155 203.522 1.00 43.56 204 ILE B O 1
ATOM 3475 N N . SER B 1 206 ? 110.611 49.524 204.498 1.00 38.40 205 SER B N 1
ATOM 3476 C CA . SER B 1 206 ? 110.756 50.080 205.837 1.00 38.48 205 SER B CA 1
ATOM 3477 C C . SER B 1 206 ? 111.365 49.110 206.831 1.00 45.41 205 SER B C 1
ATOM 3478 O O . SER B 1 206 ? 110.975 47.945 206.905 1.00 49.78 205 SER B O 1
ATOM 3481 N N . ILE B 1 207 ? 112.325 49.614 207.597 1.00 48.69 206 ILE B N 1
ATOM 3482 C CA . ILE B 1 207 ? 112.890 48.878 208.717 1.00 46.46 206 ILE B CA 1
ATOM 3483 C C . ILE B 1 207 ? 112.469 49.565 210.010 1.00 44.81 206 ILE B C 1
ATOM 3484 O O . ILE B 1 207 ? 112.744 50.748 210.214 1.00 44.34 206 ILE B O 1
ATOM 3489 N N . SER B 1 208 ? 111.789 48.821 210.876 1.00 46.31 207 SER B N 1
ATOM 3490 C CA . SER B 1 208 ? 111.234 49.389 212.097 1.00 52.17 207 SER B CA 1
ATOM 3491 C C . SER B 1 208 ? 111.745 48.666 213.337 1.00 54.00 207 SER B C 1
ATOM 3492 O O . SER B 1 208 ? 112.233 47.541 213.255 1.00 61.32 207 SER B O 1
ATOM 3495 N N . ASP B 1 209 ? 111.627 49.323 214.487 1.00 61.83 208 ASP B N 1
ATOM 3496 C CA . ASP B 1 209 ? 111.996 48.714 215.759 1.00 58.40 208 ASP B CA 1
ATOM 3497 C C . ASP B 1 209 ? 110.748 48.565 216.620 1.00 57.32 208 ASP B C 1
ATOM 3498 O O . ASP B 1 209 ? 110.260 49.539 217.191 1.00 53.45 208 ASP B O 1
ATOM 3503 N N . GLU B 1 210 ? 110.238 47.340 216.711 1.00 60.06 209 GLU B N 1
ATOM 3504 C CA . GLU B 1 210 ? 108.968 47.076 217.381 1.00 55.37 209 GLU B CA 1
ATOM 3505 C C . GLU B 1 210 ? 109.170 46.483 218.777 1.00 67.15 209 GLU B C 1
ATOM 3506 O O . GLU B 1 210 ? 109.025 45.277 218.974 1.00 66.78 209 GLU B O 1
ATOM 3512 N N . LEU B 1 211 ? 109.488 47.342 219.741 1.00 67.03 210 LEU B N 1
ATOM 3513 C CA . LEU B 1 211 ? 109.829 46.909 221.096 1.00 61.88 210 LEU B CA 1
ATOM 3514 C C . LEU B 1 211 ? 108.608 46.652 221.977 1.00 66.01 210 LEU B C 1
ATOM 3515 O O . LEU B 1 211 ? 107.796 47.551 222.192 1.00 70.54 210 LEU B O 1
ATOM 3520 N N . PRO B 1 212 ? 108.479 45.418 222.493 1.00 63.82 211 PRO B N 1
ATOM 3521 C CA . PRO B 1 212 ? 107.405 45.052 223.425 1.00 63.52 211 PRO B CA 1
ATOM 3522 C C . PRO B 1 212 ? 107.490 45.817 224.745 1.00 77.33 211 PRO B C 1
ATOM 3523 O O . PRO B 1 212 ? 108.575 45.971 225.308 1.00 66.07 211 PRO B O 1
ATOM 3527 N N . VAL B 1 213 ? 106.344 46.294 225.223 1.00 82.96 212 VAL B N 1
ATOM 3528 C CA . VAL B 1 213 ? 106.261 47.064 226.460 1.00 67.85 212 VAL B CA 1
ATOM 3529 C C . VAL B 1 213 ? 105.115 46.520 227.312 1.00 73.90 212 VAL B C 1
ATOM 3530 O O . VAL B 1 213 ? 104.135 46.006 226.777 1.00 68.39 212 VAL B O 1
ATOM 3534 N N . SER B 1 214 ? 105.243 46.617 228.633 1.00 80.08 213 SER B N 1
ATOM 3535 C CA . SER B 1 214 ? 104.168 46.215 229.536 1.00 89.94 213 SER B CA 1
ATOM 3536 C C . SER B 1 214 ? 102.910 47.050 229.299 1.00 75.81 213 SER B C 1
ATOM 3537 O O . SER B 1 214 ? 102.986 48.179 228.814 1.00 78.34 213 SER B O 1
ATOM 3540 N N . MET B 1 215 ? 101.756 46.486 229.642 1.00 77.30 214 MET B N 1
ATOM 3541 C CA . MET B 1 215 ? 100.474 47.157 229.442 1.00 70.64 214 MET B CA 1
ATOM 3542 C C . MET B 1 215 ? 100.349 48.430 230.281 1.00 74.50 214 MET B C 1
ATOM 3543 O O . MET B 1 215 ? 100.872 48.498 231.393 1.00 82.82 214 MET B O 1
ATOM 3548 N N . PRO B 1 216 ? 99.658 49.447 229.739 1.00 86.06 215 PRO B N 1
ATOM 3549 C CA . PRO B 1 216 ? 99.390 50.708 230.442 1.00 102.11 215 PRO B CA 1
ATOM 3550 C C . PRO B 1 216 ? 98.564 50.500 231.711 1.00 106.54 215 PRO B C 1
ATOM 3551 O O . PRO B 1 216 ? 97.473 49.932 231.647 1.00 86.15 215 PRO B O 1
ATOM 3555 N N . SER B 1 217 ? 99.079 50.966 232.846 1.00 117.17 216 SER B N 1
ATOM 3556 C CA . SER B 1 217 ? 98.403 50.777 234.127 1.00 130.33 216 SER B CA 1
ATOM 3557 C C . SER B 1 217 ? 97.790 52.074 234.647 1.00 126.42 216 SER B C 1
ATOM 3558 O O . SER B 1 217 ? 98.486 53.077 234.810 1.00 116.90 216 SER B O 1
ATOM 3561 N N . GLY B 1 218 ? 96.488 52.048 234.914 1.00 114.00 217 GLY B N 1
ATOM 3562 C CA . GLY B 1 218 ? 95.678 50.864 234.691 1.00 121.22 217 GLY B CA 1
ATOM 3563 C C . GLY B 1 218 ? 94.615 51.139 233.648 1.00 122.33 217 GLY B C 1
ATOM 3564 O O . GLY B 1 218 ? 94.867 51.029 232.447 1.00 109.81 217 GLY B O 1
ATOM 3565 N N . ASN B 1 219 ? 93.424 51.508 234.106 1.00 127.05 218 ASN B N 1
ATOM 3566 C CA . ASN B 1 219 ? 92.356 51.918 233.204 1.00 125.47 218 ASN B CA 1
ATOM 3567 C C . ASN B 1 219 ? 92.591 53.325 232.664 1.00 122.86 218 ASN B C 1
ATOM 3568 O O . ASN B 1 219 ? 91.743 54.206 232.803 1.00 111.94 218 ASN B O 1
ATOM 3573 N N . GLN B 1 220 ? 93.756 53.528 232.055 1.00 123.90 219 GLN B N 1
ATOM 3574 C CA . GLN B 1 220 ? 94.091 54.798 231.431 1.00 102.19 219 GLN B CA 1
ATOM 3575 C C . GLN B 1 220 ? 93.252 54.966 230.169 1.00 94.84 219 GLN B C 1
ATOM 3576 O O . GLN B 1 220 ? 92.711 53.994 229.643 1.00 106.97 219 GLN B O 1
ATOM 3582 N N . GLN B 1 221 ? 93.141 56.198 229.689 1.00 82.19 220 GLN B N 1
ATOM 3583 C CA . GLN B 1 221 ? 92.358 56.482 228.495 1.00 79.82 220 GLN B CA 1
ATOM 3584 C C . GLN B 1 221 ? 93.239 56.468 227.251 1.00 79.20 220 GLN B C 1
ATOM 3585 O O . GLN B 1 221 ? 94.328 57.042 227.251 1.00 77.57 220 GLN B O 1
ATOM 3591 N N . PRO B 1 222 ? 92.774 55.797 226.188 1.00 75.04 221 PRO B N 1
ATOM 3592 C CA . PRO B 1 222 ? 93.482 55.813 224.904 1.00 79.73 221 PRO B CA 1
ATOM 3593 C C . PRO B 1 222 ? 93.304 57.146 224.177 1.00 71.66 221 PRO B C 1
ATOM 3594 O O . PRO B 1 222 ? 92.186 57.655 224.076 1.00 70.09 221 PRO B O 1
ATOM 3598 N N . SER B 1 223 ? 94.404 57.703 223.680 1.00 56.36 222 SER B N 1
ATOM 3599 C CA . SER B 1 223 ? 94.371 58.989 222.992 1.00 68.15 222 SER B CA 1
ATOM 3600 C C . SER B 1 223 ? 94.017 58.830 221.517 1.00 64.85 222 SER B C 1
ATOM 3601 O O . SER B 1 223 ? 93.876 59.817 220.793 1.00 62.16 222 SER B O 1
ATOM 3604 N N . LEU B 1 224 ? 93.882 57.583 221.076 1.00 66.75 223 LEU B N 1
ATOM 3605 C CA . LEU B 1 224 ? 93.491 57.296 219.701 1.00 65.07 223 LEU B CA 1
ATOM 3606 C C . LEU B 1 224 ? 92.914 55.888 219.579 1.00 57.48 223 LEU B C 1
ATOM 3607 O O . LEU B 1 224 ? 93.359 54.964 220.260 1.00 53.60 223 LEU B O 1
ATOM 3612 N N . THR B 1 225 ? 91.921 55.733 218.710 1.00 59.00 224 THR B N 1
ATOM 3613 C CA . THR B 1 225 ? 91.234 54.456 218.551 1.00 49.24 224 THR B CA 1
ATOM 3614 C C . THR B 1 225 ? 90.718 54.270 217.127 1.00 56.68 224 THR B C 1
ATOM 3615 O O . THR B 1 225 ? 89.904 55.057 216.638 1.00 67.21 224 THR B O 1
ATOM 3619 N N . ARG B 1 226 ? 91.203 53.222 216.468 1.00 42.32 225 ARG B N 1
ATOM 3620 C CA . ARG B 1 226 ? 90.827 52.932 215.090 1.00 35.48 225 ARG B CA 1
ATOM 3621 C C . ARG B 1 226 ? 90.680 51.430 214.863 1.00 45.43 225 ARG B C 1
ATOM 3622 O O . ARG B 1 226 ? 91.373 50.629 215.489 1.00 43.63 225 ARG B O 1
ATOM 3630 N N . LEU B 1 227 ? 89.769 51.057 213.968 1.00 52.18 226 LEU B N 1
ATOM 3631 C CA . LEU B 1 227 ? 89.560 49.655 213.618 1.00 43.83 226 LEU B CA 1
ATOM 3632 C C . LEU B 1 227 ? 90.420 49.250 212.423 1.00 49.21 226 LEU B C 1
ATOM 3633 O O . LEU B 1 227 ? 90.777 50.088 211.593 1.00 52.15 226 LEU B O 1
ATOM 3638 N N . LYS B 1 228 ? 90.747 47.964 212.339 1.00 58.20 227 LYS B N 1
ATOM 3639 C CA . LYS B 1 228 ? 91.630 47.471 211.288 1.00 44.89 227 LYS B CA 1
ATOM 3640 C C . LYS B 1 228 ? 91.183 46.099 210.789 1.00 37.96 227 LYS B C 1
ATOM 3641 O O . LYS B 1 228 ? 91.135 45.137 211.559 1.00 37.76 227 LYS B O 1
ATOM 3647 N N . ASP B 1 229 ? 90.839 46.018 209.507 1.00 42.58 228 ASP B N 1
ATOM 3648 C CA . ASP B 1 229 ? 90.525 44.741 208.880 1.00 36.63 228 ASP B CA 1
ATOM 3649 C C . ASP B 1 229 ? 91.788 44.188 208.231 1.00 40.18 228 ASP B C 1
ATOM 3650 O O . ASP B 1 229 ? 92.492 44.904 207.521 1.00 39.86 228 ASP B O 1
ATOM 3655 N N . ARG B 1 230 ? 92.078 42.916 208.476 1.00 45.85 229 ARG B N 1
ATOM 3656 C CA . ARG B 1 230 ? 93.308 42.319 207.972 1.00 43.63 229 ARG B CA 1
ATOM 3657 C C . ARG B 1 230 ? 93.066 41.019 207.206 1.00 32.31 229 ARG B C 1
ATOM 3658 O O . ARG B 1 230 ? 92.661 40.011 207.782 1.00 43.54 229 ARG B O 1
ATOM 3666 N N . VAL B 1 231 ? 93.307 41.063 205.900 1.00 32.86 230 VAL B N 1
ATOM 3667 C CA . VAL B 1 231 ? 93.267 39.875 205.057 1.00 39.33 230 VAL B CA 1
ATOM 3668 C C . VAL B 1 231 ? 94.696 39.482 204.695 1.00 42.65 230 VAL B C 1
ATOM 3669 O O . VAL B 1 231 ? 95.322 40.102 203.834 1.00 44.10 230 VAL B O 1
ATOM 3673 N N . GLY B 1 232 ? 95.212 38.455 205.361 1.00 39.67 231 GLY B N 1
ATOM 3674 C CA . GLY B 1 232 ? 96.602 38.072 205.201 1.00 45.36 231 GLY B CA 1
ATOM 3675 C C . GLY B 1 232 ? 96.844 36.849 204.337 1.00 47.77 231 GLY B C 1
ATOM 3676 O O . GLY B 1 232 ? 96.084 35.880 204.372 1.00 53.13 231 GLY B O 1
ATOM 3677 N N . TYR B 1 233 ? 97.915 36.905 203.554 1.00 39.07 232 TYR B N 1
ATOM 3678 C CA . TYR B 1 233 ? 98.380 35.764 202.781 1.00 39.56 232 TYR B CA 1
ATOM 3679 C C . TYR B 1 233 ? 99.815 35.452 203.184 1.00 43.83 232 TYR B C 1
ATOM 3680 O O . TYR B 1 233 ? 100.580 36.356 203.521 1.00 43.54 232 TYR B O 1
ATOM 3689 N N . VAL B 1 234 ? 100.181 34.174 203.163 1.00 45.20 233 VAL B N 1
ATOM 3690 C CA . VAL B 1 234 ? 101.571 33.783 203.385 1.00 44.32 233 VAL B CA 1
ATOM 3691 C C . VAL B 1 234 ? 102.015 32.762 202.341 1.00 44.33 233 VAL B C 1
ATOM 3692 O O . VAL B 1 234 ? 101.318 31.783 202.082 1.00 41.56 233 VAL B O 1
ATOM 3696 N N . HIS B 1 235 ? 103.172 33.006 201.736 1.00 50.23 234 HIS B N 1
ATOM 3697 C CA . HIS B 1 235 ? 103.758 32.073 200.782 1.00 44.83 234 HIS B CA 1
ATOM 3698 C C . HIS B 1 235 ? 105.267 32.076 200.964 1.00 48.24 234 HIS B C 1
ATOM 3699 O O . HIS B 1 235 ? 105.907 33.117 200.820 1.00 38.37 234 HIS B O 1
ATOM 3706 N N . GLN B 1 236 ? 105.823 30.909 201.284 1.00 49.07 235 GLN B N 1
ATOM 3707 C CA . GLN B 1 236 ? 107.248 30.769 201.584 1.00 45.68 235 GLN B CA 1
ATOM 3708 C C . GLN B 1 236 ? 107.697 31.760 202.657 1.00 54.74 235 GLN B C 1
ATOM 3709 O O . GLN B 1 236 ? 108.749 32.392 202.539 1.00 43.40 235 GLN B O 1
ATOM 3715 N N . GLU B 1 237 ? 106.874 31.890 203.695 1.00 50.04 236 GLU B N 1
ATOM 3716 C CA . GLU B 1 237 ? 107.140 32.786 204.819 1.00 51.23 236 GLU B CA 1
ATOM 3717 C C . GLU B 1 237 ? 107.305 34.252 204.412 1.00 54.69 236 GLU B C 1
ATOM 3718 O O . GLU B 1 237 ? 107.907 35.045 205.134 1.00 45.06 236 GLU B O 1
ATOM 3724 N N . ILE B 1 238 ? 106.768 34.599 203.246 1.00 54.26 237 ILE B N 1
ATOM 3725 C CA . ILE B 1 238 ? 106.644 35.992 202.840 1.00 46.05 237 ILE B CA 1
ATOM 3726 C C . ILE B 1 238 ? 105.213 36.452 203.116 1.00 51.54 237 ILE B C 1
ATOM 3727 O O . ILE B 1 238 ? 104.275 36.039 202.428 1.00 43.00 237 ILE B O 1
ATOM 3732 N N . LYS B 1 239 ? 105.046 37.295 204.131 1.00 50.13 238 LYS B N 1
ATOM 3733 C CA . LYS B 1 239 ? 103.718 37.732 204.559 1.00 39.88 238 LYS B CA 1
ATOM 3734 C C . LYS B 1 239 ? 103.179 38.869 203.684 1.00 41.07 238 LYS B C 1
ATOM 3735 O O . LYS B 1 239 ? 103.863 39.874 203.471 1.00 50.48 238 LYS B O 1
ATOM 3741 N N . ILE B 1 240 ? 101.957 38.700 203.183 1.00 37.01 239 ILE B N 1
ATOM 3742 C CA . ILE B 1 240 ? 101.302 39.708 202.352 1.00 41.66 239 ILE B CA 1
ATOM 3743 C C . ILE B 1 240 ? 99.941 40.070 202.952 1.00 39.07 239 ILE B C 1
ATOM 3744 O O . ILE B 1 240 ? 99.039 39.235 203.013 1.00 52.71 239 ILE B O 1
ATOM 3749 N N . ASP B 1 241 ? 99.794 41.313 203.397 1.00 38.04 240 ASP B N 1
ATOM 3750 C CA . ASP B 1 241 ? 98.592 41.716 204.116 1.00 38.73 240 ASP B CA 1
ATOM 3751 C C . ASP B 1 241 ? 97.861 42.878 203.453 1.00 43.82 240 ASP B C 1
ATOM 3752 O O . ASP B 1 241 ? 98.412 43.971 203.318 1.00 44.87 240 ASP B O 1
ATOM 3757 N N . LEU B 1 242 ? 96.620 42.633 203.038 1.00 47.72 241 LEU B N 1
ATOM 3758 C CA . LEU B 1 242 ? 95.727 43.706 202.612 1.00 45.94 241 LEU B CA 1
ATOM 3759 C C . LEU B 1 242 ? 94.945 44.204 203.818 1.00 49.85 241 LEU B C 1
ATOM 3760 O O . LEU B 1 242 ? 94.106 43.486 204.364 1.00 46.29 241 LEU B O 1
ATOM 3765 N N . THR B 1 243 ? 95.228 45.432 204.236 1.00 43.56 242 THR B N 1
ATOM 3766 C CA . THR B 1 243 ? 94.579 45.991 205.414 1.00 44.99 242 THR B CA 1
ATOM 3767 C C . THR B 1 243 ? 93.613 47.125 205.084 1.00 44.27 242 THR B C 1
ATOM 3768 O O . THR B 1 243 ? 93.806 47.868 204.121 1.00 48.51 242 THR B O 1
ATOM 3772 N N . LYS B 1 244 ? 92.565 47.234 205.891 1.00 45.38 243 LYS B N 1
ATOM 3773 C CA . LYS B 1 244 ? 91.629 48.346 205.811 1.00 35.05 243 LYS B CA 1
ATOM 3774 C C . LYS B 1 244 ? 91.573 49.041 207.162 1.00 35.00 243 LYS B C 1
ATOM 3775 O O . LYS B 1 244 ? 91.247 48.419 208.171 1.00 40.50 243 LYS B O 1
ATOM 3781 N N . THR B 1 245 ? 91.902 50.327 207.185 1.00 38.22 244 THR B N 1
ATOM 3782 C CA . THR B 1 245 ? 91.910 51.079 208.434 1.00 41.51 244 THR B CA 1
ATOM 3783 C C . THR B 1 245 ? 90.820 52.143 208.459 1.00 33.13 244 THR B C 1
ATOM 3784 O O . THR B 1 245 ? 90.890 53.136 207.738 1.00 44.81 244 THR B O 1
ATOM 3788 N N . THR B 1 246 ? 89.810 51.923 209.294 1.00 38.90 245 THR B N 1
ATOM 3789 C CA . THR B 1 246 ? 88.730 52.885 209.451 1.00 44.55 245 THR B CA 1
ATOM 3790 C C . THR B 1 246 ? 88.922 53.687 210.724 1.00 45.30 245 THR B C 1
ATOM 3791 O O . THR B 1 246 ? 89.150 53.126 211.796 1.00 46.39 245 THR B O 1
ATOM 3795 N N . GLN B 1 247 ? 88.837 55.004 210.595 1.00 45.95 246 GLN B N 1
ATOM 3796 C CA . GLN B 1 247 ? 88.934 55.891 211.741 1.00 44.53 246 GLN B CA 1
ATOM 3797 C C . GLN B 1 247 ? 87.815 56.922 211.683 1.00 45.60 246 GLN B C 1
ATOM 3798 O O . GLN B 1 247 ? 87.647 57.619 210.679 1.00 42.84 246 GLN B O 1
ATOM 3804 N N . ASN B 1 248 ? 87.041 57.002 212.759 1.00 50.70 247 ASN B N 1
ATOM 3805 C CA . ASN B 1 248 ? 85.935 57.948 212.829 1.00 50.45 247 ASN B CA 1
ATOM 3806 C C . ASN B 1 248 ? 86.350 59.272 213.459 1.00 50.16 247 ASN B C 1
ATOM 3807 O O . ASN B 1 248 ? 87.383 59.357 214.127 1.00 51.80 247 ASN B O 1
ATOM 3812 N N . ASP B 1 249 ? 85.538 60.300 213.238 1.00 64.66 248 ASP B N 1
ATOM 3813 C CA . ASP B 1 249 ? 85.862 61.651 213.673 1.00 42.20 248 ASP B CA 1
ATOM 3814 C C . ASP B 1 249 ? 84.631 62.283 214.309 1.00 51.88 248 ASP B C 1
ATOM 3815 O O . ASP B 1 249 ? 83.513 62.082 213.829 1.00 55.52 248 ASP B O 1
ATOM 3820 N N . PRO B 1 250 ? 84.826 63.049 215.395 1.00 52.86 249 PRO B N 1
ATOM 3821 C CA . PRO B 1 250 ? 83.713 63.742 216.055 1.00 49.44 249 PRO B CA 1
ATOM 3822 C C . PRO B 1 250 ? 83.074 64.803 215.160 1.00 55.87 249 PRO B C 1
ATOM 3823 O O . PRO B 1 250 ? 81.966 65.260 215.443 1.00 61.23 249 PRO B O 1
ATOM 3827 N N . VAL B 1 251 ? 83.767 65.184 214.092 1.00 39.70 250 VAL B N 1
ATOM 3828 C CA . VAL B 1 251 ? 83.266 66.210 213.186 1.00 43.31 250 VAL B CA 1
ATOM 3829 C C . VAL B 1 251 ? 83.128 65.717 211.747 1.00 41.63 250 VAL B C 1
ATOM 3830 O O . VAL B 1 251 ? 82.037 65.742 211.179 1.00 55.39 250 VAL B O 1
ATOM 3834 N N . TYR B 1 252 ? 84.236 65.270 211.163 1.00 36.21 251 TYR B N 1
ATOM 3835 C CA . TYR B 1 252 ? 84.263 64.893 209.751 1.00 33.92 251 TYR B CA 1
ATOM 3836 C C . TYR B 1 252 ? 83.847 63.440 209.498 1.00 43.21 251 TYR B C 1
ATOM 3837 O O . TYR B 1 252 ? 83.719 62.646 210.431 1.00 39.19 251 TYR B O 1
ATOM 3846 N N . ASP B 1 253 ? 83.628 63.106 208.230 1.00 36.73 252 ASP B N 1
ATOM 3847 C CA . ASP B 1 253 ? 83.235 61.752 207.847 1.00 36.85 252 ASP B CA 1
ATOM 3848 C C . ASP B 1 253 ? 84.303 60.727 208.210 1.00 41.07 252 ASP B C 1
ATOM 3849 O O . ASP B 1 253 ? 85.486 61.054 208.309 1.00 49.76 252 ASP B O 1
ATOM 3854 N N . THR B 1 254 ? 83.874 59.484 208.406 1.00 52.31 253 THR B N 1
ATOM 3855 C CA . THR B 1 254 ? 84.795 58.385 208.659 1.00 51.61 253 THR B CA 1
ATOM 3856 C C . THR B 1 254 ? 85.650 58.120 207.425 1.00 48.02 253 THR B C 1
ATOM 3857 O O . THR B 1 254 ? 85.131 57.987 206.316 1.00 45.04 253 THR B O 1
ATOM 3861 N N . THR B 1 255 ? 86.964 58.060 207.621 1.00 47.20 254 THR B N 1
ATOM 3862 C CA . THR B 1 255 ? 87.886 57.763 206.534 1.00 50.19 254 THR B CA 1
ATOM 3863 C C . THR B 1 255 ? 88.236 56.279 206.533 1.00 57.16 254 THR B C 1
ATOM 3864 O O . THR B 1 255 ? 88.250 55.636 207.582 1.00 47.84 254 THR B O 1
ATOM 3868 N N . GLU B 1 256 ? 88.517 55.739 205.352 1.00 50.06 255 GLU B N 1
ATOM 3869 C CA . GLU B 1 256 ? 88.866 54.330 205.222 1.00 43.15 255 GLU B CA 1
ATOM 3870 C C . GLU B 1 256 ? 90.136 54.173 204.387 1.00 46.93 255 GLU B C 1
ATOM 3871 O O . GLU B 1 256 ? 90.139 54.444 203.185 1.00 48.51 255 GLU B O 1
ATOM 3877 N N . ARG B 1 257 ? 91.217 53.746 205.033 1.00 43.66 256 ARG B N 1
ATOM 3878 C CA . ARG B 1 257 ? 92.515 53.644 204.370 1.00 41.57 256 ARG B CA 1
ATOM 3879 C C . ARG B 1 257 ? 92.812 52.232 203.870 1.00 37.70 256 ARG B C 1
ATOM 3880 O O . ARG B 1 257 ? 92.737 51.265 204.627 1.00 51.26 256 ARG B O 1
ATOM 3888 N N . HIS B 1 258 ? 93.160 52.127 202.591 1.00 37.61 257 HIS B N 1
ATOM 3889 C CA . HIS B 1 258 ? 93.425 50.836 201.964 1.00 35.43 257 HIS B CA 1
ATOM 3890 C C . HIS B 1 258 ? 94.913 50.644 201.684 1.00 36.74 257 HIS B C 1
ATOM 3891 O O . HIS B 1 258 ? 95.505 51.377 200.893 1.00 42.90 257 HIS B O 1
ATOM 3898 N N . GLU B 1 259 ? 95.512 49.652 202.335 1.00 33.36 258 GLU B N 1
ATOM 3899 C CA . GLU B 1 259 ? 96.947 49.421 202.216 1.00 42.58 258 GLU B CA 1
ATOM 3900 C C . GLU B 1 259 ? 97.288 47.985 201.837 1.00 43.21 258 GLU B C 1
ATOM 3901 O O . GLU B 1 259 ? 96.496 47.065 202.047 1.00 44.74 258 GLU B O 1
ATOM 3907 N N . LEU B 1 260 ? 98.480 47.808 201.278 1.00 39.49 259 LEU B N 1
ATOM 3908 C CA . LEU B 1 260 ? 99.030 46.483 201.030 1.00 46.86 259 LEU B CA 1
ATOM 3909 C C . LEU B 1 260 ? 100.468 46.462 201.521 1.00 33.43 259 LEU B C 1
ATOM 3910 O O . LEU B 1 260 ? 101.273 47.312 201.144 1.00 37.83 259 LEU B O 1
ATOM 3915 N N . GLU B 1 261 ? 100.788 45.488 202.363 1.00 33.96 260 GLU B N 1
ATOM 3916 C CA . GLU B 1 261 ? 102.146 45.348 202.866 1.00 40.27 260 GLU B CA 1
ATOM 3917 C C . GLU B 1 261 ? 102.711 43.962 202.585 1.00 41.05 260 GLU B C 1
ATOM 3918 O O . GLU B 1 261 ? 102.006 42.957 202.674 1.00 37.62 260 GLU B O 1
ATOM 3924 N N . VAL B 1 262 ? 103.987 43.925 202.223 1.00 42.87 261 VAL B N 1
ATOM 3925 C CA . VAL B 1 262 ? 104.711 42.676 202.065 1.00 26.55 261 VAL B CA 1
ATOM 3926 C C . VAL B 1 262 ? 105.866 42.694 203.052 1.00 40.03 261 VAL B C 1
ATOM 3927 O O . VAL B 1 262 ? 106.636 43.653 203.084 1.00 42.77 261 VAL B O 1
ATOM 3931 N N . GLU B 1 263 ? 105.987 41.654 203.871 1.00 38.54 262 GLU B N 1
ATOM 3932 C CA . GLU B 1 263 ? 107.077 41.608 204.840 1.00 42.83 262 GLU B CA 1
ATOM 3933 C C . GLU B 1 263 ? 107.705 40.229 204.994 1.00 50.60 262 GLU B C 1
ATOM 3934 O O . GLU B 1 263 ? 107.126 39.218 204.596 1.00 46.53 262 GLU B O 1
ATOM 3940 N N . PHE B 1 264 ? 108.904 40.211 205.570 1.00 44.65 263 PHE B N 1
ATOM 3941 C CA . PHE B 1 264 ? 109.635 38.977 205.818 1.00 39.87 263 PHE B CA 1
ATOM 3942 C C . PHE B 1 264 ? 109.097 38.288 207.063 1.00 46.29 263 PHE B C 1
ATOM 3943 O O . PHE B 1 264 ? 109.227 38.807 208.170 1.00 48.51 263 PHE B O 1
ATOM 3951 N N . GLY B 1 265 ? 108.494 37.118 206.878 1.00 54.71 264 GLY B N 1
ATOM 3952 C CA . GLY B 1 265 ? 107.935 36.367 207.988 1.00 49.43 264 GLY B CA 1
ATOM 3953 C C . GLY B 1 265 ? 108.991 35.820 208.930 1.00 55.85 264 GLY B C 1
ATOM 3954 O O . GLY B 1 265 ? 108.814 35.829 210.148 1.00 53.72 264 GLY B O 1
ATOM 3955 N N . ASN B 1 266 ? 110.099 35.351 208.366 1.00 52.77 265 ASN B N 1
ATOM 3956 C CA . ASN B 1 266 ? 111.157 34.737 209.159 1.00 59.46 265 ASN B CA 1
ATOM 3957 C C . ASN B 1 266 ? 112.386 35.631 209.312 1.00 53.90 265 ASN B C 1
ATOM 3958 O O . ASN B 1 266 ? 113.351 35.511 208.557 1.00 53.63 265 ASN B O 1
ATOM 3963 N N . ILE B 1 267 ? 112.350 36.521 210.298 1.00 48.11 266 ILE B N 1
ATOM 3964 C CA . ILE B 1 267 ? 113.465 37.428 210.549 1.00 48.98 266 ILE B CA 1
ATOM 3965 C C . ILE B 1 267 ? 114.721 36.679 210.993 1.00 52.07 266 ILE B C 1
ATOM 3966 O O . ILE B 1 267 ? 115.827 36.993 210.550 1.00 61.42 266 ILE B O 1
ATOM 3971 N N . ALA B 1 268 ? 114.541 35.680 211.853 1.00 58.73 267 ALA B N 1
ATOM 3972 C CA . ALA B 1 268 ? 115.654 34.877 212.353 1.00 56.30 267 ALA B CA 1
ATOM 3973 C C . ALA B 1 268 ? 116.456 34.245 211.217 1.00 54.94 267 ALA B C 1
ATOM 3974 O O . ALA B 1 268 ? 117.684 34.333 211.188 1.00 48.19 267 ALA B O 1
ATOM 3976 N N . ASP B 1 269 ? 115.752 33.612 210.283 1.00 57.17 268 ASP B N 1
ATOM 3977 C CA . ASP B 1 269 ? 116.386 33.012 209.117 1.00 55.83 268 ASP B CA 1
ATOM 3978 C C . ASP B 1 269 ? 117.084 34.081 208.280 1.00 64.00 268 ASP B C 1
ATOM 3979 O O . ASP B 1 269 ? 118.224 33.900 207.848 1.00 55.35 268 ASP B O 1
ATOM 3984 N N . LEU B 1 270 ? 116.393 35.198 208.069 1.00 62.63 269 LEU B N 1
ATOM 3985 C CA . LEU B 1 270 ? 116.926 36.307 207.283 1.00 57.72 269 LEU B CA 1
ATOM 3986 C C . LEU B 1 270 ? 118.168 36.905 207.936 1.00 50.25 269 LEU B C 1
ATOM 3987 O O . LEU B 1 270 ? 119.118 37.286 207.251 1.00 50.55 269 LEU B O 1
ATOM 3992 N N . ARG B 1 271 ? 118.149 36.991 209.263 1.00 51.80 270 ARG B N 1
ATOM 3993 C CA . ARG B 1 271 ? 119.287 37.501 210.020 1.00 50.77 270 ARG B CA 1
ATOM 3994 C C . ARG B 1 271 ? 120.502 36.612 209.806 1.00 61.36 270 ARG B C 1
ATOM 3995 O O . ARG B 1 271 ? 121.617 37.097 209.616 1.00 70.75 270 ARG B O 1
ATOM 4003 N N . ASP B 1 272 ? 120.270 35.304 209.841 1.00 59.66 271 ASP B N 1
ATOM 4004 C CA . ASP B 1 272 ? 121.324 34.324 209.630 1.00 62.60 271 ASP B CA 1
ATOM 4005 C C . ASP B 1 272 ? 121.868 34.413 208.207 1.00 63.76 271 ASP B C 1
ATOM 4006 O O . ASP B 1 272 ? 123.065 34.235 207.981 1.00 71.83 271 ASP B O 1
ATOM 4011 N N . ARG B 1 273 ? 120.985 34.694 207.252 1.00 58.84 272 ARG B N 1
ATOM 4012 C CA . ARG B 1 273 ? 121.390 34.858 205.859 1.00 60.70 272 ARG B CA 1
ATOM 4013 C C . ARG B 1 273 ? 122.251 36.104 205.676 1.00 56.22 272 ARG B C 1
ATOM 4014 O O . ARG B 1 273 ? 123.173 36.118 204.861 1.00 64.37 272 ARG B O 1
ATOM 4022 N N . ALA B 1 274 ? 121.941 37.151 206.436 1.00 64.64 273 ALA B N 1
ATOM 4023 C CA . ALA B 1 274 ? 122.681 38.405 206.349 1.00 65.45 273 ALA B CA 1
ATOM 4024 C C . ALA B 1 274 ? 124.065 38.274 206.974 1.00 55.75 273 ALA B C 1
ATOM 4025 O O . ALA B 1 274 ? 125.011 38.935 206.548 1.00 61.90 273 ALA B O 1
ATOM 4027 N N . GLN B 1 275 ? 124.175 37.421 207.987 1.00 62.18 274 GLN B N 1
ATOM 4028 C CA . GLN B 1 275 ? 125.456 37.167 208.637 1.00 60.95 274 GLN B CA 1
ATOM 4029 C C . GLN B 1 275 ? 126.393 36.426 207.689 1.00 67.07 274 GLN B C 1
ATOM 4030 O O . GLN B 1 275 ? 127.595 36.687 207.663 1.00 72.45 274 GLN B O 1
ATOM 4036 N N . LYS B 1 276 ? 125.834 35.502 206.913 1.00 64.28 275 LYS B N 1
ATOM 4037 C CA . LYS B 1 276 ? 126.602 34.779 205.905 1.00 64.14 275 LYS B CA 1
ATOM 4038 C C . LYS B 1 276 ? 127.094 35.735 204.830 1.00 71.57 275 LYS B C 1
ATOM 4039 O O . LYS B 1 276 ? 128.244 35.660 204.397 1.00 75.20 275 LYS B O 1
ATOM 4045 N N . ALA B 1 277 ? 126.207 36.626 204.397 1.00 72.68 276 ALA B N 1
ATOM 4046 C CA . ALA B 1 277 ? 126.526 37.604 203.364 1.00 70.08 276 ALA B CA 1
ATOM 4047 C C . ALA B 1 277 ? 127.670 38.505 203.802 1.00 70.35 276 ALA B C 1
ATOM 4048 O O . ALA B 1 277 ? 128.576 38.801 203.023 1.00 74.67 276 ALA B O 1
ATOM 4050 N N . LYS B 1 278 ? 127.621 38.933 205.059 1.00 59.00 277 LYS B N 1
ATOM 4051 C CA . LYS B 1 278 ? 128.666 39.769 205.629 1.00 68.84 277 LYS B CA 1
ATOM 4052 C C . LYS B 1 278 ? 129.981 38.997 205.707 1.00 76.12 277 LYS B C 1
ATOM 4053 O O . LYS B 1 278 ? 131.059 39.590 205.735 1.00 81.05 277 LYS B O 1
ATOM 4059 N N . ASP B 1 279 ? 129.882 37.671 205.729 1.00 76.70 278 ASP B N 1
ATOM 4060 C CA . ASP B 1 279 ? 131.050 36.807 205.868 1.00 60.84 278 ASP B CA 1
ATOM 4061 C C . ASP B 1 279 ? 131.625 36.320 204.539 1.00 68.78 278 ASP B C 1
ATOM 4062 O O . ASP B 1 279 ? 132.749 35.822 204.495 1.00 84.52 278 ASP B O 1
ATOM 4067 N N . GLY B 1 280 ? 130.858 36.451 203.462 1.00 72.33 279 GLY B N 1
ATOM 4068 C CA . GLY B 1 280 ? 131.342 36.047 202.154 1.00 79.01 279 GLY B CA 1
ATOM 4069 C C . GLY B 1 280 ? 130.341 35.277 201.313 1.00 69.76 279 GLY B C 1
ATOM 4070 O O . GLY B 1 280 ? 130.322 35.413 200.090 1.00 72.74 279 GLY B O 1
ATOM 4071 N N . MET B 1 281 ? 129.518 34.458 201.960 1.00 65.52 280 MET B N 1
ATOM 4072 C CA . MET B 1 281 ? 128.480 33.720 201.248 1.00 71.11 280 MET B CA 1
ATOM 4073 C C . MET B 1 281 ? 127.191 34.532 201.210 1.00 77.42 280 MET B C 1
ATOM 4074 O O . MET B 1 281 ? 126.375 34.469 202.129 1.00 75.03 280 MET B O 1
ATOM 4079 N N . GLU B 1 282 ? 127.015 35.294 200.135 1.00 69.02 281 GLU B N 1
ATOM 4080 C CA . GLU B 1 282 ? 125.897 36.224 200.034 1.00 63.99 281 GLU B CA 1
ATOM 4081 C C . GLU B 1 282 ? 124.828 35.780 199.039 1.00 58.60 281 GLU B C 1
ATOM 4082 O O . GLU B 1 282 ? 123.909 36.534 198.726 1.00 67.34 281 GLU B O 1
ATOM 4088 N N . ALA B 1 283 ? 124.945 34.551 198.552 1.00 57.98 282 ALA B N 1
ATOM 4089 C CA . ALA B 1 283 ? 123.947 33.998 197.642 1.00 47.68 282 ALA B CA 1
ATOM 4090 C C . ALA B 1 283 ? 122.587 33.715 198.301 1.00 56.23 282 ALA B C 1
ATOM 4091 O O . ALA B 1 283 ? 121.553 34.064 197.734 1.00 59.05 282 ALA B O 1
ATOM 4093 N N . PRO B 1 284 ? 122.573 33.078 199.492 1.00 57.64 283 PRO B N 1
ATOM 4094 C CA . PRO B 1 284 ? 121.256 32.861 200.106 1.00 59.06 283 PRO B CA 1
ATOM 4095 C C . PRO B 1 284 ? 120.534 34.149 200.522 1.00 56.63 283 PRO B C 1
ATOM 4096 O O . PRO B 1 284 ? 119.307 34.144 200.603 1.00 57.32 283 PRO B O 1
ATOM 4100 N N . LEU B 1 285 ? 121.269 35.227 200.778 1.00 51.42 284 LEU B N 1
ATOM 4101 C CA . LEU B 1 285 ? 120.626 36.504 201.078 1.00 56.27 284 LEU B CA 1
ATOM 4102 C C . LEU B 1 285 ? 120.024 37.117 199.815 1.00 50.82 284 LEU B C 1
ATOM 4103 O O . LEU B 1 285 ? 118.897 37.613 199.831 1.00 48.21 284 LEU B O 1
ATOM 4108 N N . PHE B 1 286 ? 120.785 37.078 198.726 1.00 43.34 285 PHE B N 1
ATOM 4109 C CA . PHE B 1 286 ? 120.333 37.619 197.451 1.00 50.08 285 PHE B CA 1
ATOM 4110 C C . PHE B 1 286 ? 119.109 36.862 196.960 1.00 36.20 285 PHE B C 1
ATOM 4111 O O . PHE B 1 286 ? 118.181 37.456 196.417 1.00 49.45 285 PHE B O 1
ATOM 4119 N N . ARG B 1 287 ? 119.121 35.546 197.158 1.00 43.64 286 ARG B N 1
ATOM 4120 C CA . ARG B 1 287 ? 118.030 34.671 196.740 1.00 43.86 286 ARG B CA 1
ATOM 4121 C C . ARG B 1 287 ? 116.743 35.045 197.465 1.00 45.83 286 ARG B C 1
ATOM 4122 O O . ARG B 1 287 ? 115.667 35.066 196.868 1.00 49.93 286 ARG B O 1
ATOM 4130 N N . ARG B 1 288 ? 116.869 35.349 198.754 1.00 45.23 287 ARG B N 1
ATOM 4131 C CA . ARG B 1 288 ? 115.726 35.705 199.587 1.00 36.54 287 ARG B CA 1
ATOM 4132 C C . ARG B 1 288 ? 115.187 37.089 199.234 1.00 52.08 287 ARG B C 1
ATOM 4133 O O . ARG B 1 288 ? 113.982 37.272 199.044 1.00 47.12 287 ARG B O 1
ATOM 4141 N N . VAL B 1 289 ? 116.093 38.060 199.158 1.00 44.45 288 VAL B N 1
ATOM 4142 C CA . VAL B 1 289 ? 115.742 39.429 198.803 1.00 37.81 288 VAL B CA 1
ATOM 4143 C C . VAL B 1 289 ? 115.149 39.487 197.395 1.00 44.06 288 VAL B C 1
ATOM 4144 O O . VAL B 1 289 ? 114.228 40.260 197.134 1.00 45.71 288 VAL B O 1
ATOM 4148 N N . GLN B 1 290 ? 115.668 38.653 196.498 1.00 41.19 289 GLN B N 1
ATOM 4149 C CA . GLN B 1 290 ? 115.135 38.560 195.143 1.00 44.31 289 GLN B CA 1
ATOM 4150 C C . GLN B 1 290 ? 113.692 38.072 195.178 1.00 45.03 289 GLN B C 1
ATOM 4151 O O . GLN B 1 290 ? 112.830 38.596 194.472 1.00 43.22 289 GLN B O 1
ATOM 4157 N N . LEU B 1 291 ? 113.445 37.058 196.003 1.00 47.40 290 LEU B N 1
ATOM 4158 C CA . LEU B 1 291 ? 112.112 36.492 196.171 1.00 50.50 290 LEU B CA 1
ATOM 4159 C C . LEU B 1 291 ? 111.134 37.554 196.655 1.00 46.27 290 LEU B C 1
ATOM 4160 O O . LEU B 1 291 ? 110.067 37.744 196.070 1.00 40.22 290 LEU B O 1
ATOM 4165 N N . PHE B 1 292 ? 111.519 38.240 197.726 1.00 41.61 291 PHE B N 1
ATOM 4166 C CA . PHE B 1 292 ? 110.726 39.318 198.306 1.00 35.50 291 PHE B CA 1
ATOM 4167 C C . PHE B 1 292 ? 110.355 40.358 197.256 1.00 45.17 291 PHE B C 1
ATOM 4168 O O . PHE B 1 292 ? 109.179 40.677 197.074 1.00 42.58 291 PHE B O 1
ATOM 4176 N N . MET B 1 293 ? 111.365 40.871 196.560 1.00 43.96 292 MET B N 1
ATOM 4177 C CA . MET B 1 293 ? 111.155 41.904 195.552 1.00 33.45 292 MET B CA 1
ATOM 4178 C C . MET B 1 293 ? 110.298 41.427 194.388 1.00 36.60 292 MET B C 1
ATOM 4179 O O . MET B 1 293 ? 109.446 42.168 193.900 1.00 45.93 292 MET B O 1
ATOM 4184 N N . ASP B 1 294 ? 110.520 40.193 193.948 1.00 40.79 293 ASP B N 1
ATOM 4185 C CA . ASP B 1 294 ? 109.714 39.624 192.872 1.00 50.42 293 ASP B CA 1
ATOM 4186 C C . ASP B 1 294 ? 108.239 39.572 193.254 1.00 46.87 293 ASP B C 1
ATOM 4187 O O . ASP B 1 294 ? 107.370 39.826 192.423 1.00 39.13 293 ASP B O 1
ATOM 4192 N N . ASN B 1 295 ? 107.962 39.253 194.514 1.00 42.80 294 ASN B N 1
ATOM 4193 C CA . ASN B 1 295 ? 106.590 39.246 195.010 1.00 40.69 294 ASN B CA 1
ATOM 4194 C C . ASN B 1 295 ? 105.997 40.650 195.048 1.00 43.68 294 ASN B C 1
ATOM 4195 O O . ASN B 1 295 ? 104.834 40.852 194.698 1.00 44.11 294 ASN B O 1
ATOM 4200 N N . VAL B 1 296 ? 106.807 41.615 195.474 1.00 48.69 295 VAL B N 1
ATOM 4201 C CA . VAL B 1 296 ? 106.403 43.016 195.493 1.00 35.30 295 VAL B CA 1
ATOM 4202 C C . VAL B 1 296 ? 106.129 43.515 194.077 1.00 37.15 295 VAL B C 1
ATOM 4203 O O . VAL B 1 296 ? 105.142 44.208 193.833 1.00 41.32 295 VAL B O 1
ATOM 4207 N N . ARG B 1 297 ? 107.001 43.140 193.146 1.00 37.13 296 ARG B N 1
ATOM 4208 C CA . ARG B 1 297 ? 106.886 43.577 191.757 1.00 41.11 296 ARG B CA 1
ATOM 4209 C C . ARG B 1 297 ? 105.657 43.001 191.053 1.00 42.50 296 ARG B C 1
ATOM 4210 O O . ARG B 1 297 ? 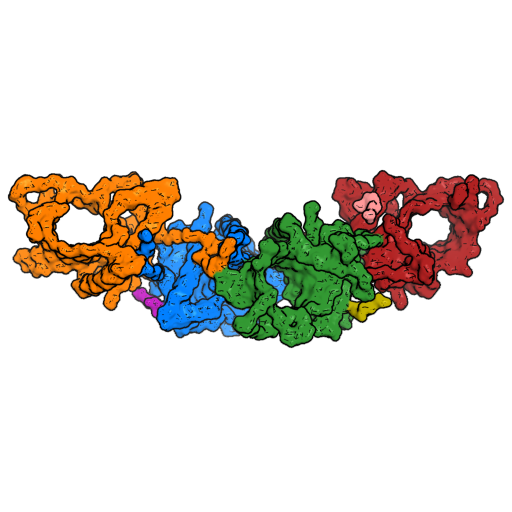105.034 43.678 190.238 1.00 45.11 296 ARG B O 1
ATOM 4218 N N . ILE B 1 298 ? 105.317 41.753 191.365 1.00 40.59 297 ILE B N 1
ATOM 4219 C CA . ILE B 1 298 ? 104.128 41.122 190.798 1.00 33.12 297 ILE B CA 1
ATOM 4220 C C . ILE B 1 298 ? 102.883 41.907 191.192 1.00 44.25 297 ILE B C 1
ATOM 4221 O O . ILE B 1 298 ? 102.023 42.189 190.357 1.00 47.07 297 ILE B O 1
ATOM 4226 N N . LEU B 1 299 ? 102.804 42.270 192.470 1.00 43.60 298 LEU B N 1
ATOM 4227 C CA . LEU B 1 299 ? 101.662 43.005 193.003 1.00 40.65 298 LEU B CA 1
ATOM 4228 C C . LEU B 1 299 ? 101.598 44.423 192.448 1.00 36.62 298 LEU B C 1
ATOM 4229 O O . LEU B 1 299 ? 100.540 44.890 192.025 1.00 36.74 298 LEU B O 1
ATOM 4234 N N . ARG B 1 300 ? 102.743 45.097 192.455 1.00 49.48 299 ARG B N 1
ATOM 4235 C CA . ARG B 1 300 ? 102.861 46.479 192.002 1.00 39.30 299 ARG B CA 1
ATOM 4236 C C . ARG B 1 300 ? 102.402 46.648 190.555 1.00 38.86 299 ARG B C 1
ATOM 4237 O O . ARG B 1 300 ? 101.947 47.722 190.160 1.00 42.13 299 ARG B O 1
ATOM 4245 N N . ARG B 1 301 ? 102.519 45.579 189.774 1.00 33.11 300 ARG B N 1
ATOM 4246 C CA . ARG B 1 301 ? 102.138 45.601 188.365 1.00 39.09 300 ARG B CA 1
ATOM 4247 C C . ARG B 1 301 ? 100.676 45.224 188.163 1.00 33.46 300 ARG B C 1
ATOM 4248 O O . ARG B 1 301 ? 100.155 45.298 187.049 1.00 41.16 300 ARG B O 1
ATOM 4256 N N . GLU B 1 302 ? 100.015 44.813 189.238 1.00 41.98 301 GLU B N 1
ATOM 4257 C CA . GLU B 1 302 ? 98.631 44.371 189.142 1.00 39.68 301 GLU B CA 1
ATOM 4258 C C . GLU B 1 302 ? 97.667 45.544 189.291 1.00 50.44 301 GLU B C 1
ATOM 4259 O O . GLU B 1 302 ? 97.464 46.060 190.390 1.00 47.46 301 GLU B O 1
ATOM 4265 N N . HIS B 1 303 ? 97.079 45.962 188.174 1.00 43.61 302 HIS B N 1
ATOM 4266 C CA . HIS B 1 303 ? 96.178 47.107 188.161 1.00 42.52 302 HIS B CA 1
ATOM 4267 C C . HIS B 1 303 ? 95.173 46.990 187.016 1.00 50.79 302 HIS B C 1
ATOM 4268 O O . HIS B 1 303 ? 95.462 46.377 185.987 1.00 47.53 302 HIS B O 1
ATOM 4275 N N . SER B 1 304 ? 93.994 47.578 187.200 1.00 56.59 303 SER B N 1
ATOM 4276 C CA . SER B 1 304 ? 92.933 47.509 186.198 1.00 56.04 303 SER B CA 1
ATOM 4277 C C . SER B 1 304 ? 93.303 48.264 184.925 1.00 63.46 303 SER B C 1
ATOM 4278 O O . SER B 1 304 ? 94.193 49.114 184.932 1.00 66.32 303 SER B O 1
ATOM 4281 N N . LYS C 1 44 ? 176.198 42.278 149.902 1.00 84.56 43 LYS C N 1
ATOM 4282 C CA . LYS C 1 44 ? 175.094 41.880 149.035 1.00 96.51 43 LYS C CA 1
ATOM 4283 C C . LYS C 1 44 ? 175.131 40.387 148.719 1.00 89.98 43 LYS C C 1
ATOM 4284 O O . LYS C 1 44 ? 176.166 39.851 148.322 1.00 81.59 43 LYS C O 1
ATOM 4290 N N . ILE C 1 45 ? 173.993 39.724 148.897 1.00 73.87 44 ILE C N 1
ATOM 4291 C CA . ILE C 1 45 ? 173.883 38.294 148.644 1.00 54.04 44 ILE C CA 1
ATOM 4292 C C . ILE C 1 45 ? 172.696 38.005 147.732 1.00 58.50 44 ILE C C 1
ATOM 4293 O O . ILE C 1 45 ? 171.619 38.575 147.906 1.00 71.35 44 ILE C O 1
ATOM 4298 N N . GLU C 1 46 ? 172.899 37.124 146.757 1.00 52.94 45 GLU C N 1
ATOM 4299 C CA . GLU C 1 46 ? 171.817 36.676 145.885 1.00 56.35 45 GLU C CA 1
ATOM 4300 C C . GLU C 1 46 ? 171.398 35.251 146.264 1.00 55.06 45 GLU C C 1
ATOM 4301 O O . GLU C 1 46 ? 172.175 34.514 146.875 1.00 45.60 45 GLU C O 1
ATOM 4307 N N . MET C 1 47 ? 170.171 34.867 145.917 1.00 48.09 46 MET C N 1
ATOM 4308 C CA . MET C 1 47 ? 169.650 33.549 146.293 1.00 45.66 46 MET C CA 1
ATOM 4309 C C . MET C 1 47 ? 170.218 32.435 145.420 1.00 48.02 46 MET C C 1
ATOM 4310 O O . MET C 1 47 ? 170.268 31.276 145.836 1.00 53.15 46 MET C O 1
ATOM 4315 N N . ASN C 1 48 ? 170.614 32.794 144.202 1.00 53.38 47 ASN C N 1
ATOM 4316 C CA . ASN C 1 48 ? 171.187 31.860 143.237 1.00 51.05 47 ASN C CA 1
ATOM 4317 C C . ASN C 1 48 ? 171.787 32.665 142.093 1.00 48.09 47 ASN C C 1
ATOM 4318 O O . ASN C 1 48 ? 171.629 33.884 142.054 1.00 47.77 47 ASN C O 1
ATOM 4323 N N . PHE C 1 49 ? 172.455 32.004 141.153 1.00 52.60 48 PHE C N 1
ATOM 4324 C CA . PHE C 1 49 ? 173.135 32.737 140.089 1.00 44.41 48 PHE C CA 1
ATOM 4325 C C . PHE C 1 49 ? 172.188 33.428 139.099 1.00 46.16 48 PHE C C 1
ATOM 4326 O O . PHE C 1 49 ? 172.632 34.170 138.222 1.00 46.75 48 PHE C O 1
ATOM 4334 N N . LEU C 1 50 ? 170.889 33.187 139.249 1.00 50.15 49 LEU C N 1
ATOM 4335 C CA . LEU C 1 50 ? 169.883 33.865 138.437 1.00 45.53 49 LEU C CA 1
ATOM 4336 C C . LEU C 1 50 ? 169.285 35.066 139.168 1.00 55.70 49 LEU C C 1
ATOM 4337 O O . LEU C 1 50 ? 168.714 35.958 138.540 1.00 52.14 49 LEU C O 1
ATOM 4342 N N . ASN C 1 51 ? 169.411 35.069 140.495 1.00 60.68 50 ASN C N 1
ATOM 4343 C CA . ASN C 1 51 ? 168.857 36.118 141.359 1.00 47.78 50 ASN C CA 1
ATOM 4344 C C . ASN C 1 51 ? 167.321 36.193 141.359 1.00 53.81 50 ASN C C 1
ATOM 4345 O O . ASN C 1 51 ? 166.736 37.145 141.879 1.00 73.06 50 ASN C O 1
ATOM 4350 N N . LYS C 1 52 ? 166.674 35.182 140.786 1.00 55.31 51 LYS C N 1
ATOM 4351 C CA . LYS C 1 52 ? 165.218 35.089 140.812 1.00 56.92 51 LYS C CA 1
ATOM 4352 C C . LYS C 1 52 ? 164.798 33.826 141.561 1.00 61.04 51 LYS C C 1
ATOM 4353 O O . LYS C 1 52 ? 165.531 32.842 141.576 1.00 58.88 51 LYS C O 1
ATOM 4359 N N . PRO C 1 53 ? 163.620 33.852 142.203 1.00 68.48 52 PRO C N 1
ATOM 4360 C CA . PRO C 1 53 ? 163.175 32.689 142.982 1.00 48.64 52 PRO C CA 1
ATOM 4361 C C . PRO C 1 53 ? 162.772 31.498 142.112 1.00 41.29 52 PRO C C 1
ATOM 4362 O O . PRO C 1 53 ? 162.182 31.675 141.045 1.00 47.23 52 PRO C O 1
ATOM 4366 N N . ILE C 1 54 ? 163.090 30.292 142.575 1.00 56.97 53 ILE C N 1
ATOM 4367 C CA . ILE C 1 54 ? 162.744 29.076 141.848 1.00 50.68 53 ILE C CA 1
ATOM 4368 C C . ILE C 1 54 ? 161.701 28.269 142.613 1.00 43.69 53 ILE C C 1
ATOM 4369 O O . ILE C 1 54 ? 161.658 28.294 143.843 1.00 40.89 53 ILE C O 1
ATOM 4374 N N . VAL C 1 55 ? 160.860 27.557 141.872 1.00 42.47 54 VAL C N 1
ATOM 4375 C CA . VAL C 1 55 ? 159.796 26.760 142.466 1.00 33.83 54 VAL C CA 1
ATOM 4376 C C . VAL C 1 55 ? 160.325 25.427 142.975 1.00 38.96 54 VAL C C 1
ATOM 4377 O O . VAL C 1 55 ? 160.961 24.686 142.228 1.00 36.76 54 VAL C O 1
ATOM 4381 N N . PRO C 1 56 ? 160.074 25.121 144.257 1.00 49.22 55 PRO C N 1
ATOM 4382 C CA . PRO C 1 56 ? 160.423 23.805 144.800 1.00 38.17 55 PRO C CA 1
ATOM 4383 C C . PRO C 1 56 ? 159.704 22.706 144.026 1.00 49.89 55 PRO C C 1
ATOM 4384 O O . PRO C 1 56 ? 158.575 22.916 143.577 1.00 36.71 55 PRO C O 1
ATOM 4388 N N . ASP C 1 57 ? 160.359 21.560 143.868 1.00 50.63 56 ASP C N 1
ATOM 4389 C CA . ASP C 1 57 ? 159.823 20.455 143.080 1.00 45.21 56 ASP C CA 1
ATOM 4390 C C . ASP C 1 57 ? 158.445 20.022 143.574 1.00 46.58 56 ASP C C 1
ATOM 4391 O O . ASP C 1 57 ? 157.509 19.871 142.787 1.00 36.87 56 ASP C O 1
ATOM 4396 N N . THR C 1 58 ? 158.333 19.835 144.886 1.00 34.37 57 THR C N 1
ATOM 4397 C CA . THR C 1 58 ? 157.084 19.423 145.518 1.00 41.68 57 THR C CA 1
ATOM 4398 C C . THR C 1 58 ? 155.945 20.411 145.260 1.00 51.23 57 THR C C 1
ATOM 4399 O O . THR C 1 58 ? 154.837 20.012 144.892 1.00 39.41 57 THR C O 1
ATOM 4403 N N . THR C 1 59 ? 156.231 21.697 145.448 1.00 40.36 58 THR C N 1
ATOM 4404 C CA . THR C 1 59 ? 155.256 22.763 145.227 1.00 37.05 58 THR C CA 1
ATOM 4405 C C . THR C 1 59 ? 154.702 22.734 143.806 1.00 36.44 58 THR C C 1
ATOM 4406 O O . THR C 1 59 ? 153.503 22.915 143.591 1.00 38.65 58 THR C O 1
ATOM 4410 N N . LYS C 1 60 ? 155.584 22.492 142.841 1.00 45.55 59 LYS C N 1
ATOM 4411 C CA . LYS C 1 60 ? 155.193 22.396 141.440 1.00 47.72 59 LYS C CA 1
ATOM 4412 C C . LYS C 1 60 ? 154.260 21.212 141.200 1.00 46.54 59 LYS C C 1
ATOM 4413 O O . LYS C 1 60 ? 153.223 21.349 140.552 1.00 47.21 59 LYS C O 1
ATOM 4419 N N . VAL C 1 61 ? 154.635 20.054 141.733 1.00 40.04 60 VAL C N 1
ATOM 4420 C CA . VAL C 1 61 ? 153.868 18.828 141.538 1.00 44.31 60 VAL C CA 1
ATOM 4421 C C . VAL C 1 61 ? 152.475 18.912 142.159 1.00 45.06 60 VAL C C 1
ATOM 4422 O O . VAL C 1 61 ? 151.485 18.533 141.533 1.00 47.76 60 VAL C O 1
ATOM 4426 N N . ILE C 1 62 ? 152.403 19.415 143.388 1.00 46.07 61 ILE C N 1
ATOM 4427 C CA . ILE C 1 62 ? 151.124 19.581 144.072 1.00 39.85 61 ILE C CA 1
ATOM 4428 C C . ILE C 1 62 ? 150.248 20.594 143.338 1.00 47.85 61 ILE C C 1
ATOM 4429 O O . ILE C 1 62 ? 149.029 20.429 143.255 1.00 50.23 61 ILE C O 1
ATOM 4434 N N . SER C 1 63 ? 150.877 21.632 142.794 1.00 43.25 62 SER C N 1
ATOM 4435 C CA . SER C 1 63 ? 150.164 22.634 142.007 1.00 43.58 62 SER C CA 1
ATOM 4436 C C . SER C 1 63 ? 149.521 22.006 140.774 1.00 52.61 62 SER C C 1
ATOM 4437 O O . SER C 1 63 ? 148.425 22.393 140.372 1.00 53.55 62 SER C O 1
ATOM 4440 N N . ASN C 1 64 ? 150.210 21.035 140.181 1.00 47.80 63 ASN C N 1
ATOM 4441 C CA . ASN C 1 64 ? 149.674 20.298 139.043 1.00 47.55 63 ASN C CA 1
ATOM 4442 C C . ASN C 1 64 ? 148.481 19.449 139.458 1.00 55.65 63 ASN C C 1
ATOM 4443 O O . ASN C 1 64 ? 147.465 19.403 138.765 1.00 49.17 63 ASN C O 1
ATOM 4448 N N . PHE C 1 65 ? 148.624 18.777 140.596 1.00 49.12 64 PHE C N 1
ATOM 4449 C CA . PHE C 1 65 ? 147.575 17.932 141.154 1.00 39.59 64 PHE C CA 1
ATOM 4450 C C . PHE C 1 65 ? 146.314 18.740 141.448 1.00 51.30 64 PHE C C 1
ATOM 4451 O O . PHE C 1 65 ? 145.202 18.308 141.142 1.00 48.90 64 PHE C O 1
ATOM 4459 N N . LEU C 1 66 ? 146.496 19.921 142.029 1.00 47.24 65 LEU C N 1
ATOM 4460 C CA . LEU C 1 66 ? 145.372 20.785 142.372 1.00 48.59 65 LEU C CA 1
ATOM 4461 C C . LEU C 1 66 ? 144.734 21.428 141.140 1.00 49.16 65 LEU C C 1
ATOM 4462 O O . LEU C 1 66 ? 143.513 21.525 141.051 1.00 48.15 65 LEU C O 1
ATOM 4467 N N . THR C 1 67 ? 145.562 21.859 140.193 1.00 46.06 66 THR C N 1
ATOM 4468 C CA . THR C 1 67 ? 145.070 22.490 138.970 1.00 42.96 66 THR C CA 1
ATOM 4469 C C . THR C 1 67 ? 144.196 21.538 138.151 1.00 50.80 66 THR C C 1
ATOM 4470 O O . THR C 1 67 ? 143.227 21.960 137.518 1.00 58.35 66 THR C O 1
ATOM 4474 N N . HIS C 1 68 ? 144.532 20.252 138.179 1.00 56.21 67 HIS C N 1
ATOM 4475 C CA . HIS C 1 68 ? 143.780 19.253 137.427 1.00 53.63 67 HIS C CA 1
ATOM 4476 C C . HIS C 1 68 ? 142.335 19.146 137.900 1.00 56.09 67 HIS C C 1
ATOM 4477 O O . HIS C 1 68 ? 141.409 19.126 137.090 1.00 61.05 67 HIS C O 1
ATOM 4484 N N . TYR C 1 69 ? 142.146 19.072 139.213 1.00 55.73 68 TYR C N 1
ATOM 4485 C CA . TYR C 1 69 ? 140.813 18.890 139.775 1.00 57.89 68 TYR C CA 1
ATOM 4486 C C . TYR C 1 69 ? 140.132 20.216 140.097 1.00 47.05 68 TYR C C 1
ATOM 4487 O O . TYR C 1 69 ? 139.040 20.242 140.662 1.00 56.92 68 TYR C O 1
ATOM 4496 N N . LEU C 1 70 ? 140.783 21.313 139.727 1.00 51.55 69 LEU C N 1
ATOM 4497 C CA . LEU C 1 70 ? 140.176 22.633 139.849 1.00 56.22 69 LEU C CA 1
ATOM 4498 C C . LEU C 1 70 ? 139.768 23.183 138.484 1.00 56.62 69 LEU C C 1
ATOM 4499 O O . LEU C 1 70 ? 138.742 23.849 138.360 1.00 60.05 69 LEU C O 1
ATOM 4504 N N . ILE C 1 71 ? 140.567 22.895 137.459 1.00 61.23 70 ILE C N 1
ATOM 4505 C CA . ILE C 1 71 ? 140.335 23.470 136.135 1.00 55.97 70 ILE C CA 1
ATOM 4506 C C . ILE C 1 71 ? 140.110 22.438 135.025 1.00 58.22 70 ILE C C 1
ATOM 4507 O O . ILE C 1 71 ? 139.082 22.469 134.349 1.00 70.53 70 ILE C O 1
ATOM 4512 N N . THR C 1 72 ? 141.071 21.535 134.838 1.00 61.98 71 THR C N 1
ATOM 4513 C CA . THR C 1 72 ? 141.022 20.573 133.733 1.00 70.69 71 THR C CA 1
ATOM 4514 C C . THR C 1 72 ? 139.819 19.638 133.831 1.00 60.46 71 THR C C 1
ATOM 4515 O O . THR C 1 72 ? 138.996 19.573 132.918 1.00 72.17 71 THR C O 1
ATOM 4519 N N . GLU C 1 73 ? 139.732 18.910 134.939 1.00 58.73 72 GLU C N 1
ATOM 4520 C CA . GLU C 1 73 ? 138.569 18.083 135.237 1.00 65.07 72 GLU C CA 1
ATOM 4521 C C . GLU C 1 73 ? 137.921 18.614 136.508 1.00 60.99 72 GLU C C 1
ATOM 4522 O O . GLU C 1 73 ? 138.050 18.013 137.574 1.00 65.93 72 GLU C O 1
ATOM 4528 N N . PRO C 1 74 ? 137.212 19.747 136.395 1.00 61.03 73 PRO C N 1
ATOM 4529 C CA . PRO C 1 74 ? 136.752 20.509 137.561 1.00 60.88 73 PRO C CA 1
ATOM 4530 C C . PRO C 1 74 ? 135.749 19.771 138.444 1.00 63.93 73 PRO C C 1
ATOM 4531 O O . PRO C 1 74 ? 134.859 19.078 137.953 1.00 72.88 73 PRO C O 1
ATOM 4535 N N . VAL C 1 75 ? 135.919 19.929 139.752 1.00 63.60 74 VAL C N 1
ATOM 4536 C CA . VAL C 1 75 ? 134.970 19.430 140.733 1.00 43.28 74 VAL C CA 1
ATOM 4537 C C . VAL C 1 75 ? 134.138 20.611 141.219 1.00 60.51 74 VAL C C 1
ATOM 4538 O O . VAL C 1 75 ? 134.685 21.597 141.716 1.00 62.50 74 VAL C O 1
ATOM 4542 N N . GLU C 1 76 ? 132.821 20.511 141.069 1.00 60.42 75 GLU C N 1
ATOM 4543 C CA . GLU C 1 76 ? 131.927 21.639 141.323 1.00 51.14 75 GLU C CA 1
ATOM 4544 C C . GLU C 1 76 ? 131.972 22.137 142.769 1.00 63.15 75 GLU C C 1
ATOM 4545 O O . GLU C 1 76 ? 132.110 23.335 143.014 1.00 73.04 75 GLU C O 1
ATOM 4551 N N . HIS C 1 77 ? 131.857 21.217 143.721 1.00 64.60 76 HIS C N 1
ATOM 4552 C CA . HIS C 1 77 ? 131.878 21.574 145.136 1.00 54.56 76 HIS C CA 1
ATOM 4553 C C . HIS C 1 77 ? 133.085 20.946 145.824 1.00 51.76 76 HIS C C 1
ATOM 4554 O O . HIS C 1 77 ? 132.937 20.099 146.705 1.00 49.17 76 HIS C O 1
ATOM 4561 N N . VAL C 1 78 ? 134.278 21.376 145.428 1.00 49.94 77 VAL C N 1
ATOM 4562 C CA . VAL C 1 78 ? 135.512 20.733 145.868 1.00 46.13 77 VAL C CA 1
ATOM 4563 C C . VAL C 1 78 ? 135.950 21.109 147.288 1.00 41.43 77 VAL C C 1
ATOM 4564 O O . VAL C 1 78 ? 135.826 22.257 147.716 1.00 44.32 77 VAL C O 1
ATOM 4568 N N . GLU C 1 79 ? 136.438 20.111 148.019 1.00 53.36 78 GLU C N 1
ATOM 4569 C CA . GLU C 1 79 ? 137.123 20.330 149.283 1.00 46.48 78 GLU C CA 1
ATOM 4570 C C . GLU C 1 79 ? 138.551 19.829 149.123 1.00 43.37 78 GLU C C 1
ATOM 4571 O O . GLU C 1 79 ? 138.771 18.710 148.660 1.00 51.62 78 GLU C O 1
ATOM 4577 N N . ILE C 1 80 ? 139.522 20.660 149.487 1.00 47.81 79 ILE C N 1
ATOM 4578 C CA . ILE C 1 80 ? 140.923 20.264 149.404 1.00 42.96 79 ILE C CA 1
ATOM 4579 C C . ILE C 1 80 ? 141.589 20.370 150.766 1.00 34.41 79 ILE C C 1
ATOM 4580 O O . ILE C 1 80 ? 141.848 21.470 151.253 1.00 45.88 79 ILE C O 1
ATOM 4585 N N . GLU C 1 81 ? 141.867 19.226 151.383 1.00 39.03 80 GLU C N 1
ATOM 4586 C CA . GLU C 1 81 ? 142.474 19.222 152.708 1.00 46.60 80 GLU C CA 1
ATOM 4587 C C . GLU C 1 81 ? 143.630 18.241 152.832 1.00 41.77 80 GLU C C 1
ATOM 4588 O O . GLU C 1 81 ? 143.703 17.250 152.107 1.00 51.96 80 GLU C O 1
ATOM 4594 N N . ALA C 1 82 ? 144.532 18.533 153.761 1.00 42.56 81 ALA C N 1
ATOM 4595 C CA . ALA C 1 82 ? 145.625 17.631 154.090 1.00 38.87 81 ALA C CA 1
ATOM 4596 C C . ALA C 1 82 ? 145.478 17.177 155.534 1.00 43.86 81 ALA C C 1
ATOM 4597 O O . ALA C 1 82 ? 145.202 17.986 156.419 1.00 38.14 81 ALA C O 1
ATOM 4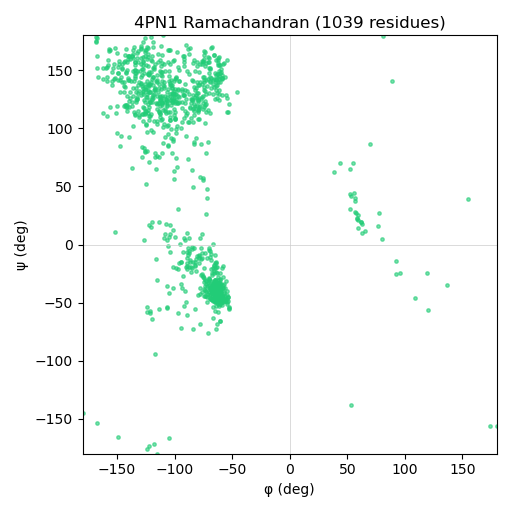599 N N . LYS C 1 83 ? 145.650 15.883 155.773 1.00 45.94 82 LYS C N 1
ATOM 4600 C CA . LYS C 1 83 ? 145.552 15.355 157.126 1.00 26.57 82 LYS C CA 1
ATOM 4601 C C . LYS C 1 83 ? 146.872 14.776 157.594 1.00 30.69 82 LYS C C 1
ATOM 4602 O O . LYS C 1 83 ? 147.593 14.144 156.822 1.00 42.95 82 LYS C O 1
ATOM 4608 N N . LEU C 1 84 ? 147.188 15.007 158.863 1.00 31.39 83 LEU C N 1
ATOM 4609 C CA . LEU C 1 84 ? 148.319 14.348 159.494 1.00 32.03 83 LEU C CA 1
ATOM 4610 C C . LEU C 1 84 ? 147.913 12.930 159.868 1.00 40.67 83 LEU C C 1
ATOM 4611 O O . LEU C 1 84 ? 146.751 12.669 160.177 1.00 55.45 83 LEU C O 1
ATOM 4616 N N . GLY C 1 85 ? 148.872 12.014 159.829 1.00 48.01 84 GLY C N 1
ATOM 4617 C CA . GLY C 1 85 ? 148.602 10.629 160.157 1.00 35.39 84 GLY C CA 1
ATOM 4618 C C . GLY C 1 85 ? 149.805 9.749 159.904 1.00 40.50 84 GLY C C 1
ATOM 4619 O O . GLY C 1 85 ? 150.940 10.224 159.892 1.00 42.43 84 GLY C O 1
ATOM 4620 N N . THR C 1 86 ? 149.557 8.461 159.698 1.00 48.02 85 THR C N 1
ATOM 4621 C CA . THR C 1 86 ? 150.637 7.506 159.491 1.00 40.52 85 THR C CA 1
ATOM 4622 C C . THR C 1 86 ? 150.387 6.621 158.274 1.00 41.00 85 THR C C 1
ATOM 4623 O O . THR C 1 86 ? 149.293 6.085 158.102 1.00 39.55 85 THR C O 1
ATOM 4627 N N . LEU C 1 87 ? 151.403 6.489 157.426 1.00 45.22 86 LEU C N 1
ATOM 4628 C CA . LEU C 1 87 ? 151.366 5.530 156.329 1.00 43.92 86 LEU C CA 1
ATOM 4629 C C . LEU C 1 87 ? 151.682 4.141 156.870 1.00 45.61 86 LEU C C 1
ATOM 4630 O O . LEU C 1 87 ? 152.779 3.895 157.369 1.00 35.94 86 LEU C O 1
ATOM 4635 N N . ILE C 1 88 ? 150.709 3.241 156.780 1.00 41.86 87 ILE C N 1
ATOM 4636 C CA . ILE C 1 88 ? 150.871 1.892 157.305 1.00 45.38 87 ILE C CA 1
ATOM 4637 C C . ILE C 1 88 ? 151.170 0.905 156.184 1.00 47.15 87 ILE C C 1
ATOM 4638 O O . ILE C 1 88 ? 150.470 0.874 155.170 1.00 40.99 87 ILE C O 1
ATOM 4643 N N . ASP C 1 89 ? 152.218 0.108 156.367 1.00 43.57 88 ASP C N 1
ATOM 4644 C CA . ASP C 1 89 ? 152.528 -0.967 155.433 1.00 43.17 88 ASP C CA 1
ATOM 4645 C C . ASP C 1 89 ? 151.555 -2.117 155.667 1.00 46.73 88 ASP C C 1
ATOM 4646 O O . ASP C 1 89 ? 151.409 -2.594 156.792 1.00 48.97 88 ASP C O 1
ATOM 4651 N N . LEU C 1 90 ? 150.888 -2.554 154.603 1.00 42.43 89 LEU C N 1
ATOM 4652 C CA . LEU C 1 90 ? 149.822 -3.552 154.715 1.00 50.89 89 LEU C CA 1
ATOM 4653 C C . LEU C 1 90 ? 150.279 -4.917 155.239 1.00 60.03 89 LEU C C 1
ATOM 4654 O O . LEU C 1 90 ? 149.480 -5.669 155.798 1.00 52.44 89 LEU C O 1
ATOM 4659 N N . GLU C 1 91 ? 151.557 -5.234 155.064 1.00 51.55 90 GLU C N 1
ATOM 4660 C CA . GLU C 1 91 ? 152.082 -6.523 155.506 1.00 50.94 90 GLU C CA 1
ATOM 4661 C C . GLU C 1 91 ? 152.620 -6.491 156.933 1.00 56.75 90 GLU C C 1
ATOM 4662 O O . GLU C 1 91 ? 152.428 -7.438 157.696 1.00 71.10 90 GLU C O 1
ATOM 4668 N N . THR C 1 92 ? 153.295 -5.405 157.291 1.00 49.95 91 THR C N 1
ATOM 4669 C CA . THR C 1 92 ? 153.910 -5.298 158.608 1.00 48.00 91 THR C CA 1
ATOM 4670 C C . THR C 1 92 ? 152.955 -4.699 159.635 1.00 59.47 91 THR C C 1
ATOM 4671 O O . THR C 1 92 ? 153.168 -4.838 160.842 1.00 41.49 91 THR C O 1
ATOM 4675 N N . GLN C 1 93 ? 151.906 -4.039 159.146 1.00 61.81 92 GLN C N 1
ATOM 4676 C CA . GLN C 1 93 ? 150.981 -3.281 159.993 1.00 55.19 92 GLN C CA 1
ATOM 4677 C C . GLN C 1 93 ? 151.731 -2.297 160.893 1.00 54.31 92 GLN C C 1
ATOM 4678 O O . GLN C 1 93 ? 151.305 -2.000 162.008 1.00 48.84 92 GLN C O 1
ATOM 4684 N N . ASN C 1 94 ? 152.864 -1.813 160.393 1.00 54.28 93 ASN C N 1
ATOM 4685 C CA . ASN C 1 94 ? 153.646 -0.786 161.062 1.00 50.79 93 ASN C CA 1
ATOM 4686 C C . ASN C 1 94 ? 153.844 0.384 160.116 1.00 55.47 93 ASN C C 1
ATOM 4687 O O . ASN C 1 94 ? 153.309 0.384 159.006 1.00 52.63 93 ASN C O 1
ATOM 4692 N N . ARG C 1 95 ? 154.614 1.379 160.543 1.00 44.57 94 ARG C N 1
ATOM 4693 C CA . ARG C 1 95 ? 154.826 2.540 159.694 1.00 42.64 94 ARG C CA 1
ATOM 4694 C C . ARG C 1 95 ? 155.664 2.197 158.468 1.00 46.27 94 ARG C C 1
ATOM 4695 O O . ARG C 1 95 ? 156.681 1.507 158.562 1.00 47.36 94 ARG C O 1
ATOM 4703 N N . PHE C 1 96 ? 155.195 2.684 157.323 1.00 48.73 95 PHE C N 1
ATOM 4704 C CA . PHE C 1 96 ? 155.832 2.502 156.025 1.00 43.61 95 PHE C CA 1
ATOM 4705 C C . PHE C 1 96 ? 157.334 2.760 156.076 1.00 39.83 95 PHE C C 1
ATOM 4706 O O . PHE C 1 96 ? 157.782 3.762 156.630 1.00 52.73 95 PHE C O 1
ATOM 4714 N N . GLU C 1 97 ? 158.109 1.838 155.515 1.00 53.50 96 GLU C N 1
ATOM 4715 C CA . GLU C 1 97 ? 159.552 2.011 155.414 1.00 49.52 96 GLU C CA 1
ATOM 4716 C C . GLU C 1 97 ? 159.941 2.207 153.953 1.00 51.45 96 GLU C C 1
ATOM 4717 O O . GLU C 1 97 ? 159.569 1.416 153.088 1.00 65.83 96 GLU C O 1
ATOM 4723 N N . PHE C 1 98 ? 160.689 3.271 153.688 1.00 48.59 97 PHE C N 1
ATOM 4724 C CA . PHE C 1 98 ? 161.081 3.622 152.331 1.00 52.50 97 PHE C CA 1
ATOM 4725 C C . PHE C 1 98 ? 162.493 4.188 152.387 1.00 42.78 97 PHE C C 1
ATOM 4726 O O . PHE C 1 98 ? 162.808 4.980 153.274 1.00 59.87 97 PHE C O 1
ATOM 4734 N N . PRO C 1 99 ? 163.357 3.778 151.446 1.00 47.56 98 PRO C N 1
ATOM 4735 C CA . PRO C 1 99 ? 164.755 4.220 151.469 1.00 45.62 98 PRO C CA 1
ATOM 4736 C C . PRO C 1 99 ? 164.926 5.664 150.998 1.00 45.79 98 PRO C C 1
ATOM 4737 O O . PRO C 1 99 ? 165.671 5.920 150.053 1.00 44.15 98 PRO C O 1
ATOM 4741 N N . VAL C 1 100 ? 164.235 6.591 151.654 1.00 54.85 99 VAL C N 1
ATOM 4742 C CA . VAL C 1 100 ? 164.374 8.014 151.366 1.00 38.86 99 VAL C CA 1
ATOM 4743 C C . VAL C 1 100 ? 164.705 8.753 152.657 1.00 43.35 99 VAL C C 1
ATOM 4744 O O . VAL C 1 100 ? 164.558 8.197 153.746 1.00 50.54 99 VAL C O 1
ATOM 4748 N N . MET C 1 101 ? 165.152 10.000 152.540 1.00 37.77 100 MET C N 1
ATOM 4749 C CA . MET C 1 101 ? 165.609 10.751 153.707 1.00 39.25 100 MET C CA 1
ATOM 4750 C C . MET C 1 101 ? 164.924 12.103 153.855 1.00 51.58 100 MET C C 1
ATOM 4751 O O . MET C 1 101 ? 165.260 12.885 154.744 1.00 52.76 100 MET C O 1
ATOM 4756 N N . ASN C 1 102 ? 163.970 12.378 152.976 1.00 43.22 101 ASN C N 1
ATOM 4757 C CA . ASN C 1 102 ? 163.233 13.630 153.027 1.00 33.61 101 ASN C CA 1
ATOM 4758 C C . ASN C 1 102 ? 161.768 13.419 152.675 1.00 47.52 101 ASN C C 1
ATOM 4759 O O . ASN C 1 102 ? 161.385 12.349 152.197 1.00 39.36 101 ASN C O 1
ATOM 4764 N N . GLU C 1 103 ? 160.955 14.440 152.928 1.00 46.63 102 GLU C N 1
ATOM 4765 C CA . GLU C 1 103 ? 159.556 14.432 152.526 1.00 41.77 102 GLU C CA 1
ATOM 4766 C C . GLU C 1 103 ? 159.456 14.162 151.031 1.00 39.01 102 GLU C C 1
ATOM 4767 O O . GLU C 1 103 ? 160.089 14.846 150.227 1.00 35.55 102 GLU C O 1
ATOM 4773 N N . THR C 1 104 ? 158.675 13.154 150.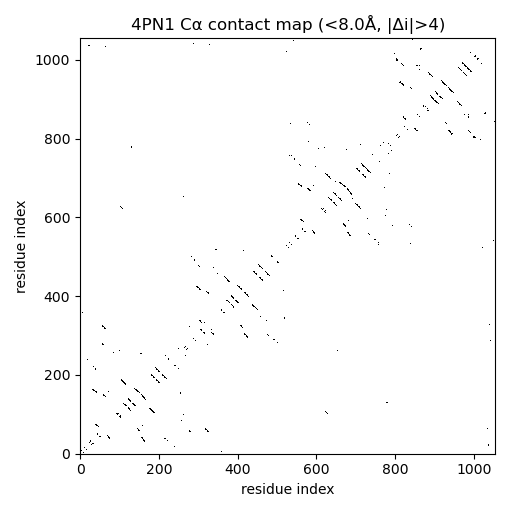658 1.00 34.39 103 THR C N 1
ATOM 4774 C CA . THR C 1 104 ? 158.582 12.761 149.257 1.00 43.50 103 THR C CA 1
ATOM 4775 C C . THR C 1 104 ? 157.177 12.322 148.843 1.00 40.34 103 THR C C 1
ATOM 4776 O O . THR C 1 104 ? 156.503 11.573 149.554 1.00 39.30 103 THR C O 1
ATOM 4780 N N . ILE C 1 105 ? 156.747 12.805 147.683 1.00 31.65 104 ILE C N 1
ATOM 4781 C CA . ILE C 1 105 ? 155.436 12.477 147.141 1.00 32.16 104 ILE C CA 1
ATOM 4782 C C . ILE C 1 105 ? 155.454 11.108 146.471 1.00 42.48 104 ILE C C 1
ATOM 4783 O O . ILE C 1 105 ? 156.260 10.857 145.577 1.00 44.01 104 ILE C O 1
ATOM 4788 N N . LEU C 1 106 ? 154.562 10.226 146.910 1.00 42.95 105 LEU C N 1
ATOM 4789 C CA . LEU C 1 106 ? 154.475 8.883 146.352 1.00 32.21 105 LEU C CA 1
ATOM 4790 C C . LEU C 1 106 ? 153.657 8.869 145.064 1.00 39.48 105 LEU C C 1
ATOM 4791 O O . LEU C 1 106 ? 152.573 9.451 144.999 1.00 50.35 105 LEU C O 1
ATOM 4796 N N . ASN C 1 107 ? 154.187 8.207 144.040 1.00 39.24 106 ASN C N 1
ATOM 4797 C CA . ASN C 1 107 ? 153.500 8.083 142.760 1.00 50.67 106 ASN C CA 1
ATOM 4798 C C . ASN C 1 107 ? 152.279 7.178 142.890 1.00 54.16 106 ASN C C 1
ATOM 4799 O O . ASN C 1 107 ? 152.416 5.976 143.120 1.00 46.33 106 ASN C O 1
ATOM 4804 N N . PRO C 1 108 ? 151.075 7.754 142.739 1.00 54.48 107 PRO C N 1
ATOM 4805 C CA . PRO C 1 108 ? 149.832 6.995 142.922 1.00 52.87 107 PRO C CA 1
ATOM 4806 C C . PRO C 1 108 ? 149.657 5.880 141.891 1.00 49.43 107 PRO C C 1
ATOM 4807 O O . PRO C 1 108 ? 148.891 4.946 142.131 1.00 64.73 107 PRO C O 1
ATOM 4811 N N . GLU C 1 109 ? 150.367 5.969 140.769 1.00 51.31 108 GLU C N 1
ATOM 4812 C CA . GLU C 1 109 ? 150.262 4.966 139.711 1.00 50.62 108 GLU C CA 1
ATOM 4813 C C . GLU C 1 109 ? 151.037 3.691 140.038 1.00 45.28 108 GLU C C 1
ATOM 4814 O O . GLU C 1 109 ? 151.146 2.791 139.207 1.00 55.19 108 GLU C O 1
ATOM 4820 N N . PHE C 1 110 ? 151.575 3.622 141.250 1.00 51.17 109 PHE C N 1
ATOM 4821 C CA . PHE C 1 110 ? 152.269 2.429 141.718 1.00 43.11 109 PHE C CA 1
ATOM 4822 C C . PHE C 1 110 ? 151.571 1.858 142.946 1.00 55.48 109 PHE C C 1
ATOM 4823 O O . PHE C 1 110 ? 151.166 2.600 143.841 1.00 65.22 109 PHE C O 1
ATOM 4831 N N . ASN C 1 111 ? 151.424 0.538 142.982 1.00 60.63 110 ASN C N 1
ATOM 4832 C CA . ASN C 1 111 ? 150.863 -0.125 144.151 1.00 59.32 110 ASN C CA 1
ATOM 4833 C C . ASN C 1 111 ? 151.940 -0.357 145.200 1.00 48.58 110 ASN C C 1
ATOM 4834 O O . ASN C 1 111 ? 152.785 -1.238 145.051 1.00 56.16 110 ASN C O 1
ATOM 4839 N N . LEU C 1 112 ? 151.907 0.443 146.258 1.00 50.34 111 LEU C N 1
ATOM 4840 C CA . LEU C 1 112 ? 152.910 0.354 147.311 1.00 53.25 111 LEU C CA 1
ATOM 4841 C C . LEU C 1 112 ? 152.379 -0.386 148.532 1.00 51.31 111 LEU C C 1
ATOM 4842 O O . LEU C 1 112 ? 153.004 -0.361 149.594 1.00 51.19 111 LEU C O 1
ATOM 4847 N N . ARG C 1 113 ? 151.233 -1.047 148.360 1.00 50.17 112 ARG C N 1
ATOM 4848 C CA . ARG C 1 113 ? 150.568 -1.802 149.425 1.00 55.12 112 ARG C CA 1
ATOM 4849 C C . ARG C 1 113 ? 150.566 -1.035 150.743 1.00 46.19 112 ARG C C 1
ATOM 4850 O O . ARG C 1 113 ? 151.269 -1.395 151.689 1.00 43.00 112 ARG C O 1
ATOM 4858 N N . THR C 1 114 ? 149.779 0.032 150.790 1.00 50.67 113 THR C N 1
ATOM 4859 C CA . THR C 1 114 ? 149.802 0.941 151.924 1.00 49.46 113 THR C CA 1
ATOM 4860 C C . THR C 1 114 ? 148.439 1.589 152.154 1.00 53.89 113 THR C C 1
ATOM 4861 O O . THR C 1 114 ? 147.679 1.824 151.212 1.00 45.94 113 THR C O 1
ATOM 4865 N N . ARG C 1 115 ? 148.133 1.858 153.418 1.00 51.45 114 ARG C N 1
ATOM 4866 C CA . ARG C 1 115 ? 146.920 2.579 153.779 1.00 41.51 114 ARG C CA 1
ATOM 4867 C C . ARG C 1 115 ? 147.275 3.693 154.752 1.00 53.19 114 ARG C C 1
ATOM 4868 O O . ARG C 1 115 ? 148.376 3.715 155.304 1.00 50.94 114 ARG C O 1
ATOM 4876 N N . PHE C 1 116 ? 146.340 4.610 154.971 1.00 53.03 115 PHE C N 1
ATOM 4877 C CA . PHE C 1 116 ? 146.626 5.799 155.763 1.00 41.09 115 PHE C CA 1
ATOM 4878 C C . PHE C 1 116 ? 145.807 5.871 157.051 1.00 38.33 115 PHE C C 1
ATOM 4879 O O . PHE C 1 116 ? 144.579 5.875 157.021 1.00 47.07 115 PHE C O 1
ATOM 4887 N N . GLU C 1 117 ? 146.501 5.932 158.182 1.00 38.96 116 GLU C N 1
ATOM 4888 C CA . GLU C 1 117 ? 145.842 6.071 159.474 1.00 38.78 116 GLU C CA 1
ATOM 4889 C C . GLU C 1 117 ? 145.766 7.539 159.883 1.00 52.71 116 GLU C C 1
ATOM 4890 O O . GLU C 1 117 ? 146.753 8.101 160.367 1.00 56.07 116 GLU C O 1
ATOM 4896 N N . SER C 1 118 ? 144.601 8.157 159.692 1.00 62.95 117 SER C N 1
ATOM 4897 C CA . SER C 1 118 ? 144.397 9.551 160.086 1.00 49.57 117 SER C CA 1
ATOM 4898 C C . SER C 1 118 ? 144.015 9.638 161.558 1.00 49.99 117 SER C C 1
ATOM 4899 O O . SER C 1 118 ? 142.906 10.057 161.897 1.00 76.58 117 SER C O 1
ATOM 4902 N N . ASP C 1 119 ? 144.936 9.235 162.425 1.00 42.26 118 ASP C N 1
ATOM 4903 C CA . ASP C 1 119 ? 144.669 9.167 163.854 1.00 48.27 118 ASP C CA 1
ATOM 4904 C C . ASP C 1 119 ? 145.962 9.355 164.637 1.00 46.17 118 ASP C C 1
ATOM 4905 O O . ASP C 1 119 ? 147.025 8.887 164.220 1.00 70.52 118 ASP C O 1
ATOM 4910 N N . MET C 1 120 ? 145.865 10.050 165.767 1.00 33.32 119 MET C N 1
ATOM 4911 C CA . MET C 1 120 ? 147.001 10.224 166.661 1.00 52.95 119 MET C CA 1
ATOM 4912 C C . MET C 1 120 ? 146.576 9.991 168.110 1.00 52.81 119 MET C C 1
ATOM 4913 O O . MET C 1 120 ? 145.385 9.882 168.405 1.00 42.93 119 MET C O 1
ATOM 4918 N N . THR C 1 121 ? 147.551 9.908 169.009 1.00 50.82 120 THR C N 1
ATOM 4919 C CA . THR C 1 121 ? 147.261 9.701 170.423 1.00 43.94 120 THR C CA 1
ATOM 4920 C C . THR C 1 121 ? 146.707 10.979 171.043 1.00 54.51 120 THR C C 1
ATOM 4921 O O . THR C 1 121 ? 146.797 12.054 170.449 1.00 52.71 120 THR C O 1
ATOM 4925 N N . ALA C 1 122 ? 146.127 10.857 172.233 1.00 59.98 121 ALA C N 1
ATOM 4926 C CA . ALA C 1 122 ? 145.558 12.008 172.924 1.00 54.15 121 ALA C CA 1
ATOM 4927 C C . ALA C 1 122 ? 146.646 13.004 173.307 1.00 58.48 121 ALA C C 1
ATOM 4928 O O . ALA C 1 122 ? 146.418 14.215 173.318 1.00 66.11 121 ALA C O 1
ATOM 4930 N N . SER C 1 123 ? 147.829 12.484 173.622 1.00 44.19 122 SER C N 1
ATOM 4931 C CA . SER C 1 123 ? 148.970 13.320 173.973 1.00 53.98 122 SER C CA 1
ATOM 4932 C C . SER C 1 123 ? 149.438 14.129 172.768 1.00 58.77 122 SER C C 1
ATOM 4933 O O . SER C 1 123 ? 149.669 15.334 172.868 1.00 55.04 122 SER C O 1
ATOM 4936 N N . GLU C 1 124 ? 149.573 13.452 171.631 1.00 51.95 123 GLU C N 1
ATOM 4937 C CA . GLU C 1 124 ? 149.985 14.094 170.389 1.00 41.06 123 GLU C CA 1
ATOM 4938 C C . GLU C 1 124 ? 148.977 15.151 169.954 1.00 49.62 123 GLU C C 1
ATOM 4939 O O . GLU C 1 124 ? 149.339 16.152 169.335 1.00 55.73 123 GLU C O 1
ATOM 4945 N N . HIS C 1 125 ? 147.712 14.926 170.288 1.00 57.12 124 HIS C N 1
ATOM 4946 C CA . HIS C 1 125 ? 146.653 15.867 169.949 1.00 61.07 124 HIS C CA 1
ATOM 4947 C C . HIS C 1 125 ? 146.698 17.075 170.881 1.00 58.28 124 HIS C C 1
ATOM 4948 O O . HIS C 1 125 ? 146.519 18.214 170.447 1.00 59.09 124 HIS C O 1
ATOM 4955 N N . LYS C 1 126 ? 146.943 16.818 172.162 1.00 51.35 125 LYS C N 1
ATOM 4956 C CA . LYS C 1 126 ? 147.037 17.883 173.152 1.00 45.28 125 LYS C CA 1
ATOM 4957 C C . LYS C 1 126 ? 148.262 18.750 172.894 1.00 62.68 125 LYS C C 1
ATOM 4958 O O . LYS C 1 126 ? 148.199 19.976 173.000 1.00 63.10 125 LYS C O 1
ATOM 4964 N N . TYR C 1 127 ? 149.372 18.100 172.554 1.00 57.59 126 TYR C N 1
ATOM 4965 C CA . TYR C 1 127 ? 150.629 18.788 172.278 1.00 46.44 126 TYR C CA 1
ATOM 4966 C C . TYR C 1 127 ? 150.466 19.789 171.139 1.00 48.37 126 TYR C C 1
ATOM 4967 O O . TYR C 1 127 ? 150.953 20.918 171.214 1.00 57.49 126 TYR C O 1
ATOM 4976 N N . LEU C 1 128 ? 149.777 19.368 170.085 1.00 45.84 127 LEU C N 1
ATOM 4977 C CA . LEU C 1 128 ? 149.505 20.243 168.953 1.00 44.23 127 LEU C CA 1
ATOM 4978 C C . LEU C 1 128 ? 148.509 21.335 169.338 1.00 53.96 127 LEU C C 1
ATOM 4979 O O . LEU C 1 128 ? 148.569 22.451 168.820 1.00 43.35 127 LEU C O 1
ATOM 4984 N N . ASN C 1 129 ? 147.603 21.008 170.256 1.00 54.85 128 ASN C N 1
ATOM 4985 C CA . ASN C 1 129 ? 146.613 21.968 170.730 1.00 48.54 128 ASN C CA 1
ATOM 4986 C C . ASN C 1 129 ? 147.268 23.123 171.476 1.00 42.92 128 ASN C C 1
ATOM 4987 O O . ASN C 1 129 ? 146.916 24.285 171.272 1.00 37.96 128 ASN C O 1
ATOM 4992 N N . GLU C 1 130 ? 148.219 22.794 172.343 1.00 41.88 129 GLU C N 1
ATOM 4993 C CA . GLU C 1 130 ? 148.951 23.804 173.096 1.00 44.61 129 GLU C CA 1
ATOM 4994 C C . GLU C 1 130 ? 149.786 24.662 172.157 1.00 43.94 129 GLU C C 1
ATOM 4995 O O . GLU C 1 130 ? 149.773 25.889 172.248 1.00 44.76 129 GLU C O 1
ATOM 5001 N N . PHE C 1 131 ? 150.506 24.001 171.255 1.00 43.76 130 PHE C N 1
ATOM 5002 C CA . PHE C 1 131 ? 151.331 24.677 170.260 1.00 39.60 130 PHE C CA 1
ATOM 5003 C C . PHE C 1 131 ? 150.521 25.686 169.453 1.00 47.50 130 PHE C C 1
ATOM 5004 O O . PHE C 1 131 ? 150.928 26.837 169.292 1.00 53.04 130 PHE C O 1
ATOM 5012 N N . LEU C 1 132 ? 149.371 25.248 168.952 1.00 48.14 131 LEU C N 1
ATOM 5013 C CA . LEU C 1 132 ? 148.501 26.109 168.160 1.00 45.23 131 LEU C CA 1
ATOM 5014 C C . LEU C 1 132 ? 147.952 27.279 168.973 1.00 47.90 131 LEU C C 1
ATOM 5015 O O . LEU C 1 132 ? 147.851 28.396 168.469 1.00 53.30 131 LEU C O 1
ATOM 5020 N N . ASN C 1 133 ? 147.601 27.020 170.230 1.00 48.25 132 ASN C N 1
ATOM 5021 C CA . ASN C 1 133 ? 147.131 28.075 171.122 1.00 46.06 132 ASN C CA 1
ATOM 5022 C C . ASN C 1 133 ? 148.193 29.144 171.351 1.00 51.23 132 ASN C C 1
ATOM 5023 O O . ASN C 1 133 ? 147.891 30.338 171.359 1.00 50.01 132 ASN C O 1
ATOM 5028 N N . GLN C 1 134 ? 149.437 28.713 171.535 1.00 43.48 133 GLN C N 1
ATOM 5029 C CA . GLN C 1 134 ? 150.537 29.651 171.711 1.00 49.45 133 GLN C CA 1
ATOM 5030 C C . GLN C 1 134 ? 150.769 30.435 170.426 1.00 50.12 133 GLN C C 1
ATOM 5031 O O . GLN C 1 134 ? 150.987 31.645 170.455 1.00 58.49 133 GLN C O 1
ATOM 5037 N N . ALA C 1 135 ? 150.712 29.735 169.298 1.00 43.17 134 ALA C N 1
ATOM 5038 C CA . ALA C 1 135 ? 150.828 30.370 167.993 1.00 42.12 134 ALA C CA 1
ATOM 5039 C C . ALA C 1 135 ? 149.670 31.337 167.772 1.00 45.57 134 ALA C C 1
ATOM 5040 O O . ALA C 1 135 ? 149.821 32.366 167.114 1.00 50.03 134 ALA C O 1
ATOM 5042 N N . PHE C 1 136 ? 148.515 30.993 168.333 1.00 46.62 135 PHE C N 1
ATOM 5043 C CA . PHE C 1 136 ? 147.309 31.806 168.218 1.00 52.05 135 PHE C CA 1
ATOM 5044 C C . PHE C 1 136 ? 147.480 33.169 168.886 1.00 52.55 135 PHE C C 1
ATOM 5045 O O . PHE C 1 136 ? 147.160 34.201 168.298 1.00 37.36 135 PHE C O 1
ATOM 5053 N N . ARG C 1 137 ? 147.984 33.164 170.117 1.00 47.48 136 ARG C N 1
ATOM 5054 C CA . ARG C 1 137 ? 148.165 34.397 170.875 1.00 45.58 136 ARG C CA 1
ATOM 5055 C C . ARG C 1 137 ? 149.276 35.267 170.291 1.00 51.11 136 ARG C C 1
ATOM 5056 O O . ARG C 1 137 ? 149.166 36.493 170.263 1.00 58.47 136 ARG C O 1
ATOM 5064 N N . ASP C 1 138 ? 150.343 34.624 169.824 1.00 57.30 137 ASP C N 1
ATOM 5065 C CA . ASP C 1 138 ? 151.473 35.330 169.229 1.00 44.69 137 ASP C CA 1
ATOM 5066 C C . ASP C 1 138 ? 151.061 36.131 168.000 1.00 51.43 137 ASP C C 1
ATOM 5067 O O . ASP C 1 138 ? 151.648 37.172 167.704 1.00 63.54 137 ASP C O 1
ATOM 5072 N N . SER C 1 139 ? 150.048 35.646 167.288 1.00 45.09 138 SER C N 1
ATOM 5073 C CA . SER C 1 139 ? 149.590 36.307 166.070 1.00 48.80 138 SER C CA 1
ATOM 5074 C C . SER C 1 139 ? 148.706 37.515 166.374 1.00 52.13 138 SER C C 1
ATOM 5075 O O . SER C 1 139 ? 148.374 38.290 165.478 1.00 58.06 138 SER C O 1
ATOM 5078 N N . GLN C 1 140 ? 148.327 37.672 167.637 1.00 45.90 139 GLN C N 1
ATOM 5079 C CA . GLN C 1 140 ? 147.495 38.800 168.039 1.00 58.59 139 GLN C CA 1
ATOM 5080 C C . GLN C 1 140 ? 148.353 40.019 168.360 1.00 55.99 139 GLN C C 1
ATOM 5081 O O . GLN C 1 140 ? 147.855 41.141 168.441 1.00 68.38 139 GLN C O 1
ATOM 5087 N N . LYS C 1 141 ? 149.649 39.780 168.532 1.00 54.80 140 LYS C N 1
ATOM 5088 C CA . LYS C 1 141 ? 150.616 40.833 168.826 1.00 46.07 140 LYS C CA 1
ATOM 5089 C C . LYS C 1 141 ? 150.753 41.811 167.652 1.00 50.05 140 LYS C C 1
ATOM 5090 O O . LYS C 1 141 ? 150.330 41.499 166.538 1.00 56.64 140 LYS C O 1
ATOM 5096 N N . PRO C 1 142 ? 151.322 43.009 167.901 1.00 60.35 141 PRO C N 1
ATOM 5097 C CA . PRO C 1 142 ? 151.485 44.006 166.831 1.00 51.03 141 PRO C CA 1
ATOM 5098 C C . PRO C 1 142 ? 152.426 43.566 165.709 1.00 42.14 141 PRO C C 1
ATOM 5099 O O . PRO C 1 142 ? 153.454 42.934 165.961 1.00 37.10 141 PRO C O 1
ATOM 5103 N N . GLY C 1 143 ? 152.067 43.913 164.477 1.00 38.39 142 GLY C N 1
ATOM 5104 C CA . GLY C 1 143 ? 152.862 43.563 163.316 1.00 37.52 142 GLY C CA 1
ATOM 5105 C C . GLY C 1 143 ? 152.371 42.290 162.655 1.00 49.60 142 GLY C C 1
ATOM 5106 O O . GLY C 1 143 ? 152.571 42.077 161.460 1.00 50.91 142 GLY C O 1
ATOM 5107 N N . ARG C 1 144 ? 151.709 41.449 163.442 1.00 52.88 143 ARG C N 1
ATOM 5108 C CA . ARG C 1 144 ? 151.279 40.136 162.978 1.00 48.01 143 ARG C CA 1
ATOM 5109 C C . ARG C 1 144 ? 149.913 40.143 162.301 1.00 43.35 143 ARG C C 1
ATOM 5110 O O . ARG C 1 144 ? 149.030 40.924 162.659 1.00 46.98 143 ARG C O 1
ATOM 5118 N N . LEU C 1 145 ? 149.755 39.267 161.313 1.00 48.20 144 LEU C N 1
ATOM 5119 C CA . LEU C 1 145 ? 148.440 38.920 160.793 1.00 49.23 144 LEU C CA 1
ATOM 5120 C C . LEU C 1 145 ? 147.826 37.903 161.747 1.00 50.62 144 LEU C C 1
ATOM 5121 O O . LEU C 1 145 ? 148.380 36.823 161.951 1.00 43.02 144 LEU C O 1
ATOM 5126 N N . PRO C 1 146 ? 146.682 38.252 162.348 1.00 53.20 145 PRO C N 1
ATOM 5127 C CA . PRO C 1 146 ? 146.105 37.445 163.428 1.00 59.93 145 PRO C CA 1
ATOM 5128 C C . PRO C 1 146 ? 145.417 36.150 162.993 1.00 46.86 145 PRO C C 1
ATOM 5129 O O . PRO C 1 146 ? 144.996 35.993 161.844 1.00 31.43 145 PRO C O 1
ATOM 5133 N N . PHE C 1 147 ? 145.322 35.225 163.943 1.00 40.79 146 PHE C N 1
ATOM 5134 C CA . PHE C 1 147 ? 144.567 33.993 163.785 1.00 42.14 146 PHE C CA 1
ATOM 5135 C C . PHE C 1 147 ? 143.095 34.276 164.033 1.00 43.83 146 PHE C C 1
ATOM 5136 O O . PHE C 1 147 ? 142.750 35.208 164.759 1.00 47.37 146 PHE C O 1
ATOM 5144 N N . ALA C 1 148 ? 142.228 33.466 163.436 1.00 45.91 147 ALA C N 1
ATOM 5145 C CA . ALA C 1 148 ? 140.814 33.469 163.790 1.00 42.25 147 ALA C CA 1
ATOM 5146 C C . ALA C 1 148 ? 140.502 32.152 164.494 1.00 44.74 147 ALA C C 1
ATOM 5147 O O . ALA C 1 148 ? 141.212 31.165 164.309 1.00 46.08 147 ALA C O 1
ATOM 5149 N N . TYR C 1 149 ? 139.449 32.136 165.304 1.00 41.74 148 TYR C N 1
ATOM 5150 C CA . TYR C 1 149 ? 139.139 30.962 166.113 1.00 39.89 148 TYR C CA 1
ATOM 5151 C C . TYR C 1 149 ? 137.656 30.611 166.057 1.00 47.54 148 TYR C C 1
ATOM 5152 O O . TYR C 1 149 ? 136.797 31.492 166.021 1.00 43.59 148 TYR C O 1
ATOM 5161 N N . LYS C 1 150 ? 137.369 29.313 166.051 1.00 53.44 149 LYS C N 1
ATOM 5162 C CA . LYS C 1 150 ? 135.999 28.814 166.014 1.00 40.74 149 LYS C CA 1
ATOM 5163 C C . LYS C 1 150 ? 135.955 27.409 166.598 1.00 39.59 149 LYS C C 1
ATOM 5164 O O . LYS C 1 150 ? 136.595 26.494 166.081 1.00 48.45 149 LYS C O 1
ATOM 5170 N N . HIS C 1 151 ? 135.207 27.245 167.683 1.00 49.11 150 HIS C N 1
ATOM 5171 C CA . HIS C 1 151 ? 135.092 25.951 168.344 1.00 42.59 150 HIS C CA 1
ATOM 5172 C C . HIS C 1 151 ? 133.686 25.397 168.149 1.00 40.66 150 HIS C C 1
ATOM 5173 O O . HIS C 1 151 ? 132.701 26.042 168.505 1.00 49.43 150 HIS C O 1
ATOM 5180 N N . THR C 1 152 ? 133.598 24.203 167.576 1.00 42.57 151 THR C N 1
ATOM 5181 C CA . THR C 1 152 ? 132.306 23.595 167.284 1.00 51.14 151 THR C CA 1
ATOM 5182 C C . THR C 1 152 ? 132.107 22.283 168.035 1.00 51.36 151 THR C C 1
ATOM 5183 O O . THR C 1 152 ? 132.994 21.429 168.063 1.00 54.13 151 THR C O 1
ATOM 5187 N N . LYS C 1 153 ? 130.938 22.136 168.648 1.00 49.56 152 LYS C N 1
ATOM 5188 C CA . LYS C 1 153 ? 130.554 20.885 169.286 1.00 44.92 152 LYS C CA 1
ATOM 5189 C C . LYS C 1 153 ? 129.298 20.357 168.607 1.00 39.41 152 LYS C C 1
ATOM 5190 O O . LYS C 1 153 ? 128.184 20.777 168.921 1.00 56.81 152 LYS C O 1
ATOM 5196 N N . GLN C 1 154 ? 129.486 19.440 167.664 1.00 42.93 153 GLN C N 1
ATOM 5197 C CA . GLN C 1 154 ? 128.390 18.984 166.820 1.00 48.30 153 GLN C CA 1
ATOM 5198 C C . GLN C 1 154 ? 128.207 17.469 166.831 1.00 48.05 153 GLN C C 1
ATOM 5199 O O . GLN C 1 154 ? 128.968 16.744 167.470 1.00 49.85 153 GLN C O 1
ATOM 5205 N N . VAL C 1 155 ? 127.182 17.008 166.118 1.00 59.99 154 VAL C N 1
ATOM 5206 C CA . VAL C 1 155 ? 126.885 15.584 165.991 1.00 52.13 154 VAL C CA 1
ATOM 5207 C C . VAL C 1 155 ? 126.907 15.178 164.524 1.00 48.17 154 VAL C C 1
ATOM 5208 O O . VAL C 1 155 ? 126.301 15.840 163.684 1.00 48.79 154 VAL C O 1
ATOM 5212 N N . ASP C 1 156 ? 127.606 14.091 164.216 1.00 51.41 155 ASP C N 1
ATOM 5213 C CA . ASP C 1 156 ? 127.669 13.587 162.849 1.00 53.89 155 ASP C CA 1
ATOM 5214 C C . ASP C 1 156 ? 126.719 12.415 162.617 1.00 51.75 155 ASP C C 1
ATOM 5215 O O . ASP C 1 156 ? 126.706 11.450 163.381 1.00 49.97 155 ASP C O 1
ATOM 5220 N N . LEU C 1 157 ? 125.927 12.512 161.554 1.00 60.75 156 LEU C N 1
ATOM 5221 C CA . LEU C 1 157 ? 125.023 11.439 161.154 1.00 55.07 156 LEU C CA 1
ATOM 5222 C C . LEU C 1 157 ? 125.317 11.027 159.717 1.00 60.13 156 LEU C C 1
ATOM 5223 O O . LEU C 1 157 ? 125.106 11.804 158.786 1.00 59.81 156 LEU C O 1
ATOM 5228 N N . PHE C 1 158 ? 125.805 9.805 159.538 1.00 67.35 157 PHE C N 1
ATOM 5229 C CA . PHE C 1 158 ? 126.145 9.313 158.208 1.00 67.19 157 PHE C CA 1
ATOM 5230 C C . PHE C 1 158 ? 125.077 8.370 157.660 1.00 71.75 157 PHE C C 1
ATOM 5231 O O . PHE C 1 158 ? 124.594 7.483 158.364 1.00 74.23 157 PHE C O 1
ATOM 5239 N N . TYR C 1 159 ? 124.710 8.578 156.400 1.00 67.08 158 TYR C N 1
ATOM 5240 C CA . TYR C 1 159 ? 123.694 7.764 155.742 1.00 64.88 158 TYR C CA 1
ATOM 5241 C C . TYR C 1 159 ? 124.249 7.121 154.479 1.00 71.65 158 TYR C C 1
ATOM 5242 O O . TYR C 1 159 ? 125.181 7.640 153.864 1.00 68.02 158 TYR C O 1
ATOM 5251 N N . GLU C 1 160 ? 123.670 5.990 154.092 1.00 88.75 159 GLU C N 1
ATOM 5252 C CA . GLU C 1 160 ? 124.065 5.323 152.860 1.00 80.34 159 GLU C CA 1
ATOM 5253 C C . GLU C 1 160 ? 123.214 5.789 151.688 1.00 84.02 159 GLU C C 1
ATOM 5254 O O . GLU C 1 160 ? 122.097 6.280 151.865 1.00 60.23 159 GLU C O 1
ATOM 5260 N N . THR C 1 161 ? 123.751 5.630 150.486 1.00 70.01 160 THR C N 1
ATOM 5261 C CA . THR C 1 161 ? 123.075 6.102 149.289 1.00 76.65 160 THR C CA 1
ATOM 5262 C C . THR C 1 161 ? 122.392 4.957 148.554 1.00 85.04 160 THR C C 1
ATOM 5263 O O . THR C 1 161 ? 122.758 3.793 148.716 1.00 89.17 160 THR C O 1
ATOM 5267 N N . GLU C 1 162 ? 121.398 5.298 147.743 1.00 87.71 161 GLU C N 1
ATOM 5268 C CA . GLU C 1 162 ? 120.625 4.304 147.011 1.00 76.17 161 GLU C CA 1
ATOM 5269 C C . GLU C 1 162 ? 121.360 3.834 145.759 1.00 76.89 161 GLU C C 1
ATOM 5270 O O . GLU C 1 162 ? 120.954 2.866 145.113 1.00 69.41 161 GLU C O 1
ATOM 5276 N N . ASP C 1 163 ? 122.449 4.519 145.425 1.00 76.69 162 ASP C N 1
ATOM 5277 C CA . ASP C 1 163 ? 123.220 4.186 144.234 1.00 88.52 162 ASP C CA 1
ATOM 5278 C C . ASP C 1 163 ? 124.303 3.140 144.498 1.00 94.51 162 ASP C C 1
ATOM 5279 O O . ASP C 1 163 ? 124.613 2.817 145.647 1.00 91.26 162 ASP C O 1
ATOM 5284 N N . ASN C 1 164 ? 124.870 2.625 143.410 1.00 100.63 163 ASN C N 1
ATOM 5285 C CA . ASN C 1 164 ? 125.946 1.639 143.444 1.00 106.01 163 ASN C CA 1
ATOM 5286 C C . ASN C 1 164 ? 127.246 2.249 143.966 1.00 99.43 163 ASN C C 1
ATOM 5287 O O . ASN C 1 164 ? 128.210 1.540 144.254 1.00 99.36 163 ASN C O 1
ATOM 5292 N N . SER C 1 165 ? 127.264 3.572 144.094 1.00 91.07 164 SER C N 1
ATOM 5293 C CA . SER C 1 165 ? 128.445 4.274 144.578 1.00 83.93 164 SER C CA 1
ATOM 5294 C C . SER C 1 165 ? 128.601 4.119 146.088 1.00 80.02 164 SER C C 1
ATOM 5295 O O . SER C 1 165 ? 127.635 3.839 146.798 1.00 82.70 164 SER C O 1
ATOM 5298 N N . ARG C 1 166 ? 129.824 4.306 146.573 1.00 79.87 165 ARG C N 1
ATOM 5299 C CA . ARG C 1 166 ? 130.114 4.164 147.995 1.00 70.55 165 ARG C CA 1
ATOM 5300 C C . ARG C 1 166 ? 130.118 5.505 148.715 1.00 72.85 165 ARG C C 1
ATOM 5301 O O . ARG C 1 166 ? 130.842 5.690 149.693 1.00 63.23 165 ARG C O 1
ATOM 5309 N N . ASP C 1 167 ? 129.309 6.439 148.228 1.00 82.22 166 ASP C N 1
ATOM 5310 C CA . ASP C 1 167 ? 129.221 7.757 148.841 1.00 66.49 166 ASP C CA 1
ATOM 5311 C C . ASP C 1 167 ? 128.373 7.710 150.104 1.00 71.93 166 ASP C C 1
ATOM 5312 O O . ASP C 1 167 ? 127.521 6.835 150.262 1.00 79.00 166 ASP C O 1
ATOM 5317 N N . LYS C 1 168 ? 128.616 8.654 151.005 1.00 73.35 167 LYS C N 1
ATOM 5318 C CA . LYS C 1 168 ? 127.852 8.753 152.240 1.00 73.89 167 LYS C CA 1
ATOM 5319 C C . LYS C 1 168 ? 127.169 10.111 152.322 1.00 68.53 167 LYS C C 1
ATOM 5320 O O . LYS C 1 168 ? 127.755 11.131 151.957 1.00 55.01 167 LYS C O 1
ATOM 5326 N N . ILE C 1 169 ? 125.928 10.125 152.794 1.00 58.10 168 ILE C N 1
ATOM 5327 C CA . ILE C 1 169 ? 125.248 11.381 153.073 1.00 57.39 168 ILE C CA 1
ATOM 5328 C C . ILE C 1 169 ? 125.447 11.750 154.538 1.00 53.55 168 ILE C C 1
ATOM 5329 O O . ILE C 1 169 ? 125.028 11.021 155.434 1.00 64.47 168 ILE C O 1
ATOM 5334 N N . ARG C 1 170 ? 126.104 12.880 154.774 1.00 63.76 169 ARG C N 1
ATOM 5335 C CA . ARG C 1 170 ? 126.408 13.314 156.130 1.00 62.91 169 ARG C CA 1
ATOM 5336 C C . ARG C 1 170 ? 125.456 14.408 156.597 1.00 65.08 169 ARG C C 1
ATOM 5337 O O . ARG C 1 170 ? 125.177 15.356 155.864 1.00 55.66 169 ARG C O 1
ATOM 5345 N N . VAL C 1 171 ? 124.959 14.265 157.821 1.00 60.50 170 VAL C N 1
ATOM 5346 C CA . VAL C 1 171 ? 124.150 15.300 158.447 1.00 46.40 170 VAL C CA 1
ATOM 5347 C C . VAL C 1 171 ? 124.786 15.723 159.766 1.00 56.44 170 VAL C C 1
ATOM 5348 O O . VAL C 1 171 ? 124.897 14.921 160.694 1.00 53.86 170 VAL C O 1
ATOM 5352 N N . SER C 1 172 ? 125.213 16.980 159.841 1.00 59.00 171 SER C N 1
ATOM 5353 C CA . SER C 1 172 ? 125.824 17.508 161.057 1.00 54.37 171 SER C CA 1
ATOM 5354 C C . SER C 1 172 ? 124.875 18.444 161.796 1.00 52.41 171 SER C C 1
ATOM 5355 O O . SER C 1 172 ? 124.245 19.308 161.188 1.00 59.47 171 SER C O 1
ATOM 5358 N N . LYS C 1 173 ? 124.775 18.263 163.109 1.00 50.16 172 LYS C N 1
ATOM 5359 C CA . LYS C 1 173 ? 123.885 19.073 163.935 1.00 61.55 172 LYS C CA 1
ATOM 5360 C C . LYS C 1 173 ? 124.585 19.545 165.207 1.00 58.35 172 LYS C C 1
ATOM 5361 O O . LYS C 1 173 ? 125.464 18.861 165.725 1.00 48.47 172 LYS C O 1
ATOM 5367 N N . ASN C 1 174 ? 124.186 20.711 165.708 1.00 42.94 173 ASN C N 1
ATOM 5368 C CA . ASN C 1 174 ? 124.685 21.214 166.987 1.00 60.32 173 ASN C CA 1
ATOM 5369 C C . ASN C 1 174 ? 124.347 20.282 168.150 1.00 53.72 173 ASN C C 1
ATOM 5370 O O . ASN C 1 174 ? 123.251 19.731 168.213 1.00 60.18 173 ASN C O 1
ATOM 5375 N N . GLN C 1 175 ? 125.288 20.108 169.072 1.00 51.13 174 GLN C N 1
ATOM 5376 C CA . GLN C 1 175 ? 125.026 19.326 170.275 1.00 51.84 174 GLN C CA 1
ATOM 5377 C C . GLN C 1 175 ? 124.152 20.119 171.242 1.00 62.77 174 GLN C C 1
ATOM 5378 O O . GLN C 1 175 ? 123.505 19.550 172.122 1.00 73.92 174 GLN C O 1
ATOM 5384 N N . SER C 1 176 ? 124.136 21.436 171.061 1.00 65.42 175 SER C N 1
ATOM 5385 C CA . SER C 1 176 ? 123.411 22.343 171.945 1.00 68.61 175 SER C CA 1
ATOM 5386 C C . SER C 1 176 ? 121.909 22.372 171.676 1.00 68.76 175 SER C C 1
ATOM 5387 O O . SER C 1 176 ? 121.115 21.922 172.502 1.00 74.86 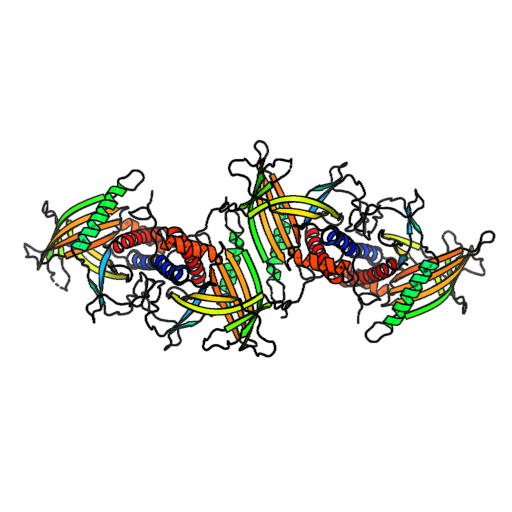175 SER C O 1
ATOM 5390 N N . ASP C 1 177 ? 121.527 22.907 170.520 1.00 69.67 176 ASP C N 1
ATOM 5391 C CA . ASP C 1 177 ? 120.119 23.105 170.189 1.00 68.74 176 ASP C CA 1
ATOM 5392 C C . ASP C 1 177 ? 119.565 22.036 169.247 1.00 77.56 176 ASP C C 1
ATOM 5393 O O . ASP C 1 177 ? 118.351 21.859 169.140 1.00 91.27 176 ASP C O 1
ATOM 5398 N N . ASN C 1 178 ? 120.482 21.358 168.557 1.00 71.91 177 ASN C N 1
ATOM 5399 C CA . ASN C 1 178 ? 120.189 20.345 167.534 1.00 69.37 177 ASN C CA 1
ATOM 5400 C C . ASN C 1 178 ? 119.741 20.912 166.183 1.00 54.11 177 ASN C C 1
ATOM 5401 O O . ASN C 1 178 ? 119.215 20.181 165.346 1.00 61.83 177 ASN C O 1
ATOM 5406 N N . GLN C 1 179 ? 119.973 22.201 165.952 1.00 63.05 178 GLN C N 1
ATOM 5407 C CA . GLN C 1 179 ? 119.704 22.759 164.625 1.00 84.69 178 GLN C CA 1
ATOM 5408 C C . GLN C 1 179 ? 120.758 22.285 163.614 1.00 78.74 178 GLN C C 1
ATOM 5409 O O . GLN C 1 179 ? 121.944 22.171 163.938 1.00 68.90 178 GLN C O 1
ATOM 5415 N N . VAL C 1 180 ? 120.312 21.997 162.394 1.00 75.38 179 VAL C N 1
ATOM 5416 C CA . VAL C 1 180 ? 121.182 21.436 161.362 1.00 63.72 179 VAL C CA 1
ATOM 5417 C C . VAL C 1 180 ? 122.215 22.444 160.857 1.00 74.00 179 VAL C C 1
ATOM 5418 O O . VAL C 1 180 ? 121.877 23.579 160.521 1.00 84.05 179 VAL C O 1
ATOM 5422 N N . LEU C 1 181 ? 123.475 22.021 160.813 1.00 61.35 180 LEU C N 1
ATOM 5423 C CA . LEU C 1 181 ? 124.561 22.864 160.321 1.00 49.19 180 LEU C CA 1
ATOM 5424 C C . LEU C 1 181 ? 124.809 22.605 158.844 1.00 59.41 180 LEU C C 1
ATOM 5425 O O . LEU C 1 181 ? 125.107 23.525 158.081 1.00 75.02 180 LEU C O 1
ATOM 5430 N N . ALA C 1 182 ? 124.688 21.343 158.447 1.00 58.13 181 ALA C N 1
ATOM 5431 C CA . ALA C 1 182 ? 124.959 20.951 157.071 1.00 53.25 181 ALA C CA 1
ATOM 5432 C C . ALA C 1 182 ? 124.273 19.642 156.692 1.00 57.74 181 ALA C C 1
ATOM 5433 O O . ALA C 1 182 ? 123.907 18.840 157.552 1.00 62.35 181 ALA C O 1
ATOM 5435 N N . CYS C 1 183 ? 124.103 19.442 155.390 1.00 51.34 182 CYS C N 1
ATOM 5436 C CA . CYS C 1 183 ? 123.566 18.200 154.854 1.00 50.52 182 CYS C CA 1
ATOM 5437 C C . CYS C 1 183 ? 124.157 17.982 153.467 1.00 56.56 182 CYS C C 1
ATOM 5438 O O . CYS C 1 183 ? 123.663 18.522 152.478 1.00 58.97 182 CYS C O 1
ATOM 5441 N N . VAL C 1 184 ? 125.227 17.197 153.403 1.00 51.90 183 VAL C N 1
ATOM 5442 C CA . VAL C 1 184 ? 125.973 17.035 152.162 1.00 50.95 183 VAL C CA 1
ATOM 5443 C C . VAL C 1 184 ? 126.177 15.573 151.774 1.00 57.36 183 VAL C C 1
ATOM 5444 O O . VAL C 1 184 ? 126.172 14.681 152.623 1.00 51.04 183 VAL C O 1
ATOM 5448 N N . LYS C 1 185 ? 126.348 15.345 150.477 1.00 52.13 184 LYS C N 1
ATOM 5449 C CA . LYS C 1 185 ? 126.694 14.034 149.952 1.00 54.56 184 LYS C CA 1
ATOM 5450 C C . LYS C 1 185 ? 128.150 14.089 149.512 1.00 53.84 184 LYS C C 1
ATOM 5451 O O . LYS C 1 185 ? 128.492 14.802 148.570 1.00 62.32 184 LYS C O 1
ATOM 5457 N N . LYS C 1 186 ? 129.008 13.343 150.200 1.00 65.50 185 LYS C N 1
ATOM 5458 C CA . LYS C 1 186 ? 130.447 13.462 149.991 1.00 67.08 185 LYS C CA 1
ATOM 5459 C C . LYS C 1 186 ? 131.052 12.332 149.165 1.00 62.45 185 LYS C C 1
ATOM 5460 O O . LYS C 1 186 ? 130.917 11.156 149.502 1.00 64.31 185 LYS C O 1
ATOM 5466 N N . ARG C 1 187 ? 131.727 12.709 148.083 1.00 57.23 186 ARG C N 1
ATOM 5467 C CA . ARG C 1 187 ? 132.486 11.762 147.275 1.00 50.34 186 ARG C CA 1
ATOM 5468 C C . ARG C 1 187 ? 133.985 12.053 147.351 1.00 59.66 186 ARG C C 1
ATOM 5469 O O . ARG C 1 187 ? 134.409 13.206 147.251 1.00 60.29 186 ARG C O 1
ATOM 5477 N N . ARG C 1 188 ? 134.782 11.003 147.531 1.00 52.33 187 ARG C N 1
ATOM 5478 C CA . ARG C 1 188 ? 136.237 11.117 147.485 1.00 32.91 187 ARG C CA 1
ATOM 5479 C C . ARG C 1 188 ? 136.708 11.027 146.040 1.00 41.82 187 ARG C C 1
ATOM 5480 O O . ARG C 1 188 ? 136.407 10.054 145.349 1.00 59.53 187 ARG C O 1
ATOM 5488 N N . VAL C 1 189 ? 137.443 12.036 145.582 1.00 55.31 188 VAL C N 1
ATOM 5489 C CA . VAL C 1 189 ? 137.915 12.058 144.201 1.00 49.88 188 VAL C CA 1
ATOM 5490 C C . VAL C 1 189 ? 139.348 11.542 144.058 1.00 56.00 188 VAL C C 1
ATOM 5491 O O . VAL C 1 189 ? 139.600 10.581 143.330 1.00 55.68 188 VAL C O 1
ATOM 5495 N N . ALA C 1 190 ? 140.284 12.186 144.746 1.00 53.14 189 ALA C N 1
ATOM 5496 C CA . ALA C 1 190 ? 141.692 11.832 144.613 1.00 42.07 189 ALA C CA 1
ATOM 5497 C C . ALA C 1 190 ? 142.458 11.999 145.918 1.00 49.72 189 ALA C C 1
ATOM 5498 O O . ALA C 1 190 ? 142.068 12.777 146.789 1.00 57.84 189 ALA C O 1
ATOM 5500 N N . ASP C 1 191 ? 143.553 11.258 146.041 1.00 48.57 190 ASP C N 1
ATOM 5501 C CA . ASP C 1 191 ? 144.422 11.344 147.205 1.00 38.06 190 ASP C CA 1
ATOM 5502 C C . ASP C 1 191 ? 145.876 11.412 146.762 1.00 44.65 190 ASP C C 1
ATOM 5503 O O . ASP C 1 191 ? 146.245 10.877 145.716 1.00 43.64 190 ASP C O 1
ATOM 5508 N N . LEU C 1 192 ? 146.696 12.083 147.562 1.00 45.15 191 LEU C N 1
ATOM 5509 C CA . LEU C 1 192 ? 148.124 12.169 147.299 1.00 35.84 191 LEU C CA 1
ATOM 5510 C C . LEU C 1 192 ? 148.865 12.025 148.622 1.00 33.63 191 LEU C C 1
ATOM 5511 O O . LEU C 1 192 ? 148.587 12.744 149.582 1.00 39.74 191 LEU C O 1
ATOM 5516 N N . PHE C 1 193 ? 149.800 11.085 148.676 1.00 39.52 192 PHE C N 1
ATOM 5517 C CA . PHE C 1 193 ? 150.470 10.769 149.931 1.00 45.88 192 PHE C CA 1
ATOM 5518 C C . PHE C 1 193 ? 151.904 11.278 149.971 1.00 41.26 192 PHE C C 1
ATOM 5519 O O . PHE C 1 193 ? 152.676 11.075 149.035 1.00 48.63 192 PHE C O 1
ATOM 5527 N N . LEU C 1 194 ? 152.248 11.948 151.065 1.00 36.72 193 LEU C N 1
ATOM 5528 C CA . LEU C 1 194 ? 153.614 12.397 151.285 1.00 33.82 193 LEU C CA 1
ATOM 5529 C C . LEU C 1 194 ? 154.233 11.647 152.455 1.00 31.89 193 LEU C C 1
ATOM 5530 O O . LEU C 1 194 ? 153.806 11.795 153.599 1.00 38.35 193 LEU C O 1
ATOM 5535 N N . TYR C 1 195 ? 155.235 10.829 152.153 1.00 37.52 194 TYR C N 1
ATOM 5536 C CA . TYR C 1 195 ? 155.963 10.091 153.175 1.00 29.96 194 TYR C CA 1
ATOM 5537 C C . TYR C 1 195 ? 157.015 11.005 153.788 1.00 32.23 194 TYR C C 1
ATOM 5538 O O . TYR C 1 195 ? 157.815 11.610 153.074 1.00 35.81 194 TYR C O 1
ATOM 5547 N N . CYS C 1 196 ? 157.006 11.112 155.112 1.00 41.16 195 CYS C N 1
ATOM 5548 C CA . CYS C 1 196 ? 157.874 12.056 155.807 1.00 36.63 195 CYS C CA 1
ATOM 5549 C C . CYS C 1 196 ? 158.719 11.371 156.877 1.00 35.25 195 CYS C C 1
ATOM 5550 O O . CYS C 1 196 ? 158.399 11.439 158.064 1.00 31.10 195 CYS C O 1
ATOM 5553 N N . PRO C 1 197 ? 159.815 10.723 156.452 1.00 36.48 196 PRO C N 1
ATOM 5554 C CA . PRO C 1 197 ? 160.692 9.904 157.299 1.00 29.43 196 PRO C CA 1
ATOM 5555 C C . PRO C 1 197 ? 161.260 10.630 158.521 1.00 29.44 196 PRO C C 1
ATOM 5556 O O . PRO C 1 197 ? 161.491 9.990 159.547 1.00 45.61 196 PRO C O 1
ATOM 5560 N N . ASN C 1 198 ? 161.477 11.937 158.415 1.00 47.96 197 ASN C N 1
ATOM 5561 C CA . ASN C 1 198 ? 162.098 12.698 159.496 1.00 38.95 197 ASN C CA 1
ATOM 5562 C C . ASN C 1 198 ? 161.132 13.131 160.594 1.00 35.56 197 ASN C C 1
ATOM 5563 O O . ASN C 1 198 ? 161.546 13.728 161.587 1.00 49.69 197 ASN C O 1
ATOM 5568 N N . ASP C 1 199 ? 159.850 12.836 160.421 1.00 42.94 198 ASP C N 1
ATOM 5569 C CA . ASP C 1 199 ? 158.848 13.291 161.378 1.00 43.44 198 ASP C CA 1
ATOM 5570 C C . ASP C 1 199 ? 157.952 12.166 161.895 1.00 45.12 198 ASP C C 1
ATOM 5571 O O . ASP C 1 199 ? 158.037 11.027 161.436 1.00 44.66 198 ASP C O 1
ATOM 5576 N N . ALA C 1 200 ? 157.100 12.499 162.860 1.00 29.34 199 ALA C N 1
ATOM 5577 C CA . ALA C 1 200 ? 156.204 11.526 163.469 1.00 28.98 199 ALA C CA 1
ATOM 5578 C C . ALA C 1 200 ? 154.963 11.301 162.614 1.00 39.37 199 ALA C C 1
ATOM 5579 O O . ALA C 1 200 ? 154.201 10.360 162.843 1.00 39.19 199 ALA C O 1
ATOM 5581 N N . PHE C 1 201 ? 154.760 12.173 161.631 1.00 33.05 200 PHE C N 1
ATOM 5582 C CA . PHE C 1 201 ? 153.549 12.133 160.828 1.00 32.58 200 PHE C CA 1
ATOM 5583 C C . PHE C 1 201 ? 153.820 12.086 159.334 1.00 33.17 200 PHE C C 1
ATOM 5584 O O . PHE C 1 201 ? 154.831 12.596 158.852 1.00 37.24 200 PHE C O 1
ATOM 5592 N N . ASP C 1 202 ? 152.896 11.465 158.612 1.00 29.88 201 ASP C N 1
ATOM 5593 C CA . ASP C 1 202 ? 152.874 11.520 157.159 1.00 27.82 201 ASP C CA 1
ATOM 5594 C C . ASP C 1 202 ? 151.658 12.337 156.736 1.00 37.72 201 ASP C C 1
ATOM 5595 O O . ASP C 1 202 ? 150.743 12.553 157.530 1.00 39.33 201 ASP C O 1
ATOM 5600 N N . ILE C 1 203 ? 151.642 12.792 155.491 1.00 33.55 202 ILE C N 1
ATOM 5601 C CA . ILE C 1 203 ? 150.579 13.679 155.034 1.00 33.10 202 ILE C CA 1
ATOM 5602 C C . ILE C 1 203 ? 149.731 13.037 153.939 1.00 37.87 202 ILE C C 1
ATOM 5603 O O . ILE C 1 203 ? 150.250 12.321 153.080 1.00 29.37 202 ILE C O 1
ATOM 5608 N N . ARG C 1 204 ? 148.423 13.284 153.983 1.00 38.50 203 ARG C N 1
ATOM 5609 C CA . ARG C 1 204 ? 147.520 12.828 152.931 1.00 39.13 203 ARG C CA 1
ATOM 5610 C C . ARG C 1 204 ? 146.713 13.999 152.377 1.00 34.02 203 ARG C C 1
ATOM 5611 O O . ARG C 1 204 ? 145.887 14.577 153.088 1.00 42.79 203 ARG C O 1
ATOM 5619 N N . ILE C 1 205 ? 146.965 14.354 151.119 1.00 38.17 204 ILE C N 1
ATOM 5620 C CA . ILE C 1 205 ? 146.215 15.422 150.463 1.00 42.51 204 ILE C CA 1
ATOM 5621 C C . ILE C 1 205 ? 145.005 14.847 149.730 1.00 47.04 204 ILE C C 1
ATOM 5622 O O . ILE C 1 205 ? 145.143 14.179 148.702 1.00 48.20 204 ILE C O 1
ATOM 5627 N N . SER C 1 206 ? 143.821 15.116 150.271 1.00 41.84 205 SER C N 1
ATOM 5628 C CA . SER C 1 206 ? 142.577 14.594 149.721 1.00 42.50 205 SER C CA 1
ATOM 5629 C C . SER C 1 206 ? 141.794 15.650 148.957 1.00 53.89 205 SER C C 1
ATOM 5630 O O . SER C 1 206 ? 141.669 16.791 149.400 1.00 51.56 205 SER C O 1
ATOM 5633 N N . ILE C 1 207 ? 141.266 15.256 147.806 1.00 55.17 206 ILE C N 1
ATOM 5634 C CA . ILE C 1 207 ? 140.343 16.098 147.062 1.00 49.64 206 ILE C CA 1
ATOM 5635 C C . ILE C 1 207 ? 138.975 15.432 147.050 1.00 54.78 206 ILE C C 1
ATOM 5636 O O . ILE C 1 207 ? 138.809 14.350 146.493 1.00 58.50 206 ILE C O 1
ATOM 5641 N N . SER C 1 208 ? 138.001 16.075 147.684 1.00 52.65 207 SER C N 1
ATOM 5642 C CA . SER C 1 208 ? 136.667 15.503 147.808 1.00 47.65 207 SER C CA 1
ATOM 5643 C C . SER C 1 208 ? 135.618 16.376 147.129 1.00 53.22 207 SER C C 1
ATOM 5644 O O . SER C 1 208 ? 135.903 17.501 146.722 1.00 42.89 207 SER C O 1
ATOM 5647 N N . ASP C 1 209 ? 134.404 15.849 147.010 1.00 58.89 208 ASP C N 1
ATOM 5648 C CA . ASP C 1 209 ? 133.302 16.584 146.402 1.00 48.57 208 ASP C CA 1
ATOM 5649 C C . ASP C 1 209 ? 132.091 16.581 147.331 1.00 47.50 208 ASP C C 1
ATOM 5650 O O . ASP C 1 209 ? 131.420 15.561 147.484 1.00 47.35 208 ASP C O 1
ATOM 5655 N N . GLU C 1 210 ? 131.823 17.725 147.955 1.00 40.73 209 GLU C N 1
ATOM 5656 C CA . GLU C 1 210 ? 130.729 17.843 148.915 1.00 45.04 209 GLU C CA 1
ATOM 5657 C C . GLU C 1 210 ? 129.508 18.548 148.334 1.00 59.57 209 GLU C C 1
ATOM 5658 O O . GLU C 1 210 ? 129.396 19.771 148.406 1.00 64.35 209 GLU C O 1
ATOM 5664 N N . LEU C 1 211 ? 128.589 17.771 147.773 1.00 53.62 210 LEU C N 1
ATOM 5665 C CA . LEU C 1 211 ? 127.365 18.325 147.212 1.00 57.28 210 LEU C CA 1
ATOM 5666 C C . LEU C 1 211 ? 126.302 18.513 148.287 1.00 63.83 210 LEU C C 1
ATOM 5667 O O . LEU C 1 211 ? 125.967 17.566 148.998 1.00 60.94 210 LEU C O 1
ATOM 5672 N N . PRO C 1 212 ? 125.775 19.741 148.417 1.00 66.39 211 PRO C N 1
ATOM 5673 C CA . PRO C 1 212 ? 124.630 19.978 149.302 1.00 65.73 211 PRO C CA 1
ATOM 5674 C C . PRO C 1 212 ? 123.395 19.231 148.804 1.00 57.94 211 PRO C C 1
ATOM 5675 O O . PRO C 1 212 ? 123.002 19.394 147.650 1.00 48.47 211 PRO C O 1
ATOM 5679 N N . VAL C 1 213 ? 122.800 18.410 149.664 1.00 64.67 212 VAL C N 1
ATOM 5680 C CA . VAL C 1 213 ? 121.615 17.644 149.293 1.00 61.58 212 VAL C CA 1
ATOM 5681 C C . VAL C 1 213 ? 120.505 17.827 150.321 1.00 62.08 212 VAL C C 1
ATOM 5682 O O . VAL C 1 213 ? 120.734 18.358 151.408 1.00 65.10 212 VAL C O 1
ATOM 5686 N N . SER C 1 214 ? 119.301 17.385 149.972 1.00 73.37 213 SER C N 1
ATOM 5687 C CA . SER C 1 214 ? 118.155 17.491 150.869 1.00 77.90 213 SER C CA 1
ATOM 5688 C C . SER C 1 214 ? 118.221 16.454 151.990 1.00 71.76 213 SER C C 1
ATOM 5689 O O . SER C 1 214 ? 118.891 15.430 151.861 1.00 75.21 213 SER C O 1
ATOM 5692 N N . MET C 1 215 ? 117.520 16.734 153.085 1.00 77.14 214 MET C N 1
ATOM 5693 C CA . MET C 1 215 ? 117.507 15.856 154.253 1.00 65.88 214 MET C CA 1
ATOM 5694 C C . MET C 1 215 ? 116.954 14.474 153.926 1.00 81.42 214 MET C C 1
ATOM 5695 O O . MET C 1 215 ? 116.050 14.342 153.100 1.00 82.00 214 MET C O 1
ATOM 5700 N N . PRO C 1 216 ? 117.505 13.435 154.572 1.00 85.97 215 PRO C N 1
ATOM 5701 C CA . PRO C 1 216 ? 116.985 12.069 154.451 1.00 97.02 215 PRO C CA 1
ATOM 5702 C C . PRO C 1 216 ? 115.614 11.942 155.107 1.00 105.33 215 PRO C C 1
ATOM 5703 O O . PRO C 1 216 ? 115.182 12.853 155.814 1.00 104.09 215 PRO C O 1
ATOM 5707 N N . SER C 1 217 ? 114.941 10.821 154.875 1.00 116.74 216 SER C N 1
ATOM 5708 C CA . SER C 1 217 ? 113.639 10.576 155.483 1.00 122.77 216 SER C CA 1
ATOM 5709 C C . SER C 1 217 ? 113.794 10.186 156.949 1.00 130.65 216 SER C C 1
ATOM 5710 O O . SER C 1 217 ? 114.840 9.680 157.358 1.00 122.71 216 SER C O 1
ATOM 5713 N N . GLY C 1 218 ? 112.749 10.427 157.735 1.00 132.01 217 GLY C N 1
ATOM 5714 C CA . GLY C 1 218 ? 112.765 10.095 159.148 1.00 128.04 217 GLY C CA 1
ATOM 5715 C C . GLY C 1 218 ? 112.813 8.598 159.385 1.00 133.24 217 GLY C C 1
ATOM 5716 O O . GLY C 1 218 ? 113.466 8.126 160.316 1.00 110.61 217 GLY C O 1
ATOM 5717 N N . ASN C 1 219 ? 112.121 7.848 158.533 1.00 141.14 218 ASN C N 1
ATOM 5718 C CA . ASN C 1 219 ? 112.091 6.394 158.641 1.00 133.21 218 ASN C CA 1
ATOM 5719 C C . ASN C 1 219 ? 113.291 5.728 157.976 1.00 124.30 218 ASN C C 1
ATOM 5720 O O . ASN C 1 219 ? 113.137 4.792 157.191 1.00 119.38 218 ASN C O 1
ATOM 5725 N N . GLN C 1 220 ? 114.484 6.220 158.291 1.00 128.45 219 GLN C N 1
ATOM 5726 C CA . GLN C 1 220 ? 115.713 5.623 157.785 1.00 130.87 219 GLN C CA 1
ATOM 5727 C C . GLN C 1 220 ? 116.802 5.624 158.852 1.00 123.93 219 GLN C C 1
ATOM 5728 O O . GLN C 1 220 ? 117.104 6.659 159.447 1.00 106.60 219 GLN C O 1
ATOM 5734 N N . GLN C 1 221 ? 117.385 4.454 159.088 1.00 134.65 220 GLN C N 1
ATOM 5735 C CA . GLN C 1 221 ? 118.418 4.296 160.104 1.00 127.37 220 GLN C CA 1
ATOM 5736 C C . GLN C 1 221 ? 119.778 4.770 159.603 1.00 121.94 220 GLN C C 1
ATOM 5737 O O . GLN C 1 221 ? 120.261 4.301 158.571 1.00 114.71 220 GLN C O 1
ATOM 5743 N N . PRO C 1 222 ? 120.398 5.707 160.335 1.00 115.41 221 PRO C N 1
ATOM 5744 C CA . PRO C 1 222 ? 121.739 6.196 159.996 1.00 86.72 221 PRO C CA 1
ATOM 5745 C C . PRO C 1 222 ? 122.802 5.111 160.150 1.00 86.50 221 PRO C C 1
ATOM 5746 O O . PRO C 1 222 ? 122.809 4.381 161.142 1.00 86.66 221 PRO C O 1
ATOM 5750 N N . SER C 1 223 ? 123.690 5.014 159.168 1.00 87.02 222 SER C N 1
ATOM 5751 C CA . SER C 1 223 ? 124.750 4.013 159.177 1.00 70.77 222 SER C CA 1
ATOM 5752 C C . SER C 1 223 ? 125.781 4.289 160.270 1.00 67.72 222 SER C C 1
ATOM 5753 O O . SER C 1 223 ? 126.507 3.388 160.689 1.00 77.89 222 SER C O 1
ATOM 5756 N N . LEU C 1 224 ? 125.836 5.537 160.728 1.00 86.14 223 LEU C N 1
ATOM 5757 C CA . LEU C 1 224 ? 126.813 5.948 161.733 1.00 74.83 223 LEU C CA 1
ATOM 5758 C C . LEU C 1 224 ? 126.372 7.214 162.470 1.00 72.19 223 LEU C C 1
ATOM 5759 O O . LEU C 1 224 ? 125.821 8.135 161.866 1.00 77.64 223 LEU C O 1
ATOM 5764 N N . THR C 1 225 ? 126.618 7.248 163.777 1.00 71.03 224 THR C N 1
ATOM 5765 C CA . THR C 1 225 ? 126.269 8.398 164.607 1.00 66.04 224 THR C CA 1
ATOM 5766 C C . THR C 1 225 ? 127.335 8.644 165.669 1.00 66.09 224 THR C C 1
ATOM 5767 O O . THR C 1 225 ? 127.598 7.780 166.506 1.00 76.92 224 THR C O 1
ATOM 5771 N N . ARG C 1 226 ? 127.940 9.828 165.638 1.00 60.20 225 ARG C N 1
ATOM 5772 C CA . ARG C 1 226 ? 129.038 10.148 166.545 1.00 70.12 225 ARG C CA 1
ATOM 5773 C C . ARG C 1 226 ? 129.093 11.629 166.924 1.00 48.22 225 ARG C C 1
ATOM 5774 O O . ARG C 1 226 ? 128.565 12.486 166.215 1.00 46.83 225 ARG C O 1
ATOM 5782 N N . LEU C 1 227 ? 129.740 11.919 168.049 1.00 45.60 226 LEU C N 1
ATOM 5783 C CA . LEU C 1 227 ? 129.979 13.297 168.463 1.00 59.44 226 LEU C CA 1
ATOM 5784 C C . LEU C 1 227 ? 131.300 13.780 167.874 1.00 52.15 226 LEU C C 1
ATOM 5785 O O . LEU C 1 227 ? 132.218 12.988 167.670 1.00 52.96 226 LEU C O 1
ATOM 5790 N N . LYS C 1 228 ? 131.396 15.078 167.601 1.00 44.33 227 LYS C N 1
ATOM 5791 C CA . LYS C 1 228 ? 132.623 15.650 167.053 1.00 45.85 227 LYS C CA 1
ATOM 5792 C C . LYS C 1 228 ? 132.983 16.972 167.724 1.00 44.10 227 LYS C C 1
ATOM 5793 O O . LYS C 1 228 ? 132.197 17.918 167.711 1.00 43.38 227 LYS C O 1
ATOM 5799 N N . ASP C 1 229 ? 134.178 17.034 168.302 1.00 39.14 228 ASP C N 1
ATOM 5800 C CA . ASP C 1 229 ? 134.668 18.258 168.926 1.00 31.91 228 ASP C CA 1
ATOM 5801 C C . ASP C 1 229 ? 135.737 18.905 168.049 1.00 51.08 228 ASP C C 1
ATOM 5802 O O . ASP C 1 229 ? 136.913 18.548 168.122 1.00 65.97 228 ASP C O 1
ATOM 5807 N N . ARG C 1 230 ? 135.321 19.858 167.221 1.00 40.62 229 ARG C N 1
ATOM 5808 C CA . ARG C 1 230 ? 136.231 20.513 166.286 1.00 49.82 229 ARG C CA 1
ATOM 5809 C C . ARG C 1 230 ? 136.704 21.892 166.758 1.00 50.95 229 ARG C C 1
ATOM 5810 O O . ARG C 1 230 ? 135.907 22.819 166.908 1.00 45.70 229 ARG C O 1
ATOM 5818 N N . VAL C 1 231 ? 138.007 22.011 166.992 1.00 49.24 230 VAL C N 1
ATOM 5819 C CA . VAL C 1 231 ? 138.623 23.294 167.307 1.00 44.23 230 VAL C CA 1
ATOM 5820 C C . VAL C 1 231 ? 139.270 23.860 166.051 1.00 38.31 230 VAL C C 1
ATOM 5821 O O . VAL C 1 231 ? 140.228 23.291 165.530 1.00 46.69 230 VAL C O 1
ATOM 5825 N N . GLY C 1 232 ? 138.745 24.980 165.566 1.00 42.06 231 GLY C N 1
ATOM 5826 C CA . GLY C 1 232 ? 139.208 25.550 164.314 1.00 47.60 231 GLY C CA 1
ATOM 5827 C C . GLY C 1 232 ? 140.037 26.816 164.438 1.00 47.97 231 GLY C C 1
ATOM 5828 O O . GLY C 1 232 ? 139.613 27.799 165.047 1.00 43.45 231 GLY C O 1
ATOM 5829 N N . TYR C 1 233 ? 141.233 26.782 163.858 1.00 46.72 232 TYR C N 1
ATOM 5830 C CA . TYR C 1 233 ? 142.069 27.968 163.731 1.00 41.82 232 TYR C CA 1
ATOM 5831 C C . TYR C 1 233 ? 142.111 28.372 162.264 1.00 40.12 232 TYR C C 1
ATOM 5832 O O . TYR C 1 233 ? 142.194 27.515 161.386 1.00 47.07 232 TYR C O 1
ATOM 5841 N N . VAL C 1 234 ? 142.047 29.671 161.992 1.00 37.21 233 VAL C N 1
ATOM 5842 C CA . VAL C 1 234 ? 142.159 30.157 160.619 1.00 51.01 233 VAL C CA 1
ATOM 5843 C C . VAL C 1 234 ? 143.204 31.264 160.513 1.00 36.15 233 VAL C C 1
ATOM 5844 O O . VAL C 1 234 ? 143.169 32.236 161.266 1.00 41.06 233 VAL C O 1
ATOM 5848 N N . HIS C 1 235 ? 144.131 31.108 159.574 1.00 34.53 234 HIS C N 1
ATOM 5849 C CA . HIS C 1 235 ? 145.166 32.107 159.340 1.00 43.42 234 HIS C CA 1
ATOM 5850 C C . HIS C 1 235 ? 145.413 32.279 157.844 1.00 33.39 234 HIS C C 1
ATOM 5851 O O . HIS C 1 235 ? 145.812 31.333 157.166 1.00 34.53 234 HIS C O 1
ATOM 5858 N N . GLN C 1 236 ? 145.170 33.488 157.341 1.00 33.69 235 GLN C N 1
ATOM 5859 C CA . GLN C 1 236 ? 145.289 33.792 155.914 1.00 37.30 235 GLN C CA 1
ATOM 5860 C C . GLN C 1 236 ? 144.407 32.882 155.064 1.00 38.51 235 GLN C C 1
ATOM 5861 O O . GLN C 1 236 ? 144.814 32.429 153.992 1.00 38.05 235 GLN C O 1
ATOM 5867 N N . GLU C 1 237 ? 143.201 32.625 155.560 1.00 38.91 236 GLU C N 1
ATOM 5868 C CA . GLU C 1 237 ? 142.231 31.755 154.892 1.00 52.06 236 GLU C CA 1
ATOM 5869 C C . GLU C 1 237 ? 142.713 30.310 154.728 1.00 48.61 236 GLU C C 1
ATOM 5870 O O . GLU C 1 237 ? 142.200 29.562 153.896 1.00 46.59 236 GLU C O 1
ATOM 5876 N N . ILE C 1 238 ? 143.702 29.929 155.528 1.00 39.07 237 ILE C N 1
ATOM 5877 C CA . ILE C 1 238 ? 144.109 28.537 155.636 1.00 31.44 237 ILE C CA 1
ATOM 5878 C C . ILE C 1 238 ? 143.548 27.991 156.939 1.00 40.03 237 ILE C C 1
ATOM 5879 O O . ILE C 1 238 ? 143.850 28.505 158.016 1.00 39.80 237 ILE C O 1
ATOM 5884 N N . LYS C 1 239 ? 142.719 26.958 156.838 1.00 42.37 238 LYS C N 1
ATOM 5885 C CA . LYS C 1 239 ? 142.045 26.407 158.007 1.00 43.89 238 LYS C CA 1
ATOM 5886 C C . LYS C 1 239 ? 142.840 25.274 158.647 1.00 43.02 238 LYS C C 1
ATOM 5887 O O . LYS C 1 239 ? 143.252 24.332 157.973 1.00 50.20 238 LYS C O 1
ATOM 5893 N N . ILE C 1 240 ? 143.053 25.379 159.954 1.00 37.98 239 ILE C N 1
ATOM 5894 C CA . ILE C 1 240 ? 143.688 24.317 160.721 1.00 41.32 239 ILE C CA 1
ATOM 5895 C C . ILE C 1 240 ? 142.688 23.759 161.729 1.00 42.62 239 ILE C C 1
ATOM 5896 O O . ILE C 1 240 ? 142.378 24.404 162.731 1.00 39.85 239 ILE C O 1
ATOM 5901 N N . ASP C 1 241 ? 142.175 22.563 161.457 1.00 41.83 240 ASP C N 1
ATOM 5902 C CA . ASP C 1 241 ? 141.154 21.967 162.313 1.00 41.78 240 ASP C CA 1
ATOM 5903 C C . ASP C 1 241 ? 141.695 20.857 163.204 1.00 35.67 240 ASP C C 1
ATOM 5904 O O . ASP C 1 241 ? 142.359 19.932 162.736 1.00 36.74 240 ASP C O 1
ATOM 5909 N N . LEU C 1 242 ? 141.394 20.958 164.493 1.00 37.98 241 LEU C N 1
ATOM 5910 C CA . LEU C 1 242 ? 141.762 19.936 165.461 1.00 40.62 241 LEU C CA 1
ATOM 5911 C C . LEU C 1 242 ? 140.499 19.216 165.925 1.00 37.45 241 LEU C C 1
ATOM 5912 O O . LEU C 1 242 ? 139.752 19.733 166.756 1.00 45.71 241 LEU C O 1
ATOM 5917 N N . THR C 1 243 ? 140.254 18.028 165.382 1.00 42.83 242 THR C N 1
ATOM 5918 C CA . THR C 1 243 ? 139.006 17.321 165.658 1.00 52.81 242 THR C CA 1
ATOM 5919 C C . THR C 1 243 ? 139.179 16.157 166.630 1.00 47.40 242 THR C C 1
ATOM 5920 O O . THR C 1 243 ? 140.206 15.478 166.634 1.00 48.69 242 THR C O 1
ATOM 5924 N N . LYS C 1 244 ? 138.160 15.941 167.454 1.00 46.22 243 LYS C N 1
ATOM 5925 C CA . LYS C 1 244 ? 138.135 14.817 168.379 1.00 49.07 243 LYS C CA 1
ATOM 5926 C C . LYS C 1 244 ? 136.752 14.178 168.346 1.00 55.89 243 LYS C C 1
ATOM 5927 O O . LYS C 1 244 ? 135.805 14.697 168.939 1.00 48.74 243 LYS C O 1
ATOM 5933 N N . THR C 1 245 ? 136.638 13.057 167.642 1.00 46.69 244 THR C N 1
ATOM 5934 C CA . THR C 1 245 ? 135.353 12.387 167.472 1.00 59.47 244 THR C CA 1
ATOM 5935 C C . THR C 1 245 ? 135.152 11.264 168.487 1.00 62.07 244 THR C C 1
ATOM 5936 O O . THR C 1 245 ? 136.086 10.532 168.812 1.00 54.34 244 THR C O 1
ATOM 5940 N N . THR C 1 246 ? 133.924 11.137 168.983 1.00 58.13 245 THR C N 1
ATOM 5941 C CA . THR C 1 246 ? 133.592 10.102 169.955 1.00 61.14 245 THR C CA 1
ATOM 5942 C C . THR C 1 246 ? 132.503 9.184 169.406 1.00 60.91 245 THR C C 1
ATOM 5943 O O . THR C 1 246 ? 131.418 9.638 169.044 1.00 66.83 245 THR C O 1
ATOM 5947 N N . GLN C 1 247 ? 132.806 7.891 169.348 1.00 69.92 246 GLN C N 1
ATOM 5948 C CA . GLN C 1 247 ? 131.918 6.903 168.740 1.00 72.59 246 GLN C CA 1
ATOM 5949 C C . GLN C 1 247 ? 130.885 6.367 169.730 1.00 84.36 246 GLN C C 1
ATOM 5950 O O . GLN C 1 247 ? 131.236 5.751 170.736 1.00 68.25 246 GLN C O 1
ATOM 5956 N N . ASN C 1 248 ? 129.610 6.600 169.432 1.00 92.28 247 ASN C N 1
ATOM 5957 C CA . ASN C 1 248 ? 128.524 6.146 170.297 1.00 97.61 247 ASN C CA 1
ATOM 5958 C C . ASN C 1 248 ? 128.309 4.637 170.226 1.00 88.32 247 ASN C C 1
ATOM 5959 O O . ASN C 1 248 ? 128.203 3.967 171.254 1.00 69.52 247 ASN C O 1
ATOM 5964 N N . THR C 1 254 ? 133.457 2.644 174.282 1.00 86.01 253 THR C N 1
ATOM 5965 C CA . THR C 1 254 ? 133.410 3.687 173.263 1.00 66.15 253 THR C CA 1
ATOM 5966 C C . THR C 1 254 ? 134.817 4.017 172.764 1.00 72.62 253 THR C C 1
ATOM 5967 O O . THR C 1 254 ? 135.802 3.807 173.474 1.00 73.54 253 THR C O 1
ATOM 5971 N N . THR C 1 255 ? 134.911 4.528 171.540 1.00 65.50 254 THR C N 1
ATOM 5972 C CA . THR C 1 255 ? 136.211 4.795 170.929 1.00 75.78 254 THR C CA 1
ATOM 5973 C C . THR C 1 255 ? 136.388 6.257 170.511 1.00 75.39 254 THR C C 1
ATOM 5974 O O . THR C 1 255 ? 135.477 6.872 169.958 1.00 69.25 254 THR C O 1
ATOM 5978 N N . GLU C 1 256 ? 137.572 6.800 170.778 1.00 72.35 255 GLU C N 1
ATOM 5979 C CA . GLU C 1 256 ? 137.877 8.191 170.458 1.00 49.04 255 GLU C CA 1
ATOM 5980 C C . GLU C 1 256 ? 138.905 8.296 169.334 1.00 48.10 255 GLU C C 1
ATOM 5981 O O . GLU C 1 256 ? 139.825 7.484 169.242 1.00 68.63 255 GLU C O 1
ATOM 5987 N N . ARG C 1 257 ? 138.749 9.314 168.493 1.00 54.48 256 ARG C N 1
ATOM 5988 C CA . ARG C 1 257 ? 139.583 9.473 167.308 1.00 53.68 256 ARG C CA 1
ATOM 5989 C C . ARG C 1 257 ? 140.061 10.921 167.158 1.00 57.87 256 ARG C C 1
ATOM 5990 O O . ARG C 1 257 ? 139.266 11.822 166.884 1.00 70.03 256 ARG C O 1
ATOM 5998 N N . HIS C 1 258 ? 141.361 11.136 167.339 1.00 49.08 257 HIS C N 1
ATOM 5999 C CA . HIS C 1 258 ? 141.935 12.481 167.309 1.00 44.29 257 HIS C CA 1
ATOM 6000 C C . HIS C 1 258 ? 142.639 12.768 165.986 1.00 41.91 257 HIS C C 1
ATOM 6001 O O . HIS C 1 258 ? 143.516 12.014 165.570 1.00 42.50 257 HIS C O 1
ATOM 6008 N N . GLU C 1 259 ? 142.262 13.864 165.333 1.00 42.22 258 GLU C N 1
ATOM 6009 C CA . GLU C 1 259 ? 142.821 14.206 164.026 1.00 45.29 258 GLU C CA 1
ATOM 6010 C C . GLU C 1 259 ? 143.259 15.669 163.923 1.00 49.86 258 GLU C C 1
ATOM 6011 O O . GLU C 1 259 ? 142.837 16.514 164.714 1.00 47.99 258 GLU C O 1
ATOM 6017 N N . LEU C 1 260 ? 144.118 15.953 162.946 1.00 43.59 259 LEU C N 1
ATOM 6018 C CA . LEU C 1 260 ? 144.459 17.326 162.577 1.00 27.89 259 LEU C CA 1
ATOM 6019 C C . LEU C 1 260 ? 144.382 17.448 161.062 1.00 35.40 259 LEU C C 1
ATOM 6020 O O . LEU C 1 260 ? 145.025 16.690 160.338 1.00 40.10 259 LEU C O 1
ATOM 6025 N N . GLU C 1 261 ? 143.597 18.404 160.580 1.00 33.50 260 GLU C N 1
ATOM 6026 C CA . GLU C 1 261 ? 143.484 18.624 159.145 1.00 36.47 260 GLU C CA 1
ATOM 6027 C C . GLU C 1 261 ? 143.759 20.078 158.783 1.00 41.41 260 GLU C C 1
ATOM 6028 O O . GLU C 1 261 ? 143.478 20.989 159.561 1.00 50.96 260 GLU C O 1
ATOM 6034 N N . VAL C 1 262 ? 144.325 20.280 157.600 1.00 38.40 261 VAL C N 1
ATOM 6035 C CA . VAL C 1 262 ? 144.619 21.611 157.093 1.00 35.07 261 VAL C CA 1
ATOM 6036 C C . VAL C 1 262 ? 144.007 21.760 155.708 1.00 45.74 261 VAL C C 1
ATOM 6037 O O . VAL C 1 262 ? 144.376 21.032 154.788 1.00 51.74 261 VAL C O 1
ATOM 6041 N N . GLU C 1 263 ? 143.071 22.693 155.551 1.00 47.51 262 GLU C N 1
ATOM 6042 C CA . GLU C 1 263 ? 142.413 22.866 154.256 1.00 50.43 262 GLU C CA 1
ATOM 6043 C C . GLU C 1 263 ? 142.396 24.295 153.733 1.00 52.76 262 GLU C C 1
ATOM 6044 O O . GLU C 1 263 ? 142.484 25.256 154.497 1.00 41.91 262 GLU C O 1
ATOM 6050 N N . PHE C 1 264 ? 142.286 24.411 152.412 1.00 46.47 263 PHE C N 1
ATOM 6051 C CA . PHE C 1 264 ? 142.157 25.698 151.748 1.00 44.59 263 PHE C CA 1
ATOM 6052 C C . PHE C 1 264 ? 140.779 26.275 152.040 1.00 46.62 263 PHE C C 1
ATOM 6053 O O . PHE C 1 264 ? 139.767 25.705 151.636 1.00 54.78 263 PHE C O 1
ATOM 6061 N N . GLY C 1 265 ? 140.745 27.407 152.737 1.00 45.97 264 GLY C N 1
ATOM 6062 C CA . GLY C 1 265 ? 139.492 28.003 153.166 1.00 46.58 264 GLY C CA 1
ATOM 6063 C C . GLY C 1 265 ? 138.788 28.844 152.116 1.00 53.70 264 GLY C C 1
ATOM 6064 O O . GLY C 1 265 ? 137.595 29.127 152.241 1.00 53.39 264 GLY C O 1
ATOM 6065 N N . ASN C 1 266 ? 139.522 29.246 151.083 1.00 44.81 265 ASN C N 1
ATOM 6066 C CA . ASN C 1 266 ? 138.956 30.061 150.012 1.00 40.66 265 ASN C CA 1
ATOM 6067 C C . ASN C 1 266 ? 139.150 29.409 148.646 1.00 42.03 265 ASN C C 1
ATOM 6068 O O . ASN C 1 266 ? 140.054 29.773 147.894 1.00 41.90 265 ASN C O 1
ATOM 6073 N N . ILE C 1 267 ? 138.284 28.451 148.328 1.00 43.97 266 ILE C N 1
ATOM 6074 C CA . ILE C 1 267 ? 138.393 27.684 147.091 1.00 39.92 266 ILE C CA 1
ATOM 6075 C C . ILE C 1 267 ? 138.254 28.540 145.833 1.00 41.88 266 ILE C C 1
ATOM 6076 O O . ILE C 1 267 ? 139.033 28.393 144.888 1.00 45.54 266 ILE C O 1
ATOM 6081 N N . ALA C 1 268 ? 137.269 29.434 145.830 1.00 41.09 267 ALA C N 1
ATOM 6082 C CA . ALA C 1 268 ? 137.019 30.307 144.685 1.00 48.16 267 ALA C CA 1
ATOM 6083 C C . ALA C 1 268 ? 138.276 31.067 144.265 1.00 48.87 267 ALA C C 1
ATOM 6084 O O . ALA C 1 268 ? 138.600 31.145 143.079 1.00 46.26 267 ALA C O 1
ATOM 6086 N N . ASP C 1 269 ? 138.986 31.613 145.245 1.00 41.93 268 ASP C N 1
ATOM 6087 C CA . ASP C 1 269 ? 140.219 32.339 144.974 1.00 53.75 268 ASP C CA 1
ATOM 6088 C C . ASP C 1 269 ? 141.311 31.390 144.483 1.00 58.21 268 ASP C C 1
ATOM 6089 O O . ASP C 1 269 ? 142.084 31.731 143.587 1.00 53.88 268 ASP C O 1
ATOM 6094 N N . LEU C 1 270 ? 141.365 30.197 145.069 1.00 51.07 269 LEU C N 1
ATOM 6095 C CA . LEU C 1 270 ? 142.336 29.186 144.666 1.00 47.09 269 LEU C CA 1
ATOM 6096 C C . LEU C 1 270 ? 142.075 28.718 143.236 1.00 53.22 269 LEU C C 1
ATOM 6097 O O . LEU C 1 270 ? 143.008 28.514 142.459 1.00 45.88 269 LEU C O 1
ATOM 6102 N N . ARG C 1 271 ? 140.798 28.551 142.900 1.00 53.17 270 ARG C N 1
ATOM 6103 C CA . ARG C 1 271 ? 140.397 28.173 141.548 1.00 52.29 270 ARG C CA 1
ATOM 6104 C C . ARG C 1 271 ? 140.845 29.225 140.539 1.00 57.08 270 ARG C C 1
ATOM 6105 O O . ARG C 1 271 ? 141.273 28.897 139.432 1.00 59.22 270 ARG C O 1
ATOM 6113 N N . ASP C 1 272 ? 140.746 30.491 140.932 1.00 56.14 271 ASP C N 1
ATOM 6114 C CA . ASP C 1 272 ? 141.181 31.595 140.087 1.00 64.59 271 ASP C CA 1
ATOM 6115 C C . ASP C 1 272 ? 142.687 31.529 139.837 1.00 60.11 271 ASP C C 1
ATOM 6116 O O . ASP C 1 272 ? 143.151 31.750 138.719 1.00 61.49 271 ASP C O 1
ATOM 6121 N N . ARG C 1 273 ? 143.441 31.215 140.886 1.00 59.00 272 ARG C N 1
ATOM 6122 C CA . ARG C 1 273 ? 144.891 31.089 140.786 1.00 57.19 272 ARG C CA 1
ATOM 6123 C C . ARG C 1 273 ? 145.284 29.905 139.908 1.00 54.17 272 ARG C C 1
ATOM 6124 O O . ARG C 1 273 ? 146.287 29.951 139.197 1.00 52.73 272 ARG C O 1
ATOM 6132 N N . ALA C 1 274 ? 144.489 28.842 139.971 1.00 56.40 273 ALA C N 1
ATOM 6133 C CA . ALA C 1 274 ? 144.734 27.654 139.165 1.00 61.54 273 ALA C CA 1
ATOM 6134 C C . ALA C 1 274 ? 144.530 27.962 137.687 1.00 66.15 273 ALA C C 1
ATOM 6135 O O . ALA C 1 274 ? 145.228 27.422 136.828 1.00 68.32 273 ALA C O 1
ATOM 6137 N N . GLN C 1 275 ? 143.569 28.834 137.400 1.00 62.92 274 GLN C N 1
ATOM 6138 C CA . GLN C 1 275 ? 143.276 29.233 136.029 1.00 61.78 274 GLN C CA 1
ATOM 6139 C C . GLN C 1 275 ? 144.426 30.048 135.445 1.00 68.52 274 GLN C C 1
ATOM 6140 O O . GLN C 1 275 ? 144.857 29.803 134.319 1.00 60.76 274 GLN C O 1
ATOM 6146 N N . LYS C 1 276 ? 144.915 31.016 136.217 1.00 60.50 275 LYS C N 1
ATOM 6147 C CA . LYS C 1 276 ? 146.030 31.852 135.784 1.00 68.17 275 LYS C CA 1
ATOM 6148 C C . LYS C 1 276 ? 147.283 31.017 135.551 1.00 69.95 275 LYS C C 1
ATOM 6149 O O . LYS C 1 276 ? 148.075 31.307 134.655 1.00 75.73 275 LYS C O 1
ATOM 6155 N N . ALA C 1 277 ? 147.460 29.988 136.373 1.00 63.12 276 ALA C N 1
ATOM 6156 C CA . ALA C 1 277 ? 148.586 29.076 136.229 1.00 65.43 276 ALA C CA 1
ATOM 6157 C C . ALA C 1 277 ? 148.528 28.376 134.881 1.00 70.15 276 ALA C C 1
ATOM 6158 O O . ALA C 1 277 ? 149.519 28.316 134.152 1.00 77.71 276 ALA C O 1
ATOM 6160 N N . LYS C 1 278 ? 147.347 27.861 134.553 1.00 71.58 277 LYS C N 1
ATOM 6161 C CA . LYS C 1 278 ? 147.122 27.153 133.301 1.00 65.05 277 LYS C CA 1
ATOM 6162 C C . LYS C 1 278 ? 147.334 28.067 132.094 1.00 73.86 277 LYS C C 1
ATOM 6163 O O . LYS C 1 278 ? 147.542 27.594 130.977 1.00 82.22 277 LYS C O 1
ATOM 6169 N N . ASP C 1 279 ? 147.286 29.376 132.328 1.00 77.14 278 ASP C N 1
ATOM 6170 C CA . ASP C 1 279 ? 147.421 30.356 131.255 1.00 70.22 278 ASP C CA 1
ATOM 6171 C C . ASP C 1 279 ? 148.790 31.036 131.238 1.00 74.55 278 ASP C C 1
ATOM 6172 O O . ASP C 1 279 ? 149.012 31.974 130.472 1.00 73.64 278 ASP C O 1
ATOM 6177 N N . GLY C 1 280 ? 149.704 30.566 132.081 1.00 75.35 279 GLY C N 1
ATOM 6178 C CA . GLY C 1 280 ? 151.056 31.097 132.099 1.00 65.44 279 GLY C CA 1
ATOM 6179 C C . GLY C 1 280 ? 151.473 31.704 133.425 1.00 78.34 279 GLY C C 1
ATOM 6180 O O . GLY C 1 280 ? 152.484 31.307 134.005 1.00 95.36 279 GLY C O 1
ATOM 6181 N N . MET C 1 281 ? 150.701 32.676 133.900 1.00 71.43 280 MET C N 1
ATOM 6182 C CA . MET C 1 281 ? 150.982 33.330 135.175 1.00 82.86 280 MET C CA 1
ATOM 6183 C C . MET C 1 281 ? 150.697 32.384 136.343 1.00 77.84 280 MET C C 1
ATOM 6184 O O . MET C 1 281 ? 149.593 32.366 136.886 1.00 76.91 280 MET C O 1
ATOM 6189 N N . GLU C 1 282 ? 151.700 31.603 136.729 1.00 70.96 281 GLU C N 1
ATOM 6190 C CA . GLU C 1 282 ? 151.509 30.576 137.749 1.00 68.62 281 GLU C CA 1
ATOM 6191 C C . GLU C 1 282 ? 152.131 30.924 139.098 1.00 59.56 281 GLU C C 1
ATOM 6192 O O . GLU C 1 282 ? 152.100 30.118 140.027 1.00 61.74 281 GLU C O 1
ATOM 6198 N N . ALA C 1 283 ? 152.690 32.124 139.204 1.00 62.82 282 ALA C N 1
ATOM 6199 C CA . ALA C 1 283 ? 153.258 32.588 140.468 1.00 55.01 282 ALA C CA 1
ATOM 6200 C C . ALA C 1 283 ? 152.263 32.633 141.642 1.00 52.67 282 ALA C C 1
ATOM 6201 O O . ALA C 1 283 ? 152.581 32.142 142.725 1.00 56.26 282 ALA C O 1
ATOM 6203 N N . PRO C 1 284 ? 151.063 33.218 141.442 1.00 53.36 283 PRO C N 1
ATOM 6204 C CA . PRO C 1 284 ? 150.139 33.268 142.584 1.00 59.15 283 PRO C CA 1
ATOM 6205 C C . PRO C 1 284 ? 149.666 31.897 143.074 1.00 55.46 283 PRO C C 1
ATOM 6206 O O . PRO C 1 284 ? 149.424 31.742 144.271 1.00 48.14 283 PRO C O 1
ATOM 6210 N N . LEU C 1 285 ? 149.529 30.924 142.177 1.00 60.18 284 LEU C N 1
ATOM 6211 C CA . LEU C 1 285 ? 149.163 29.576 142.603 1.00 48.86 284 LEU C CA 1
ATOM 6212 C C . LEU C 1 285 ? 150.280 28.965 143.436 1.00 40.47 284 LEU C C 1
ATOM 6213 O O . LEU C 1 285 ? 150.035 28.436 144.517 1.00 43.99 284 LEU C O 1
ATOM 6218 N N . PHE C 1 286 ? 151.505 29.050 142.924 1.00 50.44 285 PHE C N 1
ATOM 6219 C CA . PHE C 1 286 ? 152.683 28.537 143.619 1.00 47.06 285 PHE C CA 1
ATOM 6220 C C . PHE C 1 286 ? 152.807 29.114 145.020 1.00 43.12 285 PHE C C 1
ATOM 6221 O O . PHE C 1 286 ? 153.037 28.386 145.985 1.00 43.54 285 PHE C O 1
ATOM 6229 N N . ARG C 1 287 ? 152.653 30.430 145.117 1.00 42.45 286 ARG C N 1
ATOM 6230 C CA . ARG C 1 287 ? 152.733 31.136 146.387 1.00 44.04 286 ARG C CA 1
ATOM 6231 C C . ARG C 1 287 ? 151.699 30.588 147.368 1.00 43.48 286 ARG C C 1
ATOM 6232 O O . ARG C 1 287 ? 151.948 30.504 148.572 1.00 35.86 286 ARG C O 1
ATOM 6240 N N . ARG C 1 288 ? 150.547 30.192 146.836 1.00 50.92 287 ARG C N 1
ATOM 6241 C CA . ARG C 1 288 ? 149.423 29.754 147.658 1.00 41.10 287 ARG C CA 1
ATOM 6242 C C . ARG C 1 288 ? 149.575 28.326 148.200 1.00 46.38 287 ARG C C 1
ATOM 6243 O O . ARG C 1 288 ? 149.271 28.073 149.365 1.00 45.01 287 ARG C O 1
ATOM 6251 N N . VAL C 1 289 ? 150.037 27.393 147.369 1.00 30.51 288 VAL C N 1
ATOM 6252 C CA . VAL C 1 289 ? 150.247 26.028 147.851 1.00 38.23 288 VAL C CA 1
ATOM 6253 C C . VAL C 1 289 ? 151.520 25.932 148.687 1.00 34.69 288 VAL C C 1
ATOM 6254 O O . VAL C 1 289 ? 151.640 25.061 149.550 1.00 39.49 288 VAL C O 1
ATOM 6258 N N . GLN C 1 290 ? 152.462 26.838 148.436 1.00 36.94 289 GLN C N 1
ATOM 6259 C CA . GLN C 1 290 ? 153.682 26.904 149.231 1.00 35.18 289 GLN C CA 1
ATOM 6260 C C . GLN C 1 290 ? 153.337 27.281 150.668 1.00 39.81 289 GLN C C 1
ATOM 6261 O O . GLN C 1 290 ? 153.878 26.714 151.616 1.00 30.81 289 GLN C O 1
ATOM 6267 N N . LEU C 1 291 ? 152.432 28.243 150.819 1.00 36.28 290 LEU C N 1
ATOM 6268 C CA . LEU C 1 291 ? 151.944 28.630 152.135 1.00 39.37 290 LEU C CA 1
ATOM 6269 C C . LEU C 1 291 ? 151.281 27.441 152.814 1.00 43.71 290 LEU C C 1
ATOM 6270 O O . LEU C 1 291 ? 151.602 27.104 153.954 1.00 43.05 290 LEU C O 1
ATOM 6275 N N . PHE C 1 292 ? 150.356 26.813 152.093 1.00 45.84 291 PHE C N 1
ATOM 6276 C CA . PHE C 1 292 ? 149.626 25.648 152.577 1.00 38.39 291 PHE C CA 1
ATOM 6277 C C . PHE C 1 292 ? 150.568 24.558 153.073 1.00 43.95 291 PHE C C 1
ATOM 6278 O O . PHE C 1 292 ? 150.452 24.095 154.208 1.00 37.85 291 PHE C O 1
ATOM 6286 N N . MET C 1 293 ? 151.502 24.155 152.216 1.00 37.72 292 MET C N 1
ATOM 6287 C CA . MET C 1 293 ? 152.427 23.077 152.547 1.00 27.50 292 MET C CA 1
ATOM 6288 C C . MET C 1 293 ? 153.364 23.433 153.693 1.00 34.33 292 MET C C 1
ATOM 6289 O O . MET C 1 293 ? 153.706 22.576 154.501 1.00 35.56 292 MET C O 1
ATOM 6294 N N . ASP C 1 294 ? 153.774 24.695 153.767 1.00 38.42 293 ASP C N 1
ATOM 6295 C CA . ASP C 1 294 ? 154.648 25.136 154.849 1.00 37.64 293 ASP C CA 1
ATOM 6296 C C . ASP C 1 294 ? 153.936 25.122 156.202 1.00 42.44 293 ASP C C 1
ATOM 6297 O O . ASP C 1 294 ? 154.544 24.804 157.224 1.00 41.99 293 ASP C O 1
ATOM 6302 N N . ASN C 1 295 ? 152.651 25.463 156.204 1.00 40.86 294 ASN C N 1
ATOM 6303 C CA . ASN C 1 295 ? 151.843 25.346 157.413 1.00 34.24 294 ASN C CA 1
ATOM 6304 C C . ASN C 1 295 ? 151.720 23.888 157.828 1.00 42.52 294 ASN C C 1
ATOM 6305 O O . ASN C 1 295 ? 151.922 23.545 158.994 1.00 40.68 294 ASN C O 1
ATOM 6310 N N . VAL C 1 296 ? 151.385 23.039 156.858 1.00 32.06 295 VAL C N 1
ATOM 6311 C CA . VAL C 1 296 ? 151.316 21.596 157.064 1.00 34.45 295 VAL C CA 1
ATOM 6312 C C . VAL C 1 296 ? 152.626 21.078 157.648 1.00 41.02 295 VAL C C 1
ATOM 6313 O O . VAL C 1 296 ? 152.629 20.293 158.597 1.00 40.97 295 VAL C O 1
ATOM 6317 N N . ARG C 1 297 ? 153.737 21.542 157.084 1.00 36.14 296 ARG C N 1
ATOM 6318 C CA . ARG C 1 297 ? 155.064 21.121 157.520 1.00 34.27 296 ARG C CA 1
ATOM 6319 C C . ARG C 1 297 ? 155.364 21.507 158.966 1.00 38.54 296 ARG C C 1
ATOM 6320 O O . ARG C 1 297 ? 155.923 20.711 159.716 1.00 41.85 296 ARG C O 1
ATOM 6328 N N . ILE C 1 298 ? 154.994 22.725 159.351 1.00 38.08 297 ILE C N 1
ATOM 6329 C CA . ILE C 1 298 ? 155.230 23.204 160.712 1.00 35.23 297 ILE C CA 1
ATOM 6330 C C . ILE C 1 298 ? 154.536 22.323 161.747 1.00 44.06 297 ILE C C 1
ATOM 6331 O O . ILE C 1 298 ? 155.150 21.893 162.724 1.00 41.79 297 ILE C O 1
ATOM 6336 N N . LEU C 1 299 ? 153.255 22.052 161.514 1.00 48.64 298 LEU C N 1
ATOM 6337 C CA . LEU C 1 299 ? 152.461 21.216 162.408 1.00 47.51 298 LEU C CA 1
ATOM 6338 C C . LEU C 1 299 ? 152.976 19.781 162.441 1.00 42.25 298 LEU C C 1
ATOM 6339 O O . LEU C 1 299 ? 152.860 19.090 163.453 1.00 35.60 298 LEU C O 1
ATOM 6344 N N . ARG C 1 300 ? 153.549 19.344 161.327 1.00 36.83 299 ARG C N 1
ATOM 6345 C CA . ARG C 1 300 ? 154.030 17.975 161.188 1.00 46.20 299 ARG C CA 1
ATOM 6346 C C . ARG C 1 300 ? 155.306 17.743 161.993 1.00 49.87 299 ARG C C 1
ATOM 6347 O O . ARG C 1 300 ? 155.563 16.634 162.462 1.00 49.39 299 ARG C O 1
ATOM 6355 N N . ARG C 1 301 ? 156.099 18.798 162.150 1.00 40.50 300 ARG C N 1
ATOM 6356 C CA . ARG C 1 301 ? 157.377 18.706 162.845 1.00 40.10 300 ARG C CA 1
ATOM 6357 C C . ARG C 1 301 ? 157.216 18.909 164.346 1.00 44.31 300 ARG C C 1
ATOM 6358 O O . ARG C 1 301 ? 158.171 18.764 165.109 1.00 47.71 300 ARG C O 1
ATOM 6366 N N . GLU C 1 302 ? 156.002 19.245 164.763 1.00 43.90 301 GLU C N 1
ATOM 6367 C CA . GLU C 1 302 ? 155.732 19.522 166.166 1.00 53.24 301 GLU C CA 1
ATOM 6368 C C . GLU C 1 302 ? 155.355 18.247 166.910 1.00 56.09 301 GLU C C 1
ATOM 6369 O O . GLU C 1 302 ? 154.246 17.735 166.760 1.00 52.63 301 GLU C O 1
ATOM 6375 N N . HIS C 1 303 ? 156.287 17.742 167.713 1.00 62.04 302 HIS C N 1
ATOM 6376 C CA . HIS C 1 303 ? 156.099 16.480 168.419 1.00 66.15 302 HIS C CA 1
ATOM 6377 C C . HIS C 1 303 ? 157.159 16.323 169.504 1.00 80.16 302 HIS C C 1
ATOM 6378 O O . HIS C 1 303 ? 158.306 16.734 169.323 1.00 83.19 302 HIS C O 1
ATOM 6385 N N . SER C 1 304 ? 156.772 15.726 170.628 1.00 84.70 303 SER C N 1
ATOM 6386 C CA . SER C 1 304 ? 157.685 15.536 171.753 1.00 78.41 303 SER C CA 1
ATOM 6387 C C . SER C 1 304 ? 158.872 14.653 171.376 1.00 72.21 303 SER C C 1
ATOM 6388 O O . SER C 1 304 ? 158.763 13.790 170.505 1.00 69.12 303 SER C O 1
ATOM 6391 N N . ALA D 1 41 ? 152.464 48.564 161.636 1.00 52.83 40 ALA D N 1
ATOM 6392 C CA . ALA D 1 41 ? 152.672 48.159 160.251 1.00 77.80 40 ALA D CA 1
ATOM 6393 C C . ALA D 1 41 ? 152.307 46.693 160.052 1.00 85.81 40 ALA D C 1
ATOM 6394 O O . ALA D 1 41 ? 152.798 45.819 160.765 1.00 81.85 40 ALA D O 1
ATOM 6396 N N . VAL D 1 42 ? 151.441 46.432 159.079 1.00 81.88 41 VAL D N 1
ATOM 6397 C CA . VAL D 1 42 ? 150.979 45.077 158.806 1.00 74.05 41 VAL D CA 1
ATOM 6398 C C . VAL D 1 42 ? 151.282 44.667 157.366 1.00 68.41 41 VAL D C 1
ATOM 6399 O O . VAL D 1 42 ? 150.881 45.352 156.423 1.00 60.56 41 VAL D O 1
ATOM 6403 N N . PRO D 1 43 ? 151.997 43.542 157.196 1.00 64.82 42 PRO D N 1
ATOM 6404 C CA . PRO D 1 43 ? 152.410 43.048 155.877 1.00 58.68 42 PRO D CA 1
ATOM 6405 C C . PRO D 1 43 ? 151.227 42.616 155.021 1.00 57.49 42 PRO D C 1
ATOM 6406 O O . PRO D 1 43 ? 150.130 42.407 155.537 1.00 67.24 42 PRO D O 1
ATOM 6410 N N . LYS D 1 44 ? 151.456 42.491 153.719 1.00 50.67 43 LYS D N 1
ATOM 6411 C CA . LYS D 1 44 ? 150.420 42.047 152.799 1.00 58.96 43 LYS D CA 1
ATOM 6412 C C . LYS D 1 44 ? 150.167 40.554 152.989 1.00 65.40 43 LYS D C 1
ATOM 6413 O O . LYS D 1 44 ? 149.020 40.107 153.026 1.00 67.39 43 LYS D O 1
ATOM 6419 N N . ILE D 1 45 ? 151.251 39.791 153.105 1.00 54.95 44 ILE D N 1
ATOM 6420 C CA . ILE D 1 45 ? 151.178 38.350 153.330 1.00 60.92 44 ILE D CA 1
ATOM 6421 C C . ILE D 1 45 ? 152.260 37.899 154.310 1.00 67.53 44 ILE D C 1
ATOM 6422 O O . ILE D 1 45 ? 153.262 38.588 154.508 1.00 66.33 44 ILE D O 1
ATOM 6427 N N . GLU D 1 46 ? 152.049 36.736 154.918 1.00 54.88 45 GLU D N 1
ATOM 6428 C CA . GLU D 1 46 ? 153.058 36.116 155.769 1.00 45.51 45 GLU D CA 1
ATOM 6429 C C . GLU D 1 46 ? 153.451 34.760 155.188 1.00 44.99 45 GLU D C 1
ATOM 6430 O O . GLU D 1 46 ? 152.650 34.115 154.512 1.00 49.70 45 GLU D O 1
ATOM 6436 N N . MET D 1 47 ? 154.683 34.334 155.447 1.00 54.97 46 MET D N 1
ATOM 6437 C CA . MET D 1 47 ? 155.212 33.103 154.858 1.00 47.31 46 MET D CA 1
ATOM 6438 C C . MET D 1 47 ? 154.553 31.840 155.421 1.00 45.06 46 MET D C 1
ATOM 6439 O O . MET D 1 47 ? 154.447 30.825 154.731 1.00 53.09 46 MET D O 1
ATOM 6444 N N . ASN D 1 48 ? 154.115 31.918 156.673 1.00 43.17 47 ASN D N 1
ATOM 6445 C CA . ASN D 1 48 ? 153.411 30.829 157.343 1.00 40.27 47 ASN D CA 1
ATOM 6446 C C . ASN D 1 48 ? 152.805 31.350 158.640 1.00 45.28 47 ASN D C 1
ATOM 6447 O O . ASN D 1 48 ? 153.060 32.491 159.021 1.00 45.29 47 ASN D O 1
ATOM 6452 N N . PHE D 1 49 ? 152.017 30.527 159.328 1.00 43.46 48 PHE D N 1
ATOM 6453 C CA . PHE D 1 49 ? 151.303 31.009 160.512 1.00 47.68 48 PHE D CA 1
ATOM 6454 C C . PHE D 1 49 ? 152.215 31.347 161.698 1.00 47.29 48 PHE D C 1
ATOM 6455 O O . PHE D 1 49 ? 151.760 31.905 162.696 1.00 46.40 48 PHE D O 1
ATOM 6463 N N . LEU D 1 50 ? 153.498 31.015 161.580 1.00 43.04 49 LEU D N 1
ATOM 6464 C CA . LEU D 1 50 ? 154.481 31.385 162.595 1.00 53.26 49 LEU D CA 1
ATOM 6465 C C . LEU D 1 50 ? 155.223 32.664 162.211 1.00 57.42 49 LEU D C 1
ATOM 6466 O O . LEU D 1 50 ? 155.876 33.286 163.051 1.00 46.51 49 LEU D O 1
ATOM 6471 N N . ASN D 1 51 ? 155.116 33.040 160.939 1.00 53.56 50 ASN D N 1
ATOM 6472 C CA . ASN D 1 51 ? 155.826 34.194 160.383 1.00 51.50 50 ASN D CA 1
ATOM 6473 C C . ASN D 1 51 ? 157.347 34.106 160.551 1.00 54.33 50 ASN D C 1
ATOM 6474 O O . ASN D 1 51 ? 158.042 35.120 160.614 1.00 62.53 50 ASN D O 1
ATOM 6479 N N . LYS D 1 52 ? 157.863 32.885 160.623 1.00 58.13 51 LYS D N 1
ATOM 6480 C CA . LYS D 1 52 ? 159.304 32.682 160.649 1.00 66.46 51 LYS D CA 1
ATOM 6481 C C . LYS D 1 52 ? 159.698 31.664 159.590 1.00 58.63 51 LYS D C 1
ATOM 6482 O O . LYS D 1 52 ? 158.939 30.739 159.307 1.00 55.18 51 LYS D O 1
ATOM 6488 N N . PRO D 1 53 ? 160.885 31.839 158.988 1.00 61.76 52 PRO D N 1
ATOM 6489 C CA . PRO D 1 53 ? 161.342 30.915 157.947 1.00 54.82 52 PRO D CA 1
ATOM 6490 C C . PRO D 1 53 ? 161.527 29.514 158.508 1.00 45.59 52 PRO D C 1
ATOM 6491 O O . PRO D 1 53 ? 161.879 29.362 159.677 1.00 52.75 52 PRO D O 1
ATOM 6495 N N . ILE D 1 54 ? 161.273 28.503 157.685 1.00 41.45 53 ILE D N 1
ATOM 6496 C CA . ILE D 1 54 ? 161.499 27.124 158.094 1.00 49.24 53 ILE D CA 1
ATOM 6497 C C . ILE D 1 54 ? 162.476 26.458 157.135 1.00 43.90 53 ILE D C 1
ATOM 6498 O O . ILE D 1 54 ? 162.494 26.755 155.940 1.00 39.43 53 ILE D O 1
ATOM 6503 N N . VAL D 1 55 ? 163.302 25.569 157.671 1.00 43.71 54 VAL D N 1
ATOM 6504 C CA . VAL D 1 55 ? 164.287 24.866 156.864 1.00 44.80 54 VAL D CA 1
ATOM 6505 C C . VAL D 1 55 ? 163.643 23.697 156.134 1.00 44.22 54 VAL D C 1
ATOM 6506 O O . VAL D 1 55 ? 162.927 22.904 156.742 1.00 46.49 54 VAL D O 1
ATOM 6510 N N . PRO D 1 56 ? 163.880 23.599 154.817 1.00 44.14 55 PRO D N 1
ATOM 6511 C CA . PRO D 1 56 ? 163.408 22.445 154.048 1.00 34.80 55 PRO D CA 1
ATOM 6512 C C . PRO D 1 56 ? 164.049 21.156 154.548 1.00 43.15 55 PRO D C 1
ATOM 6513 O O . PRO D 1 56 ? 165.124 21.194 155.147 1.00 42.12 55 PRO D O 1
ATOM 6517 N N . ASP D 1 57 ? 163.386 20.030 154.306 1.00 52.72 56 ASP D N 1
ATOM 6518 C CA . ASP D 1 57 ? 163.878 18.733 154.751 1.00 45.62 56 ASP D CA 1
ATOM 6519 C C . ASP D 1 57 ? 165.231 18.409 154.129 1.00 43.70 56 ASP D C 1
ATOM 6520 O O . ASP D 1 57 ? 166.188 18.091 154.835 1.00 40.45 56 ASP D O 1
ATOM 6525 N N . THR D 1 58 ? 165.292 18.497 152.802 1.00 44.07 57 THR D N 1
ATOM 6526 C CA . THR D 1 58 ? 166.507 18.213 152.045 1.00 41.62 57 THR D CA 1
ATOM 6527 C C . THR D 1 58 ? 167.696 19.026 152.546 1.00 48.49 57 THR D C 1
ATOM 6528 O O . THR D 1 58 ? 168.776 18.481 152.782 1.00 54.58 57 THR D O 1
ATOM 6532 N N . THR D 1 59 ? 167.485 20.329 152.710 1.00 53.74 58 THR D N 1
ATOM 6533 C CA . THR D 1 59 ? 168.533 21.241 153.162 1.00 47.13 58 THR D CA 1
ATOM 6534 C C . THR D 1 59 ? 169.102 20.837 154.521 1.00 43.32 58 THR D C 1
ATOM 6535 O O . THR D 1 59 ? 170.318 20.834 154.718 1.00 49.57 58 THR D O 1
ATOM 6539 N N . LYS D 1 60 ? 168.218 20.489 155.451 1.00 46.96 59 LYS D N 1
ATOM 6540 C CA . LYS D 1 60 ? 168.631 20.063 156.785 1.00 57.16 59 LYS D CA 1
ATOM 6541 C C . LYS D 1 60 ? 169.443 18.770 156.736 1.00 50.00 59 LYS D C 1
ATOM 6542 O O . LYS D 1 60 ? 170.458 18.638 157.421 1.00 42.32 59 LYS D O 1
ATOM 6548 N N . VAL D 1 61 ? 168.992 17.824 155.917 1.00 45.94 60 VAL D N 1
ATOM 6549 C CA . VAL D 1 61 ? 169.660 16.532 155.787 1.00 53.64 60 VAL D CA 1
ATOM 6550 C C . VAL D 1 61 ? 171.067 16.670 155.214 1.00 52.63 60 VAL D C 1
ATOM 6551 O O . VAL D 1 61 ? 172.031 16.176 155.799 1.00 43.44 60 VAL D O 1
ATOM 6555 N N . ILE D 1 62 ? 171.175 17.343 154.071 1.00 48.43 61 ILE D N 1
ATOM 6556 C CA . ILE D 1 62 ? 172.463 17.561 153.416 1.00 38.02 61 ILE D CA 1
ATOM 6557 C C . ILE D 1 62 ? 173.431 18.301 154.339 1.00 42.71 61 ILE D C 1
ATOM 6558 O O . ILE D 1 62 ? 174.627 18.008 154.364 1.00 37.67 61 ILE D O 1
ATOM 6563 N N . SER D 1 63 ? 172.902 19.248 155.106 1.00 43.11 62 SER D N 1
ATOM 6564 C CA . SER D 1 63 ? 173.708 19.983 156.074 1.00 45.40 62 SER D CA 1
ATOM 6565 C C . SER D 1 63 ? 174.312 19.043 157.111 1.00 48.16 62 SER D C 1
ATOM 6566 O O . SER D 1 63 ? 175.467 19.204 157.501 1.00 52.87 62 SER D O 1
ATOM 6569 N N . ASN D 1 64 ? 173.527 18.063 157.550 1.00 47.39 63 ASN D N 1
ATOM 6570 C CA . ASN D 1 64 ? 174.023 17.034 158.460 1.00 47.78 63 ASN D CA 1
ATOM 6571 C C . ASN D 1 64 ? 175.122 16.206 157.804 1.00 44.47 63 ASN D C 1
ATOM 6572 O O . ASN D 1 64 ? 176.126 15.869 158.434 1.00 40.53 63 ASN D O 1
ATOM 6577 N N . PHE D 1 65 ? 174.913 15.887 156.531 1.00 44.70 64 PHE D N 1
ATOM 6578 C CA . PHE D 1 65 ? 175.863 15.117 155.738 1.00 44.45 64 PHE D CA 1
ATOM 6579 C C . PHE D 1 65 ? 177.207 15.835 155.645 1.00 43.66 64 PHE D C 1
ATOM 6580 O O . PHE D 1 65 ? 178.259 15.232 155.858 1.00 46.15 64 PHE D O 1
ATOM 6588 N N . LEU D 1 66 ? 177.163 17.129 155.344 1.00 52.95 65 LEU D N 1
ATOM 6589 C CA . LEU D 1 66 ? 178.375 17.933 155.223 1.00 49.06 65 LEU D CA 1
ATOM 6590 C C . LEU D 1 66 ? 179.061 18.145 156.569 1.00 49.41 65 LEU D C 1
ATOM 6591 O O . LEU D 1 66 ? 180.274 17.976 156.682 1.00 57.18 65 LEU D O 1
ATOM 6596 N N . THR D 1 67 ? 178.281 18.509 157.584 1.00 52.66 66 THR D N 1
ATOM 6597 C CA . THR D 1 67 ? 178.814 18.776 158.920 1.00 54.31 66 THR D CA 1
ATOM 6598 C C . THR D 1 67 ? 179.570 17.573 159.481 1.00 54.70 66 THR D C 1
ATOM 6599 O O . THR D 1 67 ? 180.555 17.727 160.203 1.00 56.01 66 THR D O 1
ATOM 6603 N N . HIS D 1 68 ? 179.107 16.377 159.138 1.00 57.46 67 HIS D N 1
ATOM 6604 C CA . HIS D 1 68 ? 179.731 15.154 159.624 1.00 62.03 67 HIS D CA 1
ATOM 6605 C C . HIS D 1 68 ? 181.150 14.989 159.092 1.00 60.88 67 HIS D C 1
ATOM 6606 O O . HIS D 1 68 ? 182.079 14.727 159.853 1.00 62.36 67 HIS D O 1
ATOM 6613 N N . TYR D 1 69 ? 181.312 15.147 157.782 1.00 62.07 68 TYR D N 1
ATOM 6614 C CA . TYR D 1 69 ? 182.611 14.947 157.147 1.00 63.28 68 TYR D CA 1
ATOM 6615 C C . TYR D 1 69 ? 183.447 16.222 157.122 1.00 64.99 68 TYR D C 1
ATOM 6616 O O . TYR D 1 69 ? 184.491 16.277 156.471 1.00 65.72 68 TYR D O 1
ATOM 6625 N N . LEU D 1 70 ? 182.984 17.244 157.833 1.00 52.35 69 LEU D N 1
ATOM 6626 C CA . LEU D 1 70 ? 183.740 18.482 157.968 1.00 51.40 69 LEU D CA 1
ATOM 6627 C C . LEU D 1 70 ? 184.160 18.717 159.415 1.00 58.98 69 LEU D C 1
ATOM 6628 O O . LEU D 1 70 ? 185.201 19.318 159.674 1.00 64.75 69 LEU D O 1
ATOM 6633 N N . ILE D 1 71 ? 183.353 18.237 160.357 1.00 63.33 70 ILE D N 1
ATOM 6634 C CA . ILE D 1 71 ? 183.581 18.527 161.771 1.00 48.32 70 ILE D CA 1
ATOM 6635 C C . ILE D 1 71 ? 183.721 17.283 162.648 1.00 59.77 70 ILE D C 1
ATOM 6636 O O . ILE D 1 71 ? 184.732 17.110 163.328 1.00 72.44 70 ILE D O 1
ATOM 6641 N N . THR D 1 72 ? 182.700 16.429 162.639 1.00 69.53 71 THR D N 1
ATOM 6642 C CA . THR D 1 72 ? 182.662 15.255 163.512 1.00 72.46 71 THR D CA 1
ATOM 6643 C C . THR D 1 72 ? 183.832 14.309 163.250 1.00 71.45 71 THR D C 1
ATOM 6644 O O . THR D 1 72 ? 184.694 14.122 164.108 1.00 75.03 71 THR D O 1
ATOM 6648 N N . GLU D 1 73 ? 183.848 13.709 162.064 1.00 64.93 72 GLU D N 1
ATOM 6649 C CA . GLU D 1 73 ? 184.988 12.922 161.608 1.00 63.39 72 GLU D CA 1
ATOM 6650 C C . GLU D 1 73 ? 185.617 13.636 160.417 1.00 68.48 72 GLU D C 1
ATOM 6651 O O . GLU D 1 73 ? 185.449 13.208 159.274 1.00 69.14 72 GLU D O 1
ATOM 6657 N N . PRO D 1 74 ? 186.355 14.724 160.688 1.00 67.69 73 PRO D N 1
ATOM 6658 C CA . PRO D 1 74 ? 186.798 15.681 159.667 1.00 71.09 73 PRO D CA 1
ATOM 6659 C C . PRO D 1 74 ? 187.672 15.075 158.573 1.00 62.04 73 PRO D C 1
ATOM 6660 O O . PRO D 1 74 ? 188.375 14.092 158.800 1.00 51.86 73 PRO D O 1
ATOM 6664 N N . VAL D 1 75 ? 187.605 15.672 157.388 1.00 66.18 74 VAL D N 1
ATOM 6665 C CA . VAL D 1 75 ? 188.462 15.297 156.274 1.00 60.76 74 VAL D CA 1
ATOM 6666 C C . VAL D 1 75 ? 189.412 16.453 155.988 1.00 66.34 74 VAL D C 1
ATOM 6667 O O . VAL D 1 75 ? 188.974 17.591 155.808 1.00 68.82 74 VAL D O 1
ATOM 6671 N N . GLU D 1 76 ? 190.710 16.159 155.957 1.00 62.75 75 GLU D N 1
ATOM 6672 C CA . GLU D 1 76 ? 191.734 17.189 155.796 1.00 78.56 75 GLU D CA 1
ATOM 6673 C C . GLU D 1 76 ? 191.631 17.923 154.462 1.00 72.21 75 GLU D C 1
ATOM 6674 O O . GLU D 1 76 ? 191.303 19.109 154.419 1.00 71.47 75 GLU D O 1
ATOM 6680 N N . HIS D 1 77 ? 191.919 17.211 153.377 1.00 68.11 76 HIS D N 1
ATOM 6681 C CA . HIS D 1 77 ? 191.880 17.793 152.041 1.00 64.01 76 HIS D CA 1
ATOM 6682 C C . HIS D 1 77 ? 190.569 17.435 151.355 1.00 62.58 76 HIS D C 1
ATOM 6683 O O . HIS D 1 77 ? 190.536 16.596 150.456 1.00 66.56 76 HIS D O 1
ATOM 6690 N N . VAL D 1 78 ? 189.490 18.084 151.779 1.00 63.13 77 VAL D N 1
ATOM 6691 C CA . VAL D 1 78 ? 188.152 17.699 151.347 1.00 58.61 77 VAL D CA 1
ATOM 6692 C C . VAL D 1 78 ? 187.664 18.431 150.096 1.00 56.12 77 VAL D C 1
ATOM 6693 O O . VAL D 1 78 ? 187.792 19.653 149.976 1.00 63.00 77 VAL D O 1
ATOM 6697 N N . GLU D 1 79 ? 187.120 17.663 149.158 1.00 54.51 78 GLU D N 1
ATOM 6698 C CA . GLU D 1 79 ? 186.427 18.225 148.006 1.00 41.63 78 GLU D CA 1
ATOM 6699 C C . GLU D 1 79 ? 184.956 17.833 148.078 1.00 55.77 78 GLU D C 1
ATOM 6700 O O . GLU D 1 79 ? 184.632 16.655 148.240 1.00 66.41 78 GLU D O 1
ATOM 6706 N N . ILE D 1 80 ? 184.069 18.818 147.974 1.00 54.97 79 ILE D N 1
ATOM 6707 C CA . ILE D 1 80 ? 182.633 18.562 148.009 1.00 44.92 79 ILE D CA 1
ATOM 6708 C C . ILE D 1 80 ? 181.979 19.062 146.730 1.00 41.84 79 ILE D C 1
ATOM 6709 O O . ILE D 1 80 ? 181.887 20.270 146.506 1.00 54.91 79 ILE D O 1
ATOM 6714 N N . GLU D 1 81 ? 181.520 18.138 145.892 1.00 46.62 80 GLU D N 1
ATOM 6715 C CA . GLU D 1 81 ? 180.913 18.525 144.623 1.00 58.09 80 GLU D CA 1
ATOM 6716 C C . GLU D 1 81 ? 179.679 17.717 144.252 1.00 52.07 80 GLU D C 1
ATOM 6717 O O . GLU D 1 81 ? 179.438 16.637 144.788 1.00 70.46 80 GLU D O 1
ATOM 6723 N N . ALA D 1 82 ? 178.906 18.263 143.321 1.00 35.98 81 ALA D N 1
ATOM 6724 C CA . ALA D 1 82 ? 177.683 17.634 142.852 1.00 32.73 81 ALA D CA 1
ATOM 6725 C C . ALA D 1 82 ? 177.727 17.498 141.340 1.00 43.70 81 ALA D C 1
ATOM 6726 O O . ALA D 1 82 ? 178.105 18.434 140.639 1.00 47.21 81 ALA D O 1
ATOM 6728 N N . LYS D 1 83 ? 177.335 16.335 140.836 1.00 37.40 82 LYS D N 1
ATOM 6729 C CA . LYS D 1 83 ? 177.390 16.093 139.402 1.00 39.65 82 LYS D CA 1
ATOM 6730 C C . LYS D 1 83 ? 176.040 15.729 138.815 1.00 42.55 82 LYS D C 1
ATOM 6731 O O . LYS D 1 83 ? 175.298 14.930 139.383 1.00 46.70 82 LYS D O 1
ATOM 6737 N N . LEU D 1 84 ? 175.735 16.321 137.667 1.00 35.52 83 LEU D N 1
ATOM 6738 C CA . LEU D 1 84 ? 174.586 15.912 136.880 1.00 27.59 83 LEU D CA 1
ATOM 6739 C C . LEU D 1 84 ? 174.913 14.586 136.207 1.00 36.08 83 LEU D C 1
ATOM 6740 O O . LEU D 1 84 ? 176.043 14.365 135.771 1.00 50.70 83 LEU D O 1
ATOM 6745 N N . GLY D 1 85 ? 173.925 13.704 136.127 1.00 49.60 84 GLY D N 1
ATOM 6746 C CA . GLY D 1 85 ? 174.126 12.404 135.518 1.00 46.80 84 GLY D CA 1
ATOM 6747 C C . GLY D 1 85 ? 172.869 11.563 135.543 1.00 50.62 84 GLY D C 1
ATOM 6748 O O . GLY D 1 85 ? 171.763 12.093 135.627 1.00 52.36 84 GLY D O 1
ATOM 6749 N N . THR D 1 86 ? 173.037 10.247 135.474 1.00 55.08 85 THR D N 1
ATOM 6750 C CA . THR D 1 86 ? 171.898 9.339 135.457 1.00 44.12 85 THR D CA 1
ATOM 6751 C C . THR D 1 86 ? 172.046 8.240 136.505 1.00 48.33 85 THR D C 1
ATOM 6752 O O . THR D 1 86 ? 173.137 7.709 136.709 1.00 48.81 85 THR D O 1
ATOM 6756 N N . LEU D 1 87 ? 170.944 7.916 137.176 1.00 57.02 86 LEU D N 1
ATOM 6757 C CA . LEU D 1 87 ? 170.903 6.776 138.085 1.00 51.72 86 LEU D CA 1
ATOM 6758 C C . LEU D 1 87 ? 170.446 5.537 137.325 1.00 47.46 86 LEU D C 1
ATOM 6759 O O . LEU D 1 87 ? 169.311 5.472 136.854 1.00 52.74 86 LEU D O 1
ATOM 6764 N N . ILE D 1 88 ? 171.337 4.559 137.202 1.00 46.03 87 ILE D N 1
ATOM 6765 C CA . ILE D 1 88 ? 171.052 3.363 136.418 1.00 49.81 87 ILE D CA 1
ATOM 6766 C C . ILE D 1 88 ? 170.621 2.196 137.298 1.00 48.52 87 ILE D C 1
ATOM 6767 O O . ILE D 1 88 ? 171.284 1.872 138.284 1.00 47.59 87 ILE D O 1
ATOM 6772 N N . ASP D 1 89 ? 169.502 1.573 136.939 1.00 46.52 88 ASP D N 1
ATOM 6773 C CA . ASP D 1 89 ? 169.078 0.335 137.579 1.00 55.44 88 ASP D CA 1
ATOM 6774 C C . ASP D 1 89 ? 169.959 -0.790 137.055 1.00 55.61 88 ASP D C 1
ATOM 6775 O O . ASP D 1 89 ? 169.934 -1.099 135.864 1.00 56.31 88 ASP D O 1
ATOM 6780 N N . LEU D 1 90 ? 170.733 -1.399 137.949 1.00 58.63 89 LEU D N 1
ATOM 6781 C CA . LEU D 1 90 ? 171.701 -2.427 137.570 1.00 60.82 89 LEU D CA 1
ATOM 6782 C C . LEU D 1 90 ? 171.078 -3.630 136.860 1.00 64.27 89 LEU D C 1
ATOM 6783 O O . LEU D 1 90 ? 171.774 -4.376 136.173 1.00 79.31 89 LEU D O 1
ATOM 6788 N N . GLU D 1 91 ? 169.771 -3.816 137.022 1.00 63.43 90 GLU D N 1
ATOM 6789 C CA . GLU D 1 91 ? 169.088 -4.937 136.385 1.00 71.93 90 GLU D CA 1
ATOM 6790 C C . GLU D 1 91 ? 168.558 -4.586 134.996 1.00 74.81 90 GLU D C 1
ATOM 6791 O O . GLU D 1 91 ? 168.781 -5.324 134.037 1.00 93.00 90 GLU D O 1
ATOM 6797 N N . THR D 1 92 ? 167.852 -3.465 134.893 1.00 64.30 91 THR D N 1
ATOM 6798 C CA . THR D 1 92 ? 167.264 -3.054 133.621 1.00 67.07 91 THR D CA 1
ATOM 6799 C C . THR D 1 92 ? 168.284 -2.351 132.733 1.00 61.21 91 THR D C 1
ATOM 6800 O O . THR D 1 92 ? 168.088 -2.235 131.522 1.00 57.69 91 THR D O 1
ATOM 6804 N N . GLN D 1 93 ? 169.366 -1.882 133.349 1.00 55.43 92 GLN D N 1
ATOM 6805 C CA . GLN D 1 93 ? 170.409 -1.115 132.665 1.00 62.51 92 GLN D CA 1
ATOM 6806 C C . GLN D 1 93 ? 169.862 0.151 132.003 1.00 64.19 92 GLN D C 1
ATOM 6807 O O . GLN D 1 93 ? 170.455 0.683 131.063 1.00 59.94 92 GLN D O 1
ATOM 6813 N N . ASN D 1 94 ? 168.721 0.618 132.500 1.00 60.13 93 ASN D N 1
ATOM 6814 C CA . ASN D 1 94 ? 168.161 1.900 132.098 1.00 67.54 93 ASN D CA 1
ATOM 6815 C C . ASN D 1 94 ? 168.081 2.816 133.310 1.00 61.81 93 ASN D C 1
ATOM 6816 O O . ASN D 1 94 ? 168.594 2.481 134.380 1.00 57.65 93 ASN D O 1
ATOM 6821 N N . ARG D 1 95 ? 167.436 3.967 133.152 1.00 46.68 94 ARG D N 1
ATOM 6822 C CA . ARG D 1 95 ? 167.319 4.899 134.265 1.00 57.35 94 ARG D CA 1
ATOM 6823 C C . ARG D 1 95 ? 166.447 4.323 135.377 1.00 48.35 94 ARG D C 1
ATOM 6824 O O . ARG D 1 95 ? 165.446 3.656 135.115 1.00 57.64 94 ARG D O 1
ATOM 6832 N N . PHE D 1 96 ? 166.854 4.583 136.616 1.00 41.76 95 PHE D N 1
ATOM 6833 C CA . PHE D 1 96 ? 166.150 4.128 137.809 1.00 45.12 95 PHE D CA 1
ATOM 6834 C C . PHE D 1 96 ? 164.686 4.573 137.805 1.00 50.10 95 PHE D C 1
ATOM 6835 O O . PHE D 1 96 ? 164.387 5.749 137.603 1.00 53.34 95 PHE D O 1
ATOM 6843 N N . GLU D 1 97 ? 163.780 3.624 138.020 1.00 50.14 96 GLU D N 1
ATOM 6844 C CA . GLU D 1 97 ? 162.349 3.914 138.075 1.00 38.15 96 GLU D CA 1
ATOM 6845 C C . GLU D 1 97 ? 161.819 3.759 139.499 1.00 47.26 96 GLU D C 1
ATOM 6846 O O . GLU D 1 97 ? 161.347 2.689 139.884 1.00 75.54 96 GLU D O 1
ATOM 6852 N N . PHE D 1 98 ? 161.904 4.838 140.271 1.00 47.50 97 PHE D N 1
ATOM 6853 C CA . PHE D 1 98 ? 161.502 4.849 141.675 1.00 44.37 97 PHE D CA 1
ATOM 6854 C C . PHE D 1 98 ? 160.137 5.530 141.804 1.00 50.27 97 PHE D C 1
ATOM 6855 O O . PHE D 1 98 ? 159.894 6.560 141.174 1.00 51.22 97 PHE D O 1
ATOM 6863 N N . PRO D 1 99 ? 159.236 4.956 142.619 1.00 56.19 98 PRO D N 1
ATOM 6864 C CA . PRO D 1 99 ? 157.858 5.456 142.691 1.00 53.23 98 PRO D CA 1
ATOM 6865 C C . PRO D 1 99 ? 157.711 6.729 143.525 1.00 53.75 98 PRO D C 1
ATOM 6866 O O . PRO D 1 99 ? 156.956 6.746 144.497 1.00 53.27 98 PRO D O 1
ATOM 6870 N N . VAL D 1 100 ? 158.426 7.781 143.140 1.00 49.45 99 VAL D N 1
ATOM 6871 C CA . VAL D 1 100 ? 158.296 9.081 143.788 1.00 46.65 99 VAL D CA 1
ATOM 6872 C C . VAL D 1 100 ? 158.036 10.149 142.732 1.00 42.53 99 VAL D C 1
ATOM 6873 O O . VAL D 1 100 ? 158.295 9.931 141.550 1.00 57.90 99 VAL D O 1
ATOM 6877 N N . MET D 1 101 ? 157.528 11.303 143.155 1.00 37.77 100 MET D N 1
ATOM 6878 C CA . MET D 1 101 ? 157.171 12.358 142.210 1.00 43.09 100 MET D CA 1
ATOM 6879 C C . MET D 1 101 ? 157.917 13.674 142.434 1.00 43.43 100 MET D C 1
ATOM 6880 O O . MET D 1 101 ? 157.526 14.711 141.903 1.00 41.86 100 MET D O 1
ATOM 6885 N N . ASN D 1 102 ? 158.991 13.630 143.213 1.00 38.03 101 ASN D N 1
ATOM 6886 C CA . ASN D 1 102 ? 159.817 14.813 143.424 1.00 45.06 101 ASN D CA 1
ATOM 6887 C C . ASN D 1 102 ? 161.270 14.463 143.727 1.00 45.21 101 ASN D C 1
ATOM 6888 O O . ASN D 1 102 ? 161.601 13.300 143.960 1.00 55.63 101 ASN D O 1
ATOM 6893 N N . GLU D 1 103 ? 162.130 15.477 143.708 1.00 42.73 102 GLU D N 1
ATOM 6894 C CA . GLU D 1 103 ? 163.532 15.320 144.077 1.00 49.01 102 GLU D CA 1
ATOM 6895 C C . GLU D 1 103 ? 163.636 14.665 145.450 1.00 46.32 102 GLU D C 1
ATOM 6896 O O . GLU D 1 103 ? 163.120 15.190 146.437 1.00 48.47 102 GLU D O 1
ATOM 6902 N N . THR D 1 104 ? 164.295 13.513 145.513 1.00 39.22 103 THR D N 1
ATOM 6903 C CA . THR D 1 104 ? 164.336 12.754 146.759 1.00 47.96 103 THR D CA 1
ATOM 6904 C C . THR D 1 104 ? 165.708 12.151 147.072 1.00 39.57 103 THR D C 1
ATOM 6905 O O . THR D 1 104 ? 166.337 11.521 146.222 1.00 37.73 103 THR D O 1
ATOM 6909 N N . ILE D 1 105 ? 166.163 12.361 148.304 1.00 32.68 104 ILE D N 1
ATOM 6910 C CA . ILE D 1 105 ? 167.438 11.822 148.761 1.00 35.98 104 ILE D CA 1
ATOM 6911 C C . ILE D 1 105 ? 167.307 10.349 149.128 1.00 50.81 104 ILE D C 1
ATOM 6912 O O . ILE D 1 105 ? 166.575 9.996 150.053 1.00 44.99 104 ILE D O 1
ATOM 6917 N N . LEU D 1 106 ? 168.020 9.492 148.404 1.00 40.52 105 LEU D N 1
ATOM 6918 C CA . LEU D 1 106 ? 168.024 8.065 148.697 1.00 31.10 105 LEU D CA 1
ATOM 6919 C C . LEU D 1 106 ? 168.765 7.790 150.001 1.00 43.88 105 LEU D C 1
ATOM 6920 O O . LEU D 1 106 ? 169.712 8.496 150.348 1.00 44.25 105 LEU D O 1
ATOM 6925 N N . ASN D 1 107 ? 168.326 6.765 150.723 1.00 49.47 106 ASN D N 1
ATOM 6926 C CA . ASN D 1 107 ? 169.006 6.336 151.936 1.00 40.88 106 ASN D CA 1
ATOM 6927 C C . ASN D 1 107 ? 170.165 5.414 151.576 1.00 51.05 106 ASN D C 1
ATOM 6928 O O . ASN D 1 107 ? 169.954 4.323 151.047 1.00 51.62 106 ASN D O 1
ATOM 6933 N N . PRO D 1 108 ? 171.400 5.852 151.859 1.00 57.87 107 PRO D N 1
ATOM 6934 C CA . PRO D 1 108 ? 172.590 5.068 151.507 1.00 58.90 107 PRO D CA 1
ATOM 6935 C C . PRO D 1 108 ? 172.694 3.752 152.280 1.00 55.80 107 PRO D C 1
ATOM 6936 O O . PRO D 1 108 ? 173.435 2.860 151.866 1.00 59.61 107 PRO D O 1
ATOM 6940 N N . GLU D 1 109 ? 171.960 3.634 153.383 1.00 57.00 108 GLU D N 1
ATOM 6941 C CA . GLU D 1 109 ? 172.001 2.433 154.213 1.00 51.92 108 GLU D CA 1
ATOM 6942 C C . GLU D 1 109 ? 171.287 1.254 153.553 1.00 59.32 108 GLU D C 1
ATOM 6943 O O . GLU D 1 109 ? 171.694 0.104 153.717 1.00 74.96 108 GLU D O 1
ATOM 6949 N N . PHE D 1 110 ? 170.219 1.541 152.817 1.00 51.25 109 PHE D N 1
ATOM 6950 C CA . PHE D 1 110 ? 169.556 0.524 152.010 1.00 46.09 109 PHE D CA 1
ATOM 6951 C C . PHE D 1 110 ? 170.342 0.303 150.726 1.00 47.63 109 PHE D C 1
ATOM 6952 O O . PHE D 1 110 ? 170.789 1.260 150.093 1.00 74.60 109 PHE D O 1
ATOM 6960 N N . ASN D 1 111 ? 170.513 -0.955 150.338 1.00 62.56 110 ASN D N 1
ATOM 6961 C CA . ASN D 1 111 ? 171.115 -1.257 149.049 1.00 70.55 110 ASN D CA 1
ATOM 6962 C C . ASN D 1 111 ? 170.043 -1.244 147.968 1.00 61.23 110 ASN D C 1
ATOM 6963 O O . ASN D 1 111 ? 169.063 -1.983 148.049 1.00 68.76 110 ASN D O 1
ATOM 6968 N N . LEU D 1 112 ? 170.225 -0.400 146.959 1.00 56.05 111 LEU D N 1
ATOM 6969 C CA . LEU D 1 112 ? 169.202 -0.224 145.936 1.00 55.47 111 LEU D CA 1
ATOM 6970 C C . LEU D 1 112 ? 169.627 -0.717 144.558 1.00 69.09 111 LEU D C 1
ATOM 6971 O O . LEU D 1 112 ? 169.017 -0.340 143.557 1.00 90.87 111 LEU D O 1
ATOM 6976 N N . ARG D 1 113 ? 170.647 -1.575 144.524 1.00 78.45 112 ARG D N 1
ATOM 6977 C CA . ARG D 1 113 ? 171.216 -2.122 143.283 1.00 84.60 112 ARG D CA 1
ATOM 6978 C C . ARG D 1 113 ? 171.288 -1.103 142.139 1.00 66.29 112 ARG D C 1
ATOM 6979 O O . ARG D 1 113 ? 170.667 -1.275 141.088 1.00 44.92 112 ARG D O 1
ATOM 6987 N N . THR D 1 114 ? 172.055 -0.041 142.357 1.00 66.67 113 THR D N 1
ATOM 6988 C CA . THR D 1 114 ? 172.089 1.075 141.422 1.00 64.42 113 THR D CA 1
ATOM 6989 C C . THR D 1 114 ? 173.511 1.575 141.184 1.00 62.98 113 THR D C 1
ATOM 6990 O O . THR D 1 114 ? 174.420 1.279 141.961 1.00 63.43 113 THR D O 1
ATOM 6994 N N . ARG D 1 115 ? 173.698 2.326 140.102 1.00 45.87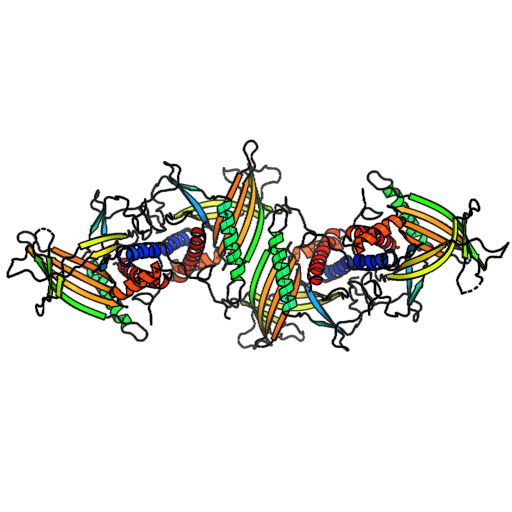 114 ARG D N 1
ATOM 6995 C CA . ARG D 1 115 ? 174.986 2.952 139.814 1.00 63.18 114 ARG D CA 1
ATOM 6996 C C . ARG D 1 115 ? 174.784 4.306 139.135 1.00 60.52 114 ARG D C 1
ATOM 6997 O O . ARG D 1 115 ? 173.786 4.521 138.447 1.00 57.21 114 ARG D O 1
ATOM 7005 N N . PHE D 1 116 ? 175.733 5.217 139.331 1.00 65.81 115 PHE D N 1
ATOM 7006 C CA . PHE D 1 116 ? 175.594 6.581 138.825 1.00 55.31 115 PHE D CA 1
ATOM 7007 C C . PHE D 1 116 ? 176.494 6.859 137.624 1.00 50.19 115 PHE D C 1
ATOM 7008 O O . PHE D 1 116 ? 177.715 6.736 137.707 1.00 59.30 115 PHE D O 1
ATOM 7016 N N . GLU D 1 117 ? 175.875 7.241 136.512 1.00 46.46 116 GLU D N 1
ATOM 7017 C CA . GLU D 1 117 ? 176.600 7.571 135.290 1.00 56.77 116 GLU D CA 1
ATOM 7018 C C . GLU D 1 117 ? 176.760 9.083 135.136 1.00 59.62 116 GLU D C 1
ATOM 7019 O O . GLU D 1 117 ? 175.794 9.794 134.860 1.00 64.15 116 GLU D O 1
ATOM 7025 N N . SER D 1 118 ? 177.985 9.568 135.313 1.00 58.35 117 SER D N 1
ATOM 7026 C CA . SER D 1 118 ? 178.266 10.995 135.212 1.00 52.10 117 SER D CA 1
ATOM 7027 C C . SER D 1 118 ? 178.597 11.392 133.778 1.00 51.65 117 SER D C 1
ATOM 7028 O O . SER D 1 118 ? 179.753 11.658 133.454 1.00 73.75 117 SER D O 1
ATOM 7031 N N . ASP D 1 119 ? 177.579 11.434 132.925 1.00 41.10 118 ASP D N 1
ATOM 7032 C CA . ASP D 1 119 ? 177.782 11.718 131.508 1.00 47.87 118 ASP D CA 1
ATOM 7033 C C . ASP D 1 119 ? 176.479 12.134 130.834 1.00 54.23 118 ASP D C 1
ATOM 7034 O O . ASP D 1 119 ? 175.410 11.603 131.136 1.00 72.28 118 ASP D O 1
ATOM 7039 N N . MET D 1 120 ? 176.585 13.087 129.914 1.00 39.02 119 MET D N 1
ATOM 7040 C CA . MET D 1 120 ? 175.447 13.537 129.125 1.00 46.17 119 MET D CA 1
ATOM 7041 C C . MET D 1 120 ? 175.874 13.686 127.667 1.00 51.23 119 MET D C 1
ATOM 7042 O O . MET D 1 120 ? 177.068 13.728 127.367 1.00 49.39 119 MET D O 1
ATOM 7047 N N . THR D 1 121 ? 174.904 13.762 126.762 1.00 51.89 120 THR D N 1
ATOM 7048 C CA . THR D 1 121 ? 175.212 13.919 125.345 1.00 49.43 120 THR D CA 1
ATOM 7049 C C . THR D 1 121 ? 175.749 15.319 125.082 1.00 49.20 120 THR D C 1
ATOM 7050 O O . THR D 1 121 ? 175.495 16.241 125.856 1.00 50.13 120 THR D O 1
ATOM 7054 N N . ALA D 1 122 ? 176.495 15.473 123.992 1.00 61.56 121 ALA D N 1
ATOM 7055 C CA . ALA D 1 122 ? 177.084 16.759 123.634 1.00 44.86 121 ALA D CA 1
ATOM 7056 C C . ALA D 1 122 ? 176.013 17.815 123.391 1.00 45.98 121 ALA D C 1
ATOM 7057 O O . ALA D 1 122 ? 176.212 18.995 123.683 1.00 51.28 121 ALA D O 1
ATOM 7059 N N . SER D 1 123 ? 174.878 17.381 122.854 1.00 52.36 122 SER D N 1
ATOM 7060 C CA . SER D 1 123 ? 173.759 18.274 122.585 1.00 45.74 122 SER D CA 1
ATOM 7061 C C . SER D 1 123 ? 173.257 18.904 123.882 1.00 58.66 122 SER D C 1
ATOM 7062 O O . SER D 1 123 ? 173.011 20.109 123.946 1.00 57.56 122 SER D O 1
ATOM 7065 N N . GLU D 1 124 ? 173.115 18.079 124.915 1.00 52.79 123 GLU D N 1
ATOM 7066 C CA . GLU D 1 124 ? 172.693 18.550 126.230 1.00 47.31 123 GLU D CA 1
ATOM 7067 C C . GLU D 1 124 ? 173.775 19.405 126.882 1.00 55.94 123 GLU D C 1
ATOM 7068 O O . GLU D 1 124 ? 173.478 20.395 127.551 1.00 56.48 123 GLU D O 1
ATOM 7074 N N . HIS D 1 125 ? 175.029 19.014 126.679 1.00 55.25 124 HIS D N 1
ATOM 7075 C CA . HIS D 1 125 ? 176.173 19.725 127.239 1.00 44.34 124 HIS D CA 1
ATOM 7076 C C . HIS D 1 125 ? 176.268 21.130 126.652 1.00 56.94 124 HIS D C 1
ATOM 7077 O O . HIS D 1 125 ? 176.545 22.098 127.362 1.00 49.33 124 HIS D O 1
ATOM 7084 N N . LYS D 1 126 ? 176.030 21.229 125.347 1.00 58.99 125 LYS D N 1
ATOM 7085 C CA . LYS D 1 126 ? 176.055 22.505 124.644 1.00 55.60 125 LYS D CA 1
ATOM 7086 C C . LYS D 1 126 ? 174.902 23.389 125.105 1.00 55.61 125 LYS D C 1
ATOM 7087 O O . LYS D 1 126 ? 175.058 24.601 125.263 1.00 55.96 125 LYS D O 1
ATOM 7093 N N . TYR D 1 127 ? 173.748 22.763 125.317 1.00 63.82 126 TYR D N 1
ATOM 7094 C CA . TYR D 1 127 ? 172.549 23.450 125.782 1.00 55.68 126 TYR D CA 1
ATOM 7095 C C . TYR D 1 127 ? 172.809 24.134 127.119 1.00 50.89 126 TYR D C 1
ATOM 7096 O O . TYR D 1 127 ? 172.491 25.309 127.300 1.00 55.01 126 TYR D O 1
ATOM 7105 N N . LEU D 1 128 ? 173.392 23.388 128.052 1.00 44.04 127 LEU D N 1
ATOM 7106 C CA . LEU D 1 128 ? 173.739 23.920 129.364 1.00 44.93 127 LEU D CA 1
ATOM 7107 C C . LEU D 1 128 ? 174.810 25.003 129.265 1.00 57.23 127 LEU D C 1
ATOM 7108 O O . LEU D 1 128 ? 174.845 25.927 130.079 1.00 60.30 127 LEU D O 1
ATOM 7113 N N . ASN D 1 129 ? 175.678 24.884 128.265 1.00 51.81 128 ASN D N 1
ATOM 7114 C CA . ASN D 1 129 ? 176.735 25.864 128.048 1.00 51.33 128 ASN D CA 1
ATOM 7115 C C . ASN D 1 129 ? 176.168 27.218 127.639 1.00 56.86 128 ASN D C 1
ATOM 7116 O O . ASN D 1 129 ? 176.558 28.254 128.179 1.00 47.62 128 ASN D O 1
ATOM 7121 N N . GLU D 1 130 ? 175.249 27.201 126.679 1.00 47.91 129 GLU D N 1
ATOM 7122 C CA . GLU D 1 130 ? 174.612 28.423 126.205 1.00 56.54 129 GLU D CA 1
ATOM 7123 C C . GLU D 1 130 ? 173.797 29.080 127.314 1.00 55.00 129 GLU D C 1
ATOM 7124 O O . GLU D 1 130 ? 173.823 30.302 127.471 1.00 51.30 129 GLU D O 1
ATOM 7130 N N . PHE D 1 131 ? 173.082 28.262 128.080 1.00 49.60 130 PHE D N 1
ATOM 7131 C CA . PHE D 1 131 ? 172.301 28.750 129.211 1.00 50.43 130 PHE D CA 1
ATOM 7132 C C . PHE D 1 131 ? 173.178 29.491 130.212 1.00 52.88 130 PHE D C 1
ATOM 7133 O O . PHE D 1 131 ? 172.852 30.600 130.634 1.00 61.72 130 PHE D O 1
ATOM 7141 N N . LEU D 1 132 ? 174.290 28.869 130.590 1.00 49.32 131 LEU D N 1
ATOM 7142 C CA . LEU D 1 132 ? 175.219 29.470 131.540 1.00 51.51 131 LEU D CA 1
ATOM 7143 C C . LEU D 1 132 ? 175.887 30.717 130.969 1.00 51.15 131 LEU D C 1
ATOM 7144 O O . LEU D 1 132 ? 176.173 31.664 131.701 1.00 49.84 131 LEU D O 1
ATOM 7149 N N . ASN D 1 133 ? 176.134 30.712 129.662 1.00 55.78 132 ASN D N 1
ATOM 7150 C CA . ASN D 1 133 ? 176.682 31.885 128.991 1.00 58.57 132 ASN D CA 1
ATOM 7151 C C . ASN D 1 133 ? 175.721 33.059 129.081 1.00 61.51 132 ASN D C 1
ATOM 7152 O O . ASN D 1 133 ? 176.129 34.188 129.351 1.00 61.85 132 ASN D O 1
ATOM 7157 N N . GLN D 1 134 ? 174.441 32.784 128.856 1.00 57.42 133 GLN D N 1
ATOM 7158 C CA . GLN D 1 134 ? 173.415 33.807 128.981 1.00 57.33 133 GLN D CA 1
ATOM 7159 C C . GLN D 1 134 ? 173.336 34.288 130.424 1.00 51.62 133 GLN D C 1
ATOM 7160 O O . GLN D 1 134 ? 173.266 35.489 130.686 1.00 56.74 133 GLN D O 1
ATOM 7166 N N . ALA D 1 135 ? 173.358 33.339 131.353 1.00 49.43 134 ALA D N 1
ATOM 7167 C CA . ALA D 1 135 ? 173.338 33.652 132.776 1.00 50.31 134 ALA D CA 1
ATOM 7168 C C . ALA D 1 135 ? 174.552 34.484 133.176 1.00 51.80 134 ALA D C 1
ATOM 7169 O O . ALA D 1 135 ? 174.469 35.324 134.074 1.00 48.52 134 ALA D O 1
ATOM 7171 N N . PHE D 1 136 ? 175.677 34.244 132.505 1.00 58.26 135 PHE D N 1
ATOM 7172 C CA . PHE D 1 136 ? 176.910 34.986 132.762 1.00 61.75 135 PHE D CA 1
ATOM 7173 C C . PHE D 1 136 ? 176.749 36.464 132.418 1.00 59.87 135 PHE D C 1
ATOM 7174 O O . PHE D 1 136 ? 177.133 37.337 133.196 1.00 43.44 135 PHE D O 1
ATOM 7182 N N . ARG D 1 137 ? 176.184 36.734 131.245 1.00 56.86 136 ARG D N 1
ATOM 7183 C CA . ARG D 1 137 ? 176.001 38.103 130.778 1.00 54.21 136 ARG D CA 1
ATOM 7184 C C . ARG D 1 137 ? 174.994 38.867 131.631 1.00 65.27 136 ARG D C 1
ATOM 7185 O O . ARG D 1 137 ? 175.168 40.057 131.896 1.00 72.51 136 ARG D O 1
ATOM 7193 N N . ASP D 1 138 ? 173.946 38.174 132.067 1.00 60.77 137 ASP D N 1
ATOM 7194 C CA . ASP D 1 138 ? 172.913 38.786 132.896 1.00 52.98 137 ASP D CA 1
ATOM 7195 C C . ASP D 1 138 ? 173.467 39.240 134.244 1.00 54.92 137 ASP D C 1
ATOM 7196 O O . ASP D 1 138 ? 172.913 40.137 134.881 1.00 67.76 137 ASP D O 1
ATOM 7201 N N . SER D 1 139 ? 174.562 38.621 134.672 1.00 43.55 138 SER D N 1
ATOM 7202 C CA . SER D 1 139 ? 175.181 38.967 135.944 1.00 47.61 138 SER D CA 1
ATOM 7203 C C . SER D 1 139 ? 176.197 40.089 135.768 1.00 54.51 138 SER D C 1
ATOM 7204 O O . SER D 1 139 ? 176.786 40.562 136.740 1.00 52.37 138 SER D O 1
ATOM 7207 N N . GLN D 1 140 ? 176.403 40.509 134.524 1.00 55.11 139 GLN D N 1
ATOM 7208 C CA . GLN D 1 140 ? 177.300 41.622 134.238 1.00 66.27 139 GLN D CA 1
ATOM 7209 C C . GLN D 1 140 ? 176.546 42.938 134.369 1.00 67.70 139 GLN D C 1
ATOM 7210 O O . GLN D 1 140 ? 177.144 43.987 134.608 1.00 69.64 139 GLN D O 1
ATOM 7216 N N . LYS D 1 141 ? 175.227 42.863 134.212 1.00 68.22 140 LYS D N 1
ATOM 7217 C CA . LYS D 1 141 ? 174.345 44.022 134.324 1.00 58.03 140 LYS D CA 1
ATOM 7218 C C . LYS D 1 141 ? 174.477 44.708 135.685 1.00 58.65 140 LYS D C 1
ATOM 7219 O O . LYS D 1 141 ? 174.902 44.082 136.656 1.00 60.10 140 LYS D O 1
ATOM 7225 N N . PRO D 1 142 ? 174.125 46.004 135.754 1.00 76.65 141 PRO D N 1
ATOM 7226 C CA . PRO D 1 142 ? 174.209 46.757 137.012 1.00 64.86 141 PRO D CA 1
ATOM 7227 C C . PRO D 1 142 ? 173.271 46.218 138.090 1.00 65.25 141 PRO D C 1
ATOM 7228 O O . PRO D 1 142 ? 172.152 45.803 137.787 1.00 57.81 141 PRO D O 1
ATOM 7232 N N . GLY D 1 143 ? 173.731 46.228 139.338 1.00 73.64 142 GLY D N 1
ATOM 7233 C CA . GLY D 1 143 ? 172.928 45.765 140.455 1.00 63.65 142 GLY D CA 1
ATOM 7234 C C . GLY D 1 143 ? 173.151 44.300 140.773 1.00 65.47 142 GLY D C 1
ATOM 7235 O O . GLY D 1 143 ? 172.945 43.863 141.906 1.00 78.28 142 GLY D O 1
ATOM 7236 N N . ARG D 1 144 ? 173.577 43.543 139.767 1.00 64.76 143 ARG D N 1
ATOM 7237 C CA . ARG D 1 144 ? 173.816 42.113 139.917 1.00 43.79 143 ARG D CA 1
ATOM 7238 C C . ARG D 1 144 ? 175.195 41.824 140.501 1.00 51.85 143 ARG D C 1
ATOM 7239 O O . ARG D 1 144 ? 176.097 42.660 140.437 1.00 55.34 143 ARG D O 1
ATOM 7247 N N . LEU D 1 145 ? 175.347 40.638 141.080 1.00 45.31 144 LEU D N 1
ATOM 7248 C CA . LEU D 1 145 ? 176.665 40.130 141.433 1.00 54.38 144 LEU D CA 1
ATOM 7249 C C . LEU D 1 145 ? 177.268 39.476 140.198 1.00 64.68 144 LEU D C 1
ATOM 7250 O O . LEU D 1 145 ? 176.626 38.642 139.558 1.00 63.29 144 LEU D O 1
ATOM 7255 N N . PRO D 1 146 ? 178.503 39.859 139.851 1.00 52.82 145 PRO D N 1
ATOM 7256 C CA . PRO D 1 146 ? 179.122 39.364 138.619 1.00 55.42 145 PRO D CA 1
ATOM 7257 C C . PRO D 1 146 ? 179.597 37.912 138.704 1.00 56.98 145 PRO D C 1
ATOM 7258 O O . PRO D 1 146 ? 180.137 37.470 139.720 1.00 31.95 145 PRO D O 1
ATOM 7262 N N . PHE D 1 147 ? 179.373 37.180 137.618 1.00 53.21 146 PHE D N 1
ATOM 7263 C CA . PHE D 1 147 ? 179.931 35.851 137.434 1.00 53.46 146 PHE D CA 1
ATOM 7264 C C . PHE D 1 147 ? 181.415 35.990 137.112 1.00 63.66 146 PHE D C 1
ATOM 7265 O O . PHE D 1 147 ? 181.867 37.048 136.674 1.00 63.20 146 PHE D O 1
ATOM 7273 N N . ALA D 1 148 ? 182.172 34.919 137.320 1.00 66.18 147 ALA D N 1
ATOM 7274 C CA . ALA D 1 148 ? 183.548 34.861 136.844 1.00 50.15 147 ALA D CA 1
ATOM 7275 C C . ALA D 1 148 ? 183.671 33.697 135.869 1.00 59.18 147 ALA D C 1
ATOM 7276 O O . ALA D 1 148 ? 183.050 32.653 136.063 1.00 52.89 147 ALA D O 1
ATOM 7278 N N . TYR D 1 149 ? 184.462 33.883 134.817 1.00 47.30 148 TYR D N 1
ATOM 7279 C CA . TYR D 1 149 ? 184.572 32.887 133.756 1.00 40.56 148 TYR D CA 1
ATOM 7280 C C . TYR D 1 149 ? 186.018 32.431 133.573 1.00 44.43 148 TYR D C 1
ATOM 7281 O O . TYR D 1 149 ? 186.944 33.240 133.608 1.00 62.83 148 TYR D O 1
ATOM 7290 N N . LYS D 1 150 ? 186.201 31.129 133.383 1.00 51.03 149 LYS D N 1
ATOM 7291 C CA . LYS D 1 150 ? 187.511 30.566 133.075 1.00 42.70 149 LYS D CA 1
ATOM 7292 C C . LYS D 1 150 ? 187.374 29.502 131.989 1.00 41.93 149 LYS D C 1
ATOM 7293 O O . LYS D 1 150 ? 186.411 28.735 131.978 1.00 38.10 149 LYS D O 1
ATOM 7299 N N . HIS D 1 151 ? 188.327 29.469 131.064 1.00 43.61 150 HIS D N 1
ATOM 7300 C CA . HIS D 1 151 ? 188.362 28.423 130.049 1.00 49.89 150 HIS D CA 1
ATOM 7301 C C . HIS D 1 151 ? 189.784 27.908 129.897 1.00 51.06 150 HIS D C 1
ATOM 7302 O O . HIS D 1 151 ? 190.676 28.634 129.458 1.00 49.86 150 HIS D O 1
ATOM 7309 N N . THR D 1 152 ? 189.987 26.649 130.266 1.00 52.63 151 THR D N 1
ATOM 7310 C CA . THR D 1 152 ? 191.316 26.054 130.252 1.00 50.85 151 THR D CA 1
ATOM 7311 C C . THR D 1 152 ? 191.302 24.654 129.659 1.00 48.85 151 THR D C 1
ATOM 7312 O O . THR D 1 152 ? 190.308 23.935 129.752 1.00 46.86 151 THR D O 1
ATOM 7316 N N . LYS D 1 153 ? 192.414 24.283 129.034 1.00 47.18 152 LYS D N 1
ATOM 7317 C CA . LYS D 1 153 ? 192.626 22.913 128.592 1.00 39.38 152 LYS D CA 1
ATOM 7318 C C . LYS D 1 153 ? 193.743 22.294 129.417 1.00 40.26 152 LYS D C 1
ATOM 7319 O O . LYS D 1 153 ? 194.846 22.834 129.490 1.00 58.07 152 LYS D O 1
ATOM 7325 N N . GLN D 1 154 ? 193.452 21.167 130.054 1.00 48.76 153 GLN D N 1
ATOM 7326 C CA . GLN D 1 154 ? 194.444 20.515 130.891 1.00 57.39 153 GLN D CA 1
ATOM 7327 C C . GLN D 1 154 ? 194.591 19.040 130.548 1.00 50.43 153 GLN D C 1
ATOM 7328 O O . GLN D 1 154 ? 193.719 18.447 129.915 1.00 56.47 153 GLN D O 1
ATOM 7334 N N . VAL D 1 155 ? 195.713 18.463 130.961 1.00 62.73 154 VAL D N 1
ATOM 7335 C CA . VAL D 1 155 ? 195.977 17.048 130.753 1.00 61.91 154 VAL D CA 1
ATOM 7336 C C . VAL D 1 155 ? 196.029 16.340 132.100 1.00 57.96 154 VAL D C 1
ATOM 7337 O O . VAL D 1 155 ? 196.703 16.795 133.024 1.00 59.48 154 VAL D O 1
ATOM 7341 N N . ASP D 1 156 ? 195.306 15.233 132.215 1.00 48.24 155 ASP D N 1
ATOM 7342 C CA . ASP D 1 156 ? 195.329 14.445 133.439 1.00 63.34 155 ASP D CA 1
ATOM 7343 C C . ASP D 1 156 ? 196.116 13.158 133.239 1.00 63.76 155 ASP D C 1
ATOM 7344 O O . ASP D 1 156 ? 195.768 12.327 132.401 1.00 61.21 155 ASP D O 1
ATOM 7349 N N . LEU D 1 157 ? 197.186 13.007 134.013 1.00 49.71 156 LEU D N 1
ATOM 7350 C CA . LEU D 1 157 ? 198.033 11.826 133.931 1.00 61.24 156 LEU D CA 1
ATOM 7351 C C . LEU D 1 157 ? 197.842 10.947 135.161 1.00 62.14 156 LEU D C 1
ATOM 7352 O O . LEU D 1 157 ? 198.034 11.397 136.290 1.00 58.99 156 LEU D O 1
ATOM 7357 N N . PHE D 1 158 ? 197.463 9.694 134.937 1.00 61.73 157 PHE D N 1
ATOM 7358 C CA . PHE D 1 158 ? 197.229 8.766 136.037 1.00 59.27 157 PHE D CA 1
ATOM 7359 C C . PHE D 1 158 ? 198.349 7.737 136.153 1.00 70.75 157 PHE D C 1
ATOM 7360 O O . PHE D 1 158 ? 198.651 7.021 135.199 1.00 61.57 157 PHE D O 1
ATOM 7368 N N . TYR D 1 159 ? 198.961 7.671 137.331 1.00 72.01 158 TYR D N 1
ATOM 7369 C CA . TYR D 1 159 ? 200.068 6.752 137.571 1.00 71.64 158 TYR D CA 1
ATOM 7370 C C . TYR D 1 159 ? 199.703 5.688 138.602 1.00 87.12 158 TYR D C 1
ATOM 7371 O O . TYR D 1 159 ? 198.806 5.886 139.421 1.00 90.22 158 TYR D O 1
ATOM 7380 N N . GLU D 1 160 ? 200.408 4.561 138.559 1.00 88.60 159 GLU D N 1
ATOM 7381 C CA . GLU D 1 160 ? 200.127 3.451 139.465 1.00 93.24 159 GLU D CA 1
ATOM 7382 C C . GLU D 1 160 ? 200.870 3.555 140.798 1.00 88.39 159 GLU D C 1
ATOM 7383 O O . GLU D 1 160 ? 201.833 4.310 140.934 1.00 78.19 159 GLU D O 1
ATOM 7389 N N . THR D 1 161 ? 200.406 2.781 141.776 1.00 101.26 160 THR D N 1
ATOM 7390 C CA . THR D 1 161 ? 200.965 2.793 143.126 1.00 95.49 160 THR D CA 1
ATOM 7391 C C . THR D 1 161 ? 201.839 1.577 143.406 1.00 121.04 160 THR D C 1
ATOM 7392 O O . THR D 1 161 ? 201.830 0.601 142.652 1.00 122.72 160 THR D O 1
ATOM 7396 N N . GLU D 1 162 ? 202.591 1.647 144.499 1.00 124.35 161 GLU D N 1
ATOM 7397 C CA . GLU D 1 162 ? 203.353 0.504 144.977 1.00 119.07 161 GLU D CA 1
ATOM 7398 C C . GLU D 1 162 ? 202.613 -0.160 146.131 1.00 99.55 161 GLU D C 1
ATOM 7399 O O . GLU D 1 162 ? 201.391 -0.308 146.093 1.00 88.97 161 GLU D O 1
ATOM 7405 N N . SER D 1 165 ? 197.409 -2.369 146.692 1.00 84.08 164 SER D N 1
ATOM 7406 C CA . SER D 1 165 ? 196.540 -1.198 146.742 1.00 131.05 164 SER D CA 1
ATOM 7407 C C . SER D 1 165 ? 196.096 -0.779 145.343 1.00 138.09 164 SER D C 1
ATOM 7408 O O . SER D 1 165 ? 196.877 -0.829 144.393 1.00 136.68 164 SER D O 1
ATOM 7411 N N . ARG D 1 166 ? 194.838 -0.366 145.226 1.00 122.12 165 ARG D N 1
ATOM 7412 C CA . ARG D 1 166 ? 194.276 0.020 143.936 1.00 125.32 165 ARG D CA 1
ATOM 7413 C C . ARG D 1 166 ? 194.152 1.533 143.791 1.00 136.19 165 ARG D C 1
ATOM 7414 O O . ARG D 1 166 ? 193.434 2.021 142.920 1.00 134.12 165 ARG D O 1
ATOM 7422 N N . ASP D 1 167 ? 194.851 2.271 144.648 1.00 130.13 166 ASP D N 1
ATOM 7423 C CA . ASP D 1 167 ? 194.891 3.724 144.539 1.00 114.86 166 ASP D CA 1
ATOM 7424 C C . ASP D 1 167 ? 195.637 4.131 143.274 1.00 107.99 166 ASP D C 1
ATOM 7425 O O . ASP D 1 167 ? 196.257 3.298 142.613 1.00 113.01 166 ASP D O 1
ATOM 7430 N N . LYS D 1 168 ? 195.573 5.415 142.940 1.00 96.82 167 LYS D N 1
ATOM 7431 C CA . LYS D 1 168 ? 196.308 5.954 141.801 1.00 89.19 167 LYS D CA 1
ATOM 7432 C C . LYS D 1 168 ? 196.761 7.379 142.095 1.00 77.15 167 LYS D C 1
ATOM 7433 O O . LYS D 1 168 ? 196.118 8.093 142.867 1.00 78.76 167 LYS D O 1
ATOM 7439 N N . ILE D 1 169 ? 197.874 7.785 141.490 1.00 67.49 168 ILE D N 1
ATOM 7440 C CA . ILE D 1 169 ? 198.350 9.159 141.611 1.00 75.57 168 ILE D CA 1
ATOM 7441 C C . ILE D 1 169 ? 197.996 9.943 140.354 1.00 68.93 168 ILE D C 1
ATOM 7442 O O . ILE D 1 169 ? 198.369 9.557 139.246 1.00 67.46 168 ILE D O 1
ATOM 7447 N N . ARG D 1 170 ? 197.268 11.041 140.530 1.00 68.29 169 ARG D N 1
ATOM 7448 C CA . ARG D 1 170 ? 196.877 11.880 139.406 1.00 60.50 169 ARG D CA 1
ATOM 7449 C C . ARG D 1 170 ? 197.773 13.105 139.297 1.00 64.97 169 ARG D C 1
ATOM 7450 O O . ARG D 1 170 ? 197.940 13.852 140.261 1.00 54.59 169 ARG D O 1
ATOM 7458 N N . VAL D 1 171 ? 198.358 13.295 138.120 1.00 57.61 170 VAL D N 1
ATOM 7459 C CA . VAL D 1 171 ? 199.133 14.492 137.834 1.00 60.62 170 VAL D CA 1
ATOM 7460 C C . VAL D 1 171 ? 198.382 15.341 136.819 1.00 68.56 170 VAL D C 1
ATOM 7461 O O . VAL D 1 171 ? 198.161 14.918 135.683 1.00 67.90 170 VAL D O 1
ATOM 7465 N N . SER D 1 172 ? 197.981 16.536 137.236 1.00 70.92 171 SER D N 1
ATOM 7466 C CA . SER D 1 172 ? 197.239 17.435 136.362 1.00 69.64 171 SER D CA 1
ATOM 7467 C C . SER D 1 172 ? 198.140 18.528 135.792 1.00 60.95 171 SER D C 1
ATOM 7468 O O . SER D 1 172 ? 198.796 19.261 136.531 1.00 51.27 171 SER D O 1
ATOM 7471 N N . LYS D 1 173 ? 198.163 18.623 134.468 1.00 65.64 172 LYS D N 1
ATOM 7472 C CA . LYS D 1 173 ? 199.021 19.572 133.773 1.00 76.64 172 LYS D CA 1
ATOM 7473 C C . LYS D 1 173 ? 198.200 20.604 133.021 1.00 71.52 172 LYS D C 1
ATOM 7474 O O . LYS D 1 173 ? 197.195 20.266 132.404 1.00 63.44 172 LYS D O 1
ATOM 7480 N N . ASN D 1 174 ? 198.634 21.858 133.058 1.00 76.66 173 ASN D N 1
ATOM 7481 C CA . ASN D 1 174 ? 198.038 22.873 132.201 1.00 81.57 173 ASN D CA 1
ATOM 7482 C C . ASN D 1 174 ? 198.632 22.747 130.806 1.00 74.99 173 ASN D C 1
ATOM 7483 O O . ASN D 1 174 ? 199.796 23.079 130.592 1.00 81.11 173 ASN D O 1
ATOM 7488 N N . GLN D 1 175 ? 197.830 22.263 129.863 1.00 65.06 174 GLN D N 1
ATOM 7489 C CA . GLN D 1 175 ? 198.281 22.025 128.494 1.00 59.17 174 GLN D CA 1
ATOM 7490 C C . GLN D 1 175 ? 198.835 23.291 127.826 1.00 76.89 174 GLN D C 1
ATOM 7491 O O . GLN D 1 175 ? 199.573 23.218 126.840 1.00 79.34 174 GLN D O 1
ATOM 7497 N N . SER D 1 176 ? 198.498 24.448 128.387 1.00 74.57 175 SER D N 1
ATOM 7498 C CA . SER D 1 176 ? 198.878 25.729 127.805 1.00 90.01 175 SER D CA 1
ATOM 7499 C C . SER D 1 176 ? 200.284 26.191 128.211 1.00 87.93 175 SER D C 1
ATOM 7500 O O . SER D 1 176 ? 200.872 27.044 127.541 1.00 80.25 175 SER D O 1
ATOM 7503 N N . ASP D 1 177 ? 200.818 25.644 129.304 1.00 99.26 176 ASP D N 1
ATOM 7504 C CA . ASP D 1 177 ? 202.169 26.008 129.746 1.00 90.32 176 ASP D CA 1
ATOM 7505 C C . ASP D 1 177 ? 202.895 24.899 130.513 1.00 89.73 176 ASP D C 1
ATOM 7506 O O . ASP D 1 177 ? 203.942 25.135 131.117 1.00 91.17 176 ASP D O 1
ATOM 7511 N N . ASN D 1 178 ? 202.319 23.699 130.487 1.00 93.21 177 ASN D N 1
ATOM 7512 C CA . ASN D 1 178 ? 202.952 22.496 131.028 1.00 88.76 177 ASN D CA 1
ATOM 7513 C C . ASN D 1 178 ? 203.246 22.534 132.532 1.00 80.73 177 ASN D C 1
ATOM 7514 O O . ASN D 1 178 ? 204.071 21.768 133.027 1.00 78.17 177 ASN D O 1
ATOM 7519 N N . GLN D 1 179 ? 202.569 23.418 133.258 1.00 76.04 178 GLN D N 1
ATOM 7520 C CA . GLN D 1 179 ? 202.752 23.498 134.704 1.00 81.72 178 GLN D CA 1
ATOM 7521 C C . GLN D 1 179 ? 201.884 22.466 135.419 1.00 89.02 178 GLN D C 1
ATOM 7522 O O . GLN D 1 179 ? 200.868 22.020 134.886 1.00 78.30 178 GLN D O 1
ATOM 7528 N N . VAL D 1 180 ? 202.287 22.092 136.629 1.00 86.61 179 VAL D N 1
ATOM 7529 C CA . VAL D 1 180 ? 201.563 21.081 137.393 1.00 69.17 179 VAL D CA 1
ATOM 7530 C C . VAL D 1 180 ? 200.538 21.701 138.338 1.00 74.01 179 VAL D C 1
ATOM 7531 O O . VAL D 1 180 ? 200.893 22.267 139.373 1.00 78.85 179 VAL D O 1
ATOM 7535 N N . LEU D 1 181 ? 199.266 21.590 137.968 1.00 72.88 180 LEU D N 1
ATOM 7536 C CA . LEU D 1 181 ? 198.173 22.086 138.796 1.00 57.79 180 LEU D CA 1
ATOM 7537 C C . LEU D 1 181 ? 198.100 21.302 140.098 1.00 68.69 180 LEU D C 1
ATOM 7538 O O . LEU D 1 181 ? 198.175 21.873 141.186 1.00 59.64 180 LEU D O 1
ATOM 7543 N N . ALA D 1 182 ? 197.953 19.987 139.974 1.00 68.95 181 ALA D N 1
ATOM 7544 C CA . ALA D 1 182 ? 197.803 19.125 141.137 1.00 71.72 181 ALA D CA 1
ATOM 7545 C C . ALA D 1 182 ? 198.548 17.805 140.974 1.00 66.21 181 ALA D C 1
ATOM 7546 O O . ALA D 1 182 ? 198.718 17.304 139.863 1.00 70.08 181 ALA D O 1
ATOM 7548 N N . CYS D 1 183 ? 198.996 17.254 142.097 1.00 66.08 182 CYS D N 1
ATOM 7549 C CA . CYS D 1 183 ? 199.603 15.931 142.127 1.00 71.30 182 CYS D CA 1
ATOM 7550 C C . CYS D 1 183 ? 199.112 15.210 143.377 1.00 71.33 182 CYS D C 1
ATOM 7551 O O . CYS D 1 183 ? 199.701 15.342 144.450 1.00 67.99 182 CYS D O 1
ATOM 7554 N N . VAL D 1 184 ? 198.026 14.455 143.236 1.00 62.49 183 VAL D N 1
ATOM 7555 C CA . VAL D 1 184 ? 197.327 13.913 144.397 1.00 64.96 183 VAL D CA 1
ATOM 7556 C C . VAL D 1 184 ? 196.891 12.458 144.255 1.00 60.34 183 VAL D C 1
ATOM 7557 O O . VAL D 1 184 ? 196.827 11.916 143.151 1.00 53.24 183 VAL D O 1
ATOM 7561 N N . LYS D 1 185 ? 196.598 11.840 145.396 1.00 67.45 184 LYS D N 1
ATOM 7562 C CA . LYS D 1 185 ? 195.910 10.556 145.447 1.00 69.17 184 LYS D CA 1
ATOM 7563 C C . LYS D 1 185 ? 194.467 10.819 145.855 1.00 68.12 184 LYS D C 1
ATOM 7564 O O . LYS D 1 185 ? 194.202 11.188 146.999 1.00 63.71 184 LYS D O 1
ATOM 7570 N N . LYS D 1 186 ? 193.535 10.634 144.926 1.00 61.90 185 LYS D N 1
ATOM 7571 C CA . LYS D 1 186 ? 192.132 10.917 145.208 1.00 62.06 185 LYS D CA 1
ATOM 7572 C C . LYS D 1 186 ? 191.401 9.695 145.754 1.00 52.22 185 LYS D C 1
ATOM 7573 O O . LYS D 1 186 ? 191.406 8.629 145.139 1.00 64.71 185 LYS D O 1
ATOM 7579 N N . ARG D 1 187 ? 190.776 9.861 146.915 1.00 67.73 186 ARG D N 1
ATOM 7580 C CA . ARG D 1 187 ? 190.014 8.791 147.548 1.00 67.55 186 ARG D CA 1
ATOM 7581 C C . ARG D 1 187 ? 188.587 9.241 147.853 1.00 67.96 186 ARG D C 1
ATOM 7582 O O . ARG D 1 187 ? 188.375 10.226 148.560 1.00 59.27 186 ARG D O 1
ATOM 7590 N N . ARG D 1 188 ? 187.611 8.516 147.315 1.00 52.41 187 ARG D N 1
ATOM 7591 C CA . ARG D 1 188 ? 186.207 8.835 147.547 1.00 57.30 187 ARG D CA 1
ATOM 7592 C C . ARG D 1 188 ? 185.810 8.466 148.973 1.00 61.04 187 ARG D C 1
ATOM 7593 O O . ARG D 1 188 ? 186.070 7.352 149.429 1.00 63.82 187 ARG D O 1
ATOM 7601 N N . VAL D 1 189 ? 185.184 9.405 149.676 1.00 66.69 188 VAL D N 1
ATOM 7602 C CA . VAL D 1 189 ? 184.784 9.185 151.063 1.00 58.36 188 VAL D CA 1
ATOM 7603 C C . VAL D 1 189 ? 183.339 8.703 151.159 1.00 48.84 188 VAL D C 1
ATOM 7604 O O . VAL D 1 189 ? 183.081 7.540 151.470 1.00 61.06 188 VAL D O 1
ATOM 7608 N N . ALA D 1 190 ? 182.401 9.604 150.889 1.00 50.70 189 ALA D N 1
ATOM 7609 C CA . ALA D 1 190 ? 180.986 9.264 150.914 1.00 53.68 189 ALA D CA 1
ATOM 7610 C C . ALA D 1 190 ? 180.278 9.819 149.686 1.00 48.75 189 ALA D C 1
ATOM 7611 O O . ALA D 1 190 ? 180.746 10.774 149.065 1.00 58.25 189 ALA D O 1
ATOM 7613 N N . ASP D 1 191 ? 179.152 9.209 149.337 1.00 48.40 190 ASP D N 1
ATOM 7614 C CA . ASP D 1 191 ? 178.315 9.703 148.253 1.00 4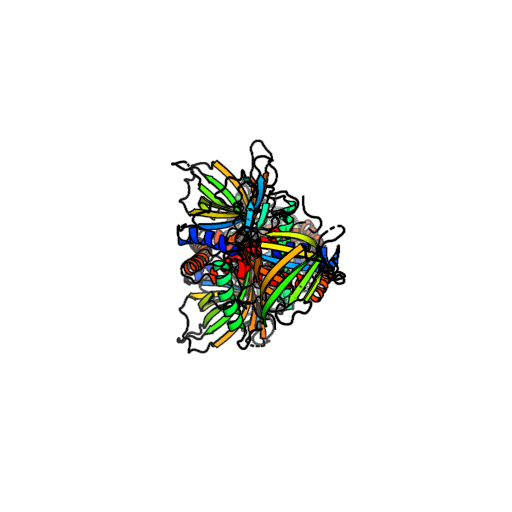3.66 190 ASP D CA 1
ATOM 7615 C C . ASP D 1 191 ? 176.877 9.844 148.727 1.00 49.99 190 ASP D C 1
ATOM 7616 O O . ASP D 1 191 ? 176.436 9.125 149.624 1.00 44.47 190 ASP D O 1
ATOM 7621 N N . LEU D 1 192 ? 176.156 10.781 148.124 1.00 49.51 191 LEU D N 1
ATOM 7622 C CA . LEU D 1 192 ? 174.751 10.995 148.439 1.00 32.97 191 LEU D CA 1
ATOM 7623 C C . LEU D 1 192 ? 174.005 11.306 147.152 1.00 42.43 191 LEU D C 1
ATOM 7624 O O . LEU D 1 192 ? 174.301 12.290 146.475 1.00 51.05 191 LEU D O 1
ATOM 7629 N N . PHE D 1 193 ? 173.042 10.458 146.810 1.00 43.36 192 PHE D N 1
ATOM 7630 C CA . PHE D 1 193 ? 172.358 10.563 145.529 1.00 48.98 192 PHE D CA 1
ATOM 7631 C C . PHE D 1 193 ? 170.964 11.159 145.677 1.00 43.59 192 PHE D C 1
ATOM 7632 O O . PHE D 1 193 ? 170.236 10.840 146.615 1.00 46.39 192 PHE D O 1
ATOM 7640 N N . LEU D 1 194 ? 170.603 12.030 144.742 1.00 36.71 193 LEU D N 1
ATOM 7641 C CA . LEU D 1 194 ? 169.263 12.598 144.698 1.00 39.06 193 LEU D CA 1
ATOM 7642 C C . LEU D 1 194 ? 168.546 12.159 143.428 1.00 47.61 193 LEU D C 1
ATOM 7643 O O . LEU D 1 194 ? 168.968 12.485 142.318 1.00 46.04 193 LEU D O 1
ATOM 7648 N N . TYR D 1 195 ? 167.462 11.410 143.599 1.00 45.14 194 TYR D N 1
ATOM 7649 C CA . TYR D 1 195 ? 166.658 10.956 142.473 1.00 41.63 194 TYR D CA 1
ATOM 7650 C C . TYR D 1 195 ? 165.668 12.045 142.078 1.00 47.17 194 TYR D C 1
ATOM 7651 O O . TYR D 1 195 ? 164.885 12.514 142.905 1.00 44.68 194 TYR D O 1
ATOM 7660 N N . CYS D 1 196 ? 165.709 12.447 140.811 1.00 44.13 195 CYS D N 1
ATOM 7661 C CA . CYS D 1 196 ? 164.913 13.576 140.342 1.00 47.14 195 CYS D CA 1
ATOM 7662 C C . CYS D 1 196 ? 164.040 13.196 139.146 1.00 49.07 195 CYS D C 1
ATOM 7663 O O . CYS D 1 196 ? 164.382 13.487 137.998 1.00 34.94 195 CYS D O 1
ATOM 7666 N N . PRO D 1 197 ? 162.895 12.555 139.423 1.00 45.70 196 PRO D N 1
ATOM 7667 C CA . PRO D 1 197 ? 161.992 11.988 138.414 1.00 42.22 196 PRO D CA 1
ATOM 7668 C C . PRO D 1 197 ? 161.422 13.012 137.435 1.00 32.98 196 PRO D C 1
ATOM 7669 O O . PRO D 1 197 ? 161.044 12.636 136.326 1.00 39.69 196 PRO D O 1
ATOM 7673 N N . ASN D 1 198 ? 161.357 14.278 137.835 1.00 49.74 197 ASN D N 1
ATOM 7674 C CA . ASN D 1 198 ? 160.769 15.313 136.987 1.00 49.37 197 ASN D CA 1
ATOM 7675 C C . ASN D 1 198 ? 161.757 15.926 135.999 1.00 46.24 197 ASN D C 1
ATOM 7676 O O . ASN D 1 198 ? 161.361 16.627 135.068 1.00 53.81 197 ASN D O 1
ATOM 7681 N N . ASP D 1 199 ? 163.041 15.657 136.205 1.00 46.82 198 ASP D N 1
ATOM 7682 C CA . ASP D 1 199 ? 164.082 16.242 135.369 1.00 42.66 198 ASP D CA 1
ATOM 7683 C C . ASP D 1 199 ? 164.833 15.178 134.574 1.00 45.59 198 ASP D C 1
ATOM 7684 O O . ASP D 1 199 ? 164.537 13.988 134.676 1.00 49.00 198 ASP D O 1
ATOM 7689 N N . ALA D 1 200 ? 165.806 15.615 133.781 1.00 49.66 199 ALA D N 1
ATOM 7690 C CA . ALA D 1 200 ? 166.552 14.711 132.914 1.00 48.91 199 ALA D CA 1
ATOM 7691 C C . ALA D 1 200 ? 167.774 14.118 133.610 1.00 40.03 199 ALA D C 1
ATOM 7692 O O . ALA D 1 200 ? 168.285 13.075 133.203 1.00 46.49 199 ALA D O 1
ATOM 7694 N N . PHE D 1 201 ? 168.239 14.785 134.660 1.00 35.00 200 PHE D N 1
ATOM 7695 C CA . PHE D 1 201 ? 169.421 14.331 135.379 1.00 44.42 200 PHE D CA 1
ATOM 7696 C C . PHE D 1 201 ? 169.113 13.991 136.830 1.00 37.50 200 PHE D C 1
ATOM 7697 O O . PHE D 1 201 ? 168.184 14.533 137.427 1.00 45.09 200 PHE D O 1
ATOM 7705 N N . ASP D 1 202 ? 169.907 13.091 137.393 1.00 40.77 201 ASP D N 1
ATOM 7706 C CA . ASP D 1 202 ? 169.921 12.884 138.830 1.00 34.18 201 ASP D CA 1
ATOM 7707 C C . ASP D 1 202 ? 171.205 13.499 139.360 1.00 30.97 201 ASP D C 1
ATOM 7708 O O . ASP D 1 202 ? 172.103 13.827 138.587 1.00 39.41 201 ASP D O 1
ATOM 7713 N N . ILE D 1 203 ? 171.296 13.655 140.674 1.00 36.12 202 ILE D N 1
ATOM 7714 C CA . ILE D 1 203 ? 172.438 14.328 141.275 1.00 25.80 202 ILE D CA 1
ATOM 7715 C C . ILE D 1 203 ? 173.223 13.395 142.188 1.00 41.40 202 ILE D C 1
ATOM 7716 O O . ILE D 1 203 ? 172.646 12.679 143.008 1.00 41.55 202 ILE D O 1
ATOM 7721 N N . ARG D 1 204 ? 174.542 13.400 142.033 1.00 46.89 203 ARG D N 1
ATOM 7722 C CA . ARG D 1 204 ? 175.414 12.704 142.965 1.00 43.02 203 ARG D CA 1
ATOM 7723 C C . ARG D 1 204 ? 176.241 13.721 143.735 1.00 37.92 203 ARG D C 1
ATOM 7724 O O . ARG D 1 204 ? 176.921 14.557 143.143 1.00 43.83 203 ARG D O 1
ATOM 7732 N N . ILE D 1 205 ? 176.176 13.653 145.057 1.00 42.97 204 ILE D N 1
ATOM 7733 C CA . ILE D 1 205 ? 176.972 14.536 145.893 1.00 40.62 204 ILE D CA 1
ATOM 7734 C C . ILE D 1 205 ? 178.152 13.771 146.479 1.00 45.49 204 ILE D C 1
ATOM 7735 O O . ILE D 1 205 ? 177.987 12.941 147.372 1.00 51.21 204 ILE D O 1
ATOM 7740 N N . SER D 1 206 ? 179.343 14.052 145.964 1.00 64.20 205 SER D N 1
ATOM 7741 C CA . SER D 1 206 ? 180.540 13.332 146.377 1.00 54.00 205 SER D CA 1
ATOM 7742 C C . SER D 1 206 ? 181.357 14.125 147.382 1.00 51.64 205 SER D C 1
ATOM 7743 O O . SER D 1 206 ? 181.621 15.310 147.186 1.00 55.70 205 SER D O 1
ATOM 7746 N N . ILE D 1 207 ? 181.750 13.464 148.464 1.00 46.62 206 ILE D N 1
ATOM 7747 C CA . ILE D 1 207 ? 182.759 14.007 149.358 1.00 46.30 206 ILE D CA 1
ATOM 7748 C C . ILE D 1 207 ? 184.042 13.221 149.129 1.00 56.27 206 ILE D C 1
ATOM 7749 O O . ILE D 1 207 ? 184.065 12.003 149.288 1.00 61.42 206 ILE D O 1
ATOM 7754 N N . SER D 1 208 ? 185.101 13.917 148.730 1.00 62.91 207 SER D N 1
ATOM 7755 C CA . SER D 1 208 ? 186.357 13.255 148.397 1.00 58.47 207 SER D CA 1
ATOM 7756 C C . SER D 1 208 ? 187.530 13.774 149.219 1.00 47.54 207 SER D C 1
ATOM 7757 O O . SER D 1 208 ? 187.423 14.780 149.918 1.00 47.45 207 SER D O 1
ATOM 7760 N N . ASP D 1 209 ? 188.651 13.069 149.125 1.00 58.34 208 ASP D N 1
ATOM 7761 C CA . ASP D 1 209 ? 189.859 13.437 149.844 1.00 56.86 208 ASP D CA 1
ATOM 7762 C C . ASP D 1 209 ? 191.036 13.430 148.876 1.00 59.00 208 ASP D C 1
ATOM 7763 O O . ASP D 1 209 ? 191.450 12.372 148.405 1.00 57.95 208 ASP D O 1
ATOM 7768 N N . GLU D 1 210 ? 191.558 14.614 148.565 1.00 63.63 209 GLU D N 1
ATOM 7769 C CA . GLU D 1 210 ? 192.686 14.738 147.644 1.00 62.81 209 GLU D CA 1
ATOM 7770 C C . GLU D 1 210 ? 194.003 14.957 148.380 1.00 70.93 209 GLU D C 1
ATOM 7771 O O . GLU D 1 210 ? 194.410 16.094 148.618 1.00 65.21 209 GLU D O 1
ATOM 7777 N N . LEU D 1 211 ? 194.668 13.860 148.728 1.00 71.22 210 LEU D N 1
ATOM 7778 C CA . LEU D 1 211 ? 195.934 13.919 149.450 1.00 79.01 210 LEU D CA 1
ATOM 7779 C C . LEU D 1 211 ? 197.098 14.268 148.525 1.00 77.72 210 LEU D C 1
ATOM 7780 O O . LEU D 1 211 ? 197.374 13.536 147.575 1.00 69.25 210 LEU D O 1
ATOM 7785 N N . PRO D 1 212 ? 197.780 15.392 148.801 1.00 73.03 211 PRO D N 1
ATOM 7786 C CA . PRO D 1 212 ? 198.963 15.797 148.033 1.00 71.77 211 PRO D CA 1
ATOM 7787 C C . PRO D 1 212 ? 200.088 14.777 148.174 1.00 75.65 211 PRO D C 1
ATOM 7788 O O . PRO D 1 212 ? 200.427 14.378 149.288 1.00 77.77 211 PRO D O 1
ATOM 7792 N N . VAL D 1 213 ? 200.651 14.357 147.046 1.00 85.23 212 VAL D N 1
ATOM 7793 C CA . VAL D 1 213 ? 201.684 13.328 147.028 1.00 73.73 212 VAL D CA 1
ATOM 7794 C C . VAL D 1 213 ? 202.832 13.769 146.124 1.00 85.99 212 VAL D C 1
ATOM 7795 O O . VAL D 1 213 ? 202.616 14.487 145.148 1.00 83.97 212 VAL D O 1
ATOM 7799 N N . SER D 1 214 ? 204.052 13.359 146.461 1.00 94.68 213 SER D N 1
ATOM 7800 C CA . SER D 1 214 ? 205.204 13.602 145.601 1.00 86.95 213 SER D CA 1
ATOM 7801 C C . SER D 1 214 ? 205.032 12.926 144.240 1.00 79.36 213 SER D C 1
ATOM 7802 O O . SER D 1 214 ? 204.382 11.885 144.128 1.00 93.95 213 SER D O 1
ATOM 7805 N N . MET D 1 215 ? 205.624 13.532 143.214 1.00 78.81 214 MET D N 1
ATOM 7806 C CA . MET D 1 215 ? 205.553 13.038 141.840 1.00 74.30 214 MET D CA 1
ATOM 7807 C C . MET D 1 215 ? 206.138 11.628 141.719 1.00 99.08 214 MET D C 1
ATOM 7808 O O . MET D 1 215 ? 207.055 11.276 142.464 1.00 108.76 214 MET D O 1
ATOM 7813 N N . PRO D 1 216 ? 205.606 10.814 140.783 1.00 111.59 215 PRO D N 1
ATOM 7814 C CA . PRO D 1 216 ? 206.056 9.425 140.592 1.00 116.67 215 PRO D CA 1
ATOM 7815 C C . PRO D 1 216 ? 207.562 9.284 140.370 1.00 129.51 215 PRO D C 1
ATOM 7816 O O . PRO D 1 216 ? 208.219 10.243 139.964 1.00 127.32 215 PRO D O 1
ATOM 7820 N N . SER D 1 217 ? 208.087 8.087 140.618 1.00 121.28 216 SER D N 1
ATOM 7821 C CA . SER D 1 217 ? 209.529 7.846 140.617 1.00 126.32 216 SER D CA 1
ATOM 7822 C C . SER D 1 217 ? 210.137 7.870 139.218 1.00 131.68 216 SER D C 1
ATOM 7823 O O . SER D 1 217 ? 209.581 7.290 138.285 1.00 117.50 216 SER D O 1
ATOM 7826 N N . GLY D 1 218 ? 211.285 8.533 139.089 1.00 134.69 217 GLY D N 1
ATOM 7827 C CA . GLY D 1 218 ? 212.007 8.612 137.829 1.00 120.65 217 GLY D CA 1
ATOM 7828 C C . GLY D 1 218 ? 211.148 9.110 136.684 1.00 124.50 217 GLY D C 1
ATOM 7829 O O . GLY D 1 218 ? 210.368 10.049 136.845 1.00 117.98 217 GLY D O 1
ATOM 7830 N N . ASN D 1 219 ? 211.292 8.481 135.522 1.00 106.24 218 ASN D N 1
ATOM 7831 C CA . ASN D 1 219 ? 210.400 8.759 134.406 1.00 116.63 218 ASN D CA 1
ATOM 7832 C C . ASN D 1 219 ? 209.500 7.561 134.141 1.00 107.81 218 ASN D C 1
ATOM 7833 O O . ASN D 1 219 ? 209.746 6.768 133.232 1.00 99.78 218 ASN D O 1
ATOM 7838 N N . GLN D 1 220 ? 208.460 7.433 134.958 1.00 105.34 219 GLN D N 1
ATOM 7839 C CA . GLN D 1 220 ? 207.511 6.337 134.841 1.00 84.31 219 GLN D CA 1
ATOM 7840 C C . GLN D 1 220 ? 206.438 6.667 133.807 1.00 88.41 219 GLN D C 1
ATOM 7841 O O . GLN D 1 220 ? 205.993 7.809 133.706 1.00 100.88 219 GLN D O 1
ATOM 7847 N N . GLN D 1 221 ? 206.040 5.665 133.031 1.00 95.20 220 GLN D N 1
ATOM 7848 C CA . GLN D 1 221 ? 204.965 5.823 132.059 1.00 83.81 220 GLN D CA 1
ATOM 7849 C C . GLN D 1 221 ? 203.610 5.751 132.757 1.00 94.31 220 GLN D C 1
ATOM 7850 O O . GLN D 1 221 ? 203.358 4.832 133.537 1.00 98.34 220 GLN D O 1
ATOM 7856 N N . PRO D 1 222 ? 202.731 6.727 132.480 1.00 91.69 221 PRO D N 1
ATOM 7857 C CA . PRO D 1 222 ? 201.400 6.772 133.095 1.00 81.31 221 PRO D CA 1
ATOM 7858 C C . PRO D 1 222 ? 200.495 5.648 132.604 1.00 76.21 221 PRO D C 1
ATOM 7859 O O . PRO D 1 222 ? 200.514 5.312 131.420 1.00 77.91 221 PRO D O 1
ATOM 7863 N N . SER D 1 223 ? 199.712 5.077 133.513 1.00 68.14 222 SER D N 1
ATOM 7864 C CA . SER D 1 223 ? 198.793 4.000 133.163 1.00 58.08 222 SER D CA 1
ATOM 7865 C C . SER D 1 223 ? 197.638 4.510 132.305 1.00 67.16 222 SER D C 1
ATOM 7866 O O . SER D 1 223 ? 197.100 3.773 131.479 1.00 69.03 222 SER D O 1
ATOM 7869 N N . LEU D 1 224 ? 197.262 5.772 132.500 1.00 83.43 223 LEU D N 1
ATOM 7870 C CA . LEU D 1 224 ? 196.200 6.382 131.701 1.00 74.25 223 LEU D CA 1
ATOM 7871 C C . LEU D 1 224 ? 196.434 7.874 131.456 1.00 69.47 223 LEU D C 1
ATOM 7872 O O . LEU D 1 224 ? 196.942 8.587 132.322 1.00 63.87 223 LEU D O 1
ATOM 7877 N N . THR D 1 225 ? 196.058 8.332 130.264 1.00 72.67 224 THR D N 1
ATOM 7878 C CA . THR D 1 225 ? 196.212 9.729 129.875 1.00 62.77 224 THR D CA 1
ATOM 7879 C C . THR D 1 225 ? 194.934 10.266 129.235 1.00 71.13 224 THR D C 1
ATOM 7880 O O . THR D 1 225 ? 194.459 9.724 128.237 1.00 81.00 224 THR D O 1
ATOM 7884 N N . ARG D 1 226 ? 194.382 11.332 129.808 1.00 72.26 225 ARG D N 1
ATOM 7885 C CA . ARG D 1 226 ? 193.178 11.955 129.260 1.00 75.12 225 ARG D CA 1
ATOM 7886 C C . ARG D 1 226 ? 193.332 13.469 129.101 1.00 70.07 225 ARG D C 1
ATOM 7887 O O . ARG D 1 226 ? 194.057 14.114 129.862 1.00 55.46 225 ARG D O 1
ATOM 7895 N N . LEU D 1 227 ? 192.650 14.026 128.102 1.00 66.37 226 LEU D N 1
ATOM 7896 C CA . LEU D 1 227 ? 192.658 15.468 127.866 1.00 67.79 226 LEU D CA 1
ATOM 7897 C C . LEU D 1 227 ? 191.343 16.080 128.336 1.00 57.28 226 LEU D C 1
ATOM 7898 O O . LEU D 1 227 ? 190.270 15.662 127.904 1.00 61.69 226 LEU D O 1
ATOM 7903 N N . LYS D 1 228 ? 191.426 17.072 129.216 1.00 53.06 227 LYS D N 1
ATOM 7904 C CA . LYS D 1 228 ? 190.228 17.694 129.769 1.00 47.36 227 LYS D CA 1
ATOM 7905 C C . LYS D 1 228 ? 190.074 19.149 129.332 1.00 39.27 227 LYS D C 1
ATOM 7906 O O . LYS D 1 228 ? 190.951 19.977 129.572 1.00 44.11 227 LYS D O 1
ATOM 7912 N N . ASP D 1 229 ? 188.954 19.449 128.683 1.00 52.80 228 ASP D N 1
ATOM 7913 C CA . ASP D 1 229 ? 188.617 20.818 128.308 1.00 51.87 228 ASP D CA 1
ATOM 7914 C C . ASP D 1 229 ? 187.653 21.407 129.333 1.00 47.87 228 ASP D C 1
ATOM 7915 O O . ASP D 1 229 ? 186.460 21.109 129.316 1.00 46.68 228 ASP D O 1
ATOM 7920 N N . ARG D 1 230 ? 188.177 22.238 130.228 1.00 41.44 229 ARG D N 1
ATOM 7921 C CA . ARG D 1 230 ? 187.379 22.776 131.327 1.00 51.15 229 ARG D CA 1
ATOM 7922 C C . ARG D 1 230 ? 186.870 24.198 131.088 1.00 54.93 229 ARG D C 1
ATOM 7923 O O . ARG D 1 230 ? 187.650 25.121 130.846 1.00 62.46 229 ARG D O 1
ATOM 7931 N N . VAL D 1 231 ? 185.552 24.360 131.163 1.00 45.73 230 VAL D N 1
ATOM 7932 C CA . VAL D 1 231 ? 184.919 25.672 131.078 1.00 46.43 230 VAL D CA 1
ATOM 7933 C C . VAL D 1 231 ? 184.311 26.031 132.431 1.00 39.34 230 VAL D C 1
ATOM 7934 O O . VAL D 1 231 ? 183.296 25.463 132.836 1.00 45.44 230 VAL D O 1
ATOM 7938 N N . GLY D 1 232 ? 184.941 26.971 133.128 1.00 42.17 231 GLY D N 1
ATOM 7939 C CA . GLY D 1 232 ? 184.558 27.294 134.490 1.00 40.44 231 GLY D CA 1
ATOM 7940 C C . GLY D 1 232 ? 183.667 28.512 134.647 1.00 50.21 231 GLY D C 1
ATOM 7941 O O . GLY D 1 232 ? 183.795 29.494 133.915 1.00 47.02 231 GLY D O 1
ATOM 7942 N N . TYR D 1 233 ? 182.752 28.431 135.608 1.00 46.74 232 TYR D N 1
ATOM 7943 C CA . TYR D 1 233 ? 181.913 29.557 136.002 1.00 46.82 232 TYR D CA 1
ATOM 7944 C C . TYR D 1 233 ? 181.961 29.681 137.520 1.00 52.41 232 TYR D C 1
ATOM 7945 O O . TYR D 1 233 ? 181.946 28.673 138.227 1.00 57.62 232 TYR D O 1
ATOM 7954 N N . VAL D 1 234 ? 182.026 30.908 138.027 1.00 45.73 233 VAL D N 1
ATOM 7955 C CA . VAL D 1 234 ? 182.030 31.125 139.473 1.00 52.55 233 VAL D CA 1
ATOM 7956 C C . VAL D 1 234 ? 181.031 32.205 139.882 1.00 49.33 233 VAL D C 1
ATOM 7957 O O . VAL D 1 234 ? 181.009 33.292 139.308 1.00 53.27 233 VAL D O 1
ATOM 7961 N N . HIS D 1 235 ? 180.201 31.893 140.874 1.00 51.41 234 HIS D N 1
ATOM 7962 C CA . HIS D 1 235 ? 179.258 32.861 141.425 1.00 40.15 234 HIS D CA 1
ATOM 7963 C C . HIS D 1 235 ? 179.115 32.664 142.928 1.00 37.60 234 HIS D C 1
ATOM 7964 O O . HIS D 1 235 ? 178.697 31.599 143.380 1.00 48.37 234 HIS D O 1
ATOM 7971 N N . GLN D 1 236 ? 179.463 33.698 143.691 1.00 46.06 235 GLN D N 1
ATOM 7972 C CA . GLN D 1 236 ? 179.454 33.642 145.153 1.00 38.30 235 GLN D CA 1
ATOM 7973 C C . GLN D 1 236 ? 180.269 32.463 145.669 1.00 44.26 235 GLN D C 1
ATOM 7974 O O . GLN D 1 236 ? 179.858 31.771 146.601 1.00 51.36 235 GLN D O 1
ATOM 7980 N N . GLU D 1 237 ? 181.422 32.244 145.044 1.00 50.04 236 GLU D N 1
ATOM 7981 C CA . GLU D 1 237 ? 182.310 31.130 145.376 1.00 47.12 236 GLU D CA 1
ATOM 7982 C C . GLU D 1 237 ? 181.659 29.751 145.225 1.00 49.72 236 GLU D C 1
ATOM 7983 O O . GLU D 1 237 ? 182.065 28.784 145.870 1.00 55.10 236 GLU D O 1
ATOM 7989 N N . ILE D 1 238 ? 180.650 29.674 144.364 1.00 49.46 237 ILE D N 1
ATOM 7990 C CA . ILE D 1 238 ? 180.101 28.395 143.933 1.00 50.54 237 ILE D CA 1
ATOM 7991 C C . ILE D 1 238 ? 180.598 28.118 142.521 1.00 55.93 237 ILE D C 1
ATOM 7992 O O . ILE D 1 238 ? 180.252 28.834 141.581 1.00 47.71 237 ILE D O 1
ATOM 7997 N N . LYS D 1 239 ? 181.418 27.084 142.377 1.00 59.65 238 LYS D N 1
ATOM 7998 C CA . LYS D 1 239 ? 182.049 26.783 141.098 1.00 43.47 238 LYS D CA 1
ATOM 7999 C C . LYS D 1 239 ? 181.192 25.860 140.240 1.00 41.16 238 LYS D C 1
ATOM 8000 O O . LYS D 1 239 ? 180.693 24.844 140.717 1.00 44.92 238 LYS D O 1
ATOM 8006 N N . ILE D 1 240 ? 181.028 26.224 138.972 1.00 39.65 239 ILE D N 1
ATOM 8007 C CA . ILE D 1 240 ? 180.274 25.412 138.022 1.00 45.01 239 ILE D CA 1
ATOM 8008 C C . ILE D 1 240 ? 181.133 25.087 136.802 1.00 39.50 239 ILE D C 1
ATOM 8009 O O . ILE D 1 240 ? 181.335 25.933 135.931 1.00 49.94 239 ILE D O 1
ATOM 8014 N N . ASP D 1 241 ? 181.635 23.859 136.739 1.00 48.56 240 ASP D N 1
ATOM 8015 C CA . ASP D 1 241 ? 182.558 23.472 135.677 1.00 53.41 240 ASP D CA 1
ATOM 8016 C C . ASP D 1 241 ? 181.930 22.560 134.626 1.00 49.66 240 ASP D C 1
ATOM 8017 O O . ASP D 1 241 ? 181.353 21.523 134.953 1.00 36.61 240 ASP D O 1
ATOM 8022 N N . LEU D 1 242 ? 182.048 22.959 133.362 1.00 38.30 241 LEU D N 1
ATOM 8023 C CA . LEU D 1 242 ? 181.664 22.102 132.246 1.00 48.40 241 LEU D CA 1
ATOM 8024 C C . LEU D 1 242 ? 182.902 21.433 131.661 1.00 56.68 241 LEU D C 1
ATOM 8025 O O . LEU D 1 242 ? 183.638 22.041 130.883 1.00 43.71 241 LEU D O 1
ATOM 8030 N N . THR D 1 243 ? 183.128 20.180 132.041 1.00 55.46 242 THR D N 1
ATOM 8031 C CA . THR D 1 243 ? 184.320 19.462 131.608 1.00 48.83 242 THR D CA 1
ATOM 8032 C C . THR D 1 243 ? 184.046 18.542 130.424 1.00 40.26 242 THR D C 1
ATOM 8033 O O . THR D 1 243 ? 182.985 17.930 130.325 1.00 49.46 242 THR D O 1
ATOM 8037 N N . LYS D 1 244 ? 185.019 18.463 129.525 1.00 56.27 243 LYS D N 1
ATOM 8038 C CA . LYS D 1 244 ? 184.935 17.602 128.357 1.00 51.41 243 LYS D CA 1
ATOM 8039 C C . LYS D 1 244 ? 186.190 16.745 128.338 1.00 45.84 243 LYS D C 1
ATOM 8040 O O . LYS D 1 244 ? 187.299 17.270 128.249 1.00 54.40 243 LYS D O 1
ATOM 8046 N N . THR D 1 245 ? 186.022 15.431 128.434 1.00 46.64 244 THR D N 1
ATOM 8047 C CA . THR D 1 245 ? 187.166 14.530 128.544 1.00 53.09 244 THR D CA 1
ATOM 8048 C C . THR D 1 245 ? 187.277 13.562 127.369 1.00 53.60 244 THR D C 1
ATOM 8049 O O . THR D 1 245 ? 186.291 12.952 126.955 1.00 55.16 244 THR D O 1
ATOM 8053 N N . THR D 1 246 ? 188.489 13.439 126.834 1.00 63.19 245 THR D N 1
ATOM 8054 C CA . THR D 1 246 ? 188.772 12.505 125.752 1.00 70.39 245 THR D CA 1
ATOM 8055 C C . THR D 1 246 ? 189.990 11.656 126.106 1.00 72.65 245 THR D C 1
ATOM 8056 O O . THR D 1 246 ? 190.677 11.926 127.092 1.00 74.33 245 THR D O 1
ATOM 8060 N N . GLN D 1 247 ? 190.255 10.633 125.301 1.00 98.45 246 GLN D N 1
ATOM 8061 C CA . GLN D 1 247 ? 191.371 9.728 125.561 1.00 106.68 246 GLN D CA 1
ATOM 8062 C C . GLN D 1 247 ? 192.538 9.954 124.601 1.00 94.49 246 GLN D C 1
ATOM 8063 O O . GLN D 1 247 ? 193.702 9.899 125.000 1.00 63.75 246 GLN D O 1
ATOM 8069 N N . THR D 1 255 ? 185.676 8.576 121.540 1.00 101.25 254 THR D N 1
ATOM 8070 C CA . THR D 1 255 ? 185.449 8.386 122.969 1.00 113.39 254 THR D CA 1
ATOM 8071 C C . THR D 1 255 ? 185.514 9.711 123.725 1.00 94.35 254 THR D C 1
ATOM 8072 O O . THR D 1 255 ? 186.564 10.098 124.239 1.00 90.68 254 THR D O 1
ATOM 8076 N N . GLU D 1 256 ? 184.379 10.400 123.792 1.00 95.12 255 GLU D N 1
ATOM 8077 C CA . GLU D 1 256 ? 184.318 11.723 124.401 1.00 81.31 255 GLU D CA 1
ATOM 8078 C C . GLU D 1 256 ? 183.293 11.779 125.536 1.00 73.57 255 GLU D C 1
ATOM 8079 O O . GLU D 1 256 ? 182.181 11.261 125.412 1.00 74.53 255 GLU D O 1
ATOM 8085 N N . ARG D 1 257 ? 183.674 12.422 126.636 1.00 68.63 256 ARG D N 1
ATOM 8086 C CA . ARG D 1 257 ? 182.868 12.437 127.854 1.00 59.03 256 ARG D CA 1
ATOM 8087 C C . ARG D 1 257 ? 182.442 13.859 128.244 1.00 66.26 256 ARG D C 1
ATOM 8088 O O . ARG D 1 257 ? 183.271 14.765 128.330 1.00 54.98 256 ARG D O 1
ATOM 8096 N N . HIS D 1 258 ? 181.146 14.048 128.483 1.00 61.67 257 HIS D N 1
ATOM 8097 C CA . HIS D 1 258 ? 180.614 15.365 128.832 1.00 51.91 257 HIS D CA 1
ATOM 8098 C C . HIS D 1 258 ? 180.047 15.399 130.250 1.00 45.06 257 HIS D C 1
ATOM 8099 O O . HIS D 1 258 ? 179.125 14.653 130.574 1.00 50.66 257 HIS D O 1
ATOM 8106 N N . GLU D 1 259 ? 180.594 16.275 131.089 1.00 40.40 258 GLU D N 1
ATOM 8107 C CA . GLU D 1 259 ? 180.168 16.362 132.484 1.00 46.84 258 GLU D CA 1
ATOM 8108 C C . GLU D 1 259 ? 179.882 17.790 132.954 1.00 57.29 258 GLU D C 1
ATOM 8109 O O . GLU D 1 259 ? 180.389 18.761 132.389 1.00 50.53 258 GLU D O 1
ATOM 8115 N N . LEU D 1 260 ? 179.061 17.899 133.995 1.00 56.89 259 LEU D N 1
ATOM 8116 C CA . LEU D 1 260 ? 178.830 19.167 134.677 1.00 37.54 259 LEU D CA 1
ATOM 8117 C C . LEU D 1 260 ? 178.923 18.938 136.177 1.00 29.89 259 LEU D C 1
ATOM 8118 O O . LEU D 1 260 ? 178.214 18.099 136.732 1.00 38.37 259 LEU D O 1
ATOM 8123 N N . GLU D 1 261 ? 179.797 19.692 136.831 1.00 37.47 260 GLU D N 1
ATOM 8124 C CA . GLU D 1 261 ? 179.952 19.594 138.273 1.00 34.34 260 GLU D CA 1
ATOM 8125 C C . GLU D 1 261 ? 179.715 20.942 138.951 1.00 44.43 260 GLU D C 1
ATOM 8126 O O . GLU D 1 261 ? 179.979 21.997 138.374 1.00 45.91 260 GLU D O 1
ATOM 8132 N N . VAL D 1 262 ? 179.193 20.892 140.171 1.00 41.12 261 VAL D N 1
ATOM 8133 C CA . VAL D 1 262 ? 179.020 22.078 140.997 1.00 28.62 261 VAL D CA 1
ATOM 8134 C C . VAL D 1 262 ? 179.723 21.841 142.328 1.00 38.33 261 VAL D C 1
ATOM 8135 O O . VAL D 1 262 ? 179.470 20.835 142.984 1.00 49.48 261 VAL D O 1
ATOM 8139 N N . GLU D 1 263 ? 180.609 22.748 142.730 1.00 41.74 262 GLU D N 1
ATOM 8140 C CA . GLU D 1 263 ? 181.296 22.573 144.009 1.00 47.80 262 GLU D CA 1
ATOM 8141 C C . GLU D 1 263 ? 181.509 23.852 144.810 1.00 46.74 262 GLU D C 1
ATOM 8142 O O . GLU D 1 263 ? 181.514 24.954 144.265 1.00 46.43 262 GLU D O 1
ATOM 8148 N N . PHE D 1 264 ? 181.673 23.678 146.118 1.00 48.15 263 PHE D N 1
ATOM 8149 C CA . PHE D 1 264 ? 181.960 24.777 147.027 1.00 46.86 263 PHE D CA 1
ATOM 8150 C C . PHE D 1 264 ? 183.404 25.228 146.839 1.00 55.68 263 PHE D C 1
ATOM 8151 O O . PHE D 1 264 ? 184.330 24.428 146.973 1.00 64.51 263 PHE D O 1
ATOM 8159 N N . GLY D 1 265 ? 183.593 26.509 146.537 1.00 60.29 264 GLY D N 1
ATOM 8160 C CA . GLY D 1 265 ? 184.917 27.040 146.259 1.00 60.78 264 GLY D CA 1
ATOM 8161 C C . GLY D 1 265 ? 185.667 27.532 147.483 1.00 63.61 264 GLY D C 1
ATOM 8162 O O . GLY D 1 265 ? 186.858 27.839 147.408 1.00 65.84 264 GLY D O 1
ATOM 8163 N N . ASN D 1 266 ? 184.972 27.600 148.613 1.00 57.83 265 ASN D N 1
ATOM 8164 C CA . ASN D 1 266 ? 185.555 28.123 149.844 1.00 54.35 265 ASN D CA 1
ATOM 8165 C C . ASN D 1 266 ? 185.357 27.159 151.009 1.00 50.28 265 ASN D C 1
ATOM 8166 O O . ASN D 1 266 ? 184.524 27.396 151.882 1.00 53.46 265 ASN D O 1
ATOM 8171 N N . ILE D 1 267 ? 186.134 26.080 151.021 1.00 46.03 266 ILE D N 1
ATOM 8172 C CA . ILE D 1 267 ? 186.002 25.038 152.037 1.00 39.71 266 ILE D CA 1
ATOM 8173 C C . ILE D 1 267 ? 186.240 25.567 153.455 1.00 50.77 266 ILE D C 1
ATOM 8174 O O . ILE D 1 267 ? 185.585 25.137 154.406 1.00 52.49 266 ILE D O 1
ATOM 8179 N N . ALA D 1 268 ? 187.164 26.515 153.586 1.00 51.84 267 ALA D N 1
ATOM 8180 C CA . ALA D 1 268 ? 187.474 27.107 154.884 1.00 47.79 267 ALA D CA 1
ATOM 8181 C C . ALA D 1 268 ? 186.259 27.802 155.498 1.00 56.46 267 ALA D C 1
ATOM 8182 O O . ALA D 1 268 ? 185.977 27.647 156.688 1.00 56.95 267 ALA D O 1
ATOM 8184 N N . ASP D 1 269 ? 185.539 28.563 154.680 1.00 54.94 268 ASP D N 1
ATOM 8185 C CA . ASP D 1 269 ? 184.368 29.290 155.153 1.00 61.37 268 ASP D CA 1
ATOM 8186 C C . ASP D 1 269 ? 183.194 28.343 155.379 1.00 58.34 268 ASP D C 1
ATOM 8187 O O . ASP D 1 269 ? 182.335 28.599 156.221 1.00 56.42 268 ASP D O 1
ATOM 8192 N N . LEU D 1 270 ? 183.166 27.248 154.625 1.00 63.21 269 LEU D N 1
ATOM 8193 C CA . LEU D 1 270 ? 182.094 26.263 154.744 1.00 57.15 269 LEU D CA 1
ATOM 8194 C C . LEU D 1 270 ? 182.249 25.420 156.004 1.00 52.40 269 LEU D C 1
ATOM 8195 O O . LEU D 1 270 ? 181.262 25.086 156.661 1.00 49.15 269 LEU D O 1
ATOM 8200 N N . ARG D 1 271 ? 183.488 25.074 156.334 1.00 50.08 270 ARG D N 1
ATOM 8201 C CA . ARG D 1 271 ? 183.762 24.324 157.553 1.00 61.28 270 ARG D CA 1
ATOM 8202 C C . ARG D 1 271 ? 183.493 25.200 158.771 1.00 56.41 270 ARG D C 1
ATOM 8203 O O . ARG D 1 271 ? 183.085 24.710 159.826 1.00 51.16 270 ARG D O 1
ATOM 8211 N N . ASP D 1 272 ? 183.715 26.501 158.611 1.00 53.62 271 ASP D N 1
ATOM 8212 C CA . ASP D 1 272 ? 183.429 27.465 159.666 1.00 66.23 271 ASP D CA 1
ATOM 8213 C C . ASP D 1 272 ? 181.931 27.492 159.954 1.00 54.18 271 ASP D C 1
ATOM 8214 O O . ASP D 1 272 ? 181.511 27.520 161.110 1.00 51.55 271 ASP D O 1
ATOM 8219 N N . ARG D 1 273 ? 181.132 27.483 158.891 1.00 51.84 272 ARG D N 1
ATOM 8220 C CA . ARG D 1 273 ? 179.680 27.436 159.017 1.00 50.32 272 ARG D CA 1
ATOM 8221 C C . ARG D 1 273 ? 179.238 26.106 159.617 1.00 55.83 272 ARG D C 1
ATOM 8222 O O . ARG D 1 273 ? 178.281 26.049 160.389 1.00 55.03 272 ARG D O 1
ATOM 8230 N N . ALA D 1 274 ? 179.944 25.040 159.254 1.00 56.35 273 ALA D N 1
ATOM 8231 C CA . ALA D 1 274 ? 179.625 23.702 159.737 1.00 43.10 273 ALA D CA 1
ATOM 8232 C C . ALA D 1 274 ? 179.891 23.569 161.232 1.00 52.59 273 ALA D C 1
ATOM 8233 O O . ALA D 1 274 ? 179.148 22.892 161.943 1.00 73.36 273 ALA D O 1
ATOM 8235 N N . GLN D 1 275 ? 180.954 24.214 161.701 1.00 57.76 274 GLN D N 1
ATOM 8236 C CA . GLN D 1 275 ? 181.304 24.193 163.118 1.00 61.32 274 GLN D CA 1
ATOM 8237 C C . GLN D 1 275 ? 180.238 24.890 163.959 1.00 66.84 274 GLN D C 1
ATOM 8238 O O . GLN D 1 275 ? 179.864 24.407 165.028 1.00 67.55 274 GLN D O 1
ATOM 8244 N N . LYS D 1 276 ? 179.754 26.026 163.467 1.00 53.94 275 LYS D N 1
ATOM 8245 C CA . LYS D 1 276 ? 178.718 26.785 164.159 1.00 70.82 275 LYS D CA 1
ATOM 8246 C C . LYS D 1 276 ? 177.409 26.004 164.222 1.00 76.61 275 LYS D C 1
ATOM 8247 O O . LYS D 1 276 ? 176.643 26.134 165.178 1.00 74.85 275 LYS D O 1
ATOM 8253 N N . ALA D 1 277 ? 177.159 25.194 163.198 1.00 65.79 276 ALA D N 1
ATOM 8254 C CA . ALA D 1 277 ? 175.965 24.360 163.155 1.00 58.95 276 ALA D CA 1
ATOM 8255 C C . ALA D 1 277 ? 176.038 23.271 164.216 1.00 69.88 276 ALA D C 1
ATOM 8256 O O . ALA D 1 277 ? 175.024 22.888 164.798 1.00 82.93 276 ALA D O 1
ATOM 8258 N N . LYS D 1 278 ? 177.246 22.779 164.468 1.00 64.56 277 LYS D N 1
ATOM 8259 C CA . LYS D 1 278 ? 177.455 21.750 165.476 1.00 65.21 277 LYS D CA 1
ATOM 8260 C C . LYS D 1 278 ? 177.402 22.358 166.875 1.00 72.92 277 LYS D C 1
ATOM 8261 O O . LYS D 1 278 ? 177.335 21.642 167.873 1.00 90.16 277 LYS D O 1
ATOM 8267 N N . ASP D 1 279 ? 177.426 23.686 166.938 1.00 76.46 278 ASP D N 1
ATOM 8268 C CA . ASP D 1 279 ? 177.425 24.393 168.215 1.00 77.29 278 ASP D CA 1
ATOM 8269 C C . ASP D 1 279 ? 176.075 25.031 168.538 1.00 79.21 278 ASP D C 1
ATOM 8270 O O . ASP D 1 279 ? 175.910 25.643 169.593 1.00 92.16 278 ASP D O 1
ATOM 8275 N N . GLY D 1 280 ? 175.114 24.891 167.631 1.00 73.98 279 GLY D N 1
ATOM 8276 C CA . GLY D 1 280 ? 173.769 25.375 167.886 1.00 64.40 279 GLY D CA 1
ATOM 8277 C C . GLY D 1 280 ? 173.276 26.428 166.912 1.00 69.08 279 GLY D C 1
ATOM 8278 O O . GLY D 1 280 ? 172.070 26.596 166.730 1.00 83.56 279 GLY D O 1
ATOM 8279 N N . MET D 1 281 ? 174.206 27.145 166.289 1.00 79.87 280 MET D N 1
ATOM 8280 C CA . MET D 1 281 ? 173.848 28.172 165.318 1.00 80.56 280 MET D CA 1
ATOM 8281 C C . MET D 1 281 ? 174.039 27.650 163.896 1.00 77.39 280 MET D C 1
ATOM 8282 O O . MET D 1 281 ? 175.116 27.772 163.311 1.00 64.85 280 MET D O 1
ATOM 8287 N N . GLU D 1 282 ? 172.976 27.075 163.347 1.00 63.95 281 GLU D N 1
ATOM 8288 C CA . GLU D 1 282 ? 173.047 26.367 162.076 1.00 60.37 281 GLU D CA 1
ATOM 8289 C C . GLU D 1 282 ? 172.466 27.166 160.912 1.00 58.30 281 GLU D C 1
ATOM 8290 O O . GLU D 1 282 ? 172.308 26.643 159.809 1.00 50.89 281 GLU D O 1
ATOM 8296 N N . ALA D 1 283 ? 172.159 28.435 161.160 1.00 55.75 282 ALA D N 1
ATOM 8297 C CA . ALA D 1 283 ? 171.589 29.300 160.128 1.00 48.08 282 ALA D CA 1
ATOM 8298 C C . ALA D 1 283 ? 172.519 29.596 158.936 1.00 60.72 282 ALA D C 1
ATOM 8299 O O . ALA D 1 283 ? 172.096 29.460 157.786 1.00 56.20 282 ALA D O 1
ATOM 8301 N N . PRO D 1 284 ? 173.779 30.004 159.194 1.00 57.71 283 PRO D N 1
ATOM 8302 C CA . PRO D 1 284 ? 174.645 30.273 158.039 1.00 57.50 283 PRO D CA 1
ATOM 8303 C C . PRO D 1 284 ? 174.946 29.034 157.194 1.00 57.74 283 PRO D C 1
ATOM 8304 O O . PRO D 1 284 ? 175.146 29.162 155.986 1.00 50.09 283 PRO D O 1
ATOM 8308 N N . LEU D 1 285 ? 174.979 27.858 157.813 1.00 59.40 284 LEU D N 1
ATOM 8309 C CA . LEU D 1 285 ? 175.221 26.632 157.062 1.00 58.74 284 LEU D CA 1
ATOM 8310 C C . LEU D 1 285 ? 174.038 26.298 156.158 1.00 55.59 284 LEU D C 1
ATOM 8311 O O . LEU D 1 285 ? 174.222 25.925 154.998 1.00 56.34 284 LEU D O 1
ATOM 8316 N N . PHE D 1 286 ? 172.830 26.433 156.698 1.00 48.57 285 PHE D N 1
ATOM 8317 C CA . PHE D 1 286 ? 171.609 26.203 155.932 1.00 53.73 285 PHE D CA 1
ATOM 8318 C C . PHE D 1 286 ? 171.564 27.122 154.720 1.00 46.36 285 PHE D C 1
ATOM 8319 O O . PHE D 1 286 ? 171.275 26.685 153.607 1.00 45.78 285 PHE D O 1
ATOM 8327 N N . ARG D 1 287 ? 171.854 28.397 154.954 1.00 48.05 286 ARG D N 1
ATOM 8328 C CA . ARG D 1 287 ? 171.874 29.404 153.902 1.00 41.89 286 ARG D CA 1
ATOM 8329 C C . ARG D 1 287 ? 172.826 28.989 152.782 1.00 43.02 286 ARG D C 1
ATOM 8330 O O . ARG D 1 287 ? 172.475 29.039 151.603 1.00 38.95 286 ARG D O 1
ATOM 8338 N N . ARG D 1 288 ? 174.024 28.558 153.165 1.00 39.73 287 ARG D N 1
ATOM 8339 C CA . ARG D 1 288 ? 175.050 28.167 152.205 1.00 34.94 287 ARG D CA 1
ATOM 8340 C C . ARG D 1 288 ? 174.665 26.910 151.425 1.00 43.36 287 ARG D C 1
ATOM 8341 O O . ARG D 1 288 ? 174.835 26.851 150.207 1.00 43.12 287 ARG D O 1
ATOM 8349 N N . VAL D 1 289 ? 174.154 25.908 152.133 1.00 34.56 288 VAL D N 1
ATOM 8350 C CA . VAL D 1 289 ? 173.713 24.667 151.503 1.00 38.58 288 VAL D CA 1
ATOM 8351 C C . VAL D 1 289 ? 172.547 24.928 150.552 1.00 42.77 288 VAL D C 1
ATOM 8352 O O . VAL D 1 289 ? 172.512 24.403 149.436 1.00 33.81 288 VAL D O 1
ATOM 8356 N N . GLN D 1 290 ? 171.605 25.753 151.003 1.00 44.55 289 GLN D N 1
ATOM 8357 C CA . GLN D 1 290 ? 170.430 26.105 150.213 1.00 35.87 289 GLN D CA 1
ATOM 8358 C C . GLN D 1 290 ? 170.827 26.791 148.909 1.00 39.05 289 GLN D C 1
ATOM 8359 O O . GLN D 1 290 ? 170.243 26.530 147.856 1.00 32.38 289 GLN D O 1
ATOM 8365 N N . LEU D 1 291 ? 171.820 27.671 148.990 1.00 33.06 290 LEU D N 1
ATOM 8366 C CA . LEU D 1 291 ? 172.344 28.350 147.811 1.00 42.24 290 LEU D CA 1
ATOM 8367 C C . LEU D 1 291 ? 172.904 27.333 146.825 1.00 48.99 290 LEU D C 1
ATOM 8368 O O . LEU D 1 291 ? 172.561 27.341 145.642 1.00 48.94 290 LEU D O 1
ATOM 8373 N N . PHE D 1 292 ? 173.763 26.456 147.335 1.00 42.25 291 PHE D N 1
ATOM 8374 C CA . PHE D 1 292 ? 174.374 25.397 146.544 1.00 38.37 291 PHE D CA 1
ATOM 8375 C C . PHE D 1 292 ? 173.325 24.549 145.838 1.00 45.28 291 PHE D C 1
ATOM 8376 O O . PHE D 1 292 ? 173.404 24.333 144.629 1.00 49.19 291 PHE D O 1
ATOM 8384 N N . MET D 1 293 ? 172.339 24.076 146.595 1.00 32.43 292 MET D N 1
ATOM 8385 C CA . MET D 1 293 ? 171.312 23.197 146.045 1.00 36.48 292 MET D CA 1
ATOM 8386 C C . MET D 1 293 ? 170.420 23.882 145.014 1.00 45.25 292 MET D C 1
ATOM 8387 O O . MET D 1 293 ? 170.023 23.264 144.028 1.00 43.23 292 MET D O 1
ATOM 8392 N N . ASP D 1 294 ? 170.110 25.155 145.238 1.00 43.90 293 ASP D N 1
ATOM 8393 C CA . ASP D 1 294 ? 169.275 25.900 144.302 1.00 42.20 293 ASP D CA 1
ATOM 8394 C C . ASP D 1 294 ? 169.968 26.094 142.954 1.00 39.37 293 ASP D C 1
ATOM 8395 O O . ASP D 1 294 ? 169.329 26.012 141.908 1.00 43.22 293 ASP D O 1
ATOM 8400 N N . ASN D 1 295 ? 171.274 26.342 142.984 1.00 39.54 294 ASN D N 1
ATOM 8401 C CA . ASN D 1 295 ? 172.064 26.413 141.759 1.00 42.19 294 ASN D CA 1
ATOM 8402 C C . ASN D 1 295 ? 172.032 25.090 141.008 1.00 52.44 294 ASN D C 1
ATOM 8403 O O . ASN D 1 295 ? 171.760 25.051 139.806 1.00 50.92 294 ASN D O 1
ATOM 8408 N N . VAL D 1 296 ? 172.323 24.011 141.732 1.00 41.99 295 VAL D N 1
ATOM 8409 C CA . VAL D 1 296 ? 172.289 22.662 141.182 1.00 36.81 295 VAL D CA 1
ATOM 8410 C C . VAL D 1 296 ? 170.929 22.373 140.558 1.00 43.43 295 VAL D C 1
ATOM 8411 O O . VAL D 1 296 ? 170.842 21.822 139.460 1.00 43.65 295 VAL D O 1
ATOM 8415 N N . ARG D 1 297 ? 169.871 22.768 141.262 1.00 40.87 296 ARG D N 1
ATOM 8416 C CA . ARG D 1 297 ? 168.505 22.553 140.795 1.00 42.09 296 ARG D CA 1
ATOM 8417 C C . ARG D 1 297 ? 168.197 23.314 139.506 1.00 47.16 296 ARG D C 1
ATOM 8418 O O . ARG D 1 297 ? 167.505 22.796 138.632 1.00 51.55 296 ARG D O 1
ATOM 8426 N N . ILE D 1 298 ? 168.707 24.537 139.391 1.00 43.24 297 ILE D N 1
ATOM 8427 C CA . ILE D 1 298 ? 168.484 25.344 138.193 1.00 45.65 297 ILE D CA 1
ATOM 8428 C C . ILE D 1 298 ? 169.087 24.675 136.963 1.00 44.27 297 ILE D C 1
ATOM 8429 O O . ILE D 1 298 ? 168.435 24.558 135.925 1.00 45.76 297 ILE D O 1
ATOM 8434 N N . LEU D 1 299 ? 170.332 24.229 137.095 1.00 44.33 298 LEU D N 1
ATOM 8435 C CA . LEU D 1 299 ? 171.037 23.572 136.003 1.00 34.09 298 LEU D CA 1
ATOM 8436 C C . LEU D 1 299 ? 170.392 22.238 135.651 1.00 39.35 298 LEU D C 1
ATOM 8437 O O . LEU D 1 299 ? 170.312 21.867 134.481 1.00 45.05 298 LEU D O 1
ATOM 8442 N N . ARG D 1 300 ? 169.925 21.527 136.671 1.00 41.35 299 ARG D N 1
ATOM 8443 C CA . ARG D 1 300 ? 169.279 20.233 136.485 1.00 42.19 299 ARG D CA 1
ATOM 8444 C C . ARG D 1 300 ? 168.017 20.342 135.634 1.00 44.40 299 ARG D C 1
ATOM 8445 O O . ARG D 1 300 ? 167.729 19.466 134.819 1.00 38.47 299 ARG D O 1
ATOM 8453 N N . ARG D 1 301 ? 167.271 21.426 135.828 1.00 44.41 300 ARG D N 1
ATOM 8454 C CA . ARG D 1 301 ? 166.003 21.628 135.134 1.00 46.03 300 ARG D CA 1
ATOM 8455 C C . ARG D 1 301 ? 166.181 22.114 133.700 1.00 44.38 300 ARG D C 1
ATOM 8456 O O . ARG D 1 301 ? 165.248 22.059 132.899 1.00 47.04 300 ARG D O 1
ATOM 8464 N N . GLU D 1 302 ? 167.377 22.592 133.377 1.00 58.58 301 GLU D N 1
ATOM 8465 C CA . GLU D 1 302 ? 167.639 23.128 132.048 1.00 52.94 301 GLU D CA 1
ATOM 8466 C C . GLU D 1 302 ? 167.860 22.006 131.036 1.00 50.27 301 GLU D C 1
ATOM 8467 O O . GLU D 1 302 ? 168.890 21.332 131.055 1.00 58.68 301 GLU D O 1
ATOM 8473 N N . HIS D 1 303 ? 166.882 21.813 130.158 1.00 57.02 302 HIS D N 1
ATOM 8474 C CA . HIS D 1 303 ? 166.946 20.770 129.141 1.00 55.33 302 HIS D CA 1
ATOM 8475 C C . HIS D 1 303 ? 165.987 21.096 127.997 1.00 67.75 302 HIS D C 1
ATOM 8476 O O . HIS D 1 303 ? 164.975 21.769 128.198 1.00 71.99 302 HIS D O 1
ATOM 8483 N N . SER D 1 304 ? 166.310 20.618 126.799 1.00 72.71 303 SER D N 1
ATOM 8484 C CA . SER D 1 304 ? 165.495 20.892 125.618 1.00 81.68 303 SER D CA 1
ATOM 8485 C C . SER D 1 304 ? 164.124 20.219 125.688 1.00 70.67 303 SER D C 1
ATOM 8486 O O . SER D 1 304 ? 163.966 19.165 126.304 1.00 65.78 303 SER D O 1
ATOM 8489 N N . ARG E 2 9 ? 106.003 62.939 180.794 1.00 92.11 9 ARG E N 1
ATOM 8490 C CA . ARG E 2 9 ? 106.042 62.576 179.382 1.00 89.35 9 ARG E CA 1
ATOM 8491 C C . ARG E 2 9 ? 106.602 61.170 179.178 1.00 83.11 9 ARG E C 1
ATOM 8492 O O . ARG E 2 9 ? 107.329 60.648 180.023 1.00 81.38 9 ARG E O 1
ATOM 8494 N N . THR E 2 10 ? 106.254 60.561 178.051 1.00 72.34 10 THR E N 1
ATOM 8495 C CA . THR E 2 10 ? 106.755 59.236 177.713 1.00 70.96 10 THR E CA 1
ATOM 8496 C C . THR E 2 10 ? 106.955 59.114 176.206 1.00 72.14 10 THR E C 1
ATOM 8497 O O . THR E 2 10 ? 106.145 59.617 175.428 1.00 77.15 10 THR E O 1
ATOM 8501 N N . PRO E 2 11 ? 108.048 58.458 175.788 1.00 78.41 11 PRO E N 1
ATOM 8502 C CA . PRO E 2 11 ? 108.285 58.221 174.360 1.00 76.87 11 PRO E CA 1
ATOM 8503 C C . PRO E 2 11 ? 107.174 57.367 173.756 1.00 71.54 11 PRO E C 1
ATOM 8504 O O . PRO E 2 11 ? 106.446 56.700 174.492 1.00 47.75 11 PRO E O 1
ATOM 8508 N N . ALA E 2 12 ? 107.046 57.395 172.433 1.00 78.25 12 ALA E N 1
ATOM 8509 C CA . ALA E 2 12 ? 105.960 56.696 171.754 1.00 66.06 12 ALA E CA 1
ATOM 8510 C C . ALA E 2 12 ? 106.019 55.183 171.953 1.00 60.82 12 ALA E C 1
ATOM 8511 O O . ALA E 2 12 ? 104.989 54.530 172.122 1.00 69.07 12 ALA E O 1
ATOM 8513 N N . TRP E 2 13 ? 107.228 54.633 171.947 1.00 69.40 13 TRP E N 1
ATOM 8514 C CA . TRP E 2 13 ? 107.411 53.185 171.984 1.00 61.25 13 TRP E CA 1
ATOM 8515 C C . TRP E 2 13 ? 107.212 52.556 173.363 1.00 66.66 13 TRP E C 1
ATOM 8516 O O . TRP E 2 13 ? 107.282 51.336 173.506 1.00 68.38 13 TRP E O 1
ATOM 8527 N N . ASN E 2 14 ? 106.964 53.382 174.372 1.00 63.34 14 ASN E N 1
ATOM 8528 C CA . ASN E 2 14 ? 106.787 52.871 175.726 1.00 58.48 14 ASN E CA 1
ATOM 8529 C C . ASN E 2 14 ? 105.433 53.240 176.321 1.00 70.21 14 ASN E C 1
ATOM 8530 O O . ASN E 2 14 ? 104.825 52.447 177.042 1.00 55.29 14 ASN E O 1
ATOM 8535 N N . ARG F 2 9 ? 128.694 61.213 197.617 1.00 57.52 9 ARG F N 1
ATOM 8536 C CA . ARG F 2 9 ? 127.506 61.219 198.463 1.00 89.68 9 ARG F CA 1
ATOM 8537 C C . ARG F 2 9 ? 126.731 59.907 198.353 1.00 85.31 9 ARG F C 1
ATOM 8538 O O . ARG F 2 9 ? 125.861 59.754 197.496 1.00 80.70 9 ARG F O 1
ATOM 8540 N N . THR F 2 10 ? 127.061 58.962 199.225 1.00 80.78 10 THR F N 1
ATOM 8541 C CA . THR F 2 10 ? 126.371 57.679 199.273 1.00 71.72 10 THR F CA 1
ATOM 8542 C C . THR F 2 10 ? 126.193 57.271 200.733 1.00 81.16 10 THR F C 1
ATOM 8543 O O . THR F 2 10 ? 127.063 57.542 201.563 1.00 92.05 10 THR F O 1
ATOM 8547 N N . PRO F 2 11 ? 125.052 56.642 201.061 1.00 73.34 11 PRO F N 1
ATOM 8548 C CA . PRO F 2 11 ? 124.796 56.222 202.443 1.00 67.34 11 PRO F CA 1
ATOM 8549 C C . PRO F 2 11 ? 125.876 55.283 202.968 1.00 74.94 11 PRO F C 1
ATOM 8550 O O . PRO F 2 11 ? 126.544 54.612 202.180 1.00 75.46 11 PRO F O 1
ATOM 8554 N N . ALA F 2 12 ? 126.043 55.251 204.287 1.00 82.18 12 ALA F N 1
ATOM 8555 C CA . ALA F 2 12 ? 127.090 54.453 204.918 1.00 85.93 12 ALA F CA 1
ATOM 8556 C C . ALA F 2 12 ? 126.971 52.973 204.573 1.00 81.99 12 ALA F C 1
ATOM 8557 O O . ALA F 2 12 ? 127.979 52.291 204.380 1.00 78.75 12 ALA F O 1
ATOM 8559 N N . TRP F 2 13 ? 125.737 52.487 204.480 1.00 80.28 13 TRP F N 1
ATOM 8560 C CA . TRP F 2 13 ? 125.490 51.064 204.265 1.00 70.12 13 TRP F CA 1
ATOM 8561 C C . TRP F 2 13 ? 125.724 50.595 202.831 1.00 61.80 13 TRP F C 1
ATOM 8562 O O . TRP F 2 13 ? 125.404 49.459 202.489 1.00 72.31 13 TRP F O 1
ATOM 8573 N N . ASN F 2 14 ? 126.286 51.461 201.995 1.00 77.18 14 ASN F N 1
ATOM 8574 C CA . ASN F 2 14 ? 126.559 51.092 200.612 1.00 62.14 14 ASN F CA 1
ATOM 8575 C C . ASN F 2 14 ? 127.979 51.452 200.184 1.00 77.12 14 ASN F C 1
ATOM 8576 O O . ASN F 2 14 ? 128.878 51.572 201.018 1.00 83.81 14 ASN F O 1
ATOM 8581 N N . ARG G 2 9 ? 155.324 5.261 133.356 1.00 84.61 9 ARG G N 1
ATOM 8582 C CA . ARG G 2 9 ? 154.127 5.289 134.189 1.00 108.47 9 ARG G CA 1
ATOM 8583 C C . ARG G 2 9 ? 154.040 6.586 134.991 1.00 91.58 9 ARG G C 1
ATOM 8584 O O . ARG G 2 9 ? 154.677 6.729 136.034 1.00 79.87 9 ARG G O 1
ATOM 8586 N N . THR G 2 10 ? 153.250 7.532 134.495 1.00 73.55 10 THR G N 1
ATOM 8587 C CA . THR G 2 10 ? 153.076 8.804 135.183 1.00 81.52 10 THR G CA 1
ATOM 8588 C C . THR G 2 10 ? 151.620 9.267 135.094 1.00 75.37 10 THR G C 1
ATOM 8589 O O . THR G 2 10 ? 150.955 9.065 134.073 1.00 69.93 10 THR G O 1
ATOM 8593 N N . PRO G 2 11 ? 151.105 9.851 136.185 1.00 64.95 11 PRO G N 1
ATOM 8594 C CA . PRO G 2 11 ? 149.727 10.355 136.195 1.00 68.67 11 PRO G CA 1
ATOM 8595 C C . PRO G 2 11 ? 149.527 11.471 135.175 1.00 70.50 11 PRO G C 1
ATOM 8596 O O . PRO G 2 11 ? 150.447 12.250 134.925 1.00 60.00 11 PRO G O 1
ATOM 8600 N N . ALA G 2 12 ? 148.330 11.533 134.598 1.00 81.39 12 ALA G N 1
ATOM 8601 C CA . ALA G 2 12 ? 148.018 12.478 133.529 1.00 72.09 12 ALA G CA 1
ATOM 8602 C C . ALA G 2 12 ? 148.308 13.929 133.906 1.00 80.55 12 ALA G C 1
ATOM 8603 O O . ALA G 2 12 ? 148.821 14.698 133.091 1.00 79.37 12 ALA G O 1
ATOM 8605 N N . TRP G 2 13 ? 148.000 14.297 135.146 1.00 75.32 13 TRP G N 1
ATOM 8606 C CA . TRP G 2 13 ? 148.186 15.674 135.596 1.00 57.13 13 TRP G CA 1
ATOM 8607 C C . TRP G 2 13 ? 149.648 16.071 135.805 1.00 63.17 13 TRP G C 1
ATOM 8608 O O . TRP G 2 13 ? 149.942 16.979 136.580 1.00 73.69 13 TRP G O 1
ATOM 8619 N N . ASN G 2 14 ? 150.558 15.407 135.098 1.00 67.43 14 ASN G N 1
ATOM 8620 C CA . ASN G 2 14 ? 151.982 15.680 135.244 1.00 63.33 14 ASN G CA 1
ATOM 8621 C C . ASN G 2 14 ? 152.789 15.272 134.012 1.00 58.68 14 ASN G C 1
ATOM 8622 O O . ASN G 2 14 ? 152.243 15.123 132.917 1.00 68.02 14 ASN G O 1
ATOM 8627 N N . ARG H 2 9 ? 166.689 1.872 159.914 1.00 80.04 9 ARG H N 1
ATOM 8628 C CA . ARG H 2 9 ? 167.894 1.969 159.100 1.00 84.06 9 ARG H CA 1
ATOM 8629 C C . ARG H 2 9 ? 168.155 3.409 158.663 1.00 91.98 9 ARG H C 1
ATOM 8630 O O . ARG H 2 9 ? 167.513 3.918 157.744 1.00 97.16 9 ARG H O 1
ATOM 8632 N N . THR H 2 10 ? 169.100 4.059 159.333 1.00 81.71 10 THR H N 1
ATOM 8633 C CA . THR H 2 10 ? 169.467 5.433 159.017 1.00 79.46 10 THR H CA 1
ATOM 8634 C C . THR H 2 10 ? 170.940 5.667 159.338 1.00 78.64 10 THR H C 1
ATOM 8635 O O . THR H 2 10 ? 171.448 5.149 160.334 1.00 85.43 10 THR H O 1
ATOM 8639 N N . PRO H 2 11 ? 171.638 6.438 158.488 1.00 73.09 11 PRO H N 1
ATOM 8640 C CA . PRO H 2 11 ? 173.058 6.719 158.732 1.00 78.63 11 PRO H CA 1
ATOM 8641 C C . PRO H 2 11 ? 173.275 7.479 160.039 1.00 70.27 11 PRO H C 1
ATOM 8642 O O . PRO H 2 11 ? 172.340 8.082 160.568 1.00 77.12 11 PRO H O 1
ATOM 8646 N N . ALA H 2 12 ? 174.500 7.438 160.550 1.00 70.55 12 ALA H N 1
ATOM 8647 C CA . ALA H 2 12 ? 174.825 8.046 161.836 1.00 82.55 12 ALA H CA 1
ATOM 8648 C C . ALA H 2 12 ? 174.585 9.554 161.852 1.00 92.09 12 ALA H C 1
ATOM 8649 O O . ALA H 2 12 ? 174.030 10.091 162.812 1.00 90.71 12 ALA H O 1
ATOM 8651 N N . TRP H 2 13 ? 174.994 10.231 160.783 1.00 80.01 13 TRP H N 1
ATOM 8652 C CA . TRP H 2 13 ? 174.944 11.690 160.738 1.00 72.66 13 TRP H CA 1
ATOM 8653 C C . TRP H 2 13 ? 173.535 12.281 160.662 1.00 74.85 13 TRP H C 1
ATOM 8654 O O . TRP H 2 13 ? 173.368 13.499 160.721 1.00 76.18 13 TRP H O 1
ATOM 8665 N N . ASN H 2 14 ? 172.525 11.425 160.541 1.00 66.72 14 ASN H N 1
ATOM 8666 C CA . ASN H 2 14 ? 171.146 11.897 160.476 1.00 66.63 14 ASN H CA 1
ATOM 8667 C C . ASN H 2 14 ? 170.230 11.175 161.460 1.00 83.57 14 ASN H C 1
ATOM 8668 O O . ASN H 2 14 ? 170.041 11.624 162.591 1.00 79.94 14 ASN H O 1
#

Organism: Schizosaccharomyces pombe (strain 972 / ATCC 24843) (NCBI:txid284812)

Secondary structure (DSSP, 8-state):
---SSTT-S----HHHHHHHHHHHIIIIIS--TTEEEEEEEEEEEETTT-SB---SB-S-EEB-TTS---EEEE----HHHHHHHHHHHHHHHHHTTSTTS---EEEEEEEEEEEE--S----EEEEEETTT--EEEEEEEEEEEEEEEE-TTSS-EEEEEEEEEEE-PPPPTTS--SEEEEEEEEEEEETTEEEEEEEEEE--SSSPPEEEEEEEEEES-HHHHHHHHHHHHTT--HHHHHHHHHHHHHHHHHHH---/-PPPS--SSTT-S----HHHHHHHHHHHIIIIIS--TTEEEEEEEEEEEETTTSSB---SB-S-EEB-TTS---EEEE--B-HHHHHHHHHHHHHHHHHHTSTTSPPPEEEEEEEEEEEEE---EEEEEEETTT--EEEEEEEEEEEEEEEE-TTSS-EEEEEEEEEEE-PPPSSSPPPSEEEEEEEEEEEETTEEEEEEEEEE--SSSPPEEEEEEEEEES-HHHHHHHHHHHHHT--HHHHHHHHHHHHHHHHHHT---/---SSTT-S----HHHHHHHHHHHIIIIIS--TTEEEEEEEEEEEETTTSSB---SBSS-EEB-TTS---EEEE--B-HHHHHHHHHHHHHHHHHTTSTTSPPPEEEEEEEEEEEEE-SSSS--EEEEEEESSS--EEEEEEEEEEEEEEEE-TTSS-EEEEEEEEEEE-PPPPSS---SEEEEEEEEEEEETTEEEEEEEEEE--EEEEEEEEEES-HHHHHHHHHHHHTT--HHHHHHHHHHHHHHHHHHT---/---S--SSTT-S----HHHHHHHHHHHIIIIIS--TTEEEEEEEEEEEETTTSSB---SBSS-EEB-TTS---EEEE----HHHHHHHHHHHHHHHHHTTSTTSPPPEEEEEEEEEEEEE-----EEEEEEETTT--EEEEEEEEEEEEEEEE-TTSS-EEEEEEEEEEE-PPPSSSPPPSEEEEEEEEEEEETTEEEEEEEEE--EEEEEEEEES-HHHHHHHHHHHHTT--HHHHHHHHHHHHHHHHHHH---/---TT-/---TT-/---TT-/---TT-

Sequence (1055 aa):
KIEMNFLNKPIVPDTTKVISNFLTHYLITEPVEHVEIEAKLGTLIDLETQNRFEFPVMNETILNPEFNLRTRFESDMTASEHKYLNEFLNQAFRDSQKPGRLPFAYKHTKQVDLFYETEDNDKIRVSKNQSDNQVLACVKKRRVADLFLYCPNDAFDIRISISDELPVSMPSGNQQPSLTRLKDRVGYVHQEIKIDLTKTTQNDPVYDTTERHELEVEFGNIADLRDRAQKAKDGMEAPLFRRVQLFMDNVRILRREHSVAVPKIEMNFLNKPIVPDTTKVISNFLTHYLITEPVEHVEIEAKLGTLIDLETQNRFEFPVMNETILNPEFNLRTRFESDMTASEHKYLNEFLNQAFRDSQKPGRLPFAYKHTKQVDLFYETEDKIRVSKNQSDNQVLACVKKRRVADLFLYCPNDAFDIRISISDELPVSMPSGNQQPSLTRLKDRVGYVHQEIKIDLTKTTQNDPVYDTTERHELEVEFGNIADLRDRAQKAKDGMEAPLFRRVQLFMDNVRILRREHSKIEMNFLNKPIVPDTTKVISNFLTHYLITEPVEHVEIEAKLGTLIDLETQNRFEFPVMNETILNPEFNLRTRFESDMTASEHKYLNEFLNQAFRDSQKPGRLPFAYKHTKQVDLFYETEDNSRDKIRVSKNQSDNQVLACVKKRRVADLFLYCPNDAFDIRISISDELPVSMPSGNQQPSLTRLKDRVGYVHQEIKIDLTKTTQNTTERHELEVEFGNIADLRDRAQKAKDGMEAPLFRRVQLFMDNVRILRREHSAVPKIEMNFLNKPIVPDTTKVISNFLTHYLITEPVEHVEIEAKLGTLIDLETQNRFEFPVMNETILNPEFNLRTRFESDMTASEHKYLNEFLNQAFRDSQKPGRLPFAYKHTKQVDLFYETESRDKIRVSKNQSDNQVLACVKKRRVADLFLYCPNDAFDIRISISDELPVSMPSGNQQPSLTRLKDRVGYVHQEIKIDLTKTTQTERHELEVEFGNIADLRDRAQKAKDGMEAPLFRRVQLFMDNVRILRREHSRTPAWNRTPAWNRTPAWNRTPAWN